Protein 8Y4V (pdb70)

InterPro domains:
  IPR002491 ABC transporter periplasmic binding domain [PF01497] (52-281)
  IPR002491 ABC transporter periplasmic binding domain [PS50983] (51-307)
  IPR051313 Bacterial iron-siderophore binding [PTHR30532] (11-305)

Organism: Vibrio parahaemolyticus (NCBI:txid670)

Nearest PDB structures (foldseek):
  3eiw-assembly1_A  TM=9.296E-01  e=1.536E-28  Staphylococcus aureus subsp. aureus N315
  3tny-assembly1_A  TM=8.890E-01  e=9.028E-22  Bacillus cereus
  3mwf-assembly1_A  TM=8.304E-01  e=6.611E-20  Staphylococcus aureus subsp. aureus N315
  5lwh-assembly1_A  TM=8.172E-01  e=2.535E-18  Campylobacter jejuni
  3mwg-assembly2_B  TM=8.117E-01  e=2.689E-18  Staphylococcus aureus subsp. aureus N315

B-factor: mean 31.13, std 7.45, range [16.96, 71.93]

Radius of gyration: 32.47 Å; Cα contacts (8 Å, |Δi|>4): 1674; chains: 3; bounding box: 52×95×82 Å

Sequence (816 aa):
RSVQDEQGTFELEAIPQRIVVLEFSFVDALAAVDVSPVGVADDNDATRVIPAVRDKIEPWQSVGMRSQPSLEAIAVLKPDLIIADAERHRAIYQDLQRIAPTLLLKSRGETYKENLESAQKIGVAIGKQAQMTQRIEQHKQTMAEFKQHFATQETIQFGVVSDKGMWLHSPVSYAGGVLSTLGIQSPLAPSEQKAYIPTSFELLLKTNPDWLLVGLYSQPNIVDEWRKNPLFKLLTAAKKQQLVEVSPELWSLNRGMLAAEEIARNLEALLERSVQDEQGTFELEAIPQRIVVLEFSFVDALAAVDVSPVGVADDNDATRVIPAVRDKIEPWQSVGMRSQPSLEAIAVLKPDLIIADAERHRAIYQDLQRIAPTLLLKSRGETYKENLESAQKIGVAIGKQAQMTQRIEQHKQTMAEFKQHFATQETIQFGVVSDKGMWLHSPVSYAGGVLSTLGIQSPLAPSEQKAYIPTSFELLLKTNPDWLLVGLYSQPNIVDEWRKNPLFKLLTAAKKQQLVEVSPELWSLNRGMLAAEEIARNLEALLERSVQDEQGTFELEAIPQRIVVLEFSFVDALAAVDVSPVGVADDNDATRVIPAVRDKIEPWQSVGMRSQPSLEAIAVLKPDLIIADAERHRAIYQDLQRIAPTLLLKSRGETYKENLESAQKIGVAIGKQAQMTQRIEQHKQTMAEFKQHFATQETIQFGVVSDKGMWLHSPVSYAGGVLSTLGIQSPLAPSEQKAYIPTSFELLLKTNPDWLLVGLYSQPNIVDEWRKNPLFKLLTAAKKQQLVEVSPELWSLNRGMLAAEEIARNLEALLE

Structure (mmCIF, N/CA/C/O backbone):
data_8Y4V
#
_entry.id   8Y4V
#
_cell.length_a   38.889
_cell.length_b   132.844
_cell.length_c   158.974
_cell.angle_alpha   90.00
_cell.angle_beta   90.00
_cell.angle_gamma   90.00
#
_symmetry.space_group_name_H-M   'P 21 21 21'
#
loop_
_entity.id
_entity.type
_entity.pdbx_description
1 polymer 'ABC transporter substrate-binding protein'
2 non-polymer 'CITRATE ANION'
3 water water
#
loop_
_atom_site.group_PDB
_atom_site.id
_atom_site.type_symbol
_atom_site.label_atom_id
_atom_site.label_alt_id
_atom_site.label_comp_id
_atom_site.label_asym_id
_atom_site.label_entity_id
_atom_site.label_seq_id
_atom_site.pdbx_PDB_ins_code
_atom_site.Cartn_x
_atom_site.Cartn_y
_atom_site.Cartn_z
_atom_site.occupancy
_atom_site.B_iso_or_equiv
_atom_site.auth_seq_id
_atom_site.auth_comp_id
_atom_site.auth_asym_id
_atom_site.auth_atom_id
_atom_site.pdbx_PDB_model_num
ATOM 1 N N . ARG A 1 1 ? 23.451 34.480 -23.440 1.00 27.55 23 ARG A N 1
ATOM 2 C CA . ARG A 1 1 ? 22.544 33.357 -23.226 1.00 28.78 23 ARG A CA 1
ATOM 3 C C . ARG A 1 1 ? 22.458 32.488 -24.476 1.00 27.84 23 ARG A C 1
ATOM 4 O O . ARG A 1 1 ? 22.228 32.989 -25.576 1.00 28.13 23 ARG A O 1
ATOM 12 N N . SER A 1 2 ? 22.638 31.181 -24.301 1.00 25.85 24 SER A N 1
ATOM 13 C CA . SER A 1 2 ? 22.745 30.255 -25.418 1.00 28.87 24 SER A CA 1
ATOM 14 C C . SER A 1 2 ? 21.874 29.031 -25.180 1.00 28.45 24 SER A C 1
ATOM 15 O O . SER A 1 2 ? 21.809 28.508 -24.064 1.00 28.87 24 SER A O 1
ATOM 18 N N . VAL A 1 3 ? 21.206 28.577 -26.241 1.00 26.83 25 VAL A N 1
ATOM 19 C CA . VAL A 1 3 ? 20.443 27.337 -26.229 1.00 28.37 25 VAL A CA 1
ATOM 20 C C . VAL A 1 3 ? 20.803 26.539 -27.472 1.00 29.60 25 VAL A C 1
ATOM 21 O O . VAL A 1 3 ? 21.426 27.043 -28.406 1.00 30.92 25 VAL A O 1
ATOM 25 N N . GLN A 1 4 ? 20.397 25.275 -27.472 1.00 27.40 26 GLN A N 1
ATOM 26 C CA . GLN A 1 4 ? 20.521 24.414 -28.641 1.00 27.44 26 GLN A CA 1
ATOM 27 C C . GLN A 1 4 ? 19.154 24.314 -29.317 1.00 32.22 26 GLN A C 1
ATOM 28 O O . GLN A 1 4 ? 18.219 23.743 -28.748 1.00 31.72 26 GLN A O 1
ATOM 34 N N . ASP A 1 5 ? 19.033 24.873 -30.520 1.00 32.21 27 ASP A N 1
ATOM 35 C CA . ASP A 1 5 ? 17.847 24.680 -31.328 1.00 32.98 27 ASP A CA 1
ATOM 36 C C . ASP A 1 5 ? 18.154 23.701 -32.460 1.00 35.29 27 ASP A C 1
ATOM 37 O O . ASP A 1 5 ? 19.192 23.013 -32.466 1.00 38.15 27 ASP A O 1
ATOM 42 N N . GLU A 1 6 ? 17.252 23.631 -33.432 1.00 35.92 28 GLU A N 1
ATOM 43 C CA . GLU A 1 6 ? 17.331 22.582 -34.438 1.00 36.77 28 GLU A CA 1
ATOM 44 C C . GLU A 1 6 ? 18.355 22.864 -35.533 1.00 36.55 28 GLU A C 1
ATOM 45 O O . GLU A 1 6 ? 18.635 21.970 -36.340 1.00 34.74 28 GLU A O 1
ATOM 51 N N . GLN A 1 7 ? 18.918 24.068 -35.588 1.00 37.62 29 GLN A N 1
ATOM 52 C CA . GLN A 1 7 ? 20.005 24.358 -36.512 1.00 32.78 29 GLN A CA 1
ATOM 53 C C . GLN A 1 7 ? 21.372 24.271 -35.847 1.00 34.73 29 GLN A C 1
ATOM 54 O O . GLN A 1 7 ? 22.391 24.440 -36.524 1.00 33.18 29 GLN A O 1
ATOM 60 N N . GLY A 1 8 ? 21.419 24.008 -34.544 1.00 37.47 30 GLY A N 1
ATOM 61 C CA . GLY A 1 8 ? 22.678 23.938 -33.834 1.00 32.09 30 GLY A CA 1
ATOM 62 C C . GLY A 1 8 ? 22.663 24.707 -32.531 1.00 30.84 30 GLY A C 1
ATOM 63 O O . GLY A 1 8 ? 22.287 24.164 -31.488 1.00 36.25 30 GLY A O 1
ATOM 64 N N . THR A 1 9 ? 23.065 25.975 -32.577 1.00 30.19 31 THR A N 1
ATOM 65 C CA . THR A 1 9 ? 23.192 26.800 -31.384 1.00 29.49 31 THR A CA 1
ATOM 66 C C . THR A 1 9 ? 22.634 28.188 -31.664 1.00 30.90 31 THR A C 1
ATOM 67 O O . THR A 1 9 ? 22.970 28.801 -32.683 1.00 28.62 31 THR A O 1
ATOM 71 N N . PHE A 1 10 ? 21.778 28.672 -30.765 1.00 31.97 32 PHE A N 1
ATOM 72 C CA . PHE A 1 10 ? 21.226 30.019 -30.831 1.00 29.21 32 PHE A CA 1
ATOM 73 C C . PHE A 1 10 ? 21.669 30.798 -29.602 1.00 29.83 32 PHE A C 1
ATOM 74 O O . PHE A 1 10 ? 21.508 30.326 -28.471 1.00 29.00 32 PHE A O 1
ATOM 82 N N . GLU A 1 11 ? 22.211 31.994 -29.824 1.00 29.34 33 GLU A N 1
ATOM 83 C CA . GLU A 1 11 ? 22.730 32.829 -28.752 1.00 30.22 33 GLU A CA 1
ATOM 84 C C . GLU A 1 11 ? 22.162 34.237 -28.872 1.00 30.05 33 GLU A C 1
ATOM 85 O O . GLU A 1 11 ? 21.889 34.723 -29.973 1.00 29.21 33 GLU A O 1
ATOM 91 N N . LEU A 1 12 ? 21.986 34.888 -27.723 1.00 30.68 34 LEU A N 1
ATOM 92 C CA . LEU A 1 12 ? 21.418 36.230 -27.680 1.00 31.20 34 LEU A CA 1
ATOM 93 C C . LEU A 1 12 ? 21.889 36.916 -26.406 1.00 30.01 34 LEU A C 1
ATOM 94 O O . LEU A 1 12 ? 21.756 36.354 -25.315 1.00 31.86 34 LEU A O 1
ATOM 99 N N . GLU A 1 13 ? 22.440 38.122 -26.547 1.00 30.03 35 GLU A N 1
ATOM 100 C CA . GLU A 1 13 ? 22.952 38.870 -25.403 1.00 32.94 35 GLU A CA 1
ATOM 101 C C . GLU A 1 13 ? 21.896 39.791 -24.798 1.00 30.82 35 GLU A C 1
ATOM 102 O O . GLU A 1 13 ? 21.660 39.758 -23.586 1.00 31.18 35 GLU A O 1
ATOM 108 N N . ALA A 1 14 ? 21.260 40.617 -25.623 1.00 30.73 36 ALA A N 1
ATOM 109 C CA . ALA A 1 14 ? 20.251 41.544 -25.136 1.00 29.37 36 ALA A CA 1
ATOM 110 C C . ALA A 1 14 ? 18.943 40.820 -24.845 1.00 28.95 36 ALA A C 1
ATOM 111 O O . ALA A 1 14 ? 18.632 39.785 -25.442 1.00 28.10 36 ALA A O 1
ATOM 113 N N . ILE A 1 15 ? 18.177 41.373 -23.909 1.00 29.25 37 ILE A N 1
ATOM 114 C CA . ILE A 1 15 ? 16.845 40.861 -23.601 1.00 30.86 37 ILE A CA 1
ATOM 115 C C . ILE A 1 15 ? 15.900 41.321 -24.704 1.00 29.61 37 ILE A C 1
ATOM 116 O O . ILE A 1 15 ? 15.696 42.531 -24.877 1.00 31.29 37 ILE A O 1
ATOM 121 N N . PRO A 1 16 ? 15.310 40.405 -25.473 1.00 28.61 38 PRO A N 1
ATOM 122 C CA . PRO A 1 16 ? 14.451 40.815 -26.595 1.00 31.21 38 PRO A CA 1
ATOM 123 C C . PRO A 1 16 ? 13.175 41.477 -26.094 1.00 36.08 38 PRO A C 1
ATOM 124 O O . PRO A 1 16 ? 12.437 40.907 -25.288 1.00 34.91 38 PRO A O 1
ATOM 128 N N . GLN A 1 17 ? 12.921 42.692 -26.580 1.00 38.05 39 GLN A N 1
ATOM 129 C CA . GLN A 1 17 ? 11.748 43.455 -26.178 1.00 36.40 39 GLN A CA 1
ATOM 130 C C . GLN A 1 17 ? 10.576 43.298 -27.136 1.00 33.56 39 GLN A C 1
ATOM 131 O O . GLN A 1 17 ? 9.428 43.502 -26.726 1.00 31.19 39 GLN A O 1
ATOM 137 N N . ARG A 1 18 ? 10.836 42.944 -28.394 1.00 34.66 40 ARG A N 1
ATOM 138 C CA . ARG A 1 18 ? 9.802 42.822 -29.420 1.00 31.69 40 ARG A CA 1
ATOM 139 C C . ARG A 1 18 ? 9.953 41.455 -30.082 1.00 33.84 40 ARG A C 1
ATOM 140 O O . ARG A 1 18 ? 10.831 41.263 -30.929 1.00 36.31 40 ARG A O 1
ATOM 148 N N . ILE A 1 19 ? 9.092 40.513 -29.709 1.00 33.54 41 ILE A N 1
ATOM 149 C CA . ILE A 1 19 ? 9.195 39.125 -30.144 1.00 29.48 41 ILE A CA 1
ATOM 150 C C . ILE A 1 19 ? 8.073 38.831 -31.129 1.00 29.89 41 ILE A C 1
ATOM 151 O O . ILE A 1 19 ? 6.916 39.197 -30.891 1.00 29.74 41 ILE A O 1
ATOM 156 N N . VAL A 1 20 ? 8.418 38.173 -32.233 1.00 30.54 42 VAL A N 1
ATOM 157 C CA . VAL A 1 20 ? 7.451 37.687 -33.209 1.00 26.61 42 VAL A CA 1
ATOM 158 C C . VAL A 1 20 ? 7.571 36.172 -33.257 1.00 27.87 42 VAL A C 1
ATOM 159 O O . VAL A 1 20 ? 8.644 35.638 -33.565 1.00 28.22 42 VAL A O 1
ATOM 163 N N . VAL A 1 21 ? 6.480 35.483 -32.949 1.00 27.52 43 VAL A N 1
ATOM 164 C CA . VAL A 1 21 ? 6.452 34.028 -32.944 1.00 27.11 43 VAL A CA 1
ATOM 165 C C . VAL A 1 21 ? 5.600 33.554 -34.112 1.00 26.28 43 VAL A C 1
ATOM 166 O O . VAL A 1 21 ? 4.612 34.192 -34.489 1.00 26.17 43 VAL A O 1
ATOM 170 N N . LEU A 1 22 ? 5.995 32.423 -34.695 1.00 29.05 44 LEU A N 1
ATOM 171 C CA . LEU A 1 22 ? 5.366 31.913 -35.906 1.00 30.66 44 LEU A CA 1
ATOM 172 C C . LEU A 1 22 ? 4.589 30.623 -35.676 1.00 32.32 44 LEU A C 1
ATOM 173 O O . LEU A 1 22 ? 4.244 29.937 -36.645 1.00 37.40 44 LEU A O 1
ATOM 178 N N . GLU A 1 23 ? 4.303 30.276 -34.422 1.00 29.67 45 GLU A N 1
ATOM 179 C CA . GLU A 1 23 ? 3.541 29.075 -34.110 1.00 31.30 45 GLU A CA 1
ATOM 180 C C . GLU A 1 23 ? 2.895 29.252 -32.744 1.00 30.54 45 GLU A C 1
ATOM 181 O O . GLU A 1 23 ? 3.387 30.004 -31.901 1.00 29.13 45 GLU A O 1
ATOM 187 N N . PHE A 1 24 ? 1.781 28.547 -32.539 1.00 32.09 46 PHE A N 1
ATOM 188 C CA . PHE A 1 24 ? 0.941 28.804 -31.372 1.00 28.58 46 PHE A CA 1
ATOM 189 C C . PHE A 1 24 ? 1.621 28.356 -30.085 1.00 28.09 46 PHE A C 1
ATOM 190 O O . PHE A 1 24 ? 1.435 28.977 -29.034 1.00 27.15 46 PHE A O 1
ATOM 198 N N . SER A 1 25 ? 2.398 27.269 -30.140 1.00 28.07 47 SER A N 1
ATOM 199 C CA . SER A 1 25 ? 3.065 26.780 -28.936 1.00 25.70 47 SER A CA 1
ATOM 200 C C . SER A 1 25 ? 4.056 27.802 -28.395 1.00 25.38 47 SER A C 1
ATOM 201 O O . SER A 1 25 ? 4.356 27.806 -27.194 1.00 25.20 47 SER A O 1
ATOM 204 N N . PHE A 1 26 ? 4.579 28.669 -29.262 1.00 24.68 48 PHE A N 1
ATOM 205 C CA . PHE A 1 26 ? 5.500 29.704 -28.812 1.00 26.83 48 PHE A CA 1
ATOM 206 C C . PHE A 1 26 ? 4.772 30.822 -28.071 1.00 24.86 48 PHE A C 1
ATOM 207 O O . PHE A 1 26 ? 5.334 31.418 -27.143 1.00 26.15 48 PHE A O 1
ATOM 215 N N . VAL A 1 27 ? 3.528 31.115 -28.460 1.00 25.78 49 VAL A N 1
ATOM 216 C CA . VAL A 1 27 ? 2.727 32.083 -27.719 1.00 25.01 49 VAL A CA 1
ATOM 217 C C . VAL A 1 27 ? 2.417 31.556 -26.326 1.00 24.36 49 VAL A C 1
ATOM 218 O O . VAL A 1 27 ? 2.405 32.312 -25.348 1.00 23.15 49 VAL A O 1
ATOM 222 N N . ASP A 1 28 ? 2.164 30.249 -26.217 1.00 23.33 50 ASP A N 1
ATOM 223 C CA . ASP A 1 28 ? 1.868 29.640 -24.925 1.00 23.44 50 ASP A CA 1
ATOM 224 C C . ASP A 1 28 ? 3.035 29.808 -23.961 1.00 22.41 50 ASP A C 1
ATOM 225 O O . ASP A 1 28 ? 2.846 30.198 -22.802 1.00 23.60 50 ASP A O 1
ATOM 230 N N . ALA A 1 29 ? 4.252 29.516 -24.425 1.00 22.41 51 ALA A N 1
ATOM 231 C CA . ALA A 1 29 ? 5.422 29.624 -23.558 1.00 25.27 51 ALA A CA 1
ATOM 232 C C . ALA A 1 29 ? 5.641 31.061 -23.102 1.00 24.25 51 ALA A C 1
ATOM 233 O O . ALA A 1 29 ? 5.968 31.306 -21.934 1.00 23.81 51 ALA A O 1
ATOM 235 N N . LEU A 1 30 ? 5.462 32.026 -24.007 1.00 22.05 52 LEU A N 1
ATOM 236 C CA . LEU A 1 30 ? 5.610 33.427 -23.627 1.00 24.24 52 LEU A CA 1
ATOM 237 C C . LEU A 1 30 ? 4.511 33.855 -22.662 1.00 25.24 52 LEU A C 1
ATOM 238 O O . LEU A 1 30 ? 4.780 34.539 -21.667 1.00 26.03 52 LEU A O 1
ATOM 243 N N . ALA A 1 31 ? 3.266 33.460 -22.938 1.00 22.81 53 ALA A N 1
ATOM 244 C CA . ALA A 1 31 ? 2.157 33.852 -22.075 1.00 23.41 53 ALA A CA 1
ATOM 245 C C . ALA A 1 31 ? 2.295 33.273 -20.673 1.00 23.32 53 ALA A C 1
ATOM 246 O O . ALA A 1 31 ? 1.825 33.878 -19.703 1.00 27.61 53 ALA A O 1
ATOM 248 N N . ALA A 1 32 ? 2.940 32.110 -20.544 1.00 23.71 54 ALA A N 1
ATOM 249 C CA . ALA A 1 32 ? 3.113 31.490 -19.235 1.00 24.11 54 ALA A CA 1
ATOM 250 C C . ALA A 1 32 ? 4.038 32.292 -18.329 1.00 26.28 54 ALA A C 1
ATOM 251 O O . ALA A 1 32 ? 4.052 32.059 -17.116 1.00 27.39 54 ALA A O 1
ATOM 253 N N . VAL A 1 33 ? 4.809 33.223 -18.886 1.00 25.32 55 VAL A N 1
ATOM 254 C CA . VAL A 1 33 ? 5.684 34.093 -18.114 1.00 26.86 55 VAL A CA 1
ATOM 255 C C . VAL A 1 33 ? 5.329 35.565 -18.323 1.00 26.00 55 VAL A C 1
ATOM 256 O O . VAL A 1 33 ? 6.156 36.443 -18.097 1.00 24.82 55 VAL A O 1
ATOM 260 N N . ASP A 1 34 ? 4.098 35.831 -18.768 1.00 26.02 56 ASP A N 1
ATOM 261 C CA . ASP A 1 34 ? 3.545 37.184 -18.871 1.00 28.15 56 ASP A CA 1
ATOM 262 C C . ASP A 1 34 ? 4.286 38.039 -19.897 1.00 26.98 56 ASP A C 1
ATOM 263 O O . ASP A 1 34 ? 4.422 39.252 -19.723 1.00 30.12 56 ASP A O 1
ATOM 268 N N . VAL A 1 35 ? 4.758 37.422 -20.978 1.00 26.41 57 VAL A N 1
ATOM 269 C CA . VAL A 1 35 ? 5.433 38.124 -22.064 1.00 26.32 57 VAL A CA 1
ATOM 270 C C . VAL A 1 35 ? 4.498 38.158 -23.264 1.00 24.80 57 VAL A C 1
ATOM 271 O O . VAL A 1 35 ? 4.017 37.111 -23.714 1.00 24.42 57 VAL A O 1
ATOM 275 N N . SER A 1 36 ? 4.241 39.361 -23.779 1.00 26.14 58 SER A N 1
ATOM 276 C CA . SER A 1 36 ? 3.311 39.543 -24.883 1.00 27.66 58 SER A CA 1
ATOM 277 C C . SER A 1 36 ? 4.081 39.676 -26.187 1.00 27.26 58 SER A C 1
ATOM 278 O O . SER A 1 36 ? 4.765 40.691 -26.388 1.00 27.88 58 SER A O 1
ATOM 281 N N . PRO A 1 37 ? 4.006 38.704 -27.095 1.00 24.44 59 PRO A N 1
ATOM 282 C CA . PRO A 1 37 ? 4.662 38.865 -28.398 1.00 26.61 59 PRO A CA 1
ATOM 283 C C . PRO A 1 37 ? 4.002 39.963 -29.218 1.00 26.79 59 PRO A C 1
ATOM 284 O O . PRO A 1 37 ? 2.776 40.098 -29.240 1.00 27.41 59 PRO A O 1
ATOM 288 N N . VAL A 1 38 ? 4.833 40.756 -29.898 1.00 27.54 60 VAL A N 1
ATOM 289 C CA . VAL A 1 38 ? 4.310 41.835 -30.729 1.00 25.16 60 VAL A CA 1
ATOM 290 C C . VAL A 1 38 ? 3.720 41.318 -32.035 1.00 28.07 60 VAL A C 1
ATOM 291 O O . VAL A 1 38 ? 2.930 42.025 -32.672 1.00 30.29 60 VAL A O 1
ATOM 295 N N . GLY A 1 39 ? 4.078 40.105 -32.449 1.00 29.42 61 GLY A N 1
ATOM 296 C CA . GLY A 1 39 ? 3.554 39.533 -33.673 1.00 28.33 61 GLY A CA 1
ATOM 297 C C . GLY A 1 39 ? 3.380 38.032 -33.591 1.00 27.64 61 GLY A C 1
ATOM 298 O O . GLY A 1 39 ? 4.231 37.332 -33.033 1.00 27.21 61 GLY A O 1
ATOM 299 N N . VAL A 1 40 ? 2.274 37.524 -34.130 1.00 31.42 62 VAL A N 1
ATOM 300 C CA . VAL A 1 40 ? 1.967 36.097 -34.110 1.00 31.26 62 VAL A CA 1
ATOM 301 C C . VAL A 1 40 ? 1.382 35.708 -35.460 1.00 33.41 62 VAL A C 1
ATOM 302 O O . VAL A 1 40 ? 0.562 36.438 -36.027 1.00 33.78 62 VAL A O 1
ATOM 306 N N . ALA A 1 41 ? 1.810 34.557 -35.979 1.00 30.00 63 ALA A N 1
ATOM 307 C CA . ALA A 1 41 ? 1.208 33.973 -37.177 1.00 31.71 63 ALA A CA 1
ATOM 308 C C . ALA A 1 41 ? -0.024 33.193 -36.738 1.00 33.57 63 ALA A C 1
ATOM 309 O O . ALA A 1 41 ? 0.047 32.013 -36.394 1.00 37.42 63 ALA A O 1
ATOM 311 N N . ASP A 1 42 ? -1.175 33.866 -36.751 1.00 29.94 64 ASP A N 1
ATOM 312 C CA . ASP A 1 42 ? -2.408 33.324 -36.198 1.00 32.14 64 ASP A CA 1
ATOM 313 C C . ASP A 1 42 ? -3.389 32.861 -37.270 1.00 34.46 64 ASP A C 1
ATOM 314 O O . ASP A 1 42 ? -4.572 32.667 -36.971 1.00 34.93 64 ASP A O 1
ATOM 319 N N . ASP A 1 43 ? -2.923 32.684 -38.509 1.00 36.84 65 ASP A N 1
ATOM 320 C CA . ASP A 1 43 ? -3.783 32.319 -39.637 1.00 38.88 65 ASP A CA 1
ATOM 321 C C . ASP A 1 43 ? -4.911 33.329 -39.835 1.00 39.47 65 ASP A C 1
ATOM 322 O O . ASP A 1 43 ? -6.008 32.971 -40.274 1.00 38.60 65 ASP A O 1
ATOM 327 N N . ASN A 1 44 ? -4.644 34.593 -39.500 1.00 35.98 66 ASN A N 1
ATOM 328 C CA . ASN A 1 44 ? -5.601 35.691 -39.657 1.00 37.28 66 ASN A CA 1
ATOM 329 C C . ASN A 1 44 ? -6.866 35.475 -38.828 1.00 40.93 66 ASN A C 1
ATOM 330 O O . ASN A 1 44 ? -7.942 35.970 -39.175 1.00 40.76 66 ASN A O 1
ATOM 335 N N . ASP A 1 45 ? -6.747 34.738 -37.722 1.00 37.99 67 ASP A N 1
ATOM 336 C CA . ASP A 1 45 ? -7.857 34.564 -36.783 1.00 34.64 67 ASP A CA 1
ATOM 337 C C . ASP A 1 45 ? -7.241 34.358 -35.403 1.00 34.22 67 ASP A C 1
ATOM 338 O O . ASP A 1 45 ? -6.794 33.253 -35.080 1.00 34.50 67 ASP A O 1
ATOM 343 N N . ALA A 1 46 ? -7.227 35.422 -34.597 1.00 30.13 68 ALA A N 1
ATOM 344 C CA . ALA A 1 46 ? -6.583 35.360 -33.290 1.00 32.53 68 ALA A CA 1
ATOM 345 C C . ALA A 1 46 ? -7.274 34.386 -32.345 1.00 31.98 68 ALA A C 1
ATOM 346 O O . ALA A 1 46 ? -6.652 33.939 -31.376 1.00 33.05 68 ALA A O 1
ATOM 348 N N . THR A 1 47 ? -8.537 34.042 -32.601 1.00 33.17 69 THR A N 1
ATOM 349 C CA . THR A 1 47 ? -9.244 33.109 -31.732 1.00 33.29 69 THR A CA 1
ATOM 350 C C . THR A 1 47 ? -8.752 31.676 -31.882 1.00 29.38 69 THR A C 1
ATOM 351 O O . THR A 1 47 ? -9.157 30.817 -31.091 1.00 29.58 69 THR A O 1
ATOM 355 N N . ARG A 1 48 ? -7.901 31.394 -32.871 1.00 34.61 70 ARG A N 1
ATOM 356 C CA . ARG A 1 48 ? -7.288 30.075 -32.969 1.00 31.52 70 ARG A CA 1
ATOM 357 C C . ARG A 1 48 ? -6.300 29.827 -31.837 1.00 28.96 70 ARG A C 1
ATOM 358 O O . ARG A 1 48 ? -5.993 28.668 -31.539 1.00 28.04 70 ARG A O 1
ATOM 366 N N . VAL A 1 49 ? -5.795 30.886 -31.211 1.00 27.09 71 VAL A N 1
ATOM 367 C CA . VAL A 1 49 ? -5.080 30.764 -29.947 1.00 29.93 71 VAL A CA 1
ATOM 368 C C . VAL A 1 49 ? -6.106 30.751 -28.821 1.00 30.48 71 VAL A C 1
ATOM 369 O O . VAL A 1 49 ? -7.019 31.584 -28.791 1.00 29.08 71 VAL A O 1
ATOM 373 N N . ILE A 1 50 ? -5.967 29.800 -27.901 1.00 26.28 72 ILE A N 1
ATOM 374 C CA . ILE A 1 50 ? -6.969 29.578 -26.860 1.00 29.15 72 ILE A CA 1
ATOM 375 C C . ILE A 1 50 ? -7.065 30.797 -25.949 1.00 25.55 72 ILE A C 1
ATOM 376 O O . ILE A 1 50 ? -6.082 31.537 -25.795 1.00 23.35 72 ILE A O 1
ATOM 381 N N . PRO A 1 51 ? -8.227 31.049 -25.339 1.00 28.28 73 PRO A N 1
ATOM 382 C CA . PRO A 1 51 ? -8.348 32.214 -24.447 1.00 24.81 73 PRO A CA 1
ATOM 383 C C . PRO A 1 51 ? -7.438 32.145 -23.235 1.00 26.51 73 PRO A C 1
ATOM 384 O O . PRO A 1 51 ? -7.016 33.194 -22.734 1.00 27.47 73 PRO A O 1
ATOM 388 N N . ALA A 1 52 ? -7.124 30.941 -22.747 1.00 26.18 74 ALA A N 1
ATOM 389 C CA . ALA A 1 52 ? -6.238 30.817 -21.593 1.00 24.29 74 ALA A CA 1
ATOM 390 C C . ALA A 1 52 ? -4.860 31.396 -21.879 1.00 24.08 74 ALA A C 1
ATOM 391 O O . ALA A 1 52 ? -4.164 31.831 -20.954 1.00 28.49 74 ALA A O 1
ATOM 393 N N . VAL A 1 53 ? -4.447 31.409 -23.146 1.00 24.55 75 VAL A N 1
ATOM 394 C CA . VAL A 1 53 ? -3.194 32.056 -23.515 1.00 23.42 75 VAL A CA 1
ATOM 395 C C . VAL A 1 53 ? -3.409 33.547 -23.744 1.00 24.32 75 VAL A C 1
ATOM 396 O O . VAL A 1 53 ? -2.596 34.377 -23.322 1.00 23.81 75 VAL A O 1
ATOM 400 N N . ARG A 1 54 ? -4.516 33.911 -24.395 1.00 25.46 76 ARG A N 1
ATOM 401 C CA . ARG A 1 54 ? -4.753 35.309 -24.739 1.00 27.77 76 ARG A CA 1
ATOM 402 C C . ARG A 1 54 ? -5.147 36.142 -23.526 1.00 27.53 76 ARG A C 1
ATOM 403 O O . ARG A 1 54 ? -4.893 37.352 -23.504 1.00 27.20 76 ARG A O 1
ATOM 411 N N . ASP A 1 55 ? -5.760 35.525 -22.512 1.00 27.41 77 ASP A N 1
ATOM 412 C CA . ASP A 1 55 ? -6.133 36.269 -21.313 1.00 28.14 77 ASP A CA 1
ATOM 413 C C . ASP A 1 55 ? -4.921 36.781 -20.549 1.00 27.78 77 ASP A C 1
ATOM 414 O O . ASP A 1 55 ? -5.063 37.690 -19.724 1.00 26.89 77 ASP A O 1
ATOM 419 N N . LYS A 1 56 ? -3.737 36.226 -20.804 1.00 25.76 78 LYS A N 1
ATOM 420 C CA . LYS A 1 56 ? -2.540 36.584 -20.060 1.00 26.88 78 LYS A CA 1
ATOM 421 C C . LYS A 1 56 ? -1.631 37.557 -20.797 1.00 25.99 78 LYS A C 1
ATOM 422 O O . LYS A 1 56 ? -0.642 38.013 -20.213 1.00 28.05 78 LYS A O 1
ATOM 428 N N . ILE A 1 57 ? -1.931 37.888 -22.053 1.00 26.57 79 ILE A N 1
ATOM 429 C CA . ILE A 1 57 ? -1.059 38.728 -22.861 1.00 26.58 79 ILE A CA 1
ATOM 430 C C . ILE A 1 57 ? -1.884 39.782 -23.584 1.00 30.06 79 ILE A C 1
ATOM 431 O O . ILE A 1 57 ? -3.088 39.629 -23.802 1.00 29.85 79 ILE A O 1
ATOM 436 N N . GLU A 1 58 ? -1.209 40.866 -23.958 1.00 28.80 80 GLU A N 1
ATOM 437 C CA . GLU A 1 58 ? -1.830 41.908 -24.749 1.00 30.53 80 GLU A CA 1
ATOM 438 C C . GLU A 1 58 ? -2.037 41.416 -26.180 1.00 29.18 80 GLU A C 1
ATOM 439 O O . GLU A 1 58 ? -1.421 40.434 -26.601 1.00 31.20 80 GLU A O 1
ATOM 445 N N . PRO A 1 59 ? -2.916 42.067 -26.942 1.00 32.97 81 PRO A N 1
ATOM 446 C CA . PRO A 1 59 ? -3.103 41.666 -28.340 1.00 30.12 81 PRO A CA 1
ATOM 447 C C . PRO A 1 59 ? -1.830 41.850 -29.153 1.00 31.63 81 PRO A C 1
ATOM 448 O O . PRO A 1 59 ? -0.928 42.611 -28.796 1.00 32.23 81 PRO A O 1
ATOM 452 N N . TRP A 1 60 ? -1.768 41.126 -30.264 1.00 31.97 82 TRP A N 1
ATOM 453 C CA . TRP A 1 60 ? -0.627 41.137 -31.163 1.00 30.20 82 TRP A CA 1
ATOM 454 C C . TRP A 1 60 ? -1.072 41.563 -32.554 1.00 29.20 82 TRP A C 1
ATOM 455 O O . TRP A 1 60 ? -2.263 41.715 -32.836 1.00 29.19 82 TRP A O 1
ATOM 466 N N . GLN A 1 61 ? -0.094 41.742 -33.434 1.00 30.36 83 GLN A N 1
ATOM 467 C CA . GLN A 1 61 ? -0.351 41.994 -34.843 1.00 32.86 83 GLN A CA 1
ATOM 468 C C . GLN A 1 61 ? -0.085 40.717 -35.627 1.00 32.53 83 GLN A C 1
ATOM 469 O O . GLN A 1 61 ? 0.936 40.054 -35.417 1.00 30.92 83 GLN A O 1
ATOM 475 N N . SER A 1 62 ? -1.010 40.367 -36.513 1.00 35.83 84 SER A N 1
ATOM 476 C CA . SER A 1 62 ? -0.867 39.146 -37.292 1.00 36.54 84 SER A CA 1
ATOM 477 C C . SER A 1 62 ? 0.241 39.295 -38.326 1.00 36.06 84 SER A C 1
ATOM 478 O O . SER A 1 62 ? 0.433 40.367 -38.907 1.00 35.76 84 SER A O 1
ATOM 481 N N . VAL A 1 63 ? 0.983 38.211 -38.544 1.00 36.45 85 VAL A N 1
ATOM 482 C CA . VAL A 1 63 ? 1.969 38.160 -39.617 1.00 36.16 85 VAL A CA 1
ATOM 483 C C . VAL A 1 63 ? 1.542 37.092 -40.612 1.00 36.04 85 VAL A C 1
ATOM 484 O O . VAL A 1 63 ? 2.374 36.520 -41.326 1.00 42.24 85 VAL A O 1
ATOM 488 N N . GLY A 1 64 ? 0.242 36.815 -40.662 1.00 35.34 86 GLY A N 1
ATOM 489 C CA . GLY A 1 64 ? -0.300 35.899 -41.644 1.00 32.28 86 GLY A CA 1
ATOM 490 C C . GLY A 1 64 ? -0.463 34.477 -41.150 1.00 36.50 86 GLY A C 1
ATOM 491 O O . GLY A 1 64 ? -0.737 34.245 -39.970 1.00 36.61 86 GLY A O 1
ATOM 492 N N . MET A 1 65 ? -0.291 33.518 -42.050 1.00 38.12 87 MET A N 1
ATOM 493 C CA . MET A 1 65 ? -0.527 32.118 -41.744 1.00 39.46 87 MET A CA 1
ATOM 494 C C . MET A 1 65 ? 0.758 31.451 -41.266 1.00 41.21 87 MET A C 1
ATOM 495 O O . MET A 1 65 ? 1.868 31.888 -41.581 1.00 39.54 87 MET A O 1
ATOM 500 N N . ARG A 1 66 ? 0.589 30.376 -40.491 1.00 37.72 88 ARG A N 1
ATOM 501 C CA . ARG A 1 66 ? 1.739 29.625 -39.996 1.00 39.88 88 ARG A CA 1
ATOM 502 C C . ARG A 1 66 ? 2.508 28.975 -41.138 1.00 44.80 88 ARG A C 1
ATOM 503 O O . ARG A 1 66 ? 3.742 28.907 -41.107 1.00 41.58 88 ARG A O 1
ATOM 511 N N . SER A 1 67 ? 1.795 28.499 -42.160 1.00 45.70 89 SER A N 1
ATOM 512 C CA . SER A 1 67 ? 2.466 27.855 -43.283 1.00 45.51 89 SER A CA 1
ATOM 513 C C . SER A 1 67 ? 3.238 28.866 -44.121 1.00 46.81 89 SER A C 1
ATOM 514 O O . SER A 1 67 ? 4.307 28.548 -44.654 1.00 53.44 89 SER A O 1
ATOM 517 N N . GLN A 1 68 ? 2.710 30.083 -44.252 1.00 48.22 90 GLN A N 1
ATOM 518 C CA . GLN A 1 68 ? 3.281 31.118 -45.121 1.00 49.98 90 GLN A CA 1
ATOM 519 C C . GLN A 1 68 ? 3.310 32.456 -44.394 1.00 46.99 90 GLN A C 1
ATOM 520 O O . GLN A 1 68 ? 2.485 33.338 -44.655 1.00 47.20 90 GLN A O 1
ATOM 526 N N . PRO A 1 69 ? 4.243 32.640 -43.462 1.00 46.72 91 PRO A N 1
ATOM 527 C CA . PRO A 1 69 ? 4.341 33.934 -42.783 1.00 46.09 91 PRO A CA 1
ATOM 528 C C . PRO A 1 69 ? 4.753 35.045 -43.731 1.00 46.92 91 PRO A C 1
ATOM 529 O O . PRO A 1 69 ? 5.555 34.852 -44.647 1.00 49.07 91 PRO A O 1
ATOM 533 N N . SER A 1 70 ? 4.200 36.232 -43.486 1.00 41.43 92 SER A N 1
ATOM 534 C CA . SER A 1 70 ? 4.521 37.420 -44.272 1.00 37.16 92 SER A CA 1
ATOM 535 C C . SER A 1 70 ? 5.772 38.060 -43.687 1.00 39.59 92 SER A C 1
ATOM 536 O O . SER A 1 70 ? 5.713 38.738 -42.659 1.00 37.74 92 SER A O 1
ATOM 539 N N . LEU A 1 71 ? 6.915 37.846 -44.344 1.00 43.29 93 LEU A N 1
ATOM 540 C CA . LEU A 1 71 ? 8.147 38.485 -43.894 1.00 41.81 93 LEU A CA 1
ATOM 541 C C . LEU A 1 71 ? 8.048 40.002 -43.968 1.00 40.81 93 LEU A C 1
ATOM 542 O O . LEU A 1 71 ? 8.749 40.706 -43.232 1.00 40.61 93 LEU A O 1
ATOM 547 N N . GLU A 1 72 ? 7.189 40.522 -44.845 1.00 44.47 94 GLU A N 1
ATOM 548 C CA . GLU A 1 72 ? 6.954 41.960 -44.876 1.00 43.79 94 GLU A CA 1
ATOM 549 C C . GLU A 1 72 ? 6.265 42.426 -43.599 1.00 42.35 94 GLU A C 1
ATOM 550 O O . GLU A 1 72 ? 6.620 43.471 -43.042 1.00 43.46 94 GLU A O 1
ATOM 556 N N . ALA A 1 73 ? 5.288 41.657 -43.113 1.00 43.55 95 ALA A N 1
ATOM 557 C CA . ALA A 1 73 ? 4.613 42.016 -41.871 1.00 41.02 95 ALA A CA 1
ATOM 558 C C . ALA A 1 73 ? 5.547 41.881 -40.675 1.00 40.01 95 ALA A C 1
ATOM 559 O O . ALA A 1 73 ? 5.526 42.719 -39.766 1.00 41.71 95 ALA A O 1
ATOM 561 N N . ILE A 1 74 ? 6.373 40.831 -40.659 1.00 38.84 96 ILE A N 1
ATOM 562 C CA . ILE A 1 74 ? 7.319 40.639 -39.563 1.00 35.84 96 ILE A CA 1
ATOM 563 C C . ILE A 1 74 ? 8.301 41.801 -39.499 1.00 38.28 96 ILE A C 1
ATOM 564 O O . ILE A 1 74 ? 8.617 42.308 -38.415 1.00 37.12 96 ILE A O 1
ATOM 569 N N . ALA A 1 75 ? 8.790 42.249 -40.658 1.00 40.44 97 ALA A N 1
ATOM 570 C CA . ALA A 1 75 ? 9.792 43.309 -40.683 1.00 38.79 97 ALA A CA 1
ATOM 571 C C . ALA A 1 75 ? 9.217 44.636 -40.200 1.00 38.76 97 ALA A C 1
ATOM 572 O O . ALA A 1 75 ? 9.912 45.411 -39.533 1.00 38.87 97 ALA A O 1
ATOM 574 N N . VAL A 1 76 ? 7.953 44.916 -40.527 1.00 34.80 98 VAL A N 1
ATOM 575 C CA . VAL A 1 76 ? 7.339 46.169 -40.095 1.00 38.36 98 VAL A CA 1
ATOM 576 C C . VAL A 1 76 ? 7.210 46.212 -38.577 1.00 42.31 98 VAL A C 1
ATOM 577 O O . VAL A 1 76 ? 7.331 47.281 -37.965 1.00 39.52 98 VAL A O 1
ATOM 581 N N . LEU A 1 77 ? 6.982 45.060 -37.942 1.00 41.11 99 LEU A N 1
ATOM 582 C CA . LEU A 1 77 ? 6.902 45.008 -36.488 1.00 38.42 99 LEU A CA 1
ATOM 583 C C . LEU A 1 77 ? 8.244 45.258 -35.814 1.00 39.85 99 LEU A C 1
ATOM 584 O O . LEU A 1 77 ? 8.272 45.471 -34.597 1.00 39.55 99 LEU A O 1
ATOM 589 N N . LYS A 1 78 ? 9.339 45.243 -36.570 1.00 40.37 100 LYS A N 1
ATOM 590 C CA . LYS A 1 78 ? 10.673 45.533 -36.057 1.00 40.31 100 LYS A CA 1
ATOM 591 C C . LYS A 1 78 ? 11.027 44.673 -34.839 1.00 38.72 100 LYS A C 1
ATOM 592 O O . LYS A 1 78 ? 11.257 45.199 -33.748 1.00 37.22 100 LYS A O 1
ATOM 598 N N . PRO A 1 79 ? 11.081 43.354 -34.995 1.00 35.47 101 PRO A N 1
ATOM 599 C CA . PRO A 1 79 ? 11.378 42.495 -33.849 1.00 36.61 101 PRO A CA 1
ATOM 600 C C . PRO A 1 79 ? 12.870 42.436 -33.561 1.00 38.89 101 PRO A C 1
ATOM 601 O O . PRO A 1 79 ? 13.716 42.687 -34.421 1.00 43.94 101 PRO A O 1
ATOM 605 N N . ASP A 1 80 ? 13.179 42.110 -32.309 1.00 34.70 102 ASP A N 1
ATOM 606 C CA . ASP A 1 80 ? 14.530 41.754 -31.908 1.00 32.74 102 ASP A CA 1
ATOM 607 C C . ASP A 1 80 ? 14.684 40.258 -31.682 1.00 34.71 102 ASP A C 1
ATOM 608 O O . ASP A 1 80 ? 15.787 39.800 -31.366 1.00 36.19 102 ASP A O 1
ATOM 613 N N . LEU A 1 81 ? 13.607 39.490 -31.839 1.00 34.99 103 LEU A N 1
ATOM 614 C CA . LEU A 1 81 ? 13.662 38.041 -31.715 1.00 31.99 103 LEU A CA 1
ATOM 615 C C . LEU A 1 81 ? 12.515 37.438 -32.507 1.00 31.34 103 LEU A C 1
ATOM 616 O O . LEU A 1 81 ? 11.366 37.870 -32.369 1.00 30.56 103 LEU A O 1
ATOM 621 N N . ILE A 1 82 ? 12.832 36.449 -33.337 1.00 32.53 104 ILE A N 1
ATOM 622 C CA . ILE A 1 82 ? 11.840 35.664 -34.059 1.00 30.20 104 ILE A CA 1
ATOM 623 C C . ILE A 1 82 ? 11.954 34.222 -33.586 1.00 34.02 104 ILE A C 1
ATOM 624 O O . ILE A 1 82 ? 13.063 33.687 -33.470 1.00 32.79 104 ILE A O 1
ATOM 629 N N . ILE A 1 83 ? 10.815 33.601 -33.300 1.00 28.17 105 ILE A N 1
ATOM 630 C CA . ILE A 1 83 ? 10.758 32.195 -32.923 1.00 28.50 105 ILE A CA 1
ATOM 631 C C . ILE A 1 83 ? 10.008 31.472 -34.028 1.00 29.03 105 ILE A C 1
ATOM 632 O O . ILE A 1 83 ? 8.791 31.635 -34.174 1.00 29.57 105 ILE A O 1
ATOM 637 N N . ALA A 1 84 ? 10.734 30.686 -34.817 1.00 30.53 106 ALA A N 1
ATOM 638 C CA . ALA A 1 84 ? 10.185 30.014 -35.982 1.00 31.01 106 ALA A CA 1
ATOM 639 C C . ALA A 1 84 ? 10.065 28.515 -35.738 1.00 30.10 106 ALA A C 1
ATOM 640 O O . ALA A 1 84 ? 10.801 27.930 -34.939 1.00 29.36 106 ALA A O 1
ATOM 642 N N . ASP A 1 85 ? 9.109 27.901 -36.429 1.00 31.02 107 ASP A N 1
ATOM 643 C CA . ASP A 1 85 ? 8.956 26.455 -36.398 1.00 32.90 107 ASP A CA 1
ATOM 644 C C . ASP A 1 85 ? 10.016 25.819 -37.285 1.00 39.64 107 ASP A C 1
ATOM 645 O O . ASP A 1 85 ? 10.231 26.256 -38.421 1.00 39.85 107 ASP A O 1
ATOM 650 N N . ALA A 1 86 ? 10.685 24.790 -36.762 1.00 37.25 108 ALA A N 1
ATOM 651 C CA . ALA A 1 86 ? 11.671 24.068 -37.556 1.00 41.69 108 ALA A CA 1
ATOM 652 C C . ALA A 1 86 ? 11.050 23.552 -38.847 1.00 41.43 108 ALA A C 1
ATOM 653 O O . ALA A 1 86 ? 11.498 23.887 -39.947 1.00 48.38 108 ALA A O 1
ATOM 655 N N . GLU A 1 87 ? 9.987 22.757 -38.725 1.00 42.91 109 GLU A N 1
ATOM 656 C CA . GLU A 1 87 ? 9.366 22.159 -39.902 1.00 48.06 109 GLU A CA 1
ATOM 657 C C . GLU A 1 87 ? 8.819 23.223 -40.849 1.00 48.53 109 GLU A C 1
ATOM 658 O O . GLU A 1 87 ? 9.019 23.148 -42.066 1.00 49.72 109 GLU A O 1
ATOM 664 N N . ARG A 1 88 ? 8.143 24.233 -40.305 1.00 46.52 110 ARG A N 1
ATOM 665 C CA . ARG A 1 88 ? 7.351 25.133 -41.134 1.00 44.02 110 ARG A CA 1
ATOM 666 C C . ARG A 1 88 ? 8.164 26.242 -41.789 1.00 43.71 110 ARG A C 1
ATOM 667 O O . ARG A 1 88 ? 7.686 26.838 -42.760 1.00 48.22 110 ARG A O 1
ATOM 675 N N . HIS A 1 89 ? 9.366 26.547 -41.291 1.00 40.68 111 HIS A N 1
ATOM 676 C CA . HIS A 1 89 ? 10.039 27.772 -41.706 1.00 40.67 111 HIS A CA 1
ATOM 677 C C . HIS A 1 89 ? 11.510 27.565 -42.053 1.00 38.33 111 HIS A C 1
ATOM 678 O O . HIS A 1 89 ? 12.281 28.533 -42.025 1.00 40.93 111 HIS A O 1
ATOM 685 N N . ARG A 1 90 ? 11.924 26.333 -42.367 1.00 38.62 112 ARG A N 1
ATOM 686 C CA . ARG A 1 90 ? 13.308 26.096 -42.775 1.00 44.00 112 ARG A CA 1
ATOM 687 C C . ARG A 1 90 ? 13.678 26.938 -43.989 1.00 44.70 112 ARG A C 1
ATOM 688 O O . ARG A 1 90 ? 14.791 27.474 -44.069 1.00 41.44 112 ARG A O 1
ATOM 696 N N . ALA A 1 91 ? 12.748 27.087 -44.936 1.00 44.77 113 ALA A N 1
ATOM 697 C CA . ALA A 1 91 ? 13.062 27.789 -46.177 1.00 42.20 113 ALA A CA 1
ATOM 698 C C . ALA A 1 91 ? 13.301 29.275 -45.953 1.00 45.00 113 ALA A C 1
ATOM 699 O O . ALA A 1 91 ? 14.068 29.892 -46.700 1.00 47.76 113 ALA A O 1
ATOM 701 N N . ILE A 1 92 ? 12.662 29.866 -44.945 1.00 41.14 114 ILE A N 1
ATOM 702 C CA . ILE A 1 92 ? 12.752 31.300 -44.700 1.00 44.99 114 ILE A CA 1
ATOM 703 C C . ILE A 1 92 ? 13.646 31.618 -43.509 1.00 44.77 114 ILE A C 1
ATOM 704 O O . ILE A 1 92 ? 13.709 32.773 -43.082 1.00 44.33 114 ILE A O 1
ATOM 709 N N . TYR A 1 93 ? 14.344 30.618 -42.963 1.00 44.59 115 TYR A N 1
ATOM 710 C CA . TYR A 1 93 ? 15.186 30.844 -41.790 1.00 42.99 115 TYR A CA 1
ATOM 711 C C . TYR A 1 93 ? 16.255 31.894 -42.070 1.00 46.08 115 TYR A C 1
ATOM 712 O O . TYR A 1 93 ? 16.426 32.844 -41.297 1.00 46.15 115 TYR A O 1
ATOM 721 N N . GLN A 1 94 ? 16.981 31.744 -43.180 1.00 46.67 116 GLN A N 1
ATOM 722 C CA . GLN A 1 94 ? 17.973 32.748 -43.555 1.00 48.28 116 GLN A CA 1
ATOM 723 C C . GLN A 1 94 ? 17.318 34.099 -43.811 1.00 46.91 116 GLN A C 1
ATOM 724 O O . GLN A 1 94 ? 17.861 35.144 -43.433 1.00 50.79 116 GLN A O 1
ATOM 730 N N . ASP A 1 95 ? 16.149 34.097 -44.457 1.00 48.92 117 ASP A N 1
ATOM 731 C CA . ASP A 1 95 ? 15.433 35.346 -44.696 1.00 50.61 117 ASP A CA 1
ATOM 732 C C . ASP A 1 95 ? 14.985 35.983 -43.386 1.00 48.38 117 ASP A C 1
ATOM 733 O O . ASP A 1 95 ? 15.102 37.202 -43.208 1.00 50.02 117 ASP A O 1
ATOM 738 N N . LEU A 1 96 ? 14.474 35.173 -42.455 1.00 43.54 118 LEU A N 1
ATOM 739 C CA . LEU A 1 96 ? 14.076 35.700 -41.153 1.00 43.48 118 LEU A CA 1
ATOM 740 C C . LEU A 1 96 ? 15.268 36.235 -40.370 1.00 42.75 118 LEU A C 1
ATOM 741 O O . LEU A 1 96 ? 15.134 37.218 -39.633 1.00 41.93 118 LEU A O 1
ATOM 746 N N . GLN A 1 97 ? 16.439 35.609 -40.519 1.00 44.26 119 GLN A N 1
ATOM 747 C CA . GLN A 1 97 ? 17.598 36.018 -39.735 1.00 44.78 119 GLN A CA 1
ATOM 748 C C . GLN A 1 97 ? 18.061 37.423 -40.092 1.00 45.13 119 GLN A C 1
ATOM 749 O O . GLN A 1 97 ? 18.634 38.114 -39.243 1.00 43.55 119 GLN A O 1
ATOM 755 N N . ARG A 1 98 ? 17.837 37.863 -41.333 1.00 49.47 120 ARG A N 1
ATOM 756 C CA . ARG A 1 98 ? 18.199 39.226 -41.702 1.00 48.60 120 ARG A CA 1
ATOM 757 C C . ARG A 1 98 ? 17.282 40.259 -41.063 1.00 45.70 120 ARG A C 1
ATOM 758 O O . ARG A 1 98 ? 17.677 41.422 -40.932 1.00 49.41 120 ARG A O 1
ATOM 766 N N . ILE A 1 99 ? 16.073 39.864 -40.666 1.00 47.39 121 ILE A N 1
ATOM 767 C CA . ILE A 1 99 ? 15.185 40.784 -39.965 1.00 40.14 121 ILE A CA 1
ATOM 768 C C . ILE A 1 99 ? 15.586 40.902 -38.501 1.00 42.22 121 ILE A C 1
ATOM 769 O O . ILE A 1 99 ? 15.659 42.006 -37.947 1.00 42.84 121 ILE A O 1
ATOM 774 N N . ALA A 1 100 ? 15.862 39.773 -37.860 1.00 42.72 122 ALA A N 1
ATOM 775 C CA . ALA A 1 100 ? 16.174 39.724 -36.439 1.00 39.07 122 ALA A CA 1
ATOM 776 C C . ALA A 1 100 ? 16.768 38.353 -36.129 1.00 36.77 122 ALA A C 1
ATOM 777 O O . ALA A 1 100 ? 16.620 37.422 -36.926 1.00 39.38 122 ALA A O 1
ATOM 779 N N . PRO A 1 101 ? 17.457 38.214 -34.996 1.00 33.27 123 PRO A N 1
ATOM 780 C CA . PRO A 1 101 ? 17.886 36.881 -34.557 1.00 32.49 123 PRO A CA 1
ATOM 781 C C . PRO A 1 101 ? 16.697 35.935 -34.471 1.00 34.56 123 PRO A C 1
ATOM 782 O O . PRO A 1 101 ? 15.669 36.253 -33.870 1.00 33.29 123 PRO A O 1
ATOM 786 N N . THR A 1 102 ? 16.837 34.765 -35.088 1.00 33.51 124 THR A N 1
ATOM 787 C CA . THR A 1 102 ? 15.728 33.834 -35.258 1.00 35.62 124 THR A CA 1
ATOM 788 C C . THR A 1 102 ? 16.029 32.537 -34.521 1.00 36.34 124 THR A C 1
ATOM 789 O O . THR A 1 102 ? 17.032 31.874 -34.804 1.00 38.11 124 THR A O 1
ATOM 793 N N . LEU A 1 103 ? 15.157 32.183 -33.581 1.00 34.77 125 LEU A N 1
ATOM 794 C CA . LEU A 1 103 ? 15.246 30.926 -32.850 1.00 33.71 125 LEU A CA 1
ATOM 795 C C . LEU A 1 103 ? 14.386 29.886 -33.560 1.00 33.74 125 LEU A C 1
ATOM 796 O O . LEU A 1 103 ? 13.182 30.094 -33.745 1.00 32.60 125 LEU A O 1
ATOM 801 N N . LEU A 1 104 ? 14.999 28.775 -33.957 1.00 32.10 126 LEU A N 1
ATOM 802 C CA . LEU A 1 104 ? 14.348 27.759 -34.785 1.00 34.57 126 LEU A CA 1
ATOM 803 C C . LEU A 1 104 ? 14.094 26.512 -33.939 1.00 32.92 126 LEU A C 1
ATOM 804 O O . LEU A 1 104 ? 14.960 25.646 -33.807 1.00 34.42 126 LEU A O 1
ATOM 809 N N . LEU A 1 105 ? 12.889 26.413 -33.386 1.00 31.74 127 LEU A N 1
ATOM 810 C CA . LEU A 1 105 ? 12.504 25.301 -32.530 1.00 30.01 127 LEU A CA 1
ATOM 811 C C . LEU A 1 105 ? 11.398 24.488 -33.184 1.00 30.27 127 LEU A C 1
ATOM 812 O O . LEU A 1 105 ? 10.774 24.905 -34.164 1.00 32.13 127 LEU A O 1
ATOM 817 N N . LYS A 1 106 ? 11.156 23.311 -32.616 1.00 29.85 128 LYS A N 1
ATOM 818 C CA . LYS A 1 106 ? 10.103 22.428 -33.093 1.00 28.58 128 LYS A CA 1
ATOM 819 C C . LYS A 1 106 ? 8.798 22.713 -32.363 1.00 31.67 128 LYS A C 1
ATOM 820 O O . LYS A 1 106 ? 8.785 22.931 -31.147 1.00 33.08 128 LYS A O 1
ATOM 826 N N . SER A 1 107 ? 7.700 22.712 -33.116 1.00 32.39 129 SER A N 1
ATOM 827 C CA . SER A 1 107 ? 6.372 22.787 -32.527 1.00 31.61 129 SER A CA 1
ATOM 828 C C . SER A 1 107 ? 5.413 21.852 -33.248 1.00 31.69 129 SER A C 1
ATOM 829 O O . SER A 1 107 ? 4.807 20.971 -32.629 1.00 30.48 129 SER A O 1
ATOM 832 N N . ARG A 1 108 ? 5.251 22.055 -34.551 1.00 33.73 130 ARG A N 1
ATOM 833 C CA . ARG A 1 108 ? 4.481 21.128 -35.368 1.00 38.37 130 ARG A CA 1
ATOM 834 C C . ARG A 1 108 ? 5.120 19.748 -35.309 1.00 34.80 130 ARG A C 1
ATOM 835 O O . ARG A 1 108 ? 6.301 19.587 -35.632 1.00 38.83 130 ARG A O 1
ATOM 843 N N . GLY A 1 109 ? 4.350 18.758 -34.863 1.00 29.99 131 GLY A N 1
ATOM 844 C CA . GLY A 1 109 ? 4.884 17.423 -34.685 1.00 32.94 131 GLY A CA 1
ATOM 845 C C . GLY A 1 109 ? 5.687 17.216 -33.421 1.00 34.02 131 GLY A C 1
ATOM 846 O O . GLY A 1 109 ? 6.475 16.268 -33.351 1.00 37.09 131 GLY A O 1
ATOM 847 N N . GLU A 1 110 ? 5.514 18.072 -32.418 1.00 30.67 132 GLU A N 1
ATOM 848 C CA . GLU A 1 110 ? 6.226 17.931 -31.158 1.00 28.68 132 GLU A CA 1
ATOM 849 C C . GLU A 1 110 ? 5.431 17.056 -30.199 1.00 28.74 132 GLU A C 1
ATOM 850 O O . GLU A 1 110 ? 4.202 16.979 -30.267 1.00 27.90 132 GLU A O 1
ATOM 856 N N . THR A 1 111 ? 6.152 16.383 -29.311 1.00 27.15 133 THR A N 1
ATOM 857 C CA . THR A 1 111 ? 5.527 15.648 -28.226 1.00 26.31 133 THR A CA 1
ATOM 858 C C . THR A 1 111 ? 5.290 16.578 -27.038 1.00 24.72 133 THR A C 1
ATOM 859 O O . THR A 1 111 ? 5.714 17.735 -27.026 1.00 23.22 133 THR A O 1
ATOM 863 N N . TYR A 1 112 ? 4.594 16.054 -26.027 1.00 24.82 134 TYR A N 1
ATOM 864 C CA . TYR A 1 112 ? 4.397 16.814 -24.797 1.00 23.38 134 TYR A CA 1
ATOM 865 C C . TYR A 1 112 ? 5.729 17.102 -24.115 1.00 25.18 134 TYR A C 1
ATOM 866 O O . TYR A 1 112 ? 5.951 18.209 -23.610 1.00 26.83 134 TYR A O 1
ATOM 875 N N . LYS A 1 113 ? 6.633 16.121 -24.105 1.00 24.06 135 LYS A N 1
ATOM 876 C CA . LYS A 1 113 ? 7.937 16.315 -23.479 1.00 24.80 135 LYS A CA 1
ATOM 877 C C . LYS A 1 113 ? 8.778 17.322 -24.256 1.00 26.58 135 LYS A C 1
ATOM 878 O O . LYS A 1 113 ? 9.411 18.204 -23.665 1.00 24.86 135 LYS A O 1
ATOM 884 N N . GLU A 1 114 ? 8.797 17.203 -25.588 1.00 25.67 136 GLU A N 1
ATOM 885 C CA . GLU A 1 114 ? 9.541 18.152 -26.412 1.00 25.60 136 GLU A CA 1
ATOM 886 C C . GLU A 1 114 ? 9.000 19.567 -26.268 1.00 25.22 136 GLU A C 1
ATOM 887 O O . GLU A 1 114 ? 9.759 20.537 -26.381 1.00 26.45 136 GLU A O 1
ATOM 893 N N . ASN A 1 115 ? 7.694 19.707 -26.029 1.00 25.95 137 ASN A N 1
ATOM 894 C CA . ASN A 1 115 ? 7.108 21.033 -25.868 1.00 27.06 137 ASN A CA 1
ATOM 895 C C . ASN A 1 115 ? 7.652 21.724 -24.625 1.00 26.31 137 ASN A C 1
ATOM 896 O O . ASN A 1 115 ? 8.027 22.902 -24.668 1.00 27.50 137 ASN A O 1
ATOM 901 N N . LEU A 1 116 ? 7.695 21.006 -23.500 1.00 25.03 138 LEU A N 1
ATOM 902 C CA . LEU A 1 116 ? 8.244 21.583 -22.277 1.00 24.70 138 LEU A CA 1
ATOM 903 C C . LEU A 1 116 ? 9.722 21.913 -22.440 1.00 25.70 138 LEU A C 1
ATOM 904 O O . LEU A 1 116 ? 10.201 22.928 -21.919 1.00 24.16 138 LEU A O 1
ATOM 909 N N . GLU A 1 117 ? 10.460 21.071 -23.167 1.00 25.53 139 GLU A N 1
ATOM 910 C CA . GLU A 1 117 ? 11.869 21.351 -23.421 1.00 24.76 139 GLU A CA 1
ATOM 911 C C . GLU A 1 117 ? 12.038 22.608 -24.265 1.00 25.64 139 GLU A C 1
ATOM 912 O O . GLU A 1 117 ? 12.941 23.414 -24.015 1.00 24.78 139 GLU A O 1
ATOM 918 N N . SER A 1 118 ? 11.176 22.796 -25.267 1.00 23.44 140 SER A N 1
ATOM 919 C CA . SER A 1 118 ? 11.243 24.012 -26.069 1.00 25.42 140 SER A CA 1
ATOM 920 C C . SER A 1 118 ? 10.824 25.235 -25.267 1.00 23.14 140 SER A C 1
ATOM 921 O O . SER A 1 118 ? 11.338 26.333 -25.505 1.00 24.60 140 SER A O 1
ATOM 924 N N . ALA A 1 119 ? 9.896 25.070 -24.320 1.00 23.31 141 ALA A N 1
ATOM 925 C CA . ALA A 1 119 ? 9.514 26.185 -23.461 1.00 24.35 141 ALA A CA 1
ATOM 926 C C . ALA A 1 119 ? 10.679 26.629 -22.586 1.00 24.42 141 ALA A C 1
ATOM 927 O O . ALA A 1 119 ? 10.880 27.830 -22.369 1.00 23.23 141 ALA A O 1
ATOM 929 N N . GLN A 1 120 ? 11.464 25.674 -22.079 1.00 23.91 142 GLN A N 1
ATOM 930 C CA . GLN A 1 120 ? 12.623 26.029 -21.267 1.00 26.67 142 GLN A CA 1
ATOM 931 C C . GLN A 1 120 ? 13.671 26.765 -22.094 1.00 24.93 142 GLN A C 1
ATOM 932 O O . GLN A 1 120 ? 14.291 27.720 -21.611 1.00 24.22 142 GLN A O 1
ATOM 938 N N . LYS A 1 121 ? 13.879 26.338 -23.343 1.00 23.43 143 LYS A N 1
ATOM 939 C CA . LYS A 1 121 ? 14.814 27.042 -24.216 1.00 24.31 143 LYS A CA 1
ATOM 940 C C . LYS A 1 121 ? 14.318 28.447 -24.533 1.00 22.68 143 LYS A C 1
ATOM 941 O O . LYS A 1 121 ? 15.114 29.389 -24.617 1.00 25.47 143 LYS A O 1
ATOM 947 N N . ILE A 1 122 ? 13.006 28.602 -24.718 1.00 21.80 144 ILE A N 1
ATOM 948 C CA . ILE A 1 122 ? 12.433 29.923 -24.954 1.00 23.54 144 ILE A CA 1
ATOM 949 C C . ILE A 1 122 ? 12.656 30.822 -23.745 1.00 21.89 144 ILE A C 1
ATOM 950 O O . ILE A 1 122 ? 12.966 32.011 -23.886 1.00 21.97 144 ILE A O 1
ATOM 955 N N . GLY A 1 123 ? 12.522 30.265 -22.539 1.00 24.79 145 GLY A N 1
ATOM 956 C CA . GLY A 1 123 ? 12.756 31.048 -21.338 1.00 26.08 145 GLY A CA 1
ATOM 957 C C . GLY A 1 123 ? 14.178 31.561 -21.224 1.00 25.62 145 GLY A C 1
ATOM 958 O O . GLY A 1 123 ? 14.408 32.649 -20.690 1.00 24.77 145 GLY A O 1
ATOM 959 N N . VAL A 1 124 ? 15.149 30.794 -21.722 1.00 26.75 146 VAL A N 1
ATOM 960 C CA . VAL A 1 124 ? 16.533 31.252 -21.697 1.00 24.65 146 VAL A CA 1
ATOM 961 C C . VAL A 1 124 ? 16.747 32.359 -22.722 1.00 25.61 146 VAL A C 1
ATOM 962 O O . VAL A 1 124 ? 17.390 33.375 -22.432 1.00 24.51 146 VAL A O 1
ATOM 966 N N . ALA A 1 125 ? 16.204 32.186 -23.929 1.00 26.20 147 ALA A N 1
ATOM 967 C CA . ALA A 1 125 ? 16.438 33.152 -24.998 1.00 24.56 147 ALA A CA 1
ATOM 968 C C . ALA A 1 125 ? 15.867 34.521 -24.652 1.00 25.96 147 ALA A C 1
ATOM 969 O O . ALA A 1 125 ? 16.473 35.552 -24.968 1.00 30.36 147 ALA A O 1
ATOM 971 N N . ILE A 1 126 ? 14.699 34.556 -24.000 1.00 25.28 148 ILE A N 1
ATOM 972 C CA . ILE A 1 126 ? 14.067 35.824 -23.650 1.00 24.48 148 ILE A CA 1
ATOM 973 C C . ILE A 1 126 ? 14.582 36.392 -22.337 1.00 25.99 148 ILE A C 1
ATOM 974 O O . ILE A 1 126 ? 14.162 37.487 -21.941 1.00 31.05 148 ILE A O 1
ATOM 979 N N . GLY A 1 127 ? 15.475 35.687 -21.649 1.00 25.61 149 GLY A N 1
ATOM 980 C CA . GLY A 1 127 ? 16.015 36.192 -20.403 1.00 27.38 149 GLY A CA 1
ATOM 981 C C . GLY A 1 127 ? 15.156 35.934 -19.188 1.00 30.45 149 GLY A C 1
ATOM 982 O O . GLY A 1 127 ? 15.185 36.723 -18.238 1.00 29.36 149 GLY A O 1
ATOM 983 N N . LYS A 1 128 ? 14.387 34.849 -19.188 1.00 28.71 150 LYS A N 1
ATOM 984 C CA . LYS A 1 128 ? 13.536 34.471 -18.066 1.00 28.60 150 LYS A CA 1
ATOM 985 C C . LYS A 1 128 ? 13.729 32.998 -17.728 1.00 29.50 150 LYS A C 1
ATOM 986 O O . LYS A 1 128 ? 12.768 32.254 -17.525 1.00 29.38 150 LYS A O 1
ATOM 992 N N . GLN A 1 129 ? 14.990 32.560 -17.665 1.00 26.75 151 GLN A N 1
ATOM 993 C CA . GLN A 1 129 ? 15.275 31.154 -17.387 1.00 27.12 151 GLN A CA 1
ATOM 994 C C . GLN A 1 129 ? 14.776 30.754 -16.005 1.00 28.32 151 GLN A C 1
ATOM 995 O O . GLN A 1 129 ? 14.147 29.702 -15.840 1.00 29.39 151 GLN A O 1
ATOM 1001 N N . ALA A 1 130 ? 15.053 31.582 -14.995 1.00 27.68 152 ALA A N 1
ATOM 1002 C CA . ALA A 1 130 ? 14.610 31.267 -13.641 1.00 28.10 152 ALA A CA 1
ATOM 1003 C C . ALA A 1 130 ? 13.090 31.258 -13.546 1.00 27.73 152 ALA A C 1
ATOM 1004 O O . ALA A 1 130 ? 12.504 30.365 -12.922 1.00 26.33 152 ALA A O 1
ATOM 1006 N N . GLN A 1 131 ? 12.434 32.240 -14.168 1.00 27.41 153 GLN A N 1
ATOM 1007 C CA . GLN A 1 131 ? 10.977 32.298 -14.125 1.00 25.80 153 GLN A CA 1
ATOM 1008 C C . GLN A 1 131 ? 10.353 31.180 -14.952 1.00 26.40 153 GLN A C 1
ATOM 1009 O O . GLN A 1 131 ? 9.318 30.623 -14.567 1.00 31.56 153 GLN A O 1
ATOM 1015 N N . MET A 1 132 ? 10.963 30.834 -16.088 1.00 26.51 154 MET A N 1
ATOM 1016 C CA . MET A 1 132 ? 10.426 29.747 -16.900 1.00 30.89 154 MET A CA 1
ATOM 1017 C C . MET A 1 132 ? 10.627 28.398 -16.222 1.00 26.66 154 MET A C 1
ATOM 1018 O O . MET A 1 132 ? 9.742 27.537 -16.271 1.00 26.18 154 MET A O 1
ATOM 1023 N N . THR A 1 133 ? 11.786 28.191 -15.590 1.00 27.86 155 THR A N 1
ATOM 1024 C CA . THR A 1 133 ? 12.011 26.949 -14.857 1.00 29.28 155 THR A CA 1
ATOM 1025 C C . THR A 1 133 ? 10.970 26.775 -13.756 1.00 28.98 155 THR A C 1
ATOM 1026 O O . THR A 1 133 ? 10.361 25.708 -13.624 1.00 27.20 155 THR A O 1
ATOM 1030 N N . GLN A 1 134 ? 10.743 27.831 -12.972 1.00 28.01 156 GLN A N 1
ATOM 1031 C CA . GLN A 1 134 ? 9.728 27.813 -11.921 1.00 31.55 156 GLN A CA 1
ATOM 1032 C C . GLN A 1 134 ? 8.348 27.489 -12.481 1.00 27.93 156 GLN A C 1
ATOM 1033 O O . GLN A 1 134 ? 7.625 26.644 -11.941 1.00 26.75 156 GLN A O 1
ATOM 1039 N N . ARG A 1 135 ? 7.966 28.159 -13.572 1.00 26.77 157 ARG A N 1
ATOM 1040 C CA . ARG A 1 135 ? 6.647 27.942 -14.156 1.00 24.59 157 ARG A CA 1
ATOM 1041 C C . ARG A 1 135 ? 6.495 26.521 -14.679 1.00 25.26 157 ARG A C 1
ATOM 1042 O O . ARG A 1 135 ? 5.398 25.953 -14.627 1.00 24.52 157 ARG A O 1
ATOM 1050 N N . ILE A 1 136 ? 7.580 25.930 -15.182 1.00 24.79 158 ILE A N 1
ATOM 1051 C CA . ILE A 1 136 ? 7.515 24.553 -15.659 1.00 26.94 158 ILE A CA 1
ATOM 1052 C C . ILE A 1 136 ? 7.341 23.592 -14.489 1.00 28.31 158 ILE A C 1
ATOM 1053 O O . ILE A 1 136 ? 6.589 22.614 -14.581 1.00 27.95 158 ILE A O 1
ATOM 1058 N N . GLU A 1 137 ? 8.017 23.859 -13.367 1.00 28.91 159 GLU A N 1
ATOM 1059 C CA . GLU A 1 137 ? 7.830 23.035 -12.176 1.00 28.28 159 GLU A CA 1
ATOM 1060 C C . GLU A 1 137 ? 6.389 23.105 -11.687 1.00 26.35 159 GLU A C 1
ATOM 1061 O O . GLU A 1 137 ? 5.787 22.082 -11.341 1.00 28.10 159 GLU A O 1
ATOM 1067 N N . GLN A 1 138 ? 5.820 24.314 -11.649 1.00 25.66 160 GLN A N 1
ATOM 1068 C CA . GLN A 1 138 ? 4.425 24.467 -11.247 1.00 29.84 160 GLN A CA 1
ATOM 1069 C C . GLN A 1 138 ? 3.501 23.685 -12.168 1.00 27.39 160 GLN A C 1
ATOM 1070 O O . GLN A 1 138 ? 2.516 23.090 -11.715 1.00 26.59 160 GLN A O 1
ATOM 1076 N N . HIS A 1 139 ? 3.803 23.678 -13.468 1.00 26.18 161 HIS A N 1
ATOM 1077 C CA . HIS A 1 139 ? 2.988 22.929 -14.417 1.00 24.93 161 HIS A CA 1
ATOM 1078 C C . HIS A 1 139 ? 3.048 21.434 -14.131 1.00 24.71 161 HIS A C 1
ATOM 1079 O O . HIS A 1 139 ? 2.015 20.757 -14.083 1.00 26.41 161 HIS A O 1
ATOM 1086 N N . LYS A 1 140 ? 4.257 20.902 -13.930 1.00 24.62 162 LYS A N 1
ATOM 1087 C CA . LYS A 1 140 ? 4.402 19.473 -13.670 1.00 25.08 162 LYS A CA 1
ATOM 1088 C C . LYS A 1 140 ? 3.695 19.072 -12.382 1.00 29.19 162 LYS A C 1
ATOM 1089 O O . LYS A 1 140 ? 3.075 18.004 -12.313 1.00 28.20 162 LYS A O 1
ATOM 1095 N N . GLN A 1 141 ? 3.767 19.920 -11.353 1.00 28.99 163 GLN A N 1
ATOM 1096 C CA . GLN A 1 141 ? 3.044 19.636 -10.119 1.00 26.91 163 GLN A CA 1
ATOM 1097 C C . GLN A 1 141 ? 1.538 19.705 -10.339 1.00 28.27 163 GLN A C 1
ATOM 1098 O O . GLN A 1 141 ? 0.788 18.884 -9.799 1.00 31.53 163 GLN A O 1
ATOM 1104 N N . THR A 1 142 ? 1.080 20.674 -11.136 1.00 29.26 164 THR A N 1
ATOM 1105 C CA . THR A 1 142 ? -0.347 20.791 -11.422 1.00 27.76 164 THR A CA 1
ATOM 1106 C C . THR A 1 142 ? -0.860 19.568 -12.175 1.00 28.40 164 THR A C 1
ATOM 1107 O O . THR A 1 142 ? -1.915 19.017 -11.839 1.00 29.59 164 THR A O 1
ATOM 1111 N N . MET A 1 143 ? -0.121 19.124 -13.195 1.00 28.20 165 MET A N 1
ATOM 1112 C CA . MET A 1 143 ? -0.523 17.930 -13.933 1.00 28.23 165 MET A CA 1
ATOM 1113 C C . MET A 1 143 ? -0.512 16.701 -13.036 1.00 30.32 165 MET A C 1
ATOM 1114 O O . MET A 1 143 ? -1.439 15.884 -13.077 1.00 32.49 165 MET A O 1
ATOM 1119 N N . ALA A 1 144 ? 0.527 16.558 -12.209 1.00 30.08 166 ALA A N 1
ATOM 1120 C CA . ALA A 1 144 ? 0.583 15.435 -11.281 1.00 33.53 166 ALA A CA 1
ATOM 1121 C C . ALA A 1 144 ? -0.586 15.457 -10.308 1.00 33.50 166 ALA A C 1
ATOM 1122 O O . ALA A 1 144 ? -1.034 14.398 -9.857 1.00 36.07 166 ALA A O 1
ATOM 1124 N N . GLU A 1 145 ? -1.095 16.645 -9.977 1.00 29.52 167 GLU A N 1
ATOM 1125 C CA . GLU A 1 145 ? -2.231 16.742 -9.068 1.00 31.05 167 GLU A CA 1
ATOM 1126 C C . GLU A 1 145 ? -3.541 16.386 -9.763 1.00 33.69 167 GLU A C 1
ATOM 1127 O O . GLU A 1 145 ? -4.417 15.760 -9.155 1.00 36.38 167 GLU A O 1
ATOM 1133 N N . PHE A 1 146 ? -3.697 16.774 -11.033 1.00 35.96 168 PHE A N 1
ATOM 1134 C CA . PHE A 1 146 ? -4.862 16.333 -11.795 1.00 36.71 168 PHE A CA 1
ATOM 1135 C C . PHE A 1 146 ? -4.863 14.819 -11.963 1.00 36.70 168 PHE A C 1
ATOM 1136 O O . PHE A 1 146 ? -5.915 14.175 -11.859 1.00 37.38 168 PHE A O 1
ATOM 1144 N N . LYS A 1 147 ? -3.690 14.236 -12.225 1.00 36.41 169 LYS A N 1
ATOM 1145 C CA . LYS A 1 147 ? -3.579 12.786 -12.335 1.00 38.94 169 LYS A CA 1
ATOM 1146 C C . LYS A 1 147 ? -3.995 12.087 -11.050 1.00 39.41 169 LYS A C 1
ATOM 1147 O O . LYS A 1 147 ? -4.587 11.004 -11.099 1.00 42.74 169 LYS A O 1
ATOM 1153 N N . GLN A 1 148 ? -3.710 12.693 -9.896 1.00 37.85 170 GLN A N 1
ATOM 1154 C CA . GLN A 1 148 ? -4.163 12.119 -8.636 1.00 43.41 170 GLN A CA 1
ATOM 1155 C C . GLN A 1 148 ? -5.681 12.160 -8.533 1.00 42.14 170 GLN A C 1
ATOM 1156 O O . GLN A 1 148 ? -6.294 11.235 -7.991 1.00 45.45 170 GLN A O 1
ATOM 1162 N N . HIS A 1 149 ? -6.306 13.225 -9.044 1.00 41.55 171 HIS A N 1
ATOM 1163 C CA . HIS A 1 149 ? -7.754 13.353 -8.927 1.00 40.48 171 HIS A CA 1
ATOM 1164 C C . HIS A 1 149 ? -8.483 12.433 -9.899 1.00 44.34 171 HIS A C 1
ATOM 1165 O O . HIS A 1 149 ? -9.598 11.984 -9.608 1.00 44.45 171 HIS A O 1
ATOM 1172 N N . PHE A 1 150 ? -7.880 12.148 -11.051 1.00 45.26 172 PHE A N 1
ATOM 1173 C CA . PHE A 1 150 ? -8.475 11.241 -12.025 1.00 41.28 172 PHE A CA 1
ATOM 1174 C C . PHE A 1 150 ? -8.289 9.801 -11.563 1.00 44.07 172 PHE A C 1
ATOM 1175 O O . PHE A 1 150 ? -7.155 9.340 -11.388 1.00 47.13 172 PHE A O 1
ATOM 1183 N N . ALA A 1 151 ? -9.399 9.093 -11.357 1.00 43.61 173 ALA A N 1
ATOM 1184 C CA . ALA A 1 151 ? -9.380 7.694 -10.938 1.00 40.46 173 ALA A CA 1
ATOM 1185 C C . ALA A 1 151 ? -10.311 6.907 -11.862 1.00 42.58 173 ALA A C 1
ATOM 1186 O O . ALA A 1 151 ? -11.353 6.402 -11.442 1.00 43.35 173 ALA A O 1
ATOM 1188 N N . THR A 1 152 ? -9.924 6.806 -13.131 1.00 40.45 174 THR A N 1
ATOM 1189 C CA . THR A 1 152 ? -10.697 6.070 -14.119 1.00 37.50 174 THR A CA 1
ATOM 1190 C C . THR A 1 152 ? -9.757 5.250 -14.989 1.00 39.92 174 THR A C 1
ATOM 1191 O O . THR A 1 152 ? -8.648 5.687 -15.307 1.00 37.76 174 THR A O 1
ATOM 1195 N N . GLN A 1 153 ? -10.202 4.049 -15.353 1.00 41.39 175 GLN A N 1
ATOM 1196 C CA . GLN A 1 153 ? -9.508 3.218 -16.324 1.00 46.58 175 GLN A CA 1
ATOM 1197 C C . GLN A 1 153 ? -10.172 3.260 -17.693 1.00 42.61 175 GLN A C 1
ATOM 1198 O O . GLN A 1 153 ? -9.782 2.500 -18.585 1.00 39.74 175 GLN A O 1
ATOM 1204 N N . GLU A 1 154 ? -11.166 4.128 -17.871 1.00 39.07 176 GLU A N 1
ATOM 1205 C CA . GLU A 1 154 ? -11.816 4.277 -19.164 1.00 37.10 176 GLU A CA 1
ATOM 1206 C C . GLU A 1 154 ? -10.829 4.775 -20.210 1.00 34.32 176 GLU A C 1
ATOM 1207 O O . GLU A 1 154 ? -9.935 5.574 -19.919 1.00 33.32 176 GLU A O 1
ATOM 1213 N N . THR A 1 155 ? -10.997 4.294 -21.436 1.00 33.88 177 THR A N 1
ATOM 1214 C CA . THR A 1 155 ? -10.199 4.773 -22.553 1.00 32.38 177 THR A CA 1
ATOM 1215 C C . THR A 1 155 ? -10.783 6.077 -23.078 1.00 30.32 177 THR A C 1
ATOM 1216 O O . THR A 1 155 ? -11.997 6.191 -23.273 1.00 27.03 177 THR A O 1
ATOM 1220 N N . ILE A 1 156 ? -9.917 7.064 -23.291 1.00 27.86 178 ILE A N 1
ATOM 1221 C CA . ILE A 1 156 ? -10.314 8.367 -23.808 1.00 24.18 178 ILE A CA 1
ATOM 1222 C C . ILE A 1 156 ? -9.460 8.669 -25.029 1.00 23.45 178 ILE A C 1
ATOM 1223 O O . ILE A 1 156 ? -8.233 8.528 -24.984 1.00 26.22 178 ILE A O 1
ATOM 1228 N N . GLN A 1 157 ? -10.108 9.084 -26.115 1.00 24.97 179 GLN A N 1
ATOM 1229 C CA . GLN A 1 157 ? -9.450 9.254 -27.402 1.00 22.25 179 GLN A CA 1
ATOM 1230 C C . GLN A 1 157 ? -9.878 10.570 -28.029 1.00 22.24 179 GLN A C 1
ATOM 1231 O O . GLN A 1 157 ? -11.076 10.857 -28.113 1.00 24.64 179 GLN A O 1
ATOM 1237 N N . PHE A 1 158 ? -8.906 11.363 -28.471 1.00 22.96 180 PHE A N 1
ATOM 1238 C CA . PHE A 1 158 ? -9.183 12.573 -29.228 1.00 23.21 180 PHE A CA 1
ATOM 1239 C C . PHE A 1 158 ? -8.825 12.376 -30.695 1.00 23.56 180 PHE A C 1
ATOM 1240 O O . PHE A 1 158 ? -7.903 11.628 -31.035 1.00 24.02 180 PHE A O 1
ATOM 1248 N N . GLY A 1 159 ? -9.569 13.061 -31.558 1.00 23.03 181 GLY A N 1
ATOM 1249 C CA . GLY A 1 159 ? -9.255 13.109 -32.972 1.00 25.27 181 GLY A CA 1
ATOM 1250 C C . GLY A 1 159 ? -9.954 14.278 -33.625 1.00 23.83 181 GLY A C 1
ATOM 1251 O O . GLY A 1 159 ? -10.981 14.763 -33.139 1.00 21.57 181 GLY A O 1
ATOM 1252 N N . VAL A 1 160 ? -9.378 14.738 -34.730 1.00 22.77 182 VAL A N 1
ATOM 1253 C CA . VAL A 1 160 ? -9.986 15.799 -35.525 1.00 25.18 182 VAL A CA 1
ATOM 1254 C C . VAL A 1 160 ? -10.831 15.155 -36.614 1.00 24.72 182 VAL A C 1
ATOM 1255 O O . VAL A 1 160 ? -10.503 14.083 -37.135 1.00 23.46 182 VAL A O 1
ATOM 1259 N N . VAL A 1 161 ? -11.949 15.796 -36.946 1.00 25.32 183 VAL A N 1
ATOM 1260 C CA . VAL A 1 161 ? -12.851 15.288 -37.970 1.00 26.72 183 VAL A CA 1
ATOM 1261 C C . VAL A 1 161 ? -13.183 16.407 -38.945 1.00 29.07 183 VAL A C 1
ATOM 1262 O O . VAL A 1 161 ? -13.254 17.585 -38.577 1.00 28.48 183 VAL A O 1
ATOM 1266 N N . SER A 1 162 ? -13.376 16.027 -40.204 1.00 30.74 184 SER A N 1
ATOM 1267 C CA . SER A 1 162 ? -13.777 16.956 -41.247 1.00 32.26 184 SER A CA 1
ATOM 1268 C C . SER A 1 162 ? -14.520 16.171 -42.318 1.00 34.95 184 SER A C 1
ATOM 1269 O O . SER A 1 162 ? -14.719 14.959 -42.203 1.00 35.15 184 SER A O 1
ATOM 1272 N N . ASP A 1 163 ? -14.931 16.876 -43.373 1.00 34.19 185 ASP A N 1
ATOM 1273 C CA . ASP A 1 163 ? -15.538 16.203 -44.514 1.00 40.54 185 ASP A CA 1
ATOM 1274 C C . ASP A 1 163 ? -14.557 15.268 -45.210 1.00 39.99 185 ASP A C 1
ATOM 1275 O O . ASP A 1 163 ? -14.984 14.381 -45.955 1.00 43.04 185 ASP A O 1
ATOM 1280 N N . LYS A 1 164 ? -13.254 15.440 -44.970 1.00 42.37 186 LYS A N 1
ATOM 1281 C CA . LYS A 1 164 ? -12.250 14.574 -45.578 1.00 43.00 186 LYS A CA 1
ATOM 1282 C C . LYS A 1 164 ? -12.077 13.267 -44.813 1.00 42.05 186 LYS A C 1
ATOM 1283 O O . LYS A 1 164 ? -11.668 12.261 -45.403 1.00 42.00 186 LYS A O 1
ATOM 1289 N N . GLY A 1 165 ? -12.368 13.256 -43.520 1.00 37.52 187 GLY A N 1
ATOM 1290 C CA . GLY A 1 165 ? -12.258 12.046 -42.731 1.00 36.02 187 GLY A CA 1
ATOM 1291 C C . GLY A 1 165 ? -11.917 12.368 -41.289 1.00 33.12 187 GLY A C 1
ATOM 1292 O O . GLY A 1 165 ? -12.085 13.496 -40.834 1.00 31.18 187 GLY A O 1
ATOM 1293 N N . MET A 1 166 ? -11.438 11.343 -40.586 1.00 29.99 188 MET A N 1
ATOM 1294 C CA . MET A 1 166 ? -11.092 11.435 -39.175 1.00 28.78 188 MET A CA 1
ATOM 1295 C C . MET A 1 166 ? -9.635 11.039 -38.975 1.00 26.30 188 MET A C 1
ATOM 1296 O O . MET A 1 166 ? -9.159 10.064 -39.565 1.00 26.55 188 MET A O 1
ATOM 1301 N N . TRP A 1 167 ? -8.932 11.802 -38.141 1.00 24.66 189 TRP A N 1
ATOM 1302 C CA . TRP A 1 167 ? -7.540 11.526 -37.803 1.00 26.44 189 TRP A CA 1
ATOM 1303 C C . TRP A 1 167 ? -7.416 11.462 -36.287 1.00 23.97 189 TRP A C 1
ATOM 1304 O O . TRP A 1 167 ? -7.541 12.486 -35.607 1.00 24.02 189 TRP A O 1
ATOM 1315 N N . LEU A 1 168 ? -7.177 10.264 -35.761 1.00 22.21 190 LEU A N 1
ATOM 1316 C CA . LEU A 1 168 ? -7.011 10.085 -34.326 1.00 24.43 190 LEU A CA 1
ATOM 1317 C C . LEU A 1 168 ? -5.628 10.544 -33.888 1.00 24.46 190 LEU A C 1
ATOM 1318 O O . LEU A 1 168 ? -4.644 10.389 -34.618 1.00 25.17 190 LEU A O 1
ATOM 1323 N N . HIS A 1 169 ? -5.556 11.111 -32.689 1.00 22.49 191 HIS A N 1
ATOM 1324 C CA . HIS A 1 169 ? -4.296 11.558 -32.107 1.00 25.17 191 HIS A CA 1
ATOM 1325 C C . HIS A 1 169 ? -3.818 10.494 -31.125 1.00 25.86 191 HIS A C 1
ATOM 1326 O O . HIS A 1 169 ? -4.419 10.302 -30.063 1.00 25.79 191 HIS A O 1
ATOM 1333 N N . SER A 1 170 ? -2.742 9.808 -31.488 1.00 24.98 192 SER A N 1
ATOM 1334 C CA . SER A 1 170 ? -2.243 8.645 -30.761 1.00 26.31 192 SER A CA 1
ATOM 1335 C C . SER A 1 170 ? -1.514 9.084 -29.496 1.00 27.93 192 SER A C 1
ATOM 1336 O O . SER A 1 170 ? -1.335 10.275 -29.243 1.00 27.28 192 SER A O 1
ATOM 1339 N N . PRO A 1 171 ? -1.093 8.124 -28.643 1.00 27.86 193 PRO A N 1
ATOM 1340 C CA . PRO A 1 171 ? -0.289 8.486 -27.467 1.00 26.62 193 PRO A CA 1
ATOM 1341 C C . PRO A 1 171 ? 0.963 9.293 -27.786 1.00 29.65 193 PRO A C 1
ATOM 1342 O O . PRO A 1 171 ? 1.481 9.995 -26.911 1.00 30.24 193 PRO A O 1
ATOM 1346 N N . VAL A 1 172 ? 1.458 9.216 -29.022 1.00 28.30 194 VAL A N 1
ATOM 1347 C CA . VAL A 1 172 ? 2.674 9.939 -29.377 1.00 26.50 194 VAL A CA 1
ATOM 1348 C C . VAL A 1 172 ? 2.394 11.378 -29.802 1.00 32.55 194 VAL A C 1
ATOM 1349 O O . VAL A 1 172 ? 3.310 12.213 -29.773 1.00 34.75 194 VAL A O 1
ATOM 1353 N N . SER A 1 173 ? 1.157 11.698 -30.178 1.00 30.02 195 SER A N 1
ATOM 1354 C CA . SER A 1 173 ? 0.797 13.080 -30.452 1.00 27.51 195 SER A CA 1
ATOM 1355 C C . SER A 1 173 ? 0.855 13.898 -29.164 1.00 27.31 195 SER A C 1
ATOM 1356 O O . SER A 1 173 ? 1.016 13.366 -28.062 1.00 30.21 195 SER A O 1
ATOM 1359 N N . TYR A 1 174 ? 0.714 15.217 -29.307 1.00 27.32 196 TYR A N 1
ATOM 1360 C CA . TYR A 1 174 ? 0.756 16.077 -28.128 1.00 28.09 196 TYR A CA 1
ATOM 1361 C C . TYR A 1 174 ? -0.429 15.804 -27.210 1.00 27.27 196 TYR A C 1
ATOM 1362 O O . TYR A 1 174 ? -0.264 15.665 -25.993 1.00 27.69 196 TYR A O 1
ATOM 1371 N N . ALA A 1 175 ? -1.636 15.731 -27.778 1.00 27.39 197 ALA A N 1
ATOM 1372 C CA . ALA A 1 175 ? -2.819 15.463 -26.966 1.00 28.33 197 ALA A CA 1
ATOM 1373 C C . ALA A 1 175 ? -2.720 14.106 -26.282 1.00 28.67 197 ALA A C 1
ATOM 1374 O O . ALA A 1 175 ? -3.111 13.959 -25.118 1.00 28.51 197 ALA A O 1
ATOM 1376 N N . GLY A 1 176 ? -2.197 13.103 -26.988 1.00 28.37 198 GLY A N 1
ATOM 1377 C CA . GLY A 1 176 ? -1.977 11.811 -26.360 1.00 30.16 198 GLY A CA 1
ATOM 1378 C C . GLY A 1 176 ? -0.959 11.881 -25.238 1.00 29.99 198 GLY A C 1
ATOM 1379 O O . GLY A 1 176 ? -1.140 11.267 -24.183 1.00 31.15 198 GLY A O 1
ATOM 1380 N N . GLY A 1 177 ? 0.121 12.638 -25.446 1.00 28.57 199 GLY A N 1
ATOM 1381 C CA . GLY A 1 177 ? 1.106 12.811 -24.391 1.00 29.48 199 GLY A CA 1
ATOM 1382 C C . GLY A 1 177 ? 0.532 13.488 -23.161 1.00 27.58 199 GLY A C 1
ATOM 1383 O O . GLY A 1 177 ? 0.914 13.172 -22.032 1.00 33.57 199 GLY A O 1
ATOM 1384 N N . VAL A 1 178 ? -0.394 14.428 -23.362 1.00 29.18 200 VAL A N 1
ATOM 1385 C CA . VAL A 1 178 ? -1.059 15.066 -22.230 1.00 29.59 200 VAL A CA 1
ATOM 1386 C C . VAL A 1 178 ? -1.932 14.061 -21.490 1.00 29.69 200 VAL A C 1
ATOM 1387 O O . VAL A 1 178 ? -1.972 14.043 -20.253 1.00 27.96 200 VAL A O 1
ATOM 1391 N N . LEU A 1 179 ? -2.640 13.205 -22.231 1.00 29.98 201 LEU A N 1
ATOM 1392 C CA . LEU A 1 179 ? -3.493 12.207 -21.595 1.00 33.22 201 LEU A CA 1
ATOM 1393 C C . LEU A 1 179 ? -2.666 11.158 -20.860 1.00 32.79 201 LEU A C 1
ATOM 1394 O O . LEU A 1 179 ? -3.056 10.700 -19.780 1.00 32.61 201 LEU A O 1
ATOM 1399 N N . SER A 1 180 ? -1.522 10.768 -21.427 1.00 29.56 202 SER A N 1
ATOM 1400 C CA . SER A 1 180 ? -0.648 9.819 -20.745 1.00 30.66 202 SER A CA 1
ATOM 1401 C C . SER A 1 180 ? -0.088 10.414 -19.458 1.00 35.27 202 SER A C 1
ATOM 1402 O O . SER A 1 180 ? -0.017 9.730 -18.430 1.00 33.26 202 SER A O 1
ATOM 1405 N N . THR A 1 181 ? 0.317 11.687 -19.499 1.00 34.04 203 THR A N 1
ATOM 1406 C CA . THR A 1 181 ? 0.785 12.360 -18.291 1.00 33.70 203 THR A CA 1
ATOM 1407 C C . THR A 1 181 ? -0.300 12.405 -17.221 1.00 32.57 203 THR A C 1
ATOM 1408 O O . THR A 1 181 ? 0.001 12.311 -16.025 1.00 34.62 203 THR A O 1
ATOM 1412 N N . LEU A 1 182 ? -1.563 12.523 -17.628 1.00 32.61 204 LEU A N 1
ATOM 1413 C CA . LEU A 1 182 ? -2.680 12.565 -16.694 1.00 33.73 204 LEU A CA 1
ATOM 1414 C C . LEU A 1 182 ? -3.154 11.181 -16.261 1.00 33.36 204 LEU A C 1
ATOM 1415 O O . LEU A 1 182 ? -4.164 11.085 -15.557 1.00 33.13 204 LEU A O 1
ATOM 1420 N N . GLY A 1 183 ? -2.458 10.116 -16.656 1.00 33.58 205 GLY A N 1
ATOM 1421 C CA . GLY A 1 183 ? -2.869 8.773 -16.299 1.00 37.92 205 GLY A CA 1
ATOM 1422 C C . GLY A 1 183 ? -4.058 8.239 -17.063 1.00 37.83 205 GLY A C 1
ATOM 1423 O O . GLY A 1 183 ? -4.594 7.189 -16.690 1.00 38.63 205 GLY A O 1
ATOM 1424 N N . ILE A 1 184 ? -4.485 8.921 -18.119 1.00 39.04 206 ILE A N 1
ATOM 1425 C CA . ILE A 1 184 ? -5.647 8.499 -18.891 1.00 35.29 206 ILE A CA 1
ATOM 1426 C C . ILE A 1 184 ? -5.236 7.384 -19.843 1.00 34.01 206 ILE A C 1
ATOM 1427 O O . ILE A 1 184 ? -4.204 7.474 -20.518 1.00 33.84 206 ILE A O 1
ATOM 1432 N N . GLN A 1 185 ? -6.045 6.330 -19.899 1.00 34.35 207 GLN A N 1
ATOM 1433 C CA . GLN A 1 185 ? -5.740 5.179 -20.734 1.00 31.88 207 GLN A CA 1
ATOM 1434 C C . GLN A 1 185 ? -6.006 5.487 -22.202 1.00 29.81 207 GLN A C 1
ATOM 1435 O O . GLN A 1 185 ? -6.868 6.302 -22.545 1.00 31.15 207 GLN A O 1
ATOM 1441 N N . SER A 1 186 ? -5.252 4.817 -23.075 1.00 29.38 208 SER A N 1
ATOM 1442 C CA . SER A 1 186 ? -5.430 4.930 -24.511 1.00 31.30 208 SER A CA 1
ATOM 1443 C C . SER A 1 186 ? -5.913 3.610 -25.098 1.00 32.45 208 SER A C 1
ATOM 1444 O O . SER A 1 186 ? -5.446 2.541 -24.688 1.00 32.25 208 SER A O 1
ATOM 1447 N N . PRO A 1 187 ? -6.844 3.648 -26.048 1.00 31.97 209 PRO A N 1
ATOM 1448 C CA . PRO A 1 187 ? -7.304 2.420 -26.712 1.00 29.44 209 PRO A CA 1
ATOM 1449 C C . PRO A 1 187 ? -6.498 2.013 -27.939 1.00 28.65 209 PRO A C 1
ATOM 1450 O O . PRO A 1 187 ? -6.911 1.084 -28.639 1.00 27.68 209 PRO A O 1
ATOM 1454 N N . LEU A 1 188 ? -5.377 2.672 -28.214 1.00 29.42 210 LEU A N 1
ATOM 1455 C CA . LEU A 1 188 ? -4.547 2.374 -29.371 1.00 27.40 210 LEU A CA 1
ATOM 1456 C C . LEU A 1 188 ? -3.332 1.547 -28.963 1.00 31.25 210 LEU A C 1
ATOM 1457 O O . LEU A 1 188 ? -3.037 1.363 -27.780 1.00 33.73 210 LEU A O 1
ATOM 1462 N N . ALA A 1 189 ? -2.620 1.054 -29.973 1.00 30.74 211 ALA A N 1
ATOM 1463 C CA . ALA A 1 189 ? -1.476 0.188 -29.729 1.00 32.55 211 ALA A CA 1
ATOM 1464 C C . ALA A 1 189 ? -0.369 0.958 -29.010 1.00 38.17 211 ALA A C 1
ATOM 1465 O O . ALA A 1 189 ? -0.103 2.120 -29.338 1.00 36.94 211 ALA A O 1
ATOM 1467 N N . PRO A 1 190 ? 0.287 0.343 -28.023 1.00 36.22 212 PRO A N 1
ATOM 1468 C CA . PRO A 1 190 ? 1.396 1.027 -27.337 1.00 36.05 212 PRO A CA 1
ATOM 1469 C C . PRO A 1 190 ? 2.581 1.301 -28.235 1.00 39.79 212 PRO A C 1
ATOM 1470 O O . PRO A 1 190 ? 3.361 2.218 -27.946 1.00 41.36 212 PRO A O 1
ATOM 1474 N N . SER A 1 191 ? 2.751 0.531 -29.304 1.00 37.93 213 SER A N 1
ATOM 1475 C CA . SER A 1 191 ? 3.857 0.716 -30.231 1.00 40.29 213 SER A CA 1
ATOM 1476 C C . SER A 1 191 ? 3.492 1.598 -31.420 1.00 40.20 213 SER A C 1
ATOM 1477 O O . SER A 1 191 ? 4.239 1.627 -32.400 1.00 42.29 213 SER A O 1
ATOM 1480 N N . GLU A 1 192 ? 2.363 2.303 -31.362 1.00 40.32 214 GLU A N 1
ATOM 1481 C CA . GLU A 1 192 ? 1.978 3.173 -32.461 1.00 40.80 214 GLU A CA 1
ATOM 1482 C C . GLU A 1 192 ? 3.025 4.258 -32.643 1.00 38.76 214 GLU A C 1
ATOM 1483 O O . GLU A 1 192 ? 3.441 4.906 -31.680 1.00 37.36 214 GLU A O 1
ATOM 1489 N N . GLN A 1 193 ? 3.462 4.447 -33.884 1.00 42.59 215 GLN A N 1
ATOM 1490 C CA . GLN A 1 193 ? 4.506 5.415 -34.194 1.00 42.12 215 GLN A CA 1
ATOM 1491 C C . GLN A 1 193 ? 3.963 6.715 -34.768 1.00 42.07 215 GLN A C 1
ATOM 1492 O O . GLN A 1 193 ? 4.605 7.761 -34.628 1.00 40.30 215 GLN A O 1
ATOM 1498 N N . LYS A 1 194 ? 2.820 6.670 -35.446 1.00 41.70 216 LYS A N 1
ATOM 1499 C CA . LYS A 1 194 ? 2.252 7.865 -36.051 1.00 38.60 216 LYS A CA 1
ATOM 1500 C C . LYS A 1 194 ? 1.452 8.655 -35.026 1.00 35.41 216 LYS A C 1
ATOM 1501 O O . LYS A 1 194 ? 0.709 8.085 -34.222 1.00 35.20 216 LYS A O 1
ATOM 1507 N N . ALA A 1 195 ? 1.619 9.977 -35.057 1.00 31.09 217 ALA A N 1
ATOM 1508 C CA . ALA A 1 195 ? 0.876 10.845 -34.155 1.00 31.08 217 ALA A CA 1
ATOM 1509 C C . ALA A 1 195 ? -0.564 11.021 -34.615 1.00 30.12 217 ALA A C 1
ATOM 1510 O O . ALA A 1 195 ? -1.476 11.118 -33.788 1.00 28.00 217 ALA A O 1
ATOM 1512 N N . TYR A 1 196 ? -0.784 11.055 -35.926 1.00 27.32 218 TYR A N 1
ATOM 1513 C CA . TYR A 1 196 ? -2.109 11.238 -36.502 1.00 27.22 218 TYR A CA 1
ATOM 1514 C C . TYR A 1 196 ? -2.416 10.035 -37.379 1.00 29.20 218 TYR A C 1
ATOM 1515 O O . TYR A 1 196 ? -1.668 9.739 -38.316 1.00 35.49 218 TYR A O 1
ATOM 1524 N N . ILE A 1 197 ? -3.502 9.343 -37.070 1.00 27.64 219 ILE A N 1
ATOM 1525 C CA . ILE A 1 197 ? -3.836 8.063 -37.686 1.00 28.00 219 ILE A CA 1
ATOM 1526 C C . ILE A 1 197 ? -5.056 8.265 -38.578 1.00 28.17 219 ILE A C 1
ATOM 1527 O O . ILE A 1 197 ? -6.117 8.665 -38.082 1.00 26.30 219 ILE A O 1
ATOM 1532 N N . PRO A 1 198 ? -4.956 8.018 -39.884 1.00 29.45 220 PRO A N 1
ATOM 1533 C CA . PRO A 1 198 ? -6.164 7.983 -40.723 1.00 26.55 220 PRO A CA 1
ATOM 1534 C C . PRO A 1 198 ? -7.102 6.888 -40.242 1.00 26.08 220 PRO A C 1
ATOM 1535 O O . PRO A 1 198 ? -6.759 5.704 -40.248 1.00 26.64 220 PRO A O 1
ATOM 1539 N N . THR A 1 199 ? -8.291 7.294 -39.812 1.00 26.33 221 THR A N 1
ATOM 1540 C CA . THR A 1 199 ? -9.208 6.410 -39.105 1.00 28.02 221 THR A CA 1
ATOM 1541 C C . THR A 1 199 ? -10.338 5.982 -40.030 1.00 26.10 221 THR A C 1
ATOM 1542 O O . THR A 1 199 ? -11.112 6.821 -40.503 1.00 23.50 221 THR A O 1
ATOM 1546 N N . SER A 1 200 ? -10.426 4.680 -40.284 1.00 23.53 222 SER A N 1
ATOM 1547 C CA . SER A 1 200 ? -11.572 4.126 -40.980 1.00 24.98 222 SER A CA 1
ATOM 1548 C C . SER A 1 200 ? -12.695 3.840 -39.987 1.00 24.17 222 SER A C 1
ATOM 1549 O O . SER A 1 200 ? -12.502 3.839 -38.769 1.00 25.00 222 SER A O 1
ATOM 1552 N N . PHE A 1 201 ? -13.891 3.600 -40.527 1.00 24.17 223 PHE A N 1
ATOM 1553 C CA . PHE A 1 201 ? -15.008 3.194 -39.680 1.00 24.58 223 PHE A CA 1
ATOM 1554 C C . PHE A 1 201 ? -14.699 1.884 -38.966 1.00 25.33 223 PHE A C 1
ATOM 1555 O O . PHE A 1 201 ? -15.108 1.681 -37.817 1.00 27.11 223 PHE A O 1
ATOM 1563 N N . GLU A 1 202 ? -13.958 0.991 -39.627 1.00 23.67 224 GLU A N 1
ATOM 1564 C CA . GLU A 1 202 ? -13.575 -0.273 -39.006 1.00 24.21 224 GLU A CA 1
ATOM 1565 C C . GLU A 1 202 ? -12.649 -0.053 -37.816 1.00 27.27 224 GLU A C 1
ATOM 1566 O O . GLU A 1 202 ? -12.805 -0.697 -36.772 1.00 27.93 224 GLU A O 1
ATOM 1572 N N . LEU A 1 203 ? -11.672 0.849 -37.955 1.00 26.50 225 LEU A N 1
ATOM 1573 C CA . LEU A 1 203 ? -10.759 1.119 -36.849 1.00 25.63 225 LEU A CA 1
ATOM 1574 C C . LEU A 1 203 ? -11.497 1.719 -35.659 1.00 24.43 225 LEU A C 1
ATOM 1575 O O . LEU A 1 203 ? -11.199 1.388 -34.507 1.00 27.50 225 LEU A O 1
ATOM 1580 N N . LEU A 1 204 ? -12.468 2.598 -35.918 1.00 24.45 226 LEU A N 1
ATOM 1581 C CA . LEU A 1 204 ? -13.241 3.185 -34.829 1.00 24.09 226 LEU A CA 1
ATOM 1582 C C . LEU A 1 204 ? -14.054 2.124 -34.096 1.00 24.84 226 LEU A C 1
ATOM 1583 O O . LEU A 1 204 ? -14.161 2.155 -32.865 1.00 22.87 226 LEU A O 1
ATOM 1588 N N . LEU A 1 205 ? -14.635 1.175 -34.837 1.00 26.10 227 LEU A N 1
ATOM 1589 C CA . LEU A 1 205 ? -15.338 0.067 -34.197 1.00 24.70 227 LEU A CA 1
ATOM 1590 C C . LEU A 1 205 ? -14.369 -0.836 -33.445 1.00 25.34 227 LEU A C 1
ATOM 1591 O O . LEU A 1 205 ? -14.662 -1.280 -32.329 1.00 25.64 227 LEU A O 1
ATOM 1596 N N . LYS A 1 206 ? -13.210 -1.119 -34.045 1.00 26.81 228 LYS A N 1
ATOM 1597 C CA . LYS A 1 206 ? -12.217 -1.963 -33.389 1.00 28.37 228 LYS A CA 1
ATOM 1598 C C . LYS A 1 206 ? -11.637 -1.272 -32.160 1.00 28.27 228 LYS A C 1
ATOM 1599 O O . LYS A 1 206 ? -11.460 -1.903 -31.110 1.00 30.75 228 LYS A O 1
ATOM 1605 N N . THR A 1 207 ? -11.342 0.025 -32.272 1.00 28.70 229 THR A N 1
ATOM 1606 C CA . THR A 1 207 ? -10.832 0.782 -31.133 1.00 27.09 229 THR A CA 1
ATOM 1607 C C . THR A 1 207 ? -11.896 0.925 -30.052 1.00 28.13 229 THR A C 1
ATOM 1608 O O . THR A 1 207 ? -11.645 0.630 -28.877 1.00 27.14 229 THR A O 1
ATOM 1612 N N . ASN A 1 208 ? -13.093 1.376 -30.438 1.00 26.65 230 ASN A N 1
ATOM 1613 C CA . ASN A 1 208 ? -14.260 1.548 -29.578 1.00 25.79 230 ASN A CA 1
ATOM 1614 C C . ASN A 1 208 ? -13.895 2.234 -28.265 1.00 25.85 230 ASN A C 1
ATOM 1615 O O . ASN A 1 208 ? -13.980 1.614 -27.197 1.00 24.58 230 ASN A O 1
ATOM 1620 N N . PRO A 1 209 ? -13.491 3.501 -28.298 1.00 26.37 231 PRO A N 1
ATOM 1621 C CA . PRO A 1 209 ? -13.102 4.174 -27.056 1.00 25.64 231 PRO A CA 1
ATOM 1622 C C . PRO A 1 209 ? -14.311 4.494 -26.192 1.00 25.72 231 PRO A C 1
ATOM 1623 O O . PRO A 1 209 ? -15.402 4.784 -26.687 1.00 24.93 231 PRO A O 1
ATOM 1627 N N . ASP A 1 210 ? -14.102 4.424 -24.874 1.00 27.81 232 ASP A N 1
ATOM 1628 C CA . ASP A 1 210 ? -15.167 4.779 -23.941 1.00 26.51 232 ASP A CA 1
ATOM 1629 C C . ASP A 1 210 ? -15.576 6.236 -24.108 1.00 26.38 232 ASP A C 1
ATOM 1630 O O . ASP A 1 210 ? -16.769 6.561 -24.090 1.00 26.35 232 ASP A O 1
ATOM 1635 N N . TRP A 1 211 ? -14.601 7.125 -24.273 1.00 26.11 233 TRP A N 1
ATOM 1636 C CA . TRP A 1 211 ? -14.842 8.535 -24.553 1.00 27.20 233 TRP A CA 1
ATOM 1637 C C . TRP A 1 211 ? -14.180 8.878 -25.878 1.00 26.33 233 TRP A C 1
ATOM 1638 O O . TRP A 1 211 ? -12.973 8.667 -26.044 1.00 24.06 233 TRP A O 1
ATOM 1649 N N . LEU A 1 212 ? -14.963 9.398 -26.817 1.00 25.84 234 LEU A N 1
ATOM 1650 C CA . LEU A 1 212 ? -14.445 9.885 -28.091 1.00 27.96 234 LEU A CA 1
ATOM 1651 C C . LEU A 1 212 ? -14.627 11.396 -28.125 1.00 25.07 234 LEU A C 1
ATOM 1652 O O . LEU A 1 212 ? -15.758 11.889 -28.162 1.00 26.25 234 LEU A O 1
ATOM 1657 N N . LEU A 1 213 ? -13.517 12.126 -28.105 1.00 23.66 235 LEU A N 1
ATOM 1658 C CA . LEU A 1 213 ? -13.535 13.583 -28.144 1.00 24.20 235 LEU A CA 1
ATOM 1659 C C . LEU A 1 213 ? -13.119 14.028 -29.540 1.00 23.22 235 LEU A C 1
ATOM 1660 O O . LEU A 1 213 ? -12.044 13.651 -30.020 1.00 21.10 235 LEU A O 1
ATOM 1665 N N . VAL A 1 214 ? -13.971 14.813 -30.194 1.00 22.11 236 VAL A N 1
ATOM 1666 C CA . VAL A 1 214 ? -13.781 15.183 -31.591 1.00 21.98 236 VAL A CA 1
ATOM 1667 C C . VAL A 1 214 ? -13.647 16.698 -31.700 1.00 22.21 236 VAL A C 1
ATOM 1668 O O . VAL A 1 214 ? -14.432 17.441 -31.094 1.00 23.75 236 VAL A O 1
ATOM 1672 N N . GLY A 1 215 ? -12.654 17.144 -32.454 1.00 20.97 237 GLY A N 1
ATOM 1673 C CA . GLY A 1 215 ? -12.515 18.537 -32.814 1.00 22.30 237 GLY A CA 1
ATOM 1674 C C . GLY A 1 215 ? -12.928 18.724 -34.258 1.00 24.09 237 GLY A C 1
ATOM 1675 O O . GLY A 1 215 ? -12.340 18.129 -35.164 1.00 27.23 237 GLY A O 1
ATOM 1676 N N . LEU A 1 216 ? -13.952 19.546 -34.469 1.00 26.71 238 LEU A N 1
ATOM 1677 C CA . LEU A 1 216 ? -14.563 19.694 -35.783 1.00 28.87 238 LEU A CA 1
ATOM 1678 C C . LEU A 1 216 ? -13.807 20.730 -36.606 1.00 32.37 238 LEU A C 1
ATOM 1679 O O . LEU A 1 216 ? -13.618 21.867 -36.163 1.00 34.75 238 LEU A O 1
ATOM 1684 N N . TYR A 1 217 ? -13.376 20.330 -37.802 1.00 30.93 239 TYR A N 1
ATOM 1685 C CA . TYR A 1 217 ? -12.824 21.262 -38.775 1.00 34.43 239 TYR A CA 1
ATOM 1686 C C . TYR A 1 217 ? -13.833 21.669 -39.839 1.00 33.99 239 TYR A C 1
ATOM 1687 O O . TYR A 1 217 ? -13.549 22.581 -40.623 1.00 37.61 239 TYR A O 1
ATOM 1696 N N . SER A 1 218 ? -14.995 21.021 -39.886 1.00 33.58 240 SER A N 1
ATOM 1697 C CA . SER A 1 218 ? -16.019 21.358 -40.864 1.00 34.42 240 SER A CA 1
ATOM 1698 C C . SER A 1 218 ? -17.359 20.820 -40.386 1.00 34.35 240 SER A C 1
ATOM 1699 O O . SER A 1 218 ? -17.426 19.884 -39.584 1.00 35.18 240 SER A O 1
ATOM 1702 N N . GLN A 1 219 ? -18.427 21.433 -40.892 1.00 34.30 241 GLN A N 1
ATOM 1703 C CA . GLN A 1 219 ? -19.793 20.986 -40.637 1.00 37.50 241 GLN A CA 1
ATOM 1704 C C . GLN A 1 219 ? -20.523 20.965 -41.972 1.00 36.52 241 GLN A C 1
ATOM 1705 O O . GLN A 1 219 ? -20.656 22.024 -42.618 1.00 36.13 241 GLN A O 1
ATOM 1711 N N . PRO A 1 220 ? -21.001 19.803 -42.438 1.00 39.72 242 PRO A N 1
ATOM 1712 C CA . PRO A 1 220 ? -20.923 18.478 -41.806 1.00 36.72 242 PRO A CA 1
ATOM 1713 C C . PRO A 1 220 ? -19.531 17.864 -41.912 1.00 36.35 242 PRO A C 1
ATOM 1714 O O . PRO A 1 220 ? -18.634 18.430 -42.530 1.00 36.48 242 PRO A O 1
ATOM 1718 N N . ASN A 1 221 ? -19.322 16.699 -41.305 1.00 36.62 243 ASN A N 1
ATOM 1719 C CA . ASN A 1 221 ? -18.022 16.046 -41.315 1.00 33.15 243 ASN A CA 1
ATOM 1720 C C . ASN A 1 221 ? -18.242 14.543 -41.453 1.00 30.95 243 ASN A C 1
ATOM 1721 O O . ASN A 1 221 ? -19.369 14.075 -41.636 1.00 31.82 243 ASN A O 1
ATOM 1726 N N . ILE A 1 222 ? -17.150 13.778 -41.360 1.00 31.54 244 ILE A N 1
ATOM 1727 C CA . ILE A 1 222 ? -17.215 12.340 -41.597 1.00 31.35 244 ILE A CA 1
ATOM 1728 C C . ILE A 1 222 ? -18.049 11.619 -40.544 1.00 29.79 244 ILE A C 1
ATOM 1729 O O . ILE A 1 222 ? -18.581 10.536 -40.816 1.00 32.62 244 ILE A O 1
ATOM 1734 N N . VAL A 1 223 ? -18.186 12.190 -39.346 1.00 28.59 245 VAL A N 1
ATOM 1735 C CA . VAL A 1 223 ? -18.987 11.545 -38.311 1.00 30.13 245 VAL A CA 1
ATOM 1736 C C . VAL A 1 223 ? -20.466 11.605 -38.668 1.00 30.23 245 VAL A C 1
ATOM 1737 O O . VAL A 1 223 ? -21.222 10.664 -38.398 1.00 29.92 245 VAL A O 1
ATOM 1741 N N . ASP A 1 224 ? -20.903 12.707 -39.285 1.00 30.64 246 ASP A N 1
ATOM 1742 C CA . ASP A 1 224 ? -22.297 12.817 -39.705 1.00 33.49 246 ASP A CA 1
ATOM 1743 C C . ASP A 1 224 ? -22.657 11.731 -40.710 1.00 31.13 246 ASP A C 1
ATOM 1744 O O . ASP A 1 224 ? -23.781 11.214 -40.701 1.00 32.08 246 ASP A O 1
ATOM 1749 N N . GLU A 1 225 ? -21.714 11.365 -41.580 1.00 29.80 247 GLU A N 1
ATOM 1750 C CA . GLU A 1 225 ? -21.958 10.265 -42.507 1.00 34.38 247 GLU A CA 1
ATOM 1751 C C . GLU A 1 225 ? -21.880 8.920 -41.795 1.00 32.60 247 GLU A C 1
ATOM 1752 O O . GLU A 1 225 ? -22.683 8.020 -42.068 1.00 34.27 247 GLU A O 1
ATOM 1758 N N . TRP A 1 226 ? -20.923 8.766 -40.874 1.00 28.82 248 TRP A N 1
ATOM 1759 C CA . TRP A 1 226 ? -20.797 7.510 -40.141 1.00 30.10 248 TRP A CA 1
ATOM 1760 C C . TRP A 1 226 ? -21.997 7.261 -39.236 1.00 29.77 248 TRP A C 1
ATOM 1761 O O . TRP A 1 226 ? -22.341 6.102 -38.975 1.00 29.66 248 TRP A O 1
ATOM 1772 N N . ARG A 1 227 ? -22.648 8.324 -38.755 1.00 29.35 249 ARG A N 1
ATOM 1773 C CA . ARG A 1 227 ? -23.842 8.157 -37.935 1.00 30.85 249 ARG A CA 1
ATOM 1774 C C . ARG A 1 227 ? -24.989 7.522 -38.708 1.00 31.74 249 ARG A C 1
ATOM 1775 O O . ARG A 1 227 ? -25.903 6.963 -38.093 1.00 36.16 249 ARG A O 1
ATOM 1783 N N . LYS A 1 228 ? -24.964 7.598 -40.038 1.00 32.34 250 LYS A N 1
ATOM 1784 C CA . LYS A 1 228 ? -25.976 6.957 -40.864 1.00 34.31 250 LYS A CA 1
ATOM 1785 C C . LYS A 1 228 ? -25.789 5.449 -40.958 1.00 32.83 250 LYS A C 1
ATOM 1786 O O . LYS A 1 228 ? -26.711 4.752 -41.396 1.00 33.95 250 LYS A O 1
ATOM 1792 N N . ASN A 1 229 ? -24.632 4.934 -40.560 1.00 30.00 251 ASN A N 1
ATOM 1793 C CA . ASN A 1 229 ? -24.411 3.494 -40.538 1.00 31.14 251 ASN A CA 1
ATOM 1794 C C . ASN A 1 229 ? -25.086 2.897 -39.308 1.00 33.37 251 ASN A C 1
ATOM 1795 O O . ASN A 1 229 ? -24.881 3.393 -38.196 1.00 31.87 251 ASN A O 1
ATOM 1800 N N . PRO A 1 230 ? -25.897 1.847 -39.465 1.00 35.28 252 PRO A N 1
ATOM 1801 C CA . PRO A 1 230 ? -26.579 1.269 -38.294 1.00 31.80 252 PRO A CA 1
ATOM 1802 C C . PRO A 1 230 ? -25.629 0.741 -37.236 1.00 34.69 252 PRO A C 1
ATOM 1803 O O . PRO A 1 230 ? -26.020 0.642 -36.065 1.00 36.74 252 PRO A O 1
ATOM 1807 N N . LEU A 1 231 ? -24.393 0.405 -37.606 1.00 32.45 253 LEU A N 1
ATOM 1808 C CA . LEU A 1 231 ? -23.417 -0.077 -36.638 1.00 31.10 253 LEU A CA 1
ATOM 1809 C C . LEU A 1 231 ? -22.895 1.026 -35.727 1.00 29.75 253 LEU A C 1
ATOM 1810 O O . LEU A 1 231 ? -22.273 0.716 -34.706 1.00 30.32 253 LEU A O 1
ATOM 1815 N N . PHE A 1 232 ? -23.137 2.297 -36.063 1.00 29.60 254 PHE A N 1
ATOM 1816 C CA . PHE A 1 232 ? -22.551 3.392 -35.293 1.00 29.10 254 PHE A CA 1
ATOM 1817 C C . PHE A 1 232 ? -23.114 3.447 -33.878 1.00 25.93 254 PHE A C 1
ATOM 1818 O O . PHE A 1 232 ? -22.391 3.778 -32.929 1.00 24.75 254 PHE A O 1
ATOM 1826 N N . LYS A 1 233 ? -24.399 3.130 -33.713 1.00 26.68 255 LYS A N 1
ATOM 1827 C CA . LYS A 1 233 ? -25.003 3.164 -32.387 1.00 27.48 255 LYS A CA 1
ATOM 1828 C C . LYS A 1 233 ? -24.450 2.090 -31.459 1.00 27.07 255 LYS A C 1
ATOM 1829 O O . LYS A 1 233 ? -24.677 2.168 -30.247 1.00 28.48 255 LYS A O 1
ATOM 1835 N N . LEU A 1 234 ? -23.725 1.103 -31.990 1.00 26.73 256 LEU A N 1
ATOM 1836 C CA . LEU A 1 234 ? -23.106 0.083 -31.154 1.00 27.05 256 LEU A CA 1
ATOM 1837 C C . LEU A 1 234 ? -21.853 0.579 -30.444 1.00 27.34 256 LEU A C 1
ATOM 1838 O O . LEU A 1 234 ? -21.399 -0.071 -29.496 1.00 29.54 256 LEU A O 1
ATOM 1843 N N . LEU A 1 235 ? -21.282 1.701 -30.878 1.00 23.04 257 LEU A N 1
ATOM 1844 C CA . LEU A 1 235 ? -20.079 2.219 -30.240 1.00 24.44 257 LEU A CA 1
ATOM 1845 C C . LEU A 1 235 ? -20.368 2.616 -28.798 1.00 27.16 257 LEU A C 1
ATOM 1846 O O . LEU A 1 235 ? -21.430 3.164 -28.487 1.00 28.92 257 LEU A O 1
ATOM 1851 N N . THR A 1 236 ? -19.410 2.327 -27.912 1.00 23.59 258 THR A N 1
ATOM 1852 C CA . THR A 1 236 ? -19.569 2.664 -26.501 1.00 24.77 258 THR A CA 1
ATOM 1853 C C . THR A 1 236 ? -19.807 4.157 -26.311 1.00 28.00 258 THR A C 1
ATOM 1854 O O . THR A 1 236 ? -20.667 4.561 -25.518 1.00 27.95 258 THR A O 1
ATOM 1858 N N . ALA A 1 237 ? -19.059 4.992 -27.037 1.00 26.51 259 ALA A N 1
ATOM 1859 C CA . ALA A 1 237 ? -19.213 6.436 -26.900 1.00 28.26 259 ALA A CA 1
ATOM 1860 C C . ALA A 1 237 ? -20.595 6.900 -27.341 1.00 26.43 259 ALA A C 1
ATOM 1861 O O . ALA A 1 237 ? -21.092 7.919 -26.849 1.00 26.96 259 ALA A O 1
ATOM 1863 N N . ALA A 1 238 ? -21.231 6.171 -28.259 1.00 25.96 260 ALA A N 1
ATOM 1864 C CA . ALA A 1 238 ? -22.579 6.534 -28.681 1.00 27.42 260 ALA A CA 1
ATOM 1865 C C . ALA A 1 238 ? -23.623 6.090 -27.663 1.00 29.11 260 ALA A C 1
ATOM 1866 O O . ALA A 1 238 ? -24.562 6.839 -27.370 1.00 31.86 260 ALA A O 1
ATOM 1868 N N . LYS A 1 239 ? -23.476 4.879 -27.118 1.00 27.61 261 LYS A N 1
ATOM 1869 C CA . LYS A 1 239 ? -24.432 4.382 -26.132 1.00 31.68 261 LYS A CA 1
ATOM 1870 C C . LYS A 1 239 ? -24.404 5.226 -24.864 1.00 32.70 261 LYS A C 1
ATOM 1871 O O . LYS A 1 239 ? -25.453 5.639 -24.355 1.00 35.76 261 LYS A O 1
ATOM 1877 N N . LYS A 1 240 ? -23.212 5.482 -24.334 1.00 32.51 262 LYS A N 1
ATOM 1878 C CA . LYS A 1 240 ? -23.066 6.240 -23.099 1.00 34.02 262 LYS A CA 1
ATOM 1879 C C . LYS A 1 240 ? -23.088 7.746 -23.326 1.00 31.63 262 LYS A C 1
ATOM 1880 O O . LYS A 1 240 ? -22.859 8.501 -22.375 1.00 34.04 262 LYS A O 1
ATOM 1886 N N . GLN A 1 241 ? -23.370 8.190 -24.554 1.00 32.46 263 GLN A N 1
ATOM 1887 C CA . GLN A 1 241 ? -23.364 9.610 -24.905 1.00 30.74 263 GLN A CA 1
ATOM 1888 C C . GLN A 1 241 ? -22.056 10.272 -24.488 1.00 30.33 263 GLN A C 1
ATOM 1889 O O . GLN A 1 241 ? -22.034 11.375 -23.937 1.00 35.33 263 GLN A O 1
ATOM 1895 N N . GLN A 1 242 ? -20.949 9.581 -24.756 1.00 27.32 264 GLN A N 1
ATOM 1896 C CA . GLN A 1 242 ? -19.617 10.069 -24.432 1.00 30.41 264 GLN A CA 1
ATOM 1897 C C . GLN A 1 242 ? -18.814 10.411 -25.682 1.00 29.42 264 GLN A C 1
ATOM 1898 O O . GLN A 1 242 ? -17.580 10.420 -25.643 1.00 30.24 264 GLN A O 1
ATOM 1904 N N . LEU A 1 243 ? -19.496 10.681 -26.794 1.00 27.65 265 LEU A N 1
ATOM 1905 C CA . LEU A 1 243 ? -18.876 11.290 -27.969 1.00 28.33 265 LEU A CA 1
ATOM 1906 C C . LEU A 1 243 ? -19.099 12.791 -27.844 1.00 28.33 265 LEU A C 1
ATOM 1907 O O . LEU A 1 243 ? -20.195 13.293 -28.102 1.00 24.83 265 LEU A O 1
ATOM 1912 N N . VAL A 1 244 ? -18.056 13.510 -27.440 1.00 29.19 266 VAL A N 1
ATOM 1913 C CA . VAL A 1 244 ? -18.151 14.923 -27.099 1.00 29.25 266 VAL A CA 1
ATOM 1914 C C . VAL A 1 244 ? -17.334 15.723 -28.101 1.00 26.70 266 VAL A C 1
ATOM 1915 O O . VAL A 1 244 ? -16.199 15.353 -28.420 1.00 25.01 266 VAL A O 1
ATOM 1919 N N . GLU A 1 245 ? -17.910 16.816 -28.594 1.00 26.33 267 GLU A N 1
ATOM 1920 C CA . GLU A 1 245 ? -17.156 17.752 -29.413 1.00 28.12 267 GLU A CA 1
ATOM 1921 C C . GLU A 1 245 ? -16.417 18.729 -28.508 1.00 27.40 267 GLU A C 1
ATOM 1922 O O . GLU A 1 245 ? -17.019 19.362 -27.634 1.00 27.52 267 GLU A O 1
ATOM 1928 N N . VAL A 1 246 ? -15.104 18.825 -28.698 1.00 25.81 268 VAL A N 1
ATOM 1929 C CA . VAL A 1 246 ? -14.252 19.681 -27.889 1.00 25.30 268 VAL A CA 1
ATOM 1930 C C . VAL A 1 246 ? -13.626 20.734 -28.794 1.00 25.54 268 VAL A C 1
ATOM 1931 O O . VAL A 1 246 ? -13.735 20.679 -30.019 1.00 26.19 268 VAL A O 1
ATOM 1935 N N . SER A 1 247 ? -12.965 21.704 -28.167 1.00 25.63 269 SER A N 1
ATOM 1936 C CA . SER A 1 247 ? -12.308 22.785 -28.889 1.00 26.22 269 SER A CA 1
ATOM 1937 C C . SER A 1 247 ? -11.179 22.241 -29.754 1.00 26.00 269 SER A C 1
ATOM 1938 O O . SER A 1 247 ? -10.189 21.719 -29.225 1.00 24.85 269 SER A O 1
ATOM 1941 N N . PRO A 1 248 ? -11.288 22.337 -31.082 1.00 25.31 270 PRO A N 1
ATOM 1942 C CA . PRO A 1 248 ? -10.164 21.914 -31.928 1.00 26.55 270 PRO A CA 1
ATOM 1943 C C . PRO A 1 248 ? -8.937 22.787 -31.750 1.00 26.65 270 PRO A C 1
ATOM 1944 O O . PRO A 1 248 ? -7.812 22.298 -31.908 1.00 29.08 270 PRO A O 1
ATOM 1948 N N . GLU A 1 249 ? -9.120 24.066 -31.416 1.00 25.01 271 GLU A N 1
ATOM 1949 C CA . GLU A 1 249 ? -7.976 24.934 -31.160 1.00 26.26 271 GLU A CA 1
ATOM 1950 C C . GLU A 1 249 ? -7.187 24.456 -29.948 1.00 26.00 271 GLU A C 1
ATOM 1951 O O . GLU A 1 249 ? -5.951 24.465 -29.958 1.00 28.36 271 GLU A O 1
ATOM 1957 N N . LEU A 1 250 ? -7.887 24.025 -28.898 1.00 27.50 272 LEU A N 1
ATOM 1958 C CA . LEU A 1 250 ? -7.214 23.582 -27.682 1.00 29.83 272 LEU A CA 1
ATOM 1959 C C . LEU A 1 250 ? -6.501 22.253 -27.897 1.00 29.64 272 LEU A C 1
ATOM 1960 O O . LEU A 1 250 ? -5.297 22.134 -27.643 1.00 27.48 272 LEU A O 1
ATOM 1965 N N . TRP A 1 251 ? -7.229 21.243 -28.370 1.00 25.93 273 TRP A N 1
ATOM 1966 C CA . TRP A 1 251 ? -6.693 19.891 -28.421 1.00 27.37 273 TRP A CA 1
ATOM 1967 C C . TRP A 1 251 ? -5.780 19.643 -29.615 1.00 27.83 273 TRP A C 1
ATOM 1968 O O . TRP A 1 251 ? -4.982 18.701 -29.575 1.00 25.11 273 TRP A O 1
ATOM 1979 N N . SER A 1 252 ? -5.867 20.456 -30.670 1.00 27.75 274 SER A N 1
ATOM 1980 C CA . SER A 1 252 ? -5.132 20.186 -31.897 1.00 30.00 274 SER A CA 1
ATOM 1981 C C . SER A 1 252 ? -4.134 21.263 -32.300 1.00 33.57 274 SER A C 1
ATOM 1982 O O . SER A 1 252 ? -3.200 20.953 -33.048 1.00 36.24 274 SER A O 1
ATOM 1985 N N . LEU A 1 253 ? -4.287 22.505 -31.831 1.00 29.31 275 LEU A N 1
ATOM 1986 C CA . LEU A 1 253 ? -3.483 23.607 -32.340 1.00 29.98 275 LEU A CA 1
ATOM 1987 C C . LEU A 1 253 ? -2.609 24.306 -31.307 1.00 28.32 275 LEU A C 1
ATOM 1988 O O . LEU A 1 253 ? -1.635 24.956 -31.702 1.00 28.46 275 LEU A O 1
ATOM 1993 N N . ASN A 1 254 ? -2.912 24.199 -30.012 1.00 25.44 276 ASN A N 1
ATOM 1994 C CA . ASN A 1 254 ? -2.394 25.139 -29.024 1.00 29.07 276 ASN A CA 1
ATOM 1995 C C . ASN A 1 254 ? -1.423 24.517 -28.021 1.00 34.94 276 ASN A C 1
ATOM 1996 O O . ASN A 1 254 ? -1.344 24.982 -26.884 1.00 41.32 276 ASN A O 1
ATOM 2001 N N . ARG A 1 255 ? -0.654 23.509 -28.435 1.00 33.22 277 ARG A N 1
ATOM 2002 C CA . ARG A 1 255 ? 0.278 22.798 -27.558 1.00 28.36 277 ARG A CA 1
ATOM 2003 C C . ARG A 1 255 ? 1.033 23.738 -26.622 1.00 30.07 277 ARG A C 1
ATOM 2004 O O . ARG A 1 255 ? 1.566 24.763 -27.050 1.00 29.79 277 ARG A O 1
ATOM 2012 N N . GLY A 1 256 ? 1.063 23.394 -25.342 1.00 25.96 278 GLY A N 1
ATOM 2013 C CA . GLY A 1 256 ? 1.803 24.187 -24.380 1.00 24.79 278 GLY A CA 1
ATOM 2014 C C . GLY A 1 256 ? 1.301 23.980 -22.966 1.00 26.75 278 GLY A C 1
ATOM 2015 O O . GLY A 1 256 ? 0.325 23.269 -22.719 1.00 26.35 278 GLY A O 1
ATOM 2016 N N . MET A 1 257 ? 2.002 24.636 -22.035 1.00 24.56 279 MET A N 1
ATOM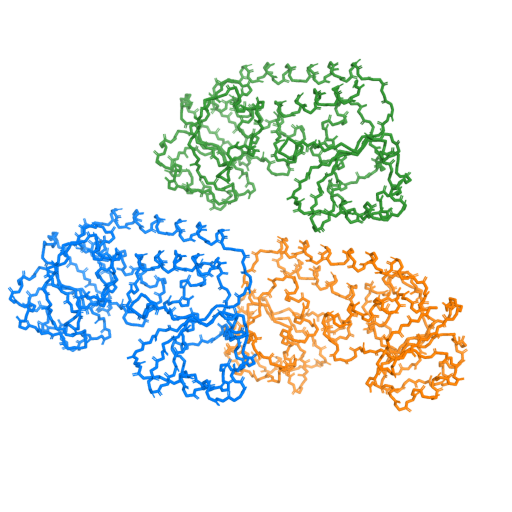 2017 C CA . MET A 1 257 ? 1.672 24.519 -20.615 1.00 25.94 279 MET A CA 1
ATOM 2018 C C . MET A 1 257 ? 0.249 24.986 -20.334 1.00 24.85 279 MET A C 1
ATOM 2019 O O . MET A 1 257 ? -0.507 24.317 -19.619 1.00 23.75 279 MET A O 1
ATOM 2024 N N . LEU A 1 258 ? -0.128 26.145 -20.877 1.00 23.91 280 LEU A N 1
ATOM 2025 C CA . LEU A 1 258 ? -1.466 26.670 -20.630 1.00 24.69 280 LEU A CA 1
ATOM 2026 C C . LEU A 1 258 ? -2.539 25.801 -21.273 1.00 22.72 280 LEU A C 1
ATOM 2027 O O . LEU A 1 258 ? -3.640 25.675 -20.727 1.00 24.94 280 LEU A O 1
ATOM 2032 N N . ALA A 1 259 ? -2.239 25.185 -22.418 1.00 23.15 281 ALA A N 1
ATOM 2033 C CA . ALA A 1 259 ? -3.213 24.298 -23.043 1.00 25.71 281 ALA A CA 1
ATOM 2034 C C . ALA A 1 259 ? -3.299 22.967 -22.313 1.00 22.21 281 ALA A C 1
ATOM 2035 O O . ALA A 1 259 ? -4.397 22.439 -22.105 1.00 24.33 281 ALA A O 1
ATOM 2037 N N . ALA A 1 260 ? -2.151 22.405 -21.923 1.00 22.21 282 ALA A N 1
ATOM 2038 C CA . ALA A 1 260 ? -2.160 21.145 -21.187 1.00 25.49 282 ALA A CA 1
ATOM 2039 C C . ALA A 1 260 ? -2.924 21.272 -19.877 1.00 25.42 282 ALA A C 1
ATOM 2040 O O . ALA A 1 260 ? -3.577 20.316 -19.443 1.00 27.87 282 ALA A O 1
ATOM 2042 N N . GLU A 1 261 ? -2.863 22.440 -19.238 1.00 25.07 283 GLU A N 1
ATOM 2043 C CA . GLU A 1 261 ? -3.648 22.669 -18.033 1.00 27.60 283 GLU A CA 1
ATOM 2044 C C . GLU A 1 261 ? -5.118 22.911 -18.353 1.00 28.83 283 GLU A C 1
ATOM 2045 O O . GLU A 1 261 ? -5.988 22.558 -17.550 1.00 31.51 283 GLU A O 1
ATOM 2051 N N . GLU A 1 262 ? -5.413 23.505 -19.512 1.00 27.40 284 GLU A N 1
ATOM 2052 C CA . GLU A 1 262 ? -6.803 23.639 -19.936 1.00 31.26 284 GLU A CA 1
ATOM 2053 C C . GLU A 1 262 ? -7.396 22.286 -20.306 1.00 29.20 284 GLU A C 1
ATOM 2054 O O . GLU A 1 262 ? -8.568 22.015 -20.019 1.00 27.99 284 GLU A O 1
ATOM 2060 N N . ILE A 1 263 ? -6.598 21.426 -20.942 1.00 25.87 285 ILE A N 1
ATOM 2061 C CA . ILE A 1 263 ? -7.065 20.090 -21.303 1.00 27.21 285 ILE A CA 1
ATOM 2062 C C . ILE A 1 263 ? -7.406 19.290 -20.052 1.00 31.05 285 ILE A C 1
ATOM 2063 O O . ILE A 1 263 ? -8.399 18.552 -20.019 1.00 31.87 285 ILE A O 1
ATOM 2068 N N . ALA A 1 264 ? -6.598 19.431 -18.999 1.00 30.19 286 ALA A N 1
ATOM 2069 C CA . ALA A 1 264 ? -6.876 18.727 -17.751 1.00 30.97 286 ALA A CA 1
ATOM 2070 C C . ALA A 1 264 ? -8.156 19.239 -17.101 1.00 30.91 286 ALA A C 1
ATOM 2071 O O . ALA A 1 264 ? -8.966 18.448 -16.603 1.00 33.13 286 ALA A O 1
ATOM 2073 N N . ARG A 1 265 ? -8.356 20.559 -17.089 1.00 31.24 287 ARG A N 1
ATOM 2074 C CA . ARG A 1 265 ? -9.596 21.109 -16.547 1.00 34.86 287 ARG A CA 1
ATOM 2075 C C . ARG A 1 265 ? -10.792 20.730 -17.409 1.00 35.99 287 ARG A C 1
ATOM 2076 O O . ARG A 1 265 ? -11.871 20.427 -16.886 1.00 36.78 287 ARG A O 1
ATOM 2084 N N . ASN A 1 266 ? -10.613 20.723 -18.729 1.00 36.59 288 ASN A N 1
ATOM 2085 C CA . ASN A 1 266 ? -11.681 20.287 -19.618 1.00 36.08 288 ASN A CA 1
ATOM 2086 C C . ASN A 1 266 ? -12.003 18.815 -19.404 1.00 35.83 288 ASN A C 1
ATOM 2087 O O . ASN A 1 266 ? -13.169 18.410 -19.474 1.00 35.84 288 ASN A O 1
ATOM 2092 N N . LEU A 1 267 ? -10.979 17.998 -19.143 1.00 35.79 289 LEU A N 1
ATOM 2093 C CA . LEU A 1 267 ? -11.208 16.576 -18.922 1.00 35.16 289 LEU A CA 1
ATOM 2094 C C . LEU A 1 267 ? -11.883 16.327 -17.579 1.00 38.65 289 LEU A C 1
ATOM 2095 O O . LEU A 1 267 ? -12.716 15.421 -17.457 1.00 41.29 289 LEU A O 1
ATOM 2100 N N . GLU A 1 268 ? -11.535 17.117 -16.560 1.00 40.45 290 GLU A N 1
ATOM 2101 C CA . GLU A 1 268 ? -12.225 17.011 -15.279 1.00 40.32 290 GLU A CA 1
ATOM 2102 C C . GLU A 1 268 ? -13.701 17.348 -15.434 1.00 42.92 290 GLU A C 1
ATOM 2103 O O . GLU A 1 268 ? -14.565 16.668 -14.873 1.00 44.10 290 GLU A O 1
ATOM 2109 N N . ALA A 1 269 ? -14.008 18.392 -16.206 1.00 40.49 291 ALA A N 1
ATOM 2110 C CA . ALA A 1 269 ? -15.400 18.769 -16.419 1.00 43.79 291 ALA A CA 1
ATOM 2111 C C . ALA A 1 269 ? -16.156 17.696 -17.188 1.00 48.46 291 ALA A C 1
ATOM 2112 O O . ALA A 1 269 ? -17.381 17.588 -17.059 1.00 48.20 291 ALA A O 1
ATOM 2114 N N . LEU A 1 270 ? -15.451 16.903 -17.992 1.00 48.18 292 LEU A N 1
ATOM 2115 C CA . LEU A 1 270 ? -16.083 15.840 -18.763 1.00 42.74 292 LEU A CA 1
ATOM 2116 C C . LEU A 1 270 ? -16.242 14.549 -17.971 1.00 45.41 292 LEU A C 1
ATOM 2117 O O . LEU A 1 270 ? -17.184 13.787 -18.224 1.00 50.00 292 LEU A O 1
ATOM 2122 N N . LEU A 1 271 ? -15.349 14.280 -17.019 1.00 45.31 293 LEU A N 1
ATOM 2123 C CA . LEU A 1 271 ? -15.484 13.074 -16.212 1.00 45.99 293 LEU A CA 1
ATOM 2124 C C . LEU A 1 271 ? -16.581 13.195 -15.163 1.00 53.66 293 LEU A C 1
ATOM 2125 O O . LEU A 1 271 ? -16.946 12.183 -14.555 1.00 52.43 293 LEU A O 1
ATOM 2130 N N . GLU A 1 272 ? -17.115 14.396 -14.947 1.00 55.43 294 GLU A N 1
ATOM 2131 C CA . GLU A 1 272 ? -18.427 14.544 -14.322 1.00 59.25 294 GLU A CA 1
ATOM 2132 C C . GLU A 1 272 ? -19.389 15.117 -15.360 1.00 65.34 294 GLU A C 1
ATOM 2133 O O . GLU A 1 272 ? -19.243 14.850 -16.557 1.00 67.76 294 GLU A O 1
ATOM 2139 N N . ARG B 1 1 ? -28.389 -30.032 -5.995 1.00 27.59 23 ARG B N 1
ATOM 2140 C CA . ARG B 1 1 ? -27.360 -29.122 -6.487 1.00 24.29 23 ARG B CA 1
ATOM 2141 C C . ARG B 1 1 ? -27.337 -29.096 -8.010 1.00 25.90 23 ARG B C 1
ATOM 2142 O O . ARG B 1 1 ? -27.044 -30.101 -8.654 1.00 28.76 23 ARG B O 1
ATOM 2150 N N . SER B 1 2 ? -27.647 -27.933 -8.580 1.00 26.03 24 SER B N 1
ATOM 2151 C CA . SER B 1 2 ? -27.775 -27.773 -10.022 1.00 30.25 24 SER B CA 1
ATOM 2152 C C . SER B 1 2 ? -26.938 -26.591 -10.484 1.00 25.98 24 SER B C 1
ATOM 2153 O O . SER B 1 2 ? -26.959 -25.527 -9.857 1.00 28.46 24 SER B O 1
ATOM 2156 N N . VAL B 1 3 ? -26.196 -26.784 -11.576 1.00 27.07 25 VAL B N 1
ATOM 2157 C CA . VAL B 1 3 ? -25.394 -25.732 -12.182 1.00 25.42 25 VAL B CA 1
ATOM 2158 C C . VAL B 1 3 ? -25.724 -25.667 -13.666 1.00 27.21 25 VAL B C 1
ATOM 2159 O O . VAL B 1 3 ? -26.220 -26.626 -14.263 1.00 25.61 25 VAL B O 1
ATOM 2163 N N . GLN B 1 4 ? -25.445 -24.510 -14.258 1.00 26.43 26 GLN B N 1
ATOM 2164 C CA . GLN B 1 4 ? -25.502 -24.348 -15.703 1.00 27.40 26 GLN B CA 1
ATOM 2165 C C . GLN B 1 4 ? -24.127 -24.641 -16.286 1.00 29.87 26 GLN B C 1
ATOM 2166 O O . GLN B 1 4 ? -23.128 -24.062 -15.852 1.00 31.16 26 GLN B O 1
ATOM 2172 N N . ASP B 1 5 ? -24.073 -25.548 -17.252 1.00 27.64 27 ASP B N 1
ATOM 2173 C CA . ASP B 1 5 ? -22.834 -25.847 -17.953 1.00 26.81 27 ASP B CA 1
ATOM 2174 C C . ASP B 1 5 ? -23.020 -25.575 -19.443 1.00 28.22 27 ASP B C 1
ATOM 2175 O O . ASP B 1 5 ? -24.080 -25.130 -19.889 1.00 29.40 27 ASP B O 1
ATOM 2180 N N . GLU B 1 6 ? -21.969 -25.846 -20.218 1.00 28.28 28 GLU B N 1
ATOM 2181 C CA . GLU B 1 6 ? -22.010 -25.586 -21.651 1.00 28.45 28 GLU B CA 1
ATOM 2182 C C . GLU B 1 6 ? -23.019 -26.461 -22.382 1.00 27.17 28 GLU B C 1
ATOM 2183 O O . GLU B 1 6 ? -23.320 -26.188 -23.548 1.00 27.56 28 GLU B O 1
ATOM 2189 N N . GLN B 1 7 ? -23.542 -27.494 -21.726 1.00 29.77 29 GLN B N 1
ATOM 2190 C CA . GLN B 1 7 ? -24.558 -28.370 -22.288 1.00 27.85 29 GLN B CA 1
ATOM 2191 C C . GLN B 1 7 ? -25.971 -27.955 -21.887 1.00 31.41 29 GLN B C 1
ATOM 2192 O O . GLN B 1 7 ? -26.938 -28.378 -22.531 1.00 27.92 29 GLN B O 1
ATOM 2198 N N . GLY B 1 8 ? -26.109 -27.109 -20.870 1.00 30.65 30 GLY B N 1
ATOM 2199 C CA . GLY B 1 8 ? -27.410 -26.703 -20.384 1.00 26.08 30 GLY B CA 1
ATOM 2200 C C . GLY B 1 8 ? -27.455 -26.666 -18.872 1.00 29.57 30 GLY B C 1
ATOM 2201 O O . GLY B 1 8 ? -26.966 -25.716 -18.252 1.00 29.85 30 GLY B O 1
ATOM 2202 N N . THR B 1 9 ? -28.026 -27.703 -18.264 1.00 28.69 31 THR B N 1
ATOM 2203 C CA . THR B 1 9 ? -28.137 -27.806 -16.816 1.00 26.30 31 THR B CA 1
ATOM 2204 C C . THR B 1 9 ? -27.614 -29.165 -16.371 1.00 27.01 31 THR B C 1
ATOM 2205 O O . THR B 1 9 ? -27.957 -30.192 -16.966 1.00 28.01 31 THR B O 1
ATOM 2209 N N . PHE B 1 10 ? -26.774 -29.161 -15.338 1.00 26.53 32 PHE B N 1
ATOM 2210 C CA . PHE B 1 10 ? -26.225 -30.366 -14.738 1.00 26.47 32 PHE B CA 1
ATOM 2211 C C . PHE B 1 10 ? -26.638 -30.421 -13.275 1.00 25.27 32 PHE B C 1
ATOM 2212 O O . PHE B 1 10 ? -26.571 -29.412 -12.568 1.00 24.98 32 PHE B O 1
ATOM 2220 N N . GLU B 1 11 ? -27.063 -31.599 -12.818 1.00 25.10 33 GLU B N 1
ATOM 2221 C CA . GLU B 1 11 ? -27.557 -31.755 -11.455 1.00 26.05 33 GLU B CA 1
ATOM 2222 C C . GLU B 1 11 ? -26.967 -33.002 -10.809 1.00 25.15 33 GLU B C 1
ATOM 2223 O O . GLU B 1 11 ? -26.756 -34.022 -11.470 1.00 26.63 33 GLU B O 1
ATOM 2229 N N . LEU B 1 12 ? -26.698 -32.901 -9.507 1.00 26.45 34 LEU B N 1
ATOM 2230 C CA . LEU B 1 12 ? -26.243 -34.016 -8.689 1.00 29.03 34 LEU B CA 1
ATOM 2231 C C . LEU B 1 12 ? -26.883 -33.914 -7.314 1.00 29.02 34 LEU B C 1
ATOM 2232 O O . LEU B 1 12 ? -26.944 -32.826 -6.732 1.00 29.11 34 LEU B O 1
ATOM 2237 N N . GLU B 1 13 ? -27.345 -35.048 -6.790 1.00 28.57 35 GLU B N 1
ATOM 2238 C CA . GLU B 1 13 ? -27.926 -35.067 -5.451 1.00 35.54 35 GLU B CA 1
ATOM 2239 C C . GLU B 1 13 ? -26.874 -35.338 -4.380 1.00 31.13 35 GLU B C 1
ATOM 2240 O O . GLU B 1 13 ? -26.732 -34.562 -3.429 1.00 36.50 35 GLU B O 1
ATOM 2246 N N . ALA B 1 14 ? -26.120 -36.422 -4.529 1.00 27.21 36 ALA B N 1
ATOM 2247 C CA . ALA B 1 14 ? -25.109 -36.780 -3.547 1.00 30.23 36 ALA B CA 1
ATOM 2248 C C . ALA B 1 14 ? -23.807 -36.034 -3.806 1.00 25.81 36 ALA B C 1
ATOM 2249 O O . ALA B 1 14 ? -23.498 -35.649 -4.938 1.00 25.35 36 ALA B O 1
ATOM 2251 N N . ILE B 1 15 ? -23.044 -35.829 -2.741 1.00 23.52 37 ILE B N 1
ATOM 2252 C CA . ILE B 1 15 ? -21.712 -35.233 -2.886 1.00 27.10 37 ILE B CA 1
ATOM 2253 C C . ILE B 1 15 ? -20.796 -36.237 -3.578 1.00 25.01 37 ILE B C 1
ATOM 2254 O O . ILE B 1 15 ? -20.679 -37.385 -3.114 1.00 23.28 37 ILE B O 1
ATOM 2259 N N . PRO B 1 16 ? -20.143 -35.870 -4.681 1.00 28.59 38 PRO B N 1
ATOM 2260 C CA . PRO B 1 16 ? -19.276 -36.831 -5.377 1.00 25.94 38 PRO B CA 1
ATOM 2261 C C . PRO B 1 16 ? -17.997 -37.088 -4.592 1.00 25.78 38 PRO B C 1
ATOM 2262 O O . PRO B 1 16 ? -17.283 -36.156 -4.215 1.00 31.74 38 PRO B O 1
ATOM 2266 N N . GLN B 1 17 ? -17.713 -38.367 -4.349 1.00 25.76 39 GLN B N 1
ATOM 2267 C CA . GLN B 1 17 ? -16.527 -38.766 -3.604 1.00 29.07 39 GLN B CA 1
ATOM 2268 C C . GLN B 1 17 ? -15.374 -39.194 -4.499 1.00 25.38 39 GLN B C 1
ATOM 2269 O O . GLN B 1 17 ? -14.218 -39.126 -4.067 1.00 26.27 39 GLN B O 1
ATOM 2275 N N . ARG B 1 18 ? -15.657 -39.630 -5.724 1.00 23.65 40 ARG B N 1
ATOM 2276 C CA . ARG B 1 18 ? -14.638 -40.101 -6.661 1.00 23.42 40 ARG B CA 1
ATOM 2277 C C . ARG B 1 18 ? -14.800 -39.318 -7.961 1.00 21.78 40 ARG B C 1
ATOM 2278 O O . ARG B 1 18 ? -15.648 -39.654 -8.792 1.00 21.95 40 ARG B O 1
ATOM 2286 N N . ILE B 1 19 ? -13.982 -38.282 -8.138 1.00 18.92 41 ILE B N 1
ATOM 2287 C CA . ILE B 1 19 ? -14.090 -37.360 -9.264 1.00 20.45 41 ILE B CA 1
ATOM 2288 C C . ILE B 1 19 ? -12.961 -37.638 -10.246 1.00 19.88 41 ILE B C 1
ATOM 2289 O O . ILE B 1 19 ? -11.798 -37.776 -9.845 1.00 19.52 41 ILE B O 1
ATOM 2294 N N . VAL B 1 20 ? -13.304 -37.713 -11.531 1.00 18.64 42 VAL B N 1
ATOM 2295 C CA . VAL B 1 20 ? -12.340 -37.786 -12.624 1.00 17.19 42 VAL B CA 1
ATOM 2296 C C . VAL B 1 20 ? -12.475 -36.516 -13.451 1.00 18.77 42 VAL B C 1
ATOM 2297 O O . VAL B 1 20 ? -13.581 -36.161 -13.878 1.00 18.51 42 VAL B O 1
ATOM 2301 N N . VAL B 1 21 ? -11.357 -35.830 -13.666 1.00 18.45 43 VAL B N 1
ATOM 2302 C CA . VAL B 1 21 ? -11.325 -34.590 -14.426 1.00 19.43 43 VAL B CA 1
ATOM 2303 C C .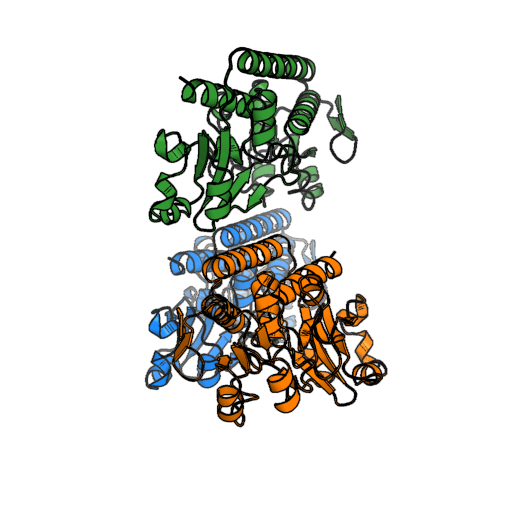 VAL B 1 21 ? -10.450 -34.798 -15.653 1.00 20.48 43 VAL B C 1
ATOM 2304 O O . VAL B 1 21 ? -9.535 -35.628 -15.659 1.00 21.14 43 VAL B O 1
ATOM 2308 N N . LEU B 1 22 ? -10.749 -34.037 -16.705 1.00 18.27 44 LEU B N 1
ATOM 2309 C CA . LEU B 1 22 ? -10.144 -34.242 -18.016 1.00 25.29 44 LEU B CA 1
ATOM 2310 C C . LEU B 1 22 ? -9.436 -33.000 -18.537 1.00 24.98 44 LEU B C 1
ATOM 2311 O O . LEU B 1 22 ? -9.065 -32.958 -19.716 1.00 24.00 44 LEU B O 1
ATOM 2316 N N . GLU B 1 23 ? -9.240 -31.994 -17.690 1.00 23.53 45 GLU B N 1
ATOM 2317 C CA . GLU B 1 23 ? -8.433 -30.831 -18.019 1.00 22.59 45 GLU B CA 1
ATOM 2318 C C . GLU B 1 23 ? -7.697 -30.373 -16.769 1.00 22.91 45 GLU B C 1
ATOM 2319 O O . GLU B 1 23 ? -8.109 -30.660 -15.641 1.00 20.95 45 GLU B O 1
ATOM 2325 N N . PHE B 1 24 ? -6.597 -29.645 -16.993 1.00 23.46 46 PHE B N 1
ATOM 2326 C CA . PHE B 1 24 ? -5.762 -29.182 -15.891 1.00 22.68 46 PHE B CA 1
ATOM 2327 C C . PHE B 1 24 ? -6.473 -28.141 -15.037 1.00 23.87 46 PHE B C 1
ATOM 2328 O O . PHE B 1 24 ? -6.288 -28.123 -13.815 1.00 21.78 46 PHE B O 1
ATOM 2336 N N . SER B 1 25 ? -7.287 -27.275 -15.650 1.00 22.72 47 SER B N 1
ATOM 2337 C CA . SER B 1 25 ? -7.977 -26.249 -14.879 1.00 22.22 47 SER B CA 1
ATOM 2338 C C . SER B 1 25 ? -8.987 -26.846 -13.916 1.00 22.20 47 SER B C 1
ATOM 2339 O O . SER B 1 25 ? -9.314 -26.215 -12.907 1.00 21.51 47 SER B O 1
ATOM 2342 N N . PHE B 1 26 ? -9.502 -28.042 -14.213 1.00 21.00 48 PHE B N 1
ATOM 2343 C CA . PHE B 1 26 ? -10.416 -28.692 -13.280 1.00 22.08 48 PHE B CA 1
ATOM 2344 C C . PHE B 1 26 ? -9.667 -29.208 -12.059 1.00 21.86 48 PHE B C 1
ATOM 2345 O O . PHE B 1 26 ? -10.187 -29.157 -10.938 1.00 21.71 48 PHE B O 1
ATOM 2353 N N . VAL B 1 27 ? -8.451 -29.724 -12.261 1.00 21.11 49 VAL B N 1
ATOM 2354 C CA . VAL B 1 27 ? -7.607 -30.105 -11.131 1.00 22.98 49 VAL B CA 1
ATOM 2355 C C . VAL B 1 27 ? -7.330 -28.893 -10.254 1.00 20.21 49 VAL B C 1
ATOM 2356 O O . VAL B 1 27 ? -7.330 -28.985 -9.021 1.00 21.08 49 VAL B O 1
ATOM 2360 N N . ASP B 1 28 ? -7.093 -27.739 -10.881 1.00 21.00 50 ASP B N 1
ATOM 2361 C CA . ASP B 1 28 ? -6.811 -26.515 -10.138 1.00 21.09 50 ASP B CA 1
ATOM 2362 C C . ASP B 1 28 ? -7.983 -26.139 -9.241 1.00 21.17 50 ASP B C 1
ATOM 2363 O O . ASP B 1 28 ? -7.801 -25.838 -8.055 1.00 24.15 50 ASP B O 1
ATOM 2368 N N . ALA B 1 29 ? -9.198 -26.149 -9.794 1.00 18.97 51 ALA B N 1
ATOM 2369 C CA . ALA B 1 29 ? -10.373 -25.793 -9.006 1.00 20.94 51 ALA B CA 1
ATOM 2370 C C . ALA B 1 29 ? -10.571 -26.758 -7.844 1.00 21.20 51 ALA B C 1
ATOM 2371 O O . ALA B 1 29 ? -10.884 -26.336 -6.724 1.00 22.40 51 ALA B O 1
ATOM 2373 N N . LEU B 1 30 ? -10.388 -28.058 -8.090 1.00 23.29 52 LEU B N 1
ATOM 2374 C CA . LEU B 1 30 ? -10.530 -29.038 -7.018 1.00 22.17 52 LEU B CA 1
ATOM 2375 C C . LEU B 1 30 ? -9.442 -28.871 -5.965 1.00 20.49 52 LEU B C 1
ATOM 2376 O O . LEU B 1 30 ? -9.722 -28.925 -4.763 1.00 21.96 52 LEU B O 1
ATOM 2381 N N . ALA B 1 31 ? -8.193 -28.670 -6.397 1.00 19.00 53 ALA B N 1
ATOM 2382 C CA . ALA B 1 31 ? -7.098 -28.519 -5.445 1.00 20.25 53 ALA B CA 1
ATOM 2383 C C . ALA B 1 31 ? -7.235 -27.245 -4.622 1.00 20.63 53 ALA B C 1
ATOM 2384 O O . ALA B 1 31 ? -6.754 -27.190 -3.485 1.00 21.01 53 ALA B O 1
ATOM 2386 N N . ALA B 1 32 ? -7.885 -26.217 -5.175 1.00 22.69 54 ALA B N 1
ATOM 2387 C CA . ALA B 1 32 ? -8.084 -24.973 -4.442 1.00 22.00 54 ALA B CA 1
ATOM 2388 C C . ALA B 1 32 ? -9.023 -25.140 -3.255 1.00 21.01 54 ALA B C 1
ATOM 2389 O O . ALA B 1 32 ? -9.031 -24.285 -2.364 1.00 22.63 54 ALA B O 1
ATOM 2391 N N . VAL B 1 33 ? -9.815 -26.210 -3.225 1.00 21.59 55 VAL B N 1
ATOM 2392 C CA . VAL B 1 33 ? -10.689 -26.511 -2.100 1.00 21.46 55 VAL B CA 1
ATOM 2393 C C . VAL B 1 33 ? -10.312 -27.838 -1.443 1.00 23.67 55 VAL B C 1
ATOM 2394 O O . VAL B 1 33 ? -11.134 -28.456 -0.773 1.00 25.80 55 VAL B O 1
ATOM 2398 N N . ASP B 1 34 ? -9.070 -28.285 -1.649 1.00 22.31 56 ASP B N 1
ATOM 2399 C CA . ASP B 1 34 ? -8.513 -29.455 -0.965 1.00 25.56 56 ASP B CA 1
ATOM 2400 C C . ASP B 1 34 ? -9.250 -30.739 -1.342 1.00 23.13 56 ASP B C 1
ATOM 2401 O O . ASP B 1 34 ? -9.437 -31.635 -0.516 1.00 25.94 56 ASP B O 1
ATOM 2406 N N . VAL B 1 35 ? -9.664 -30.837 -2.603 1.00 21.53 57 VAL B N 1
ATOM 2407 C CA . VAL B 1 35 ? -10.350 -32.013 -3.129 1.00 21.14 57 VAL B CA 1
ATOM 2408 C C . VAL B 1 35 ? -9.427 -32.702 -4.122 1.00 20.29 57 VAL B C 1
ATOM 2409 O O . VAL B 1 35 ? -8.950 -32.074 -5.074 1.00 18.07 57 VAL B O 1
ATOM 2413 N N . SER B 1 36 ? -9.180 -33.995 -3.901 1.00 19.85 58 SER B N 1
ATOM 2414 C CA . SER B 1 36 ? -8.254 -34.755 -4.727 1.00 21.17 58 SER B CA 1
ATOM 2415 C C . SER B 1 36 ? -9.023 -35.615 -5.713 1.00 20.70 58 SER B C 1
ATOM 2416 O O . SER B 1 36 ? -9.755 -36.521 -5.287 1.00 21.04 58 SER B O 1
ATOM 2419 N N . PRO B 1 37 ? -8.890 -35.389 -7.017 1.00 19.82 59 PRO B N 1
ATOM 2420 C CA . PRO B 1 37 ? -9.538 -36.279 -7.985 1.00 18.92 59 PRO B CA 1
ATOM 2421 C C . PRO B 1 37 ? -8.830 -37.622 -8.050 1.00 21.66 59 PRO B C 1
ATOM 2422 O O . PRO B 1 37 ? -7.609 -37.713 -7.897 1.00 20.17 59 PRO B O 1
ATOM 2426 N N . VAL B 1 38 ? -9.617 -38.676 -8.277 1.00 19.09 60 VAL B N 1
ATOM 2427 C CA . VAL B 1 38 ? -9.036 -40.009 -8.413 1.00 21.74 60 VAL B CA 1
ATOM 2428 C C . VAL B 1 38 ? -8.475 -40.248 -9.809 1.00 23.39 60 VAL B C 1
ATOM 2429 O O . VAL B 1 38 ? -7.644 -41.148 -9.991 1.00 23.56 60 VAL B O 1
ATOM 2433 N N . GLY B 1 39 ? -8.898 -39.466 -10.797 1.00 21.37 61 GLY B N 1
ATOM 2434 C CA . GLY B 1 39 ? -8.399 -39.616 -12.148 1.00 20.25 61 GLY B CA 1
ATOM 2435 C C . GLY B 1 39 ? -8.194 -38.293 -12.852 1.00 21.15 61 GLY B C 1
ATOM 2436 O O . GLY B 1 39 ? -9.024 -37.386 -12.732 1.00 22.83 61 GLY B O 1
ATOM 2437 N N . VAL B 1 40 ? -7.090 -38.167 -13.586 1.00 20.55 62 VAL B N 1
ATOM 2438 C CA . VAL B 1 40 ? -6.747 -36.940 -14.298 1.00 21.90 62 VAL B CA 1
ATOM 2439 C C . VAL B 1 40 ? -6.194 -37.309 -15.667 1.00 22.75 62 VAL B C 1
ATOM 2440 O O . VAL B 1 40 ? -5.309 -38.164 -15.775 1.00 25.36 62 VAL B O 1
ATOM 2444 N N . ALA B 1 41 ? -6.716 -36.670 -16.712 1.00 25.33 63 ALA B N 1
ATOM 2445 C CA . ALA B 1 41 ? -6.149 -36.782 -18.054 1.00 26.49 63 ALA B CA 1
ATOM 2446 C C . ALA B 1 41 ? -4.918 -35.888 -18.096 1.00 25.01 63 ALA B C 1
ATOM 2447 O O . ALA B 1 41 ? -4.992 -34.697 -18.398 1.00 23.13 63 ALA B O 1
ATOM 2449 N N . ASP B 1 42 ? -3.766 -36.473 -17.769 1.00 24.85 64 ASP B N 1
ATOM 2450 C CA . ASP B 1 42 ? -2.534 -35.717 -17.589 1.00 25.69 64 ASP B CA 1
ATOM 2451 C C . ASP B 1 42 ? -1.539 -35.934 -18.721 1.00 26.57 64 ASP B C 1
ATOM 2452 O O . ASP B 1 42 ? -0.361 -35.588 -18.578 1.00 28.28 64 ASP B O 1
ATOM 2457 N N . ASP B 1 43 ? -1.989 -36.501 -19.841 1.00 26.72 65 ASP B N 1
ATOM 2458 C CA . ASP B 1 43 ? -1.125 -36.816 -20.982 1.00 28.31 65 ASP B CA 1
ATOM 2459 C C . ASP B 1 43 ? 0.022 -37.740 -20.581 1.00 30.09 65 ASP B C 1
ATOM 2460 O O . ASP B 1 43 ? 1.105 -37.692 -21.169 1.00 30.28 65 ASP B O 1
ATOM 2465 N N . ASN B 1 44 ? -0.214 -38.573 -19.563 1.00 28.90 66 ASN B N 1
ATOM 2466 C CA . ASN B 1 44 ? 0.755 -39.559 -19.079 1.00 29.41 66 ASN B CA 1
ATOM 2467 C C . ASN B 1 44 ? 2.014 -38.904 -18.511 1.00 27.79 66 ASN B C 1
ATOM 2468 O O . ASN B 1 44 ? 3.088 -39.509 -18.498 1.00 29.54 66 ASN B O 1
ATOM 2473 N N . ASP B 1 45 ? 1.889 -37.666 -18.027 1.00 25.93 67 ASP B N 1
ATOM 2474 C CA . ASP B 1 45 ? 2.988 -36.987 -17.339 1.00 24.59 67 ASP B CA 1
ATOM 2475 C C . ASP B 1 45 ? 2.358 -36.047 -16.315 1.00 27.34 67 ASP B C 1
ATOM 2476 O O . ASP B 1 45 ? 1.845 -34.984 -16.678 1.00 25.61 67 ASP B O 1
ATOM 2481 N N . ALA B 1 46 ? 2.400 -36.447 -15.042 1.00 27.39 68 ALA B N 1
ATOM 2482 C CA . ALA B 1 46 ? 1.780 -35.656 -13.986 1.00 27.87 68 ALA B CA 1
ATOM 2483 C C . ALA B 1 46 ? 2.479 -34.320 -13.768 1.00 29.64 68 ALA B C 1
ATOM 2484 O O . ALA B 1 46 ? 1.886 -33.420 -13.163 1.00 25.79 68 ALA B O 1
ATOM 2486 N N . THR B 1 47 ? 3.718 -34.169 -14.242 1.00 24.90 69 THR B N 1
ATOM 2487 C CA . THR B 1 47 ? 4.418 -32.899 -14.103 1.00 26.43 69 THR B CA 1
ATOM 2488 C C . THR B 1 47 ? 3.869 -31.821 -15.027 1.00 23.83 69 THR B C 1
ATOM 2489 O O . THR B 1 47 ? 4.252 -30.655 -14.884 1.00 23.69 69 THR B O 1
ATOM 2493 N N . ARG B 1 48 ? 2.993 -32.176 -15.970 1.00 26.42 70 ARG B N 1
ATOM 2494 C CA . ARG B 1 48 ? 2.334 -31.164 -16.786 1.00 26.55 70 ARG B CA 1
ATOM 2495 C C . ARG B 1 48 ? 1.333 -30.350 -15.978 1.00 23.39 70 ARG B C 1
ATOM 2496 O O . ARG B 1 48 ? 0.920 -29.274 -16.422 1.00 23.95 70 ARG B O 1
ATOM 2504 N N . VAL B 1 49 ? 0.932 -30.845 -14.812 1.00 25.20 71 VAL B N 1
ATOM 2505 C CA . VAL B 1 49 ? 0.207 -30.054 -13.827 1.00 23.01 71 VAL B CA 1
ATOM 2506 C C . VAL B 1 49 ? 1.232 -29.444 -12.881 1.00 22.42 71 VAL B C 1
ATOM 2507 O O . VAL B 1 49 ? 2.130 -30.142 -12.396 1.00 23.45 71 VAL B O 1
ATOM 2511 N N . ILE B 1 50 ? 1.106 -28.145 -12.622 1.00 20.53 72 ILE B N 1
ATOM 2512 C CA . ILE B 1 50 ? 2.116 -27.402 -11.869 1.00 23.34 72 ILE B CA 1
ATOM 2513 C C . ILE B 1 50 ? 2.238 -27.946 -10.450 1.00 21.65 72 ILE B C 1
ATOM 2514 O O . ILE B 1 50 ? 1.268 -28.497 -9.909 1.00 20.28 72 ILE B O 1
ATOM 2519 N N . PRO B 1 51 ? 3.410 -27.824 -9.820 1.00 20.63 73 PRO B N 1
ATOM 2520 C CA . PRO B 1 51 ? 3.551 -28.304 -8.436 1.00 22.13 73 PRO B CA 1
ATOM 2521 C C . PRO B 1 51 ? 2.615 -27.618 -7.459 1.00 24.66 73 PRO B C 1
ATOM 2522 O O . PRO B 1 51 ? 2.201 -28.242 -6.474 1.00 25.64 73 PRO B O 1
ATOM 2526 N N . ALA B 1 52 ? 2.263 -26.352 -7.703 1.00 20.04 74 ALA B N 1
ATOM 2527 C CA . ALA B 1 52 ? 1.361 -25.641 -6.804 1.00 23.34 74 ALA B CA 1
ATOM 2528 C C . ALA B 1 52 ? -0.008 -26.298 -6.721 1.00 22.08 74 ALA B C 1
ATOM 2529 O O . ALA B 1 52 ? -0.711 -26.115 -5.721 1.00 24.04 74 ALA B O 1
ATOM 2531 N N . VAL B 1 53 ? -0.405 -27.047 -7.744 1.00 24.06 75 VAL B N 1
ATOM 2532 C CA . VAL B 1 53 ? -1.657 -27.796 -7.708 1.00 24.01 75 VAL B CA 1
ATOM 2533 C C . VAL B 1 53 ? -1.456 -29.175 -7.098 1.00 22.25 75 VAL B C 1
ATOM 2534 O O . VAL B 1 53 ? -2.242 -29.613 -6.254 1.00 22.92 75 VAL B O 1
ATOM 2538 N N . ARG B 1 54 ? -0.393 -29.874 -7.510 1.00 21.68 76 ARG B N 1
ATOM 2539 C CA . ARG B 1 54 ? -0.151 -31.226 -7.017 1.00 23.35 76 ARG B CA 1
ATOM 2540 C C . ARG B 1 54 ? 0.203 -31.240 -5.534 1.00 23.98 76 ARG B C 1
ATOM 2541 O O . ARG B 1 54 ? -0.084 -32.225 -4.844 1.00 25.39 76 ARG B O 1
ATOM 2549 N N . ASP B 1 55 ? 0.819 -30.167 -5.028 1.00 25.10 77 ASP B N 1
ATOM 2550 C CA . ASP B 1 55 ? 1.167 -30.113 -3.610 1.00 25.56 77 ASP B CA 1
ATOM 2551 C C . ASP B 1 55 ? -0.066 -30.200 -2.720 1.00 26.87 77 ASP B C 1
ATOM 2552 O O . ASP B 1 55 ? 0.029 -30.650 -1.572 1.00 27.66 77 ASP B O 1
ATOM 2557 N N . LYS B 1 56 ? -1.224 -29.784 -3.226 1.00 25.17 78 LYS B N 1
ATOM 2558 C CA . LYS B 1 56 ? -2.424 -29.656 -2.411 1.00 24.07 78 LYS B CA 1
ATOM 2559 C C . LYS B 1 56 ? -3.268 -30.922 -2.355 1.00 22.57 78 LYS B C 1
ATOM 2560 O O . LYS B 1 56 ? -4.199 -30.983 -1.545 1.00 19.35 78 LYS B O 1
ATOM 2566 N N . ILE B 1 57 ? -2.986 -31.928 -3.187 1.00 20.30 79 ILE B N 1
ATOM 2567 C CA . ILE B 1 57 ? -3.895 -33.052 -3.382 1.00 22.30 79 ILE B CA 1
ATOM 2568 C C . ILE B 1 57 ? -3.123 -34.366 -3.398 1.00 23.43 79 ILE B C 1
ATOM 2569 O O . ILE B 1 57 ? -1.899 -34.401 -3.537 1.00 24.66 79 ILE B O 1
ATOM 2574 N N . GLU B 1 58 ? -3.876 -35.459 -3.267 1.00 24.95 80 GLU B N 1
ATOM 2575 C CA . GLU B 1 58 ? -3.325 -36.803 -3.309 1.00 24.18 80 GLU B CA 1
ATOM 2576 C C . GLU B 1 58 ? -2.856 -37.146 -4.721 1.00 27.16 80 GLU B C 1
ATOM 2577 O O . GLU B 1 58 ? -3.221 -36.472 -5.688 1.00 24.19 80 GLU B O 1
ATOM 2583 N N . PRO B 1 59 ? -2.044 -38.195 -4.868 1.00 26.20 81 PRO B N 1
ATOM 2584 C CA . PRO B 1 59 ? -1.751 -38.703 -6.212 1.00 26.70 81 PRO B CA 1
ATOM 2585 C C . PRO B 1 59 ? -3.012 -39.244 -6.867 1.00 28.66 81 PRO B C 1
ATOM 2586 O O . PRO B 1 59 ? -3.935 -39.716 -6.199 1.00 26.22 81 PRO B O 1
ATOM 2590 N N . TRP B 1 60 ? -3.045 -39.170 -8.191 1.00 27.11 82 TRP B N 1
ATOM 2591 C CA . TRP B 1 60 ? -4.171 -39.655 -8.973 1.00 25.13 82 TRP B CA 1
ATOM 2592 C C . TRP B 1 60 ? -3.713 -40.793 -9.879 1.00 26.29 82 TRP B C 1
ATOM 2593 O O . TRP B 1 60 ? -2.534 -41.151 -9.926 1.00 25.78 82 TRP B O 1
ATOM 2604 N N . GLN B 1 61 ? -4.671 -41.362 -10.602 1.00 23.89 83 GLN B N 1
ATOM 2605 C CA . GLN B 1 61 ? -4.402 -42.331 -11.652 1.00 24.57 83 GLN B CA 1
ATOM 2606 C C . GLN B 1 61 ? -4.627 -41.661 -12.999 1.00 25.98 83 GLN B C 1
ATOM 2607 O O . GLN B 1 61 ? -5.654 -41.006 -13.208 1.00 24.04 83 GLN B O 1
ATOM 2613 N N . SER B 1 62 ? -3.667 -41.818 -13.903 1.00 25.52 84 SER B N 1
ATOM 2614 C CA . SER B 1 62 ? -3.792 -41.220 -15.222 1.00 23.24 84 SER B CA 1
ATOM 2615 C C . SER B 1 62 ? -4.892 -41.911 -16.016 1.00 25.41 84 SER B C 1
ATOM 2616 O O . SER B 1 62 ? -5.039 -43.136 -15.972 1.00 24.78 84 SER B O 1
ATOM 2619 N N . VAL B 1 63 ? -5.681 -41.115 -16.729 1.00 25.16 85 VAL B N 1
ATOM 2620 C CA . VAL B 1 63 ? -6.633 -41.635 -17.697 1.00 24.12 85 VAL B CA 1
ATOM 2621 C C . VAL B 1 63 ? -6.215 -41.269 -19.120 1.00 26.06 85 VAL B C 1
ATOM 2622 O O . VAL B 1 63 ? -7.050 -41.211 -20.021 1.00 28.93 85 VAL B O 1
ATOM 2626 N N . GLY B 1 64 ? -4.925 -41.011 -19.327 1.00 23.84 86 GLY B N 1
ATOM 2627 C CA . GLY B 1 64 ? -4.392 -40.812 -20.659 1.00 27.77 86 GLY B CA 1
ATOM 2628 C C . GLY B 1 64 ? -4.379 -39.379 -21.147 1.00 30.46 86 GLY B C 1
ATOM 2629 O O . GLY B 1 64 ? -4.284 -38.435 -20.355 1.00 29.98 86 GLY B O 1
ATOM 2630 N N . MET B 1 65 ? -4.480 -39.215 -22.463 1.00 30.07 87 MET B N 1
ATOM 2631 C CA . MET B 1 65 ? -4.363 -37.906 -23.086 1.00 27.62 87 MET B CA 1
ATOM 2632 C C . MET B 1 65 ? -5.613 -37.067 -22.846 1.00 29.19 87 MET B C 1
ATOM 2633 O O . MET B 1 65 ?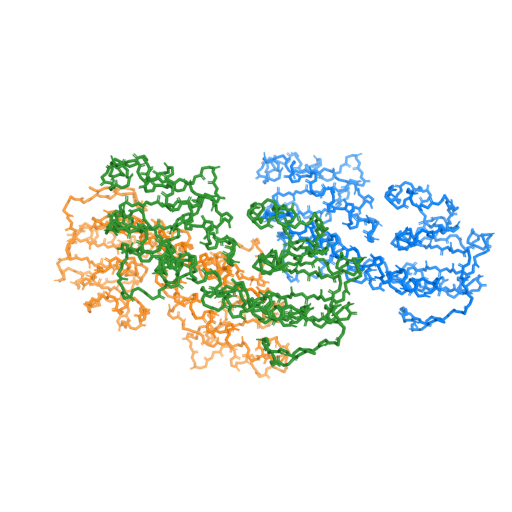 -6.728 -37.584 -22.744 1.00 28.15 87 MET B O 1
ATOM 2638 N N . ARG B 1 66 ? -5.413 -35.749 -22.761 1.00 28.62 88 ARG B N 1
ATOM 2639 C CA . ARG B 1 66 ? -6.547 -34.834 -22.689 1.00 27.08 88 ARG B CA 1
ATOM 2640 C C . ARG B 1 66 ? -7.374 -34.888 -23.967 1.00 29.43 88 ARG B C 1
ATOM 2641 O O . ARG B 1 66 ? -8.608 -34.815 -23.923 1.00 31.88 88 ARG B O 1
ATOM 2649 N N . SER B 1 67 ? -6.708 -35.013 -25.116 1.00 31.61 89 SER B N 1
ATOM 2650 C CA . SER B 1 67 ? -7.400 -35.026 -26.398 1.00 30.05 89 SER B CA 1
ATOM 2651 C C . SER B 1 67 ? -8.137 -36.333 -26.654 1.00 34.03 89 SER B C 1
ATOM 2652 O O . SER B 1 67 ? -9.084 -36.349 -27.448 1.00 36.05 89 SER B O 1
ATOM 2655 N N . GLN B 1 68 ? -7.730 -37.425 -26.005 1.00 33.87 90 GLN B N 1
ATOM 2656 C CA . GLN B 1 68 ? -8.362 -38.731 -26.203 1.00 36.16 90 GLN B CA 1
ATOM 2657 C C . GLN B 1 68 ? -8.217 -39.549 -24.926 1.00 30.45 90 GLN B C 1
ATOM 2658 O O . GLN B 1 68 ? -7.417 -40.488 -24.852 1.00 36.22 90 GLN B O 1
ATOM 2664 N N . PRO B 1 69 ? -8.987 -39.215 -23.892 1.00 28.76 91 PRO B N 1
ATOM 2665 C CA . PRO B 1 69 ? -8.871 -39.945 -22.626 1.00 30.88 91 PRO B CA 1
ATOM 2666 C C . PRO B 1 69 ? -9.412 -41.361 -22.736 1.00 29.90 91 PRO B C 1
ATOM 2667 O O . PRO B 1 69 ? -10.325 -41.649 -23.514 1.00 29.53 91 PRO B O 1
ATOM 2671 N N . SER B 1 70 ? -8.833 -42.250 -21.932 1.00 26.68 92 SER B N 1
ATOM 2672 C CA . SER B 1 70 ? -9.202 -43.663 -21.933 1.00 27.41 92 SER B CA 1
ATOM 2673 C C . SER B 1 70 ? -10.491 -43.843 -21.144 1.00 30.35 92 SER B C 1
ATOM 2674 O O . SER B 1 70 ? -10.489 -43.806 -19.910 1.00 29.42 92 SER B O 1
ATOM 2677 N N . LEU B 1 71 ? -11.604 -44.038 -21.860 1.00 27.53 93 LEU B N 1
ATOM 2678 C CA . LEU B 1 71 ? -12.854 -44.403 -21.201 1.00 29.78 93 LEU B CA 1
ATOM 2679 C C . LEU B 1 71 ? -12.686 -45.667 -20.372 1.00 29.72 93 LEU B C 1
ATOM 2680 O O . LEU B 1 71 ? -13.338 -45.824 -19.333 1.00 28.98 93 LEU B O 1
ATOM 2685 N N . GLU B 1 72 ? -11.813 -46.572 -20.818 1.00 32.49 94 GLU B N 1
ATOM 2686 C CA . GLU B 1 72 ? -11.528 -47.791 -20.069 1.00 31.85 94 GLU B CA 1
ATOM 2687 C C . GLU B 1 72 ? -10.959 -47.467 -18.693 1.00 31.82 94 GLU B C 1
ATOM 2688 O O . GLU B 1 72 ? -11.432 -47.985 -17.674 1.00 33.59 94 GLU B O 1
ATOM 2694 N N . ALA B 1 73 ? -9.946 -46.598 -18.644 1.00 31.42 95 ALA B N 1
ATOM 2695 C CA . ALA B 1 73 ? -9.328 -46.254 -17.366 1.00 31.59 95 ALA B CA 1
ATOM 2696 C C . ALA B 1 73 ? -10.253 -45.394 -16.515 1.00 27.65 95 ALA B C 1
ATOM 2697 O O . ALA B 1 73 ? -10.267 -45.521 -15.284 1.00 31.29 95 ALA B O 1
ATOM 2699 N N . ILE B 1 74 ? -11.023 -44.506 -17.148 1.00 26.33 96 ILE B N 1
ATOM 2700 C CA . ILE B 1 74 ? -12.016 -43.725 -16.414 1.00 29.26 96 ILE B CA 1
ATOM 2701 C C . ILE B 1 74 ? -13.019 -44.653 -15.740 1.00 27.82 96 ILE B C 1
ATOM 2702 O O . ILE B 1 74 ? -13.340 -44.497 -14.556 1.00 28.67 96 ILE B O 1
ATOM 2707 N N . ALA B 1 75 ? -13.514 -45.644 -16.485 1.00 29.02 97 ALA B N 1
ATOM 2708 C CA . ALA B 1 75 ? -14.492 -46.577 -15.937 1.00 28.11 97 ALA B CA 1
ATOM 2709 C C . ALA B 1 75 ? -13.898 -47.413 -14.810 1.00 28.16 97 ALA B C 1
ATOM 2710 O O . ALA B 1 75 ? -14.595 -47.750 -13.846 1.00 30.36 97 ALA B O 1
ATOM 2712 N N . VAL B 1 76 ? -12.613 -47.759 -14.918 1.00 26.74 98 VAL B N 1
ATOM 2713 C CA . VAL B 1 76 ? -11.962 -48.558 -13.882 1.00 28.66 98 VAL B CA 1
ATOM 2714 C C . VAL B 1 76 ? -11.969 -47.816 -12.551 1.00 28.35 98 VAL B C 1
ATOM 2715 O O . VAL B 1 76 ? -12.141 -48.420 -11.485 1.00 29.13 98 VAL B O 1
ATOM 2719 N N . LEU B 1 77 ? -11.812 -46.492 -12.593 1.00 29.10 99 LEU B N 1
ATOM 2720 C CA . LEU B 1 77 ? -11.751 -45.694 -11.375 1.00 26.91 99 LEU B CA 1
ATOM 2721 C C . LEU B 1 77 ? -13.095 -45.575 -10.667 1.00 26.65 99 LEU B C 1
ATOM 2722 O O . LEU B 1 77 ? -13.139 -45.023 -9.562 1.00 23.71 99 LEU B O 1
ATOM 2727 N N . LYS B 1 78 ? -14.169 -46.085 -11.262 1.00 25.72 100 LYS B N 1
ATOM 2728 C CA . LYS B 1 78 ? -15.509 -46.034 -10.684 1.00 25.70 100 LYS B CA 1
ATOM 2729 C C . LYS B 1 78 ? -15.887 -44.632 -10.204 1.00 23.67 100 LYS B C 1
ATOM 2730 O O . LYS B 1 78 ? -16.187 -44.436 -9.016 1.00 25.60 100 LYS B O 1
ATOM 2736 N N . PRO B 1 79 ? -15.898 -43.640 -11.087 1.00 21.55 101 PRO B N 1
ATOM 2737 C CA . PRO B 1 79 ? -16.203 -42.277 -10.654 1.00 23.48 101 PRO B CA 1
ATOM 2738 C C . PRO B 1 79 ? -17.695 -42.065 -10.466 1.00 24.97 101 PRO B C 1
ATOM 2739 O O . PRO B 1 79 ? -18.533 -42.758 -11.047 1.00 25.45 101 PRO B O 1
ATOM 2743 N N . ASP B 1 80 ? -18.019 -41.091 -9.620 1.00 20.98 102 ASP B N 1
ATOM 2744 C CA . ASP B 1 80 ? -19.383 -40.608 -9.489 1.00 24.16 102 ASP B CA 1
ATOM 2745 C C . ASP B 1 80 ? -19.553 -39.207 -10.058 1.00 25.04 102 ASP B C 1
ATOM 2746 O O . ASP B 1 80 ? -20.679 -38.701 -10.100 1.00 24.58 102 ASP B O 1
ATOM 2751 N N . LEU B 1 81 ? -18.464 -38.574 -10.496 1.00 24.68 103 LEU B N 1
ATOM 2752 C CA . LEU B 1 81 ? -18.520 -37.304 -11.206 1.00 22.93 103 LEU B CA 1
ATOM 2753 C C . LEU B 1 81 ? -17.373 -37.248 -12.203 1.00 23.34 103 LEU B C 1
ATOM 2754 O O . LEU B 1 81 ? -16.221 -37.516 -11.847 1.00 23.35 103 LEU B O 1
ATOM 2759 N N . ILE B 1 82 ? -17.695 -36.905 -13.447 1.00 22.61 104 ILE B N 1
ATOM 2760 C CA . ILE B 1 82 ? -16.708 -36.688 -14.496 1.00 19.57 104 ILE B CA 1
ATOM 2761 C C . ILE B 1 82 ? -16.837 -35.247 -14.965 1.00 20.81 104 ILE B C 1
ATOM 2762 O O . ILE B 1 82 ? -17.935 -34.799 -15.314 1.00 21.70 104 ILE B O 1
ATOM 2767 N N . ILE B 1 83 ? -15.727 -34.520 -14.959 1.00 19.56 105 ILE B N 1
ATOM 2768 C CA . ILE B 1 83 ? -15.695 -33.132 -15.403 1.00 20.60 105 ILE B CA 1
ATOM 2769 C C . ILE B 1 83 ? -14.924 -33.098 -16.714 1.00 21.84 105 ILE B C 1
ATOM 2770 O O . ILE B 1 83 ? -13.709 -33.331 -16.739 1.00 20.80 105 ILE B O 1
ATOM 2775 N N . ALA B 1 84 ? -15.628 -32.811 -17.806 1.00 21.99 106 ALA B N 1
ATOM 2776 C CA . ALA B 1 84 ? -15.065 -32.881 -19.144 1.00 25.34 106 ALA B CA 1
ATOM 2777 C C . ALA B 1 84 ? -15.024 -31.499 -19.783 1.00 26.81 106 ALA B C 1
ATOM 2778 O O . ALA B 1 84 ? -15.760 -30.585 -19.400 1.00 27.20 106 ALA B O 1
ATOM 2780 N N . ASP B 1 85 ? -14.145 -31.363 -20.773 1.00 26.61 107 ASP B N 1
ATOM 2781 C CA . ASP B 1 85 ? -14.011 -30.123 -21.524 1.00 28.93 107 ASP B CA 1
ATOM 2782 C C . ASP B 1 85 ? -15.079 -30.065 -22.610 1.00 28.97 107 ASP B C 1
ATOM 2783 O O . ASP B 1 85 ? -15.260 -31.025 -23.366 1.00 28.70 107 ASP B O 1
ATOM 2788 N N . ALA B 1 86 ? -15.785 -28.934 -22.684 1.00 27.45 108 ALA B N 1
ATOM 2789 C CA . ALA B 1 86 ? -16.875 -28.803 -23.646 1.00 33.25 108 ALA B CA 1
ATOM 2790 C C . ALA B 1 86 ? -16.374 -28.872 -25.082 1.00 35.66 108 ALA B C 1
ATOM 2791 O O . ALA B 1 86 ? -17.078 -29.384 -25.960 1.00 34.79 108 ALA B O 1
ATOM 2793 N N . GLU B 1 87 ? -15.166 -28.371 -25.340 1.00 35.22 109 GLU B N 1
ATOM 2794 C CA . GLU B 1 87 ? -14.630 -28.376 -26.696 1.00 35.49 109 GLU B CA 1
ATOM 2795 C C . GLU B 1 87 ? -13.953 -29.701 -27.032 1.00 37.94 109 GLU B C 1
ATOM 2796 O O . GLU B 1 87 ? -14.166 -30.253 -28.116 1.00 42.95 109 GLU B O 1
ATOM 2802 N N . ARG B 1 88 ? -13.154 -30.236 -26.107 1.00 33.61 110 ARG B N 1
ATOM 2803 C CA . ARG B 1 88 ? -12.350 -31.414 -26.415 1.00 32.00 110 ARG B CA 1
ATOM 2804 C C . ARG B 1 88 ? -13.193 -32.681 -26.462 1.00 37.06 110 ARG B C 1
ATOM 2805 O O . ARG B 1 88 ? -12.964 -33.552 -27.309 1.00 34.51 110 ARG B O 1
ATOM 2813 N N . HIS B 1 89 ? -14.158 -32.812 -25.552 1.00 34.84 111 HIS B N 1
ATOM 2814 C CA . HIS B 1 89 ? -14.809 -34.088 -25.280 1.00 31.36 111 HIS B CA 1
ATOM 2815 C C . HIS B 1 89 ? -16.291 -34.065 -25.637 1.00 29.21 111 HIS B C 1
ATOM 2816 O O . HIS B 1 89 ? -17.090 -34.799 -25.054 1.00 28.89 111 HIS B O 1
ATOM 2823 N N . ARG B 1 90 ? -16.664 -33.226 -26.604 1.00 34.09 112 ARG B N 1
ATOM 2824 C CA . ARG B 1 90 ? -18.045 -33.193 -27.072 1.00 33.83 112 ARG B CA 1
ATOM 2825 C C . ARG B 1 90 ? -18.455 -34.532 -27.673 1.00 34.13 112 ARG B C 1
ATOM 2826 O O . ARG B 1 90 ? -19.573 -35.011 -27.443 1.00 31.21 112 ARG B O 1
ATOM 2834 N N . ALA B 1 91 ? -17.556 -35.158 -28.438 1.00 31.24 113 ALA B N 1
ATOM 2835 C CA . ALA B 1 91 ? -17.893 -36.403 -29.120 1.00 31.35 113 ALA B CA 1
ATOM 2836 C C . ALA B 1 91 ? -18.094 -37.556 -28.144 1.00 33.80 113 ALA B C 1
ATOM 2837 O O . ALA B 1 91 ? -18.894 -38.459 -28.414 1.00 33.71 113 ALA B O 1
ATOM 2839 N N . ILE B 1 92 ? -17.386 -37.548 -27.014 1.00 31.74 114 ILE B N 1
ATOM 2840 C CA . ILE B 1 92 ? -17.471 -38.629 -26.039 1.00 29.43 114 ILE B CA 1
ATOM 2841 C C . ILE B 1 92 ? -18.345 -38.258 -24.846 1.00 29.68 114 ILE B C 1
ATOM 2842 O O . ILE B 1 92 ? -18.324 -38.958 -23.829 1.00 29.34 114 ILE B O 1
ATOM 2847 N N . TYR B 1 93 ? -19.117 -37.173 -24.947 1.00 28.62 115 TYR B N 1
ATOM 2848 C CA . TYR B 1 93 ? -19.929 -36.731 -23.817 1.00 26.98 115 TYR B CA 1
ATOM 2849 C C . TYR B 1 93 ? -20.927 -37.802 -23.394 1.00 27.87 115 TYR B C 1
ATOM 2850 O O . TYR B 1 93 ? -21.101 -38.058 -22.197 1.00 27.15 115 TYR B O 1
ATOM 2859 N N . GLN B 1 94 ? -21.581 -38.449 -24.360 1.00 29.57 116 GLN B N 1
ATOM 2860 C CA . GLN B 1 94 ? -22.573 -39.463 -24.019 1.00 30.84 116 GLN B CA 1
ATOM 2861 C C . GLN B 1 94 ? -21.918 -40.748 -23.525 1.00 30.42 116 GLN B C 1
ATOM 2862 O O . GLN B 1 94 ? -22.473 -41.428 -22.653 1.00 30.84 116 GLN B O 1
ATOM 2868 N N . ASP B 1 95 ? -20.750 -41.101 -24.069 1.00 30.50 117 ASP B N 1
ATOM 2869 C CA . ASP B 1 95 ? -20.015 -42.250 -23.548 1.00 29.67 117 ASP B CA 1
ATOM 2870 C C . ASP B 1 95 ? -19.604 -42.026 -22.099 1.00 28.63 117 ASP B C 1
ATOM 2871 O O . ASP B 1 95 ? -19.644 -42.954 -21.283 1.00 32.13 117 ASP B O 1
ATOM 2876 N N . LEU B 1 96 ? -19.208 -40.796 -21.760 1.00 28.38 118 LEU B N 1
ATOM 2877 C CA . LEU B 1 96 ? -18.840 -40.486 -20.383 1.00 26.74 118 LEU B CA 1
ATOM 2878 C C . LEU B 1 96 ? -20.057 -40.509 -19.468 1.00 26.51 118 LEU B C 1
ATOM 2879 O O . LEU B 1 96 ? -19.957 -40.920 -18.306 1.00 26.53 118 LEU B O 1
ATOM 2884 N N . GLN B 1 97 ? -21.214 -40.069 -19.971 1.00 25.67 119 GLN B N 1
ATOM 2885 C CA . GLN B 1 97 ? -22.419 -40.053 -19.147 1.00 29.30 119 GLN B CA 1
ATOM 2886 C C . GLN B 1 97 ? -22.858 -41.461 -18.767 1.00 28.73 119 GLN B C 1
ATOM 2887 O O . GLN B 1 97 ? -23.463 -41.655 -17.706 1.00 26.05 119 GLN B O 1
ATOM 2893 N N . ARG B 1 98 ? -22.569 -42.453 -19.612 1.00 29.00 120 ARG B N 1
ATOM 2894 C CA . ARG B 1 98 ? -22.870 -43.834 -19.252 1.00 30.57 120 ARG B CA 1
ATOM 2895 C C . ARG B 1 98 ? -21.964 -44.349 -18.141 1.00 31.26 120 ARG B C 1
ATOM 2896 O O . ARG B 1 98 ? -22.332 -45.307 -17.452 1.00 33.78 120 ARG B O 1
ATOM 2904 N N . ILE B 1 99 ? -20.794 -43.737 -17.952 1.00 28.44 121 ILE B N 1
ATOM 2905 C CA . ILE B 1 99 ? -19.898 -44.145 -16.876 1.00 27.69 121 ILE B CA 1
ATOM 2906 C C . ILE B 1 99 ? -20.295 -43.480 -15.566 1.00 25.60 121 ILE B C 1
ATOM 2907 O O . ILE B 1 99 ? -20.402 -44.137 -14.524 1.00 25.88 121 ILE B O 1
ATOM 2912 N N . ALA B 1 100 ? -20.520 -42.171 -15.599 1.00 24.70 122 ALA B N 1
ATOM 2913 C CA . ALA B 1 100 ? -20.841 -41.401 -14.407 1.00 23.18 122 ALA B CA 1
ATOM 2914 C C . ALA B 1 100 ? -21.485 -40.095 -14.843 1.00 25.92 122 ALA B C 1
ATOM 2915 O O . ALA B 1 100 ? -21.341 -39.688 -16.003 1.00 27.17 122 ALA B O 1
ATOM 2917 N N . PRO B 1 101 ? -22.218 -39.428 -13.951 1.00 26.21 123 PRO B N 1
ATOM 2918 C CA . PRO B 1 101 ? -22.701 -38.077 -14.259 1.00 23.98 123 PRO B CA 1
ATOM 2919 C C . PRO B 1 101 ? -21.554 -37.187 -14.711 1.00 25.32 123 PRO B C 1
ATOM 2920 O O . PRO B 1 101 ? -20.524 -37.077 -14.040 1.00 23.51 123 PRO B O 1
ATOM 2924 N N . THR B 1 102 ? -21.728 -36.563 -15.872 1.00 27.52 124 THR B N 1
ATOM 2925 C CA . THR B 1 102 ? -20.658 -35.832 -16.540 1.00 22.84 124 THR B CA 1
ATOM 2926 C C . THR B 1 102 ? -20.985 -34.345 -16.566 1.00 22.05 124 THR B C 1
ATOM 2927 O O . THR B 1 102 ? -22.040 -33.943 -17.068 1.00 21.56 124 THR B O 1
ATOM 2931 N N . LEU B 1 103 ? -20.074 -33.540 -16.027 1.00 20.95 125 LEU B N 1
ATOM 2932 C CA . LEU B 1 103 ? -20.174 -32.088 -16.046 1.00 21.02 125 LEU B CA 1
ATOM 2933 C C . LEU B 1 103 ? -19.325 -31.564 -17.199 1.00 21.46 125 LEU B C 1
ATOM 2934 O O . LEU B 1 103 ? -18.121 -31.834 -17.259 1.00 22.22 125 LEU B O 1
ATOM 2939 N N . LEU B 1 104 ? -19.952 -30.827 -18.113 1.00 21.88 126 LEU B N 1
ATOM 2940 C CA . LEU B 1 104 ? -19.315 -30.379 -19.351 1.00 24.60 126 LEU B CA 1
ATOM 2941 C C . LEU B 1 104 ? -19.037 -28.882 -19.245 1.00 27.39 126 LEU B C 1
ATOM 2942 O O . LEU B 1 104 ? -19.934 -28.061 -19.451 1.00 27.27 126 LEU B O 1
ATOM 2947 N N . LEU B 1 105 ? -17.790 -28.527 -18.944 1.00 26.29 127 LEU B N 1
ATOM 2948 C CA . LEU B 1 105 ? -17.413 -27.140 -18.723 1.00 25.75 127 LEU B CA 1
ATOM 2949 C C . LEU B 1 105 ? -16.298 -26.725 -19.673 1.00 26.96 127 LEU B C 1
ATOM 2950 O O . LEU B 1 105 ? -15.546 -27.555 -20.191 1.00 26.61 127 LEU B O 1
ATOM 2955 N N . LYS B 1 106 ? -16.204 -25.416 -19.890 1.00 28.24 128 LYS B N 1
ATOM 2956 C CA . LYS B 1 106 ? -15.182 -24.851 -20.760 1.00 26.16 128 LYS B CA 1
ATOM 2957 C C . LYS B 1 106 ? -13.848 -24.777 -20.028 1.00 24.78 128 LYS B C 1
ATOM 2958 O O . LYS B 1 106 ? -13.787 -24.359 -18.867 1.00 24.92 128 LYS B O 1
ATOM 2964 N N . SER B 1 107 ? -12.781 -25.189 -20.709 1.00 25.07 129 SER B N 1
ATOM 2965 C CA . SER B 1 107 ? -11.429 -25.054 -20.182 1.00 24.71 129 SER B CA 1
ATOM 2966 C C . SER B 1 107 ? -10.503 -24.557 -21.283 1.00 25.99 129 SER B C 1
ATOM 2967 O O . SER B 1 107 ? -9.951 -23.457 -21.191 1.00 27.61 129 SER B O 1
ATOM 2970 N N . ARG B 1 108 ? -10.335 -25.361 -22.329 1.00 27.72 130 ARG B N 1
ATOM 2971 C CA . ARG B 1 108 ? -9.527 -24.950 -23.468 1.00 28.60 130 ARG B CA 1
ATOM 2972 C C . ARG B 1 108 ? -10.153 -23.737 -24.146 1.00 31.31 130 ARG B C 1
ATOM 2973 O O . ARG B 1 108 ? -11.327 -23.759 -24.530 1.00 32.22 130 ARG B O 1
ATOM 2981 N N . GLY B 1 109 ? -9.368 -22.669 -24.279 1.00 27.95 131 GLY B N 1
ATOM 2982 C CA . GLY B 1 109 ? -9.848 -21.431 -24.853 1.00 25.02 131 GLY B CA 1
ATOM 2983 C C . GLY B 1 109 ? -10.513 -20.483 -23.878 1.00 30.02 131 GLY B C 1
ATOM 2984 O O . GLY B 1 109 ? -11.005 -19.430 -24.305 1.00 33.57 131 GLY B O 1
ATOM 2985 N N . GLU B 1 110 ? -10.543 -20.813 -22.590 1.00 24.84 132 GLU B N 1
ATOM 2986 C CA . GLU B 1 110 ? -11.194 -19.954 -21.613 1.00 23.99 132 GLU B CA 1
ATOM 2987 C C . GLU B 1 110 ? -10.361 -18.705 -21.350 1.00 28.14 132 GLU B C 1
ATOM 2988 O O . GLU B 1 110 ? -9.135 -18.700 -21.502 1.00 26.13 132 GLU B O 1
ATOM 2994 N N . THR B 1 111 ? -11.044 -17.632 -20.962 1.00 24.93 133 THR B N 1
ATOM 2995 C CA . THR B 1 111 ? -10.377 -16.429 -20.500 1.00 26.39 133 THR B CA 1
ATOM 2996 C C . THR B 1 111 ? -10.117 -16.542 -19.000 1.00 24.55 133 THR B C 1
ATOM 2997 O O . THR B 1 111 ? -10.467 -17.535 -18.356 1.00 21.69 133 THR B O 1
ATOM 3001 N N . TYR B 1 112 ? -9.492 -15.509 -18.431 1.00 23.38 134 TYR B N 1
ATOM 3002 C CA . TYR B 1 112 ? -9.268 -15.494 -16.989 1.00 25.73 134 TYR B CA 1
ATOM 3003 C C . TYR B 1 112 ? -10.589 -15.440 -16.229 1.00 24.37 134 TYR B C 1
ATOM 3004 O O . TYR B 1 112 ? -10.782 -16.167 -15.248 1.00 23.83 134 TYR B O 1
ATOM 3013 N N . LYS B 1 113 ? -11.515 -14.588 -16.676 1.00 24.90 135 LYS B N 1
ATOM 3014 C CA . LYS B 1 113 ? -12.803 -14.472 -15.999 1.00 27.10 135 LYS B CA 1
ATOM 3015 C C . LYS B 1 113 ? -13.651 -15.724 -16.195 1.00 24.82 135 LYS B C 1
ATOM 3016 O O . LYS B 1 113 ? -14.327 -16.173 -15.261 1.00 23.87 135 LYS B O 1
ATOM 3022 N N . GLU B 1 114 ? -13.631 -16.302 -17.399 1.00 23.12 136 GLU B N 1
ATOM 3023 C CA . GLU B 1 114 ? -14.383 -17.531 -17.642 1.00 24.19 136 GLU B CA 1
ATOM 3024 C C . GLU B 1 114 ? -13.872 -18.681 -16.786 1.00 21.63 136 GLU B C 1
ATOM 3025 O O . GLU B 1 114 ? -14.655 -19.538 -16.362 1.00 22.03 136 GLU B O 1
ATOM 3031 N N . ASN B 1 115 ? -12.566 -18.710 -16.516 1.00 21.74 137 ASN B N 1
ATOM 3032 C CA . ASN B 1 115 ? -12.010 -19.761 -15.673 1.00 22.10 137 ASN B CA 1
ATOM 3033 C C . ASN B 1 115 ? -12.562 -19.680 -14.257 1.00 21.69 137 ASN B C 1
ATOM 3034 O O . ASN B 1 115 ? -12.910 -20.706 -13.662 1.00 22.73 137 ASN B O 1
ATOM 3039 N N . LEU B 1 116 ? -12.647 -18.469 -13.700 1.00 20.64 138 LEU B N 1
ATOM 3040 C CA . LEU B 1 116 ? -13.179 -18.316 -12.350 1.00 22.09 138 LEU B CA 1
ATOM 3041 C C . LEU B 1 116 ? -14.662 -18.659 -12.288 1.00 22.70 138 LEU B C 1
ATOM 3042 O O . LEU B 1 116 ? -15.135 -19.171 -11.266 1.00 23.07 138 LEU B O 1
ATOM 3047 N N . GLU B 1 117 ? -15.408 -18.387 -13.362 1.00 21.74 139 GLU B N 1
ATOM 3048 C CA . GLU B 1 117 ? -16.820 -18.752 -13.389 1.00 23.10 139 GLU B CA 1
ATOM 3049 C C . GLU B 1 117 ? -16.998 -20.265 -13.412 1.00 22.75 139 GLU B C 1
ATOM 3050 O O . GLU B 1 117 ? -17.942 -20.794 -12.814 1.00 25.08 139 GLU B O 1
ATOM 3056 N N . SER B 1 118 ? -16.102 -20.977 -14.099 1.00 24.33 140 SER B N 1
ATOM 3057 C CA . SER B 1 118 ? -16.179 -22.433 -14.115 1.00 23.66 140 SER B CA 1
ATOM 3058 C C . SER B 1 118 ? -15.774 -23.028 -12.774 1.00 22.07 140 SER B C 1
ATOM 3059 O O . SER B 1 118 ? -16.326 -24.055 -12.362 1.00 21.57 140 SER B O 1
ATOM 3062 N N . ALA B 1 119 ? -14.820 -22.402 -12.082 1.00 22.30 141 ALA B N 1
ATOM 3063 C CA . ALA B 1 119 ? -14.433 -22.882 -10.760 1.00 23.46 141 ALA B CA 1
ATOM 3064 C C . ALA B 1 119 ? -15.601 -22.807 -9.785 1.00 22.32 141 ALA B C 1
ATOM 3065 O O . ALA B 1 119 ? -15.802 -23.719 -8.974 1.00 20.50 141 ALA B O 1
ATOM 3067 N N . GLN B 1 120 ? -16.383 -21.726 -9.851 1.00 22.06 142 GLN B N 1
ATOM 3068 C CA . GLN B 1 120 ? -17.554 -21.608 -8.989 1.00 24.86 142 GLN B CA 1
ATOM 3069 C C . GLN B 1 120 ? -18.569 -22.703 -9.291 1.00 23.27 142 GLN B C 1
ATOM 3070 O O . GLN B 1 120 ? -19.156 -23.287 -8.372 1.00 23.50 142 GLN B O 1
ATOM 3076 N N . LYS B 1 121 ? -18.783 -23.001 -10.575 1.00 20.78 143 LYS B N 1
ATOM 3077 C CA . LYS B 1 121 ? -19.708 -24.068 -10.941 1.00 25.55 143 LYS B CA 1
ATOM 3078 C C . LYS B 1 121 ? -19.199 -25.424 -10.469 1.00 22.69 143 LYS B C 1
ATOM 3079 O O . LYS B 1 121 ? -19.990 -26.282 -10.060 1.00 26.90 143 LYS B O 1
ATOM 3085 N N . ILE B 1 122 ? -17.882 -25.634 -10.519 1.00 21.37 144 ILE B N 1
ATOM 3086 C CA . ILE B 1 122 ? -17.305 -26.866 -9.986 1.00 22.67 144 ILE B CA 1
ATOM 3087 C C . ILE B 1 122 ? -17.566 -26.969 -8.489 1.00 21.20 144 ILE B C 1
ATOM 3088 O O . ILE B 1 122 ? -17.899 -28.044 -7.974 1.00 20.77 144 ILE B O 1
ATOM 3093 N N . GLY B 1 123 ? -17.435 -25.851 -7.770 1.00 24.14 145 GLY B N 1
ATOM 3094 C CA . GLY B 1 123 ? -17.697 -25.862 -6.341 1.00 22.53 145 GLY B CA 1
ATOM 3095 C C . GLY B 1 123 ? -19.129 -26.222 -5.998 1.00 22.89 145 GLY B C 1
ATOM 3096 O O . GLY B 1 123 ? -19.382 -26.865 -4.975 1.00 25.80 145 GLY B O 1
ATOM 3097 N N . VAL B 1 124 ? -20.082 -25.822 -6.842 1.00 22.11 146 VAL B N 1
ATOM 3098 C CA . VAL B 1 124 ? -21.476 -26.183 -6.607 1.00 24.59 146 VAL B CA 1
ATOM 3099 C C . VAL B 1 124 ? -21.706 -27.656 -6.917 1.00 26.52 146 VAL B C 1
ATOM 3100 O O . VAL B 1 124 ? -22.433 -28.351 -6.194 1.00 26.75 146 VAL B O 1
ATOM 3104 N N . ALA B 1 125 ? -21.078 -28.160 -7.985 1.00 24.68 147 ALA B N 1
ATOM 3105 C CA . ALA B 1 125 ? -21.286 -29.549 -8.391 1.00 23.93 147 ALA B CA 1
ATOM 3106 C C . ALA B 1 125 ? -20.738 -30.528 -7.357 1.00 23.11 147 ALA B C 1
ATOM 3107 O O . ALA B 1 125 ? -21.330 -31.584 -7.123 1.00 23.84 147 ALA B O 1
ATOM 3109 N N . ILE B 1 126 ? -19.634 -30.176 -6.698 1.00 23.43 148 ILE B N 1
ATOM 3110 C CA . ILE B 1 126 ? -19.002 -31.049 -5.708 1.00 23.03 148 ILE B CA 1
ATOM 3111 C C . ILE B 1 126 ? -19.508 -30.779 -4.306 1.00 25.61 148 ILE B C 1
ATOM 3112 O O . ILE B 1 126 ? -19.003 -31.370 -3.349 1.00 27.52 148 ILE B O 1
ATOM 3117 N N . GLY B 1 127 ? -20.470 -29.879 -4.150 1.00 26.76 149 GLY B N 1
ATOM 3118 C CA . GLY B 1 127 ? -20.969 -29.655 -2.815 1.00 24.86 149 GLY B CA 1
ATOM 3119 C C . GLY B 1 127 ? -20.120 -28.776 -1.924 1.00 23.92 149 GLY B C 1
ATOM 3120 O O . GLY B 1 127 ? -20.259 -28.833 -0.702 1.00 26.49 149 GLY B O 1
ATOM 3121 N N . LYS B 1 128 ? -19.275 -27.935 -2.505 1.00 23.49 150 LYS B N 1
ATOM 3122 C CA . LYS B 1 128 ? -18.424 -27.009 -1.777 1.00 24.72 150 LYS B CA 1
ATOM 3123 C C . LYS B 1 128 ? -18.619 -25.596 -2.302 1.00 23.96 150 LYS B C 1
ATOM 3124 O O . LYS B 1 128 ? -17.659 -24.854 -2.505 1.00 24.31 150 LYS B O 1
ATOM 3130 N N . GLN B 1 129 ? -19.878 -25.219 -2.548 1.00 23.51 151 GLN B N 1
ATOM 3131 C CA . GLN B 1 129 ? -20.171 -23.875 -3.038 1.00 26.98 151 GLN B CA 1
ATOM 3132 C C . GLN B 1 129 ? -19.673 -22.814 -2.066 1.00 25.15 151 GLN B C 1
ATOM 3133 O O . GLN B 1 129 ? -19.055 -21.823 -2.471 1.00 27.54 151 GLN B O 1
ATOM 3139 N N . ALA B 1 130 ? -19.936 -23.007 -0.772 1.00 25.59 152 ALA B N 1
ATOM 3140 C CA . ALA B 1 130 ? -19.507 -22.033 0.226 1.00 26.20 152 ALA B CA 1
ATOM 3141 C C . ALA B 1 130 ? -17.990 -21.900 0.247 1.00 25.64 152 ALA B C 1
ATOM 3142 O O . ALA B 1 130 ? -17.453 -20.786 0.234 1.00 24.35 152 ALA B O 1
ATOM 3144 N N . GLN B 1 131 ? -17.279 -23.031 0.268 1.00 24.16 153 GLN B N 1
ATOM 3145 C CA . GLN B 1 131 ? -15.823 -22.971 0.335 1.00 24.94 153 GLN B CA 1
ATOM 3146 C C . GLN B 1 131 ? -15.218 -22.453 -0.964 1.00 25.05 153 GLN B C 1
ATOM 3147 O O . GLN B 1 131 ? -14.195 -21.760 -0.933 1.00 27.81 153 GLN B O 1
ATOM 3153 N N . MET B 1 132 ? -15.829 -22.769 -2.109 1.00 23.98 154 MET B N 1
ATOM 3154 C CA . MET B 1 132 ? -15.299 -22.280 -3.379 1.00 24.85 154 MET B CA 1
ATOM 3155 C C . MET B 1 132 ? -15.574 -20.792 -3.555 1.00 25.71 154 MET B C 1
ATOM 3156 O O . MET B 1 132 ? -14.734 -20.060 -4.091 1.00 25.44 154 MET B O 1
ATOM 3161 N N . THR B 1 133 ? -16.746 -20.327 -3.114 1.00 26.40 155 THR B N 1
ATOM 3162 C CA . THR B 1 133 ? -17.044 -18.899 -3.176 1.00 27.14 155 THR B CA 1
ATOM 3163 C C . THR B 1 133 ? -16.059 -18.099 -2.333 1.00 27.31 155 THR B C 1
ATOM 3164 O O . THR B 1 133 ? -15.613 -17.020 -2.739 1.00 29.48 155 THR B O 1
ATOM 3168 N N . GLN B 1 134 ? -15.701 -18.621 -1.158 1.00 27.28 156 GLN B N 1
ATOM 3169 C CA . GLN B 1 134 ? -14.736 -17.940 -0.303 1.00 27.50 156 GLN B CA 1
ATOM 3170 C C . GLN B 1 134 ? -13.336 -17.985 -0.904 1.00 28.49 156 GLN B C 1
ATOM 3171 O O . GLN B 1 134 ? -12.590 -17.001 -0.828 1.00 29.08 156 GLN B O 1
ATOM 3177 N N . ARG B 1 135 ? -12.962 -19.116 -1.507 1.00 25.39 157 ARG B N 1
ATOM 3178 C CA . ARG B 1 135 ? -11.639 -19.229 -2.114 1.00 26.56 157 ARG B CA 1
ATOM 3179 C C . ARG B 1 135 ? -11.489 -18.294 -3.308 1.00 25.05 157 ARG B C 1
ATOM 3180 O O . ARG B 1 135 ? -10.398 -17.761 -3.544 1.00 25.33 157 ARG B O 1
ATOM 3188 N N . ILE B 1 136 ? -12.565 -18.080 -4.067 1.00 25.39 158 ILE B N 1
ATOM 3189 C CA . ILE B 1 136 ? -12.510 -17.141 -5.182 1.00 28.55 158 ILE B CA 1
ATOM 3190 C C . ILE B 1 136 ? -12.380 -15.713 -4.669 1.00 27.87 158 ILE B C 1
ATOM 3191 O O . ILE B 1 136 ? -11.627 -14.904 -5.225 1.00 25.09 158 ILE B O 1
ATOM 3196 N N . GLU B 1 137 ? -13.102 -15.380 -3.595 1.00 29.83 159 GLU B N 1
ATOM 3197 C CA . GLU B 1 137 ? -12.950 -14.061 -2.987 1.00 31.52 159 GLU B CA 1
ATOM 3198 C C . GLU B 1 137 ? -11.539 -13.863 -2.449 1.00 30.30 159 GLU B C 1
ATOM 3199 O O . GLU B 1 137 ? -10.944 -12.793 -2.624 1.00 32.20 159 GLU B O 1
ATOM 3205 N N . GLN B 1 138 ? -10.987 -14.886 -1.792 1.00 29.93 160 GLN B N 1
ATOM 3206 C CA . GLN B 1 138 ? -9.605 -14.809 -1.331 1.00 30.45 160 GLN B CA 1
ATOM 3207 C C . GLN B 1 138 ? -8.642 -14.658 -2.502 1.00 29.74 160 GLN B C 1
ATOM 3208 O O . GLN B 1 138 ? -7.663 -13.907 -2.418 1.00 29.49 160 GLN B O 1
ATOM 3214 N N . HIS B 1 139 ? -8.910 -15.357 -3.609 1.00 29.37 161 HIS B N 1
ATOM 3215 C CA . HIS B 1 139 ? -8.048 -15.252 -4.782 1.00 28.67 161 HIS B CA 1
ATOM 3216 C C . HIS B 1 139 ? -8.098 -13.854 -5.383 1.00 27.44 161 HIS B C 1
ATOM 3217 O O . HIS B 1 139 ? -7.060 -13.286 -5.740 1.00 30.07 161 HIS B O 1
ATOM 3224 N N . LYS B 1 140 ? -9.302 -13.287 -5.513 1.00 28.50 162 LYS B N 1
ATOM 3225 C CA . LYS B 1 140 ? -9.431 -11.951 -6.087 1.00 30.26 162 LYS B CA 1
ATOM 3226 C C . LYS B 1 140 ? -8.700 -10.909 -5.255 1.00 31.92 162 LYS B C 1
ATOM 3227 O O . LYS B 1 140 ? -8.209 -9.914 -5.800 1.00 32.74 162 LYS B O 1
ATOM 3233 N N . GLN B 1 141 ? -8.608 -11.115 -3.941 1.00 32.42 163 GLN B N 1
ATOM 3234 C CA . GLN B 1 141 ? -7.882 -10.173 -3.098 1.00 33.08 163 GLN B CA 1
ATOM 3235 C C . GLN B 1 141 ? -6.378 -10.406 -3.131 1.00 34.90 163 GLN B C 1
ATOM 3236 O O . GLN B 1 141 ? -5.605 -9.451 -3.012 1.00 38.30 163 GLN B O 1
ATOM 3242 N N . THR B 1 142 ? -5.942 -11.654 -3.299 1.00 32.78 164 THR B N 1
ATOM 3243 C CA . THR B 1 142 ? -4.512 -11.902 -3.447 1.00 32.24 164 THR B CA 1
ATOM 3244 C C . THR B 1 142 ? -3.979 -11.263 -4.726 1.00 34.10 164 THR B C 1
ATOM 3245 O O . THR B 1 142 ? -2.891 -10.677 -4.728 1.00 36.55 164 THR B O 1
ATOM 3249 N N . MET B 1 143 ? -4.735 -11.362 -5.825 1.00 31.84 165 MET B N 1
ATOM 3250 C CA . MET B 1 143 ? -4.312 -10.732 -7.074 1.00 31.63 165 MET B CA 1
ATOM 3251 C C . MET B 1 143 ? -4.320 -9.209 -6.965 1.00 34.10 165 MET B C 1
ATOM 3252 O O . MET B 1 143 ? -3.414 -8.542 -7.477 1.00 32.78 165 MET B O 1
ATOM 3257 N N . ALA B 1 144 ? -5.332 -8.641 -6.303 1.00 34.57 166 ALA B N 1
ATOM 3258 C CA . ALA B 1 144 ? -5.375 -7.192 -6.124 1.00 35.45 166 ALA B CA 1
ATOM 3259 C C . ALA B 1 144 ? -4.233 -6.700 -5.246 1.00 36.44 166 ALA B C 1
ATOM 3260 O O . ALA B 1 144 ? -3.768 -5.567 -5.411 1.00 37.35 166 ALA B O 1
ATOM 3262 N N . GLU B 1 145 ? -3.774 -7.530 -4.306 1.00 37.18 167 GLU B N 1
ATOM 3263 C CA . GLU B 1 145 ? -2.663 -7.137 -3.446 1.00 36.00 167 GLU B CA 1
ATOM 3264 C C . GLU B 1 145 ? -1.334 -7.198 -4.188 1.00 37.46 167 GLU B C 1
ATOM 3265 O O . GLU B 1 145 ? -0.458 -6.356 -3.961 1.00 39.73 167 GLU B O 1
ATOM 3271 N N . PHE B 1 146 ? -1.163 -8.180 -5.077 1.00 36.59 168 PHE B N 1
ATOM 3272 C CA . PHE B 1 146 ? -0.007 -8.166 -5.967 1.00 39.52 168 PHE B CA 1
ATOM 3273 C C . PHE B 1 146 ? -0.048 -6.955 -6.890 1.00 39.06 168 PHE B C 1
ATOM 3274 O O . PHE B 1 146 ? 0.990 -6.348 -7.180 1.00 42.34 168 PHE B O 1
ATOM 3282 N N . LYS B 1 147 ? -1.244 -6.590 -7.359 1.00 35.90 169 LYS B N 1
ATOM 3283 C CA . LYS B 1 147 ? -1.385 -5.426 -8.229 1.00 38.25 169 LYS B CA 1
ATOM 3284 C C . LYS B 1 147 ? -0.948 -4.151 -7.521 1.00 42.74 169 LYS B C 1
ATOM 3285 O O . LYS B 1 147 ? -0.287 -3.294 -8.120 1.00 43.58 169 LYS B O 1
ATOM 3291 N N . GLN B 1 148 ? -1.303 -4.008 -6.241 1.00 45.12 170 GLN B N 1
ATOM 3292 C CA . GLN B 1 148 ? -0.873 -2.840 -5.480 1.00 47.97 170 GLN B CA 1
ATOM 3293 C C . GLN B 1 148 ? 0.603 -2.916 -5.114 1.00 44.76 170 GLN B C 1
ATOM 3294 O O . GLN B 1 148 ? 1.264 -1.879 -4.993 1.00 49.55 170 GLN B O 1
ATOM 3300 N N . HIS B 1 149 ? 1.137 -4.125 -4.927 1.00 45.32 171 HIS B N 1
ATOM 3301 C CA . HIS B 1 149 ? 2.559 -4.260 -4.627 1.00 44.15 171 HIS B CA 1
ATOM 3302 C C . HIS B 1 149 ? 3.405 -3.922 -5.847 1.00 46.04 171 HIS B C 1
ATOM 3303 O O . HIS B 1 149 ? 4.407 -3.205 -5.741 1.00 50.57 171 HIS B O 1
ATOM 3310 N N . PHE B 1 150 ? 3.016 -4.433 -7.014 1.00 43.94 172 PHE B N 1
ATOM 3311 C CA . PHE B 1 150 ? 3.725 -4.109 -8.243 1.00 41.04 172 PHE B CA 1
ATOM 3312 C C . PHE B 1 150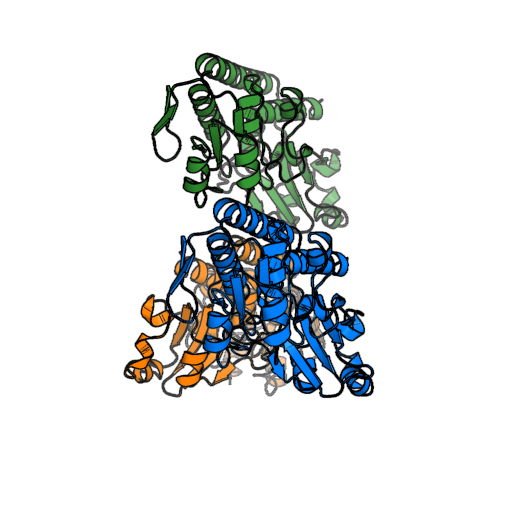 ? 3.597 -2.623 -8.539 1.00 47.25 172 PHE B C 1
ATOM 3313 O O . PHE B 1 150 ? 2.527 -2.029 -8.376 1.00 45.33 172 PHE B O 1
ATOM 3321 N N . ALA B 1 151 ? 4.695 -2.017 -8.975 1.00 48.57 173 ALA B N 1
ATOM 3322 C CA . ALA B 1 151 ? 4.696 -0.589 -9.267 1.00 47.10 173 ALA B CA 1
ATOM 3323 C C . ALA B 1 151 ? 5.606 -0.315 -10.459 1.00 43.00 173 ALA B C 1
ATOM 3324 O O . ALA B 1 151 ? 6.505 0.525 -10.408 1.00 49.95 173 ALA B O 1
ATOM 3326 N N . THR B 1 152 ? 5.370 -1.024 -11.563 1.00 43.54 174 THR B N 1
ATOM 3327 C CA . THR B 1 152 ? 6.182 -0.889 -12.760 1.00 39.76 174 THR B CA 1
ATOM 3328 C C . THR B 1 152 ? 5.292 -0.662 -13.973 1.00 36.79 174 THR B C 1
ATOM 3329 O O . THR B 1 152 ? 4.183 -1.198 -14.067 1.00 35.66 174 THR B O 1
ATOM 3333 N N . GLN B 1 153 ? 5.794 0.147 -14.903 1.00 39.83 175 GLN B N 1
ATOM 3334 C CA . GLN B 1 153 ? 5.145 0.366 -16.189 1.00 38.95 175 GLN B CA 1
ATOM 3335 C C . GLN B 1 153 ? 5.823 -0.400 -17.315 1.00 34.81 175 GLN B C 1
ATOM 3336 O O . GLN B 1 153 ? 5.506 -0.172 -18.486 1.00 33.09 175 GLN B O 1
ATOM 3342 N N . GLU B 1 154 ? 6.746 -1.301 -16.984 1.00 31.79 176 GLU B N 1
ATOM 3343 C CA . GLU B 1 154 ? 7.438 -2.082 -17.998 1.00 33.28 176 GLU B CA 1
ATOM 3344 C C . GLU B 1 154 ? 6.472 -3.014 -18.715 1.00 30.75 176 GLU B C 1
ATOM 3345 O O . GLU B 1 154 ? 5.550 -3.569 -18.110 1.00 28.78 176 GLU B O 1
ATOM 3351 N N . THR B 1 155 ? 6.688 -3.183 -20.016 1.00 30.54 177 THR B N 1
ATOM 3352 C CA . THR B 1 155 ? 5.915 -4.142 -20.789 1.00 29.06 177 THR B CA 1
ATOM 3353 C C . THR B 1 155 ? 6.448 -5.546 -20.539 1.00 27.17 177 THR B C 1
ATOM 3354 O O . THR B 1 155 ? 7.652 -5.793 -20.659 1.00 28.84 177 THR B O 1
ATOM 3358 N N . ILE B 1 156 ? 5.553 -6.459 -20.177 1.00 27.67 178 ILE B N 1
ATOM 3359 C CA . ILE B 1 156 ? 5.891 -7.859 -19.960 1.00 26.64 178 ILE B CA 1
ATOM 3360 C C . ILE B 1 156 ? 5.050 -8.696 -20.911 1.00 26.50 178 ILE B C 1
ATOM 3361 O O . ILE B 1 156 ? 3.824 -8.546 -20.960 1.00 26.33 178 ILE B O 1
ATOM 3366 N N . GLN B 1 157 ? 5.710 -9.567 -21.669 1.00 25.52 179 GLN B N 1
ATOM 3367 C CA . GLN B 1 157 ? 5.058 -10.364 -22.698 1.00 25.15 179 GLN B CA 1
ATOM 3368 C C . GLN B 1 157 ? 5.494 -11.814 -22.567 1.00 24.72 179 GLN B C 1
ATOM 3369 O O . GLN B 1 157 ? 6.691 -12.098 -22.461 1.00 23.37 179 GLN B O 1
ATOM 3375 N N . PHE B 1 158 ? 4.526 -12.726 -22.577 1.00 24.74 180 PHE B N 1
ATOM 3376 C CA . PHE B 1 158 ? 4.808 -14.152 -22.592 1.00 24.39 180 PHE B CA 1
ATOM 3377 C C . PHE B 1 158 ? 4.536 -14.727 -23.976 1.00 23.57 180 PHE B C 1
ATOM 3378 O O . PHE B 1 158 ? 3.637 -14.276 -24.691 1.00 23.46 180 PHE B O 1
ATOM 3386 N N . GLY B 1 159 ? 5.314 -15.735 -24.342 1.00 22.93 181 GLY B N 1
ATOM 3387 C CA . GLY B 1 159 ? 5.100 -16.439 -25.594 1.00 23.96 181 GLY B CA 1
ATOM 3388 C C . GLY B 1 159 ? 5.631 -17.850 -25.524 1.00 22.69 181 GLY B C 1
ATOM 3389 O O . GLY B 1 159 ? 6.566 -18.144 -24.772 1.00 22.74 181 GLY B O 1
ATOM 3390 N N . VAL B 1 160 ? 5.011 -18.734 -26.307 1.00 21.78 182 VAL B N 1
ATOM 3391 C CA . VAL B 1 160 ? 5.457 -20.112 -26.460 1.00 24.95 182 VAL B CA 1
ATOM 3392 C C . VAL B 1 160 ? 6.383 -20.182 -27.666 1.00 26.70 182 VAL B C 1
ATOM 3393 O O . VAL B 1 160 ? 6.084 -19.616 -28.725 1.00 28.50 182 VAL B O 1
ATOM 3397 N N . VAL B 1 161 ? 7.518 -20.854 -27.507 1.00 25.65 183 VAL B N 1
ATOM 3398 C CA . VAL B 1 161 ? 8.509 -20.951 -28.569 1.00 28.49 183 VAL B CA 1
ATOM 3399 C C . VAL B 1 161 ? 8.787 -22.417 -28.872 1.00 31.41 183 VAL B C 1
ATOM 3400 O O . VAL B 1 161 ? 8.831 -23.259 -27.968 1.00 31.11 183 VAL B O 1
ATOM 3404 N N . SER B 1 162 ? 8.973 -22.717 -30.157 1.00 31.64 184 SER B N 1
ATOM 3405 C CA . SER B 1 162 ? 9.342 -24.048 -30.618 1.00 31.52 184 SER B CA 1
ATOM 3406 C C . SER B 1 162 ? 10.268 -23.890 -31.814 1.00 35.50 184 SER B C 1
ATOM 3407 O O . SER B 1 162 ? 10.632 -22.774 -32.200 1.00 34.41 184 SER B O 1
ATOM 3410 N N . ASP B 1 163 ? 10.655 -25.020 -32.405 1.00 33.64 185 ASP B N 1
ATOM 3411 C CA . ASP B 1 163 ? 11.427 -24.968 -33.639 1.00 34.70 185 ASP B CA 1
ATOM 3412 C C . ASP B 1 163 ? 10.600 -24.444 -34.803 1.00 35.60 185 ASP B C 1
ATOM 3413 O O . ASP B 1 163 ? 11.165 -24.078 -35.837 1.00 35.24 185 ASP B O 1
ATOM 3418 N N . LYS B 1 164 ? 9.278 -24.388 -34.648 1.00 37.08 186 LYS B N 1
ATOM 3419 C CA . LYS B 1 164 ? 8.373 -23.981 -35.713 1.00 36.01 186 LYS B CA 1
ATOM 3420 C C . LYS B 1 164 ? 7.936 -22.522 -35.610 1.00 35.13 186 LYS B C 1
ATOM 3421 O O . LYS B 1 164 ? 7.239 -22.041 -36.509 1.00 36.93 186 LYS B O 1
ATOM 3427 N N . GLY B 1 165 ? 8.315 -21.814 -34.552 1.00 31.32 187 GLY B N 1
ATOM 3428 C CA . GLY B 1 165 ? 8.031 -20.404 -34.441 1.00 31.16 187 GLY B CA 1
ATOM 3429 C C . GLY B 1 165 ? 7.727 -20.017 -33.011 1.00 31.57 187 GLY B C 1
ATOM 3430 O O . GLY B 1 165 ? 7.948 -20.779 -32.073 1.00 32.58 187 GLY B O 1
ATOM 3431 N N . MET B 1 166 ? 7.211 -18.798 -32.860 1.00 30.95 188 MET B N 1
ATOM 3432 C CA . MET B 1 166 ? 6.878 -18.223 -31.560 1.00 28.62 188 MET B CA 1
ATOM 3433 C C . MET B 1 166 ? 5.458 -17.679 -31.609 1.00 29.54 188 MET B C 1
ATOM 3434 O O . MET B 1 166 ? 5.083 -17.000 -32.573 1.00 27.92 188 MET B O 1
ATOM 3439 N N . TRP B 1 167 ? 4.677 -17.971 -30.574 1.00 26.82 189 TRP B N 1
ATOM 3440 C CA . TRP B 1 167 ? 3.295 -17.517 -30.473 1.00 27.32 189 TRP B CA 1
ATOM 3441 C C . TRP B 1 167 ? 3.142 -16.690 -29.203 1.00 26.86 189 TRP B C 1
ATOM 3442 O O . TRP B 1 167 ? 3.201 -17.229 -28.093 1.00 24.34 189 TRP B O 1
ATOM 3453 N N . LEU B 1 168 ? 2.946 -15.385 -29.368 1.00 26.28 190 LEU B N 1
ATOM 3454 C CA . LEU B 1 168 ? 2.766 -14.499 -28.229 1.00 26.26 190 LEU B CA 1
ATOM 3455 C C . LEU B 1 168 ? 1.347 -14.604 -27.692 1.00 26.08 190 LEU B C 1
ATOM 3456 O O . LEU B 1 168 ? 0.384 -14.721 -28.456 1.00 30.03 190 LEU B O 1
ATOM 3461 N N . HIS B 1 169 ? 1.221 -14.560 -26.371 1.00 26.01 191 HIS B N 1
ATOM 3462 C CA . HIS B 1 169 ? -0.080 -14.596 -25.720 1.00 25.68 191 HIS B CA 1
ATOM 3463 C C . HIS B 1 169 ? -0.536 -13.168 -25.444 1.00 23.86 191 HIS B C 1
ATOM 3464 O O . HIS B 1 169 ? 0.107 -12.438 -24.682 1.00 23.02 191 HIS B O 1
ATOM 3471 N N . SER B 1 170 ? -1.637 -12.778 -26.072 1.00 26.12 192 SER B N 1
ATOM 3472 C CA . SER B 1 170 ? -2.124 -11.405 -26.056 1.00 26.05 192 SER B CA 1
ATOM 3473 C C . SER B 1 170 ? -2.935 -11.165 -24.785 1.00 27.48 192 SER B C 1
ATOM 3474 O O . SER B 1 170 ? -3.151 -12.079 -23.983 1.00 28.68 192 SER B O 1
ATOM 3477 N N . PRO B 1 171 ? -3.389 -9.927 -24.551 1.00 28.39 193 PRO B N 1
ATOM 3478 C CA . PRO B 1 171 ? -4.234 -9.675 -23.370 1.00 27.67 193 PRO B CA 1
ATOM 3479 C C . PRO B 1 171 ? -5.485 -10.536 -23.293 1.00 28.65 193 PRO B C 1
ATOM 3480 O O . PRO B 1 171 ? -5.978 -10.783 -22.185 1.00 28.02 193 PRO B O 1
ATOM 3484 N N . VAL B 1 172 ? -6.024 -11.002 -24.426 1.00 29.45 194 VAL B N 1
ATOM 3485 C CA . VAL B 1 172 ? -7.242 -11.808 -24.397 1.00 30.33 194 VAL B CA 1
ATOM 3486 C C . VAL B 1 172 ? -6.960 -13.289 -24.184 1.00 30.00 194 VAL B C 1
ATOM 3487 O O . VAL B 1 172 ? -7.907 -14.077 -24.050 1.00 28.94 194 VAL B O 1
ATOM 3491 N N . SER B 1 173 ? -5.694 -13.695 -24.153 1.00 28.13 195 SER B N 1
ATOM 3492 C CA . SER B 1 173 ? -5.362 -15.044 -23.727 1.00 26.29 195 SER B CA 1
ATOM 3493 C C . SER B 1 173 ? -5.537 -15.160 -22.215 1.00 27.00 195 SER B C 1
ATOM 3494 O O . SER B 1 173 ? -5.775 -14.173 -21.513 1.00 28.50 195 SER B O 1
ATOM 3497 N N . TYR B 1 174 ? -5.416 -16.387 -21.703 1.00 26.12 196 TYR B N 1
ATOM 3498 C CA . TYR B 1 174 ? -5.502 -16.556 -20.257 1.00 25.43 196 TYR B CA 1
ATOM 3499 C C . TYR B 1 174 ? -4.340 -15.867 -19.555 1.00 24.18 196 TYR B C 1
ATOM 3500 O O . TYR B 1 174 ? -4.535 -15.188 -18.540 1.00 25.57 196 TYR B O 1
ATOM 3509 N N . ALA B 1 175 ? -3.123 -16.034 -20.078 1.00 23.02 197 ALA B N 1
ATOM 3510 C CA . ALA B 1 175 ? -1.962 -15.394 -19.467 1.00 24.16 197 ALA B CA 1
ATOM 3511 C C . ALA B 1 175 ? -2.080 -13.877 -19.519 1.00 24.83 197 ALA B C 1
ATOM 3512 O O . ALA B 1 175 ? -1.682 -13.183 -18.576 1.00 24.29 197 ALA B O 1
ATOM 3514 N N . GLY B 1 176 ? -2.630 -13.344 -20.612 1.00 27.91 198 GLY B N 1
ATOM 3515 C CA . GLY B 1 176 ? -2.839 -11.908 -20.694 1.00 25.07 198 GLY B CA 1
ATOM 3516 C C . GLY B 1 176 ? -3.841 -11.409 -19.671 1.00 27.01 198 GLY B C 1
ATOM 3517 O O . GLY B 1 176 ? -3.650 -10.350 -19.067 1.00 27.37 198 GLY B O 1
ATOM 3518 N N . GLY B 1 177 ? -4.919 -12.167 -19.460 1.00 24.24 199 GLY B N 1
ATOM 3519 C CA . GLY B 1 177 ? -5.899 -11.776 -18.460 1.00 27.10 199 GLY B CA 1
ATOM 3520 C C . GLY B 1 177 ? -5.326 -11.769 -17.057 1.00 27.18 199 GLY B C 1
ATOM 3521 O O . GLY B 1 177 ? -5.686 -10.923 -16.233 1.00 28.36 199 GLY B O 1
ATOM 3522 N N . VAL B 1 178 ? -4.426 -12.710 -16.765 1.00 24.67 200 VAL B N 1
ATOM 3523 C CA . VAL B 1 178 ? -3.758 -12.724 -15.466 1.00 26.06 200 VAL B CA 1
ATOM 3524 C C . VAL B 1 178 ? -2.879 -11.489 -15.312 1.00 26.68 200 VAL B C 1
ATOM 3525 O O . VAL B 1 178 ? -2.901 -10.814 -14.276 1.00 26.18 200 VAL B O 1
ATOM 3529 N N . LEU B 1 179 ? -2.094 -11.172 -16.346 1.00 26.10 201 LEU B N 1
ATOM 3530 C CA . LEU B 1 179 ? -1.233 -9.995 -16.282 1.00 28.49 201 LEU B CA 1
ATOM 3531 C C . LEU B 1 179 ? -2.054 -8.713 -16.235 1.00 27.39 201 LEU B C 1
ATOM 3532 O O . LEU B 1 179 ? -1.668 -7.748 -15.565 1.00 28.02 201 LEU B O 1
ATOM 3537 N N . SER B 1 180 ? -3.187 -8.684 -16.939 1.00 27.01 202 SER B N 1
ATOM 3538 C CA . SER B 1 180 ? -4.051 -7.509 -16.901 1.00 27.85 202 SER B CA 1
ATOM 3539 C C . SER B 1 180 ? -4.697 -7.343 -15.531 1.00 27.12 202 SER B C 1
ATOM 3540 O O . SER B 1 180 ? -4.866 -6.217 -15.050 1.00 30.09 202 SER B O 1
ATOM 3543 N N . THR B 1 181 ? -5.068 -8.455 -14.892 1.00 27.94 203 THR B N 1
ATOM 3544 C CA . THR B 1 181 ? -5.604 -8.388 -13.536 1.00 27.57 203 THR B CA 1
ATOM 3545 C C . THR B 1 181 ? -4.561 -7.862 -12.558 1.00 27.97 203 THR B C 1
ATOM 3546 O O . THR B 1 181 ? -4.893 -7.131 -11.619 1.00 27.22 203 THR B O 1
ATOM 3550 N N . LEU B 1 182 ? -3.294 -8.213 -12.770 1.00 29.07 204 LEU B N 1
ATOM 3551 C CA . LEU B 1 182 ? -2.205 -7.750 -11.920 1.00 30.39 204 LEU B CA 1
ATOM 3552 C C . LEU B 1 182 ? -1.704 -6.364 -12.299 1.00 32.61 204 LEU B C 1
ATOM 3553 O O . LEU B 1 182 ? -0.732 -5.892 -11.698 1.00 29.67 204 LEU B O 1
ATOM 3558 N N . GLY B 1 183 ? -2.332 -5.705 -13.271 1.00 29.13 205 GLY B N 1
ATOM 3559 C CA . GLY B 1 183 ? -1.919 -4.370 -13.653 1.00 28.08 205 GLY B CA 1
ATOM 3560 C C . GLY B 1 183 ? -0.620 -4.297 -14.419 1.00 31.99 205 GLY B C 1
ATOM 3561 O O . GLY B 1 183 ? 0.037 -3.254 -14.405 1.00 32.27 205 GLY B O 1
ATOM 3562 N N . ILE B 1 184 ? -0.228 -5.374 -15.091 1.00 31.24 206 ILE B N 1
ATOM 3563 C CA . ILE B 1 184 ? 1.020 -5.412 -15.844 1.00 29.99 206 ILE B CA 1
ATOM 3564 C C . ILE B 1 184 ? 0.740 -4.990 -17.280 1.00 31.33 206 ILE B C 1
ATOM 3565 O O . ILE B 1 184 ? -0.204 -5.481 -17.911 1.00 33.26 206 ILE B O 1
ATOM 3570 N N . GLN B 1 185 ? 1.565 -4.084 -17.797 1.00 31.58 207 GLN B N 1
ATOM 3571 C CA . GLN B 1 185 ? 1.331 -3.500 -19.110 1.00 29.53 207 GLN B CA 1
ATOM 3572 C C . GLN B 1 185 ? 1.757 -4.453 -20.219 1.00 29.80 207 GLN B C 1
ATOM 3573 O O . GLN B 1 185 ? 2.777 -5.141 -20.113 1.00 28.72 207 GLN B O 1
ATOM 3579 N N . SER B 1 186 ? 0.969 -4.482 -21.291 1.00 27.74 208 SER B N 1
ATOM 3580 C CA . SER B 1 186 ? 1.210 -5.291 -22.477 1.00 28.13 208 SER B CA 1
ATOM 3581 C C . SER B 1 186 ? 1.731 -4.430 -23.620 1.00 31.00 208 SER B C 1
ATOM 3582 O O . SER B 1 186 ? 1.261 -3.303 -23.815 1.00 31.74 208 SER B O 1
ATOM 3585 N N . PRO B 1 187 ? 2.704 -4.932 -24.384 1.00 29.02 209 PRO B N 1
ATOM 3586 C CA . PRO B 1 187 ? 3.201 -4.186 -25.545 1.00 27.87 209 PRO B CA 1
ATOM 3587 C C . PRO B 1 187 ? 2.333 -4.320 -26.786 1.00 30.86 209 PRO B C 1
ATOM 3588 O O . PRO B 1 187 ? 2.628 -3.672 -27.797 1.00 30.13 209 PRO B O 1
ATOM 3592 N N . LEU B 1 188 ? 1.282 -5.131 -26.740 1.00 32.51 210 LEU B N 1
ATOM 3593 C CA . LEU B 1 188 ? 0.405 -5.353 -27.879 1.00 30.90 210 LEU B CA 1
ATOM 3594 C C . LEU B 1 188 ? -0.832 -4.466 -27.782 1.00 33.38 210 LEU B C 1
ATOM 3595 O O . LEU B 1 188 ? -1.125 -3.869 -26.743 1.00 34.33 210 LEU B O 1
ATOM 3600 N N . ALA B 1 189 ? -1.564 -4.392 -28.889 1.00 31.47 211 ALA B N 1
ATOM 3601 C CA . ALA B 1 189 ? -2.704 -3.491 -28.971 1.00 31.38 211 ALA B CA 1
ATOM 3602 C C . ALA B 1 189 ? -3.811 -3.935 -28.018 1.00 37.14 211 ALA B C 1
ATOM 3603 O O . ALA B 1 189 ? -4.102 -5.131 -27.914 1.00 36.96 211 ALA B O 1
ATOM 3605 N N . PRO B 1 190 ? -4.443 -2.999 -27.304 1.00 39.19 212 PRO B N 1
ATOM 3606 C CA . PRO B 1 190 ? -5.580 -3.375 -26.447 1.00 37.58 212 PRO B CA 1
ATOM 3607 C C . PRO B 1 190 ? -6.777 -3.890 -27.226 1.00 36.98 212 PRO B C 1
ATOM 3608 O O . PRO B 1 190 ? -7.612 -4.600 -26.652 1.00 36.67 212 PRO B O 1
ATOM 3612 N N . SER B 1 191 ? -6.888 -3.555 -28.509 1.00 37.41 213 SER B N 1
ATOM 3613 C CA . SER B 1 191 ? -7.979 -4.017 -29.352 1.00 39.45 213 SER B CA 1
ATOM 3614 C C . SER B 1 191 ? -7.666 -5.327 -30.062 1.00 43.22 213 SER B C 1
ATOM 3615 O O . SER B 1 191 ? -8.468 -5.774 -30.889 1.00 41.42 213 SER B O 1
ATOM 3618 N N . GLU B 1 192 ? -6.523 -5.944 -29.766 1.00 45.36 214 GLU B N 1
ATOM 3619 C CA . GLU B 1 192 ? -6.165 -7.214 -30.385 1.00 44.78 214 GLU B CA 1
ATOM 3620 C C . GLU B 1 192 ? -7.164 -8.292 -29.988 1.00 45.41 214 GLU B C 1
ATOM 3621 O O . GLU B 1 192 ? -7.336 -8.585 -28.801 1.00 44.06 214 GLU B O 1
ATOM 3627 N N . GLN B 1 193 ? -7.829 -8.878 -30.984 1.00 49.06 215 GLN B N 1
ATOM 3628 C CA . GLN B 1 193 ? -8.833 -9.901 -30.725 1.00 51.53 215 GLN B CA 1
ATOM 3629 C C . GLN B 1 193 ? -8.256 -11.308 -30.676 1.00 44.45 215 GLN B C 1
ATOM 3630 O O . GLN B 1 193 ? -8.901 -12.205 -30.123 1.00 47.44 215 GLN B O 1
ATOM 3636 N N . LYS B 1 194 ? -7.069 -11.524 -31.235 1.00 41.35 216 LYS B N 1
ATOM 3637 C CA . LYS B 1 194 ? -6.479 -12.854 -31.260 1.00 42.17 216 LYS B CA 1
ATOM 3638 C C . LYS B 1 194 ? -5.771 -13.150 -29.946 1.00 37.42 216 LYS B C 1
ATOM 3639 O O . LYS B 1 194 ? -5.051 -12.306 -29.407 1.00 36.13 216 LYS B O 1
ATOM 3645 N N . ALA B 1 195 ? -5.983 -14.363 -29.431 1.00 36.14 217 ALA B N 1
ATOM 3646 C CA . ALA B 1 195 ? -5.330 -14.767 -28.191 1.00 33.67 217 ALA B CA 1
ATOM 3647 C C . ALA B 1 195 ? -3.866 -15.117 -28.418 1.00 32.43 217 ALA B C 1
ATOM 3648 O O . ALA B 1 195 ? -3.012 -14.801 -27.583 1.00 29.67 217 ALA B O 1
ATOM 3650 N N . TYR B 1 196 ? -3.561 -15.763 -29.539 1.00 34.21 218 TYR B N 1
ATOM 3651 C CA . TYR B 1 196 ? -2.207 -16.180 -29.871 1.00 31.99 218 TYR B CA 1
ATOM 3652 C C . TYR B 1 196 ? -1.805 -15.537 -31.188 1.00 35.58 218 TYR B C 1
ATOM 3653 O O . TYR B 1 196 ? -2.542 -15.623 -32.176 1.00 35.41 218 TYR B O 1
ATOM 3662 N N . ILE B 1 197 ? -0.645 -14.894 -31.198 1.00 30.49 219 ILE B N 1
ATOM 3663 C CA . ILE B 1 197 ? -0.161 -14.140 -32.348 1.00 30.45 219 ILE B CA 1
ATOM 3664 C C . ILE B 1 197 ? 1.057 -14.864 -32.914 1.00 32.50 219 ILE B C 1
ATOM 3665 O O . ILE B 1 197 ? 2.080 -14.973 -32.224 1.00 30.61 219 ILE B O 1
ATOM 3670 N N . PRO B 1 198 ? 0.992 -15.381 -34.141 1.00 28.91 220 PRO B N 1
ATOM 3671 C CA . PRO B 1 198 ? 2.205 -15.904 -34.788 1.00 30.51 220 PRO B CA 1
ATOM 3672 C C . PRO B 1 198 ? 3.205 -14.779 -34.992 1.00 27.93 220 PRO B C 1
ATOM 3673 O O . PRO B 1 198 ? 2.901 -13.760 -35.616 1.00 27.31 220 PRO B O 1
ATOM 3677 N N . THR B 1 199 ? 4.406 -14.963 -34.453 1.00 28.75 221 THR B N 1
ATOM 3678 C CA . THR B 1 199 ? 5.368 -13.878 -34.304 1.00 31.68 221 THR B CA 1
ATOM 3679 C C . THR B 1 199 ? 6.616 -14.164 -35.125 1.00 30.74 221 THR B C 1
ATOM 3680 O O . THR B 1 199 ? 7.270 -15.196 -34.932 1.00 30.29 221 THR B O 1
ATOM 3684 N N . SER B 1 200 ? 6.942 -13.249 -36.031 1.00 33.41 222 SER B N 1
ATOM 3685 C CA . SER B 1 200 ? 8.205 -13.268 -36.748 1.00 32.15 222 SER B CA 1
ATOM 3686 C C . SER B 1 200 ? 9.254 -12.478 -35.969 1.00 32.01 222 SER B C 1
ATOM 3687 O O . SER B 1 200 ? 8.954 -11.793 -34.989 1.00 31.17 222 SER B O 1
ATOM 3690 N N . PHE B 1 201 ? 10.506 -12.578 -36.420 1.00 31.02 223 PHE B N 1
ATOM 3691 C CA . PHE B 1 201 ? 11.565 -11.803 -35.784 1.00 30.73 223 PHE B CA 1
ATOM 3692 C C . PHE B 1 201 ? 11.334 -10.309 -35.954 1.00 30.55 223 PHE B C 1
ATOM 3693 O O . PHE B 1 201 ? 11.716 -9.519 -35.083 1.00 30.56 223 PHE B O 1
ATOM 3701 N N . GLU B 1 202 ? 10.699 -9.904 -37.057 1.00 33.64 224 GLU B N 1
ATOM 3702 C CA . GLU B 1 202 ? 10.413 -8.489 -37.270 1.00 32.56 224 GLU B CA 1
ATOM 3703 C C . GLU B 1 202 ? 9.345 -7.990 -36.305 1.00 30.60 224 GLU B C 1
ATOM 3704 O O . GLU B 1 202 ? 9.440 -6.868 -35.793 1.00 28.85 224 GLU B O 1
ATOM 3710 N N . LEU B 1 203 ? 8.321 -8.807 -36.046 1.00 31.14 225 LEU B N 1
ATOM 3711 C CA . LEU B 1 203 ? 7.281 -8.409 -35.103 1.00 28.87 225 LEU B CA 1
ATOM 3712 C C . LEU B 1 203 ? 7.811 -8.350 -33.676 1.00 29.91 225 LEU B C 1
ATOM 3713 O O . LEU B 1 203 ? 7.360 -7.516 -32.883 1.00 30.47 225 LEU B O 1
ATOM 3718 N N . LEU B 1 204 ? 8.763 -9.221 -33.331 1.00 27.21 226 LEU B N 1
ATOM 3719 C CA . LEU B 1 204 ? 9.386 -9.146 -32.013 1.00 27.46 226 LEU B CA 1
ATOM 3720 C C . LEU B 1 204 ? 10.187 -7.860 -31.858 1.00 29.56 226 LEU B C 1
ATOM 3721 O O . LEU B 1 204 ? 10.183 -7.244 -30.786 1.00 30.94 226 LEU B O 1
ATOM 3726 N N . LEU B 1 205 ? 10.880 -7.439 -32.920 1.00 27.75 227 LEU B N 1
ATOM 3727 C CA . LEU B 1 205 ? 11.602 -6.171 -32.879 1.00 29.87 227 LEU B CA 1
ATOM 3728 C C . LEU B 1 205 ? 10.642 -4.992 -32.776 1.00 31.20 227 LEU B C 1
ATOM 3729 O O . LEU B 1 205 ? 10.895 -4.041 -32.026 1.00 31.79 227 LEU B O 1
ATOM 3734 N N . LYS B 1 206 ? 9.535 -5.037 -33.522 1.00 29.39 228 LYS B N 1
ATOM 3735 C CA . LYS B 1 206 ? 8.536 -3.977 -33.434 1.00 32.72 228 LYS B CA 1
ATOM 3736 C C . LYS B 1 206 ? 7.867 -3.958 -32.065 1.00 32.68 228 LYS B C 1
ATOM 3737 O O . LYS B 1 206 ? 7.649 -2.887 -31.487 1.00 35.35 228 LYS B O 1
ATOM 3743 N N . THR B 1 207 ? 7.529 -5.134 -31.535 1.00 33.32 229 THR B N 1
ATOM 3744 C CA . THR B 1 207 ? 6.938 -5.210 -30.203 1.00 31.64 229 THR B CA 1
ATOM 3745 C C . THR B 1 207 ? 7.948 -4.799 -29.138 1.00 31.00 229 THR B C 1
ATOM 3746 O O . THR B 1 207 ? 7.697 -3.880 -28.348 1.00 31.24 229 THR B O 1
ATOM 3750 N N . ASN B 1 208 ? 9.099 -5.477 -29.106 1.00 31.87 230 ASN B N 1
ATOM 3751 C CA . ASN B 1 208 ? 10.231 -5.179 -28.235 1.00 31.92 230 ASN B CA 1
ATOM 3752 C C . ASN B 1 208 ? 9.799 -4.984 -26.785 1.00 30.72 230 ASN B C 1
ATOM 3753 O O . ASN B 1 208 ? 9.877 -3.865 -26.260 1.00 31.33 230 ASN B O 1
ATOM 3758 N N . PRO B 1 209 ? 9.342 -6.033 -26.106 1.00 28.03 231 PRO B N 1
ATOM 3759 C CA . PRO B 1 209 ? 8.913 -5.869 -24.715 1.00 27.97 231 PRO B CA 1
ATOM 3760 C C . PRO B 1 209 ? 10.100 -5.705 -23.779 1.00 27.48 231 PRO B C 1
ATOM 3761 O O . PRO B 1 209 ? 11.208 -6.176 -24.049 1.00 26.47 231 PRO B O 1
ATOM 3765 N N . ASP B 1 210 ? 9.852 -5.015 -22.663 1.00 27.12 232 ASP B N 1
ATOM 3766 C CA . ASP B 1 210 ? 10.877 -4.880 -21.632 1.00 31.23 232 ASP B CA 1
ATOM 3767 C C . ASP B 1 210 ? 11.260 -6.242 -21.067 1.00 28.33 232 ASP B C 1
ATOM 3768 O O . ASP B 1 210 ? 12.446 -6.560 -20.922 1.00 29.86 232 ASP B O 1
ATOM 3773 N N . TRP B 1 211 ? 10.262 -7.061 -20.744 1.00 26.89 233 TRP B N 1
ATOM 3774 C CA . TRP B 1 211 ? 10.460 -8.439 -20.322 1.00 25.68 233 TRP B CA 1
ATOM 3775 C C . TRP B 1 211 ? 9.837 -9.358 -21.360 1.00 23.20 233 TRP B C 1
ATOM 3776 O O . TRP B 1 211 ? 8.693 -9.144 -21.773 1.00 28.98 233 TRP B O 1
ATOM 3787 N N . LEU B 1 212 ? 10.585 -10.372 -21.784 1.00 23.71 234 LEU B N 1
ATOM 3788 C CA . LEU B 1 212 ? 10.061 -11.417 -22.658 1.00 24.85 234 LEU B CA 1
ATOM 3789 C C . LEU B 1 212 ? 10.188 -12.747 -21.929 1.00 25.15 234 LEU B C 1
ATOM 3790 O O . LEU B 1 212 ? 11.299 -13.255 -21.740 1.00 26.56 234 LEU B O 1
ATOM 3795 N N . LEU B 1 213 ? 9.055 -13.301 -21.514 1.00 25.11 235 LEU B N 1
ATOM 3796 C CA . LEU B 1 213 ? 9.005 -14.595 -20.848 1.00 24.43 235 LEU B CA 1
ATOM 3797 C C . LEU B 1 213 ? 8.648 -15.652 -21.886 1.00 23.64 235 LEU B C 1
ATOM 3798 O O . LEU B 1 213 ? 7.627 -15.533 -22.570 1.00 24.56 235 LEU B O 1
ATOM 3803 N N . VAL B 1 214 ? 9.489 -16.676 -22.011 1.00 23.56 236 VAL B N 1
ATOM 3804 C CA . VAL B 1 214 ? 9.336 -17.694 -23.045 1.00 22.84 236 VAL B CA 1
ATOM 3805 C C . VAL B 1 214 ? 9.104 -19.046 -22.386 1.00 21.33 236 VAL B C 1
ATOM 3806 O O . VAL B 1 214 ? 9.804 -19.412 -21.435 1.00 20.47 236 VAL B O 1
ATOM 3810 N N . GLY B 1 215 ? 8.111 -19.778 -22.886 1.00 23.56 237 GLY B N 1
ATOM 3811 C CA . GLY B 1 215 ? 7.886 -21.151 -22.483 1.00 22.27 237 GLY B CA 1
ATOM 3812 C C . GLY B 1 215 ? 8.327 -22.107 -23.571 1.00 25.21 237 GLY B C 1
ATOM 3813 O O . GLY B 1 215 ? 7.686 -22.199 -24.622 1.00 25.22 237 GLY B O 1
ATOM 3814 N N . LEU B 1 216 ? 9.426 -22.820 -23.333 1.00 24.04 238 LEU B N 1
ATOM 3815 C CA . LEU B 1 216 ? 10.032 -23.645 -24.371 1.00 27.06 238 LEU B CA 1
ATOM 3816 C C . LEU B 1 216 ? 9.198 -24.897 -24.610 1.00 28.19 238 LEU B C 1
ATOM 3817 O O . LEU B 1 216 ? 8.983 -25.694 -23.690 1.00 28.89 238 LEU B O 1
ATOM 3822 N N . TYR B 1 217 ? 8.727 -25.071 -25.845 1.00 25.44 239 TYR B N 1
ATOM 3823 C CA . TYR B 1 217 ? 8.108 -26.323 -26.257 1.00 27.10 239 TYR B CA 1
ATOM 3824 C C . TYR B 1 217 ? 9.087 -27.264 -26.942 1.00 29.05 239 TYR B C 1
ATOM 3825 O O . TYR B 1 217 ? 8.801 -28.461 -27.054 1.00 30.27 239 TYR B O 1
ATOM 3834 N N . SER B 1 218 ? 10.227 -26.755 -27.406 1.00 29.91 240 SER B N 1
ATOM 3835 C CA . SER B 1 218 ? 11.233 -27.583 -28.052 1.00 33.16 240 SER B CA 1
ATOM 3836 C C . SER B 1 218 ? 12.609 -26.989 -27.790 1.00 32.48 240 SER B C 1
ATOM 3837 O O . SER B 1 218 ? 12.750 -25.798 -27.498 1.00 31.93 240 SER B O 1
ATOM 3840 N N . GLN B 1 219 ? 13.624 -27.842 -27.896 1.00 31.64 241 GLN B N 1
ATOM 3841 C CA . GLN B 1 219 ? 15.016 -27.446 -27.726 1.00 30.93 241 GLN B CA 1
ATOM 3842 C C . GLN B 1 219 ? 15.870 -28.150 -28.773 1.00 32.82 241 GLN B C 1
ATOM 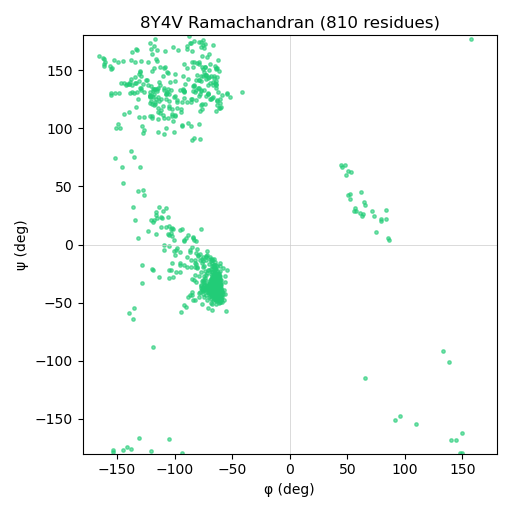3843 O O . GLN B 1 219 ? 16.002 -29.380 -28.738 1.00 36.16 241 GLN B O 1
ATOM 3849 N N . PRO B 1 220 ? 16.468 -27.414 -29.719 1.00 37.45 242 PRO B N 1
ATOM 3850 C CA . PRO B 1 220 ? 16.460 -25.953 -29.866 1.00 35.24 242 PRO B CA 1
ATOM 3851 C C . PRO B 1 220 ? 15.154 -25.417 -30.442 1.00 33.04 242 PRO B C 1
ATOM 3852 O O . PRO B 1 220 ? 14.307 -26.170 -30.915 1.00 33.77 242 PRO B O 1
ATOM 3856 N N . ASN B 1 221 ? 14.974 -24.098 -30.413 1.00 33.32 243 ASN B N 1
ATOM 3857 C CA . ASN B 1 221 ? 13.752 -23.476 -30.910 1.00 34.27 243 ASN B CA 1
ATOM 3858 C C . ASN B 1 221 ? 14.081 -22.320 -31.846 1.00 33.51 243 ASN B C 1
ATOM 3859 O O . ASN B 1 221 ? 15.228 -22.178 -32.279 1.00 37.85 243 ASN B O 1
ATOM 3864 N N . ILE B 1 222 ? 13.090 -21.483 -32.161 1.00 33.68 244 ILE B N 1
ATOM 3865 C CA . ILE B 1 222 ? 13.311 -20.398 -33.113 1.00 34.03 244 ILE B CA 1
ATOM 3866 C C . ILE B 1 222 ? 14.078 -19.233 -32.500 1.00 36.49 244 ILE B C 1
ATOM 3867 O O . ILE B 1 222 ? 14.728 -18.477 -33.232 1.00 38.83 244 ILE B O 1
ATOM 3872 N N . VAL B 1 223 ? 14.037 -19.071 -31.174 1.00 35.55 245 VAL B N 1
ATOM 3873 C CA . VAL B 1 223 ? 14.823 -18.017 -30.542 1.00 34.58 245 VAL B CA 1
ATOM 3874 C C . VAL B 1 223 ? 16.312 -18.306 -30.682 1.00 35.15 245 VAL B C 1
ATOM 3875 O O . VAL B 1 223 ? 17.120 -17.381 -30.829 1.00 35.56 245 VAL B O 1
ATOM 3879 N N . ASP B 1 224 ? 16.703 -19.582 -30.632 1.00 33.84 246 ASP B N 1
ATOM 3880 C CA . ASP B 1 224 ? 18.099 -19.939 -30.857 1.00 35.20 246 ASP B CA 1
ATOM 3881 C C . ASP B 1 224 ? 18.556 -19.536 -32.251 1.00 36.68 246 ASP B C 1
ATOM 3882 O O . ASP B 1 224 ? 19.717 -19.159 -32.440 1.00 41.69 246 ASP B O 1
ATOM 3887 N N . GLU B 1 225 ? 17.659 -19.604 -33.237 1.00 37.43 247 GLU B N 1
ATOM 3888 C CA . GLU B 1 225 ? 18.000 -19.154 -34.581 1.00 41.64 247 GLU B CA 1
ATOM 3889 C C . GLU B 1 225 ? 18.006 -17.632 -34.667 1.00 42.12 247 GLU B C 1
ATOM 3890 O O . GLU B 1 225 ? 18.867 -17.047 -35.335 1.00 42.79 247 GLU B O 1
ATOM 3896 N N . TRP B 1 226 ? 17.055 -16.977 -33.994 1.00 38.42 248 TRP B N 1
ATOM 3897 C CA . TRP B 1 226 ? 16.995 -15.519 -34.012 1.00 37.82 248 TRP B CA 1
ATOM 3898 C C . TRP B 1 226 ? 18.184 -14.889 -33.297 1.00 37.68 248 TRP B C 1
ATOM 3899 O O . TRP B 1 226 ? 18.573 -13.762 -33.622 1.00 35.75 248 TRP B O 1
ATOM 3910 N N . ARG B 1 227 ? 18.771 -15.593 -32.324 1.00 34.03 249 ARG B N 1
ATOM 3911 C CA . ARG B 1 227 ? 19.909 -15.048 -31.592 1.00 37.78 249 ARG B CA 1
ATOM 3912 C C . ARG B 1 227 ? 21.135 -14.853 -32.474 1.00 42.84 249 ARG B C 1
ATOM 3913 O O . ARG B 1 227 ? 21.993 -14.027 -32.144 1.00 45.48 249 ARG B O 1
ATOM 3921 N N . LYS B 1 228 ? 21.242 -15.589 -33.582 1.00 42.14 250 LYS B N 1
ATOM 3922 C CA . LYS B 1 228 ? 22.368 -15.412 -34.490 1.00 44.65 250 LYS B CA 1
ATOM 3923 C C . LYS B 1 228 ? 22.257 -14.144 -35.326 1.00 37.73 250 LYS B C 1
ATOM 3924 O O . LYS B 1 228 ? 23.267 -13.693 -35.876 1.00 36.75 250 LYS B O 1
ATOM 3930 N N . ASN B 1 229 ? 21.067 -13.568 -35.440 1.00 36.71 251 ASN B N 1
ATOM 3931 C CA . ASN B 1 229 ? 20.916 -12.304 -36.151 1.00 35.69 251 ASN B CA 1
ATOM 3932 C C . ASN B 1 229 ? 21.533 -11.184 -35.320 1.00 35.63 251 ASN B C 1
ATOM 3933 O O . ASN B 1 229 ? 21.228 -11.065 -34.128 1.00 35.57 251 ASN B O 1
ATOM 3938 N N . PRO B 1 230 ? 22.405 -10.354 -35.901 1.00 36.82 252 PRO B N 1
ATOM 3939 C CA . PRO B 1 230 ? 23.046 -9.290 -35.109 1.00 34.72 252 PRO B CA 1
ATOM 3940 C C . PRO B 1 230 ? 22.070 -8.293 -34.510 1.00 32.41 252 PRO B C 1
ATOM 3941 O O . PRO B 1 230 ? 22.440 -7.578 -33.571 1.00 33.76 252 PRO B O 1
ATOM 3945 N N . LEU B 1 231 ? 20.839 -8.218 -35.016 1.00 31.73 253 LEU B N 1
ATOM 3946 C CA . LEU B 1 231 ? 19.850 -7.293 -34.479 1.00 33.36 253 LEU B CA 1
ATOM 3947 C C . LEU B 1 231 ? 19.219 -7.780 -33.181 1.00 32.68 253 LEU B C 1
ATOM 3948 O O . LEU B 1 231 ? 18.556 -6.989 -32.502 1.00 31.47 253 LEU B O 1
ATOM 3953 N N . PHE B 1 232 ? 19.410 -9.053 -32.823 1.00 32.68 254 PHE B N 1
ATOM 3954 C CA . PHE B 1 232 ? 18.786 -9.589 -31.616 1.00 31.77 254 PHE B CA 1
ATOM 3955 C C . PHE B 1 232 ? 19.304 -8.887 -30.367 1.00 31.54 254 PHE B C 1
ATOM 3956 O O . PHE B 1 232 ? 18.548 -8.661 -29.414 1.00 31.44 254 PHE B O 1
ATOM 3964 N N . LYS B 1 233 ? 20.591 -8.531 -30.354 1.00 30.12 255 LYS B N 1
ATOM 3965 C CA . LYS B 1 233 ? 21.177 -7.862 -29.199 1.00 30.00 255 LYS B CA 1
ATOM 3966 C C . LYS B 1 233 ? 20.545 -6.501 -28.933 1.00 29.61 255 LYS B C 1
ATOM 3967 O O . LYS B 1 233 ? 20.680 -5.975 -27.823 1.00 28.63 255 LYS B O 1
ATOM 3973 N N . LEU B 1 234 ? 19.860 -5.922 -29.921 1.00 29.80 256 LEU B N 1
ATOM 3974 C CA . LEU B 1 234 ? 19.232 -4.617 -29.763 1.00 31.36 256 LEU B CA 1
ATOM 3975 C C . LEU B 1 234 ? 17.901 -4.677 -29.023 1.00 34.57 256 LEU B C 1
ATOM 3976 O O . LEU B 1 234 ? 17.349 -3.622 -28.690 1.00 34.20 256 LEU B O 1
ATOM 3981 N N . LEU B 1 235 ? 17.371 -5.868 -28.765 1.00 30.50 257 LEU B N 1
ATOM 3982 C CA . LEU B 1 235 ? 16.121 -5.977 -28.027 1.00 29.45 257 LEU B CA 1
ATOM 3983 C C . LEU B 1 235 ? 16.338 -5.598 -26.567 1.00 29.18 257 LEU B C 1
ATOM 3984 O O . LEU B 1 235 ? 17.393 -5.870 -25.989 1.00 29.44 257 LEU B O 1
ATOM 3989 N N . THR B 1 236 ? 15.328 -4.955 -25.974 1.00 25.79 258 THR B N 1
ATOM 3990 C CA . THR B 1 236 ? 15.437 -4.532 -24.581 1.00 28.61 258 THR B CA 1
ATOM 3991 C C . THR B 1 236 ? 15.619 -5.727 -23.653 1.00 31.06 258 THR B C 1
ATOM 3992 O O . THR B 1 236 ? 16.458 -5.697 -22.744 1.00 33.36 258 THR B O 1
ATOM 3996 N N . ALA B 1 237 ? 14.842 -6.791 -23.870 1.00 29.75 259 ALA B N 1
ATOM 3997 C CA . ALA B 1 237 ? 14.972 -7.984 -23.041 1.00 32.51 259 ALA B CA 1
ATOM 3998 C C . ALA B 1 237 ? 16.351 -8.617 -23.183 1.00 28.96 259 ALA B C 1
ATOM 3999 O O . ALA B 1 237 ? 16.819 -9.300 -22.265 1.00 27.83 259 ALA B O 1
ATOM 4001 N N . ALA B 1 238 ? 17.015 -8.400 -24.319 1.00 31.18 260 ALA B N 1
ATOM 4002 C CA . ALA B 1 238 ? 18.377 -8.889 -24.491 1.00 33.61 260 ALA B CA 1
ATOM 4003 C C . ALA B 1 238 ? 19.385 -8.001 -23.771 1.00 33.87 260 ALA B C 1
ATOM 4004 O O . ALA B 1 238 ? 20.328 -8.505 -23.151 1.00 34.97 260 ALA B O 1
ATOM 4006 N N . LYS B 1 239 ? 19.199 -6.680 -23.838 1.00 33.71 261 LYS B N 1
ATOM 4007 C CA . LYS B 1 239 ? 20.153 -5.758 -23.230 1.00 34.96 261 LYS B CA 1
ATOM 4008 C C . LYS B 1 239 ? 20.127 -5.846 -21.709 1.00 36.97 261 LYS B C 1
ATOM 4009 O O . LYS B 1 239 ? 21.180 -5.814 -21.062 1.00 40.89 261 LYS B O 1
ATOM 4015 N N . LYS B 1 240 ? 18.937 -5.950 -21.122 1.00 35.30 262 LYS B N 1
ATOM 4016 C CA . LYS B 1 240 ? 18.779 -5.969 -19.674 1.00 36.01 262 LYS B CA 1
ATOM 4017 C C . LYS B 1 240 ? 18.707 -7.381 -19.110 1.00 33.26 262 LYS B C 1
ATOM 4018 O O . LYS B 1 240 ? 18.360 -7.548 -17.936 1.00 35.59 262 LYS B O 1
ATOM 4024 N N . GLN B 1 241 ? 19.038 -8.393 -19.916 1.00 34.44 263 GLN B N 1
ATOM 4025 C CA . GLN B 1 241 ? 18.952 -9.799 -19.511 1.00 33.81 263 GLN B CA 1
ATOM 4026 C C . GLN B 1 241 ? 17.583 -10.123 -18.921 1.00 30.42 263 GLN B C 1
ATOM 4027 O O . GLN B 1 241 ? 17.465 -10.813 -17.906 1.00 31.06 263 GLN B O 1
ATOM 4033 N N . GLN B 1 242 ? 16.534 -9.614 -19.564 1.00 28.75 264 GLN B N 1
ATOM 4034 C CA . GLN B 1 242 ? 15.164 -9.837 -19.125 1.00 28.14 264 GLN B CA 1
ATOM 4035 C C . GLN B 1 242 ? 14.400 -10.741 -20.089 1.00 29.29 264 GLN B C 1
ATOM 4036 O O . GLN B 1 242 ? 13.178 -10.633 -20.222 1.00 27.30 264 GLN B O 1
ATOM 4042 N N . LEU B 1 243 ? 15.116 -11.634 -20.769 1.00 28.32 265 LEU B N 1
ATOM 4043 C CA . LEU B 1 243 ? 14.518 -12.712 -21.553 1.00 28.10 265 LEU B CA 1
ATOM 4044 C C . LEU B 1 243 ? 14.616 -13.968 -20.695 1.00 30.17 265 LEU B C 1
ATOM 4045 O O . LEU B 1 243 ? 15.657 -14.629 -20.659 1.00 26.73 265 LEU B O 1
ATOM 4050 N N . VAL B 1 244 ? 13.531 -14.292 -19.997 1.00 28.23 266 VAL B N 1
ATOM 4051 C CA . VAL B 1 244 ? 13.530 -15.327 -18.971 1.00 28.30 266 VAL B CA 1
ATOM 4052 C C . VAL B 1 244 ? 12.747 -16.531 -19.475 1.00 26.24 266 VAL B C 1
ATOM 4053 O O . VAL B 1 244 ? 11.637 -16.383 -20.004 1.00 25.74 266 VAL B O 1
ATOM 4057 N N . GLU B 1 245 ? 13.325 -17.719 -19.310 1.00 27.35 267 GLU B N 1
ATOM 4058 C CA . GLU B 1 245 ? 12.617 -18.966 -19.559 1.00 26.26 267 GLU B CA 1
ATOM 4059 C C . GLU B 1 245 ? 11.706 -19.250 -18.372 1.00 26.89 267 GLU B C 1
ATOM 4060 O O . GLU B 1 245 ? 12.185 -19.489 -17.258 1.00 28.38 267 GLU B O 1
ATOM 4066 N N . VAL B 1 246 ? 10.398 -19.233 -18.602 1.00 22.46 268 VAL B N 1
ATOM 4067 C CA . VAL B 1 246 ? 9.425 -19.522 -17.562 1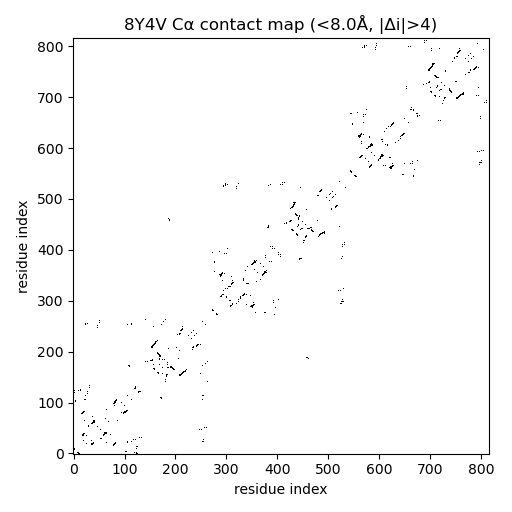.00 22.62 268 VAL B CA 1
ATOM 4068 C C . VAL B 1 246 ? 8.793 -20.881 -17.847 1.00 23.32 268 VAL B C 1
ATOM 4069 O O . VAL B 1 246 ? 8.930 -21.440 -18.935 1.00 21.68 268 VAL B O 1
ATOM 4073 N N . SER B 1 247 ? 8.103 -21.410 -16.847 1.00 21.55 269 SER B N 1
ATOM 4074 C CA . SER B 1 247 ? 7.480 -22.721 -16.949 1.00 24.02 269 SER B CA 1
ATOM 4075 C C . SER B 1 247 ? 6.436 -22.738 -18.060 1.00 23.24 269 SER B C 1
ATOM 4076 O O . SER B 1 247 ? 5.447 -21.992 -17.982 1.00 23.82 269 SER B O 1
ATOM 4079 N N . PRO B 1 248 ? 6.609 -23.555 -19.102 1.00 21.46 270 PRO B N 1
ATOM 4080 C CA . PRO B 1 248 ? 5.545 -23.683 -20.109 1.00 24.75 270 PRO B CA 1
ATOM 4081 C C . PRO B 1 248 ? 4.296 -24.359 -19.573 1.00 25.45 270 PRO B C 1
ATOM 4082 O O . PRO B 1 248 ? 3.209 -24.140 -20.124 1.00 23.67 270 PRO B O 1
ATOM 4086 N N . GLU B 1 249 ? 4.415 -25.170 -18.519 1.00 22.76 271 GLU B N 1
ATOM 4087 C CA . GLU B 1 249 ? 3.231 -25.752 -17.894 1.00 23.58 271 GLU B CA 1
ATOM 4088 C C . GLU B 1 249 ? 2.401 -24.680 -17.201 1.00 22.81 271 GLU B C 1
ATOM 4089 O O . GLU B 1 249 ? 1.175 -24.629 -17.359 1.00 22.62 271 GLU B O 1
ATOM 4095 N N . LEU B 1 250 ? 3.057 -23.810 -16.431 1.00 21.09 272 LEU B N 1
ATOM 4096 C CA . LEU B 1 250 ? 2.340 -22.782 -15.685 1.00 22.14 272 LEU B CA 1
ATOM 4097 C C . LEU B 1 250 ? 1.690 -21.766 -16.616 1.00 24.18 272 LEU B C 1
ATOM 4098 O O . LEU B 1 250 ? 0.532 -21.383 -16.415 1.00 22.23 272 LEU B O 1
ATOM 4103 N N . TRP B 1 251 ? 2.414 -21.327 -17.642 1.00 22.77 273 TRP B N 1
ATOM 4104 C CA . TRP B 1 251 ? 1.971 -20.204 -18.454 1.00 20.10 273 TRP B CA 1
ATOM 4105 C C . TRP B 1 251 ? 1.143 -20.606 -19.667 1.00 22.45 273 TRP B C 1
ATOM 4106 O O . TRP B 1 251 ? 0.448 -19.752 -20.229 1.00 20.86 273 TRP B O 1
ATOM 4117 N N . SER B 1 252 ? 1.191 -21.870 -20.092 1.00 24.07 274 SER B N 1
ATOM 4118 C CA . SER B 1 252 ? 0.468 -22.285 -21.290 1.00 24.95 274 SER B CA 1
ATOM 4119 C C . SER B 1 252 ? -0.424 -23.505 -21.110 1.00 25.32 274 SER B C 1
ATOM 4120 O O . SER B 1 252 ? -1.300 -23.724 -21.956 1.00 25.45 274 SER B O 1
ATOM 4123 N N . LEU B 1 253 ? -0.243 -24.303 -20.058 1.00 25.18 275 LEU B N 1
ATOM 4124 C CA . LEU B 1 253 ? -1.051 -25.499 -19.850 1.00 25.26 275 LEU B CA 1
ATOM 4125 C C . LEU B 1 253 ? -1.952 -25.428 -18.629 1.00 24.51 275 LEU B C 1
ATOM 4126 O O . LEU B 1 253 ? -3.000 -26.077 -18.614 1.00 25.77 275 LEU B O 1
ATOM 4131 N N . ASN B 1 254 ? -1.576 -24.660 -17.612 1.00 22.95 276 ASN B N 1
ATOM 4132 C CA . ASN B 1 254 ? -2.293 -24.617 -16.346 1.00 24.12 276 ASN B CA 1
ATOM 4133 C C . ASN B 1 254 ? -3.049 -23.303 -16.221 1.00 25.03 276 ASN B C 1
ATOM 4134 O O . ASN B 1 254 ? -2.474 -22.228 -16.419 1.00 21.80 276 ASN B O 1
ATOM 4139 N N . ARG B 1 255 ? -4.335 -23.397 -15.891 1.00 23.65 277 ARG B N 1
ATOM 4140 C CA . ARG B 1 255 ? -5.199 -22.243 -15.692 1.00 23.98 277 ARG B CA 1
ATOM 4141 C C . ARG B 1 255 ? -6.007 -22.449 -14.420 1.00 23.24 277 ARG B C 1
ATOM 4142 O O . ARG B 1 255 ? -6.477 -23.557 -14.150 1.00 22.27 277 ARG B O 1
ATOM 4150 N N . GLY B 1 256 ? -6.165 -21.391 -13.645 1.00 21.78 278 GLY B N 1
ATOM 4151 C CA . GLY B 1 256 ? -6.948 -21.470 -12.428 1.00 19.98 278 GLY B CA 1
ATOM 4152 C C . GLY B 1 256 ? -6.400 -20.537 -11.368 1.00 22.23 278 GLY B C 1
ATOM 4153 O O . GLY B 1 256 ? -5.419 -19.827 -11.573 1.00 22.30 278 GLY B O 1
ATOM 4154 N N . MET B 1 257 ? -7.069 -20.563 -10.211 1.00 23.73 279 MET B N 1
ATOM 4155 C CA . MET B 1 257 ? -6.670 -19.711 -9.094 1.00 24.17 279 MET B CA 1
ATOM 4156 C C . MET B 1 257 ? -5.239 -19.996 -8.657 1.00 23.09 279 MET B C 1
ATOM 4157 O O . MET B 1 257 ? -4.462 -19.066 -8.409 1.00 25.89 279 MET B O 1
ATOM 4162 N N . LEU B 1 258 ? -4.875 -21.275 -8.548 1.00 20.96 280 LEU B N 1
ATOM 4163 C CA . LEU B 1 258 ? -3.531 -21.620 -8.098 1.00 21.23 280 LEU B CA 1
ATOM 4164 C C . LEU B 1 258 ? -2.487 -21.265 -9.150 1.00 22.50 280 LEU B C 1
ATOM 4165 O O . LEU B 1 258 ? -1.393 -20.799 -8.813 1.00 22.15 280 LEU B O 1
ATOM 4170 N N . ALA B 1 259 ? -2.810 -21.467 -10.430 1.00 21.51 281 ALA B N 1
ATOM 4171 C CA . ALA B 1 259 ? -1.887 -21.082 -11.492 1.00 22.57 281 ALA B CA 1
ATOM 4172 C C . ALA B 1 259 ? -1.725 -19.568 -11.560 1.00 21.60 281 ALA B C 1
ATOM 4173 O O . ALA B 1 259 ? -0.611 -19.064 -11.737 1.00 21.24 281 ALA B O 1
ATOM 4175 N N . ALA B 1 260 ? -2.827 -18.826 -11.423 1.00 22.55 282 ALA B N 1
ATOM 4176 C CA . ALA B 1 260 ? -2.749 -17.371 -11.484 1.00 21.75 282 ALA B CA 1
ATOM 4177 C C . ALA B 1 260 ? -1.958 -16.800 -10.315 1.00 21.78 282 ALA B C 1
ATOM 4178 O O . ALA B 1 260 ? -1.292 -15.770 -10.465 1.00 19.62 282 ALA B O 1
ATOM 4180 N N . GLU B 1 261 ? -2.012 -17.450 -9.151 1.00 25.34 283 GLU B N 1
ATOM 4181 C CA . GLU B 1 261 ? -1.246 -16.979 -8.003 1.00 25.58 283 GLU B CA 1
ATOM 4182 C C . GLU B 1 261 ? 0.221 -17.380 -8.091 1.00 26.14 283 GLU B C 1
ATOM 4183 O O . GLU B 1 261 ? 1.080 -16.690 -7.529 1.00 29.94 283 GLU B O 1
ATOM 4189 N N . GLU B 1 262 ? 0.529 -18.481 -8.782 1.00 23.90 284 GLU B N 1
ATOM 4190 C CA . GLU B 1 262 ? 1.926 -18.806 -9.054 1.00 26.96 284 GLU B CA 1
ATOM 4191 C C . GLU B 1 262 ? 2.538 -17.810 -10.028 1.00 26.65 284 GLU B C 1
ATOM 4192 O O . GLU B 1 262 ? 3.684 -17.382 -9.851 1.00 26.26 284 GLU B O 1
ATOM 4198 N N . ILE B 1 263 ? 1.786 -17.437 -11.067 1.00 22.32 285 ILE B N 1
ATOM 4199 C CA . ILE B 1 263 ? 2.254 -16.425 -12.009 1.00 24.67 285 ILE B CA 1
ATOM 4200 C C . ILE B 1 263 ? 2.545 -15.118 -11.284 1.00 25.49 285 ILE B C 1
ATOM 4201 O O . ILE B 1 263 ? 3.543 -14.443 -11.565 1.00 29.29 285 ILE B O 1
ATOM 4206 N N . ALA B 1 264 ? 1.691 -14.751 -10.325 1.00 25.91 286 ALA B N 1
ATOM 4207 C CA . ALA B 1 264 ? 1.914 -13.528 -9.561 1.00 30.97 286 ALA B CA 1
ATOM 4208 C C . ALA B 1 264 ? 3.194 -13.612 -8.738 1.00 30.63 286 ALA B C 1
ATOM 4209 O O . ALA B 1 264 ? 3.978 -12.656 -8.698 1.00 31.09 286 ALA B O 1
ATOM 4211 N N . ARG B 1 265 ? 3.424 -14.748 -8.073 1.00 29.67 287 ARG B N 1
ATOM 4212 C CA . ARG B 1 265 ? 4.656 -14.912 -7.306 1.00 30.58 287 ARG B CA 1
ATOM 4213 C C . ARG B 1 265 ? 5.870 -14.988 -8.221 1.00 30.77 287 ARG B C 1
ATOM 4214 O O . ARG B 1 265 ? 6.913 -14.392 -7.927 1.00 33.17 287 ARG B O 1
ATOM 4222 N N . ASN B 1 266 ? 5.757 -15.722 -9.331 1.00 31.12 288 ASN B N 1
ATOM 4223 C CA . ASN B 1 266 ? 6.844 -15.768 -10.303 1.00 31.65 288 ASN B CA 1
ATOM 4224 C C . ASN B 1 266 ? 7.138 -14.379 -10.855 1.00 31.48 288 ASN B C 1
ATOM 4225 O O . ASN B 1 266 ? 8.300 -14.027 -11.089 1.00 34.62 288 ASN B O 1
ATOM 4230 N N . LEU B 1 267 ? 6.095 -13.569 -11.051 1.00 29.57 289 LEU B N 1
ATOM 4231 C CA . LEU B 1 267 ? 6.295 -12.197 -11.502 1.00 31.09 289 LEU B CA 1
ATOM 4232 C C . LEU B 1 267 ? 6.959 -11.354 -10.422 1.00 36.71 289 LEU B C 1
ATOM 4233 O O . LEU B 1 267 ? 7.823 -10.520 -10.719 1.00 34.09 289 LEU B O 1
ATOM 4238 N N . GLU B 1 268 ? 6.567 -11.555 -9.161 1.00 34.21 290 GLU B N 1
ATOM 4239 C CA . GLU B 1 268 ? 7.176 -10.804 -8.070 1.00 38.93 290 GLU B CA 1
ATOM 4240 C C . GLU B 1 268 ? 8.649 -11.155 -7.905 1.00 38.61 290 GLU B C 1
ATOM 4241 O O . GLU B 1 268 ? 9.453 -10.289 -7.543 1.00 41.00 290 GLU B O 1
ATOM 4247 N N . ALA B 1 269 ? 9.024 -12.407 -8.174 1.00 35.29 291 ALA B N 1
ATOM 4248 C CA . ALA B 1 269 ? 10.423 -12.806 -8.073 1.00 39.74 291 ALA B CA 1
ATOM 4249 C C . ALA B 1 269 ? 11.252 -12.282 -9.238 1.00 39.47 291 ALA B C 1
ATOM 4250 O O . ALA B 1 269 ? 12.430 -11.954 -9.055 1.00 40.24 291 ALA B O 1
ATOM 4252 N N . LEU B 1 270 ? 10.665 -12.201 -10.434 1.00 38.04 292 LEU B N 1
ATOM 4253 C CA . LEU B 1 270 ? 11.395 -11.658 -11.575 1.00 40.48 292 LEU B CA 1
ATOM 4254 C C . LEU B 1 270 ? 11.588 -10.153 -11.443 1.00 41.02 292 LEU B C 1
ATOM 4255 O O . LEU B 1 270 ? 12.664 -9.630 -11.754 1.00 43.25 292 LEU B O 1
ATOM 4260 N N . LEU B 1 271 ? 10.560 -9.442 -10.972 1.00 41.33 293 LEU B N 1
ATOM 4261 C CA . LEU B 1 271 ? 10.627 -7.984 -10.913 1.00 40.77 293 LEU B CA 1
ATOM 4262 C C . LEU B 1 271 ? 11.626 -7.509 -9.864 1.00 45.90 293 LEU B C 1
ATOM 4263 O O . LEU B 1 271 ? 12.314 -6.503 -10.069 1.00 52.07 293 LEU B O 1
ATOM 4268 N N . GLU B 1 272 ? 11.719 -8.212 -8.739 1.00 52.16 294 GLU B N 1
ATOM 4269 C CA . GLU B 1 272 ? 12.623 -7.810 -7.666 1.00 50.46 294 GLU B CA 1
ATOM 4270 C C . GLU B 1 272 ? 13.677 -8.881 -7.394 1.00 50.34 294 GLU B C 1
ATOM 4271 O O . GLU B 1 272 ? 14.699 -8.943 -8.078 1.00 54.63 294 GLU B O 1
ATOM 4277 N N . ARG C 1 1 ? 23.390 19.536 17.452 1.00 31.21 23 ARG C N 1
ATOM 4278 C CA . ARG C 1 1 ? 22.514 18.412 17.762 1.00 28.65 23 ARG C CA 1
ATOM 4279 C C . ARG C 1 1 ? 22.519 17.389 16.628 1.00 30.21 23 ARG C C 1
ATOM 4280 O O . ARG C 1 1 ? 22.286 17.732 15.470 1.00 30.94 23 ARG C O 1
ATOM 4288 N N . SER C 1 2 ? 22.783 16.131 16.974 1.00 26.36 24 SER C N 1
ATOM 4289 C CA . SER C 1 2 ? 22.966 15.063 16.003 1.00 28.59 24 SER C CA 1
ATOM 4290 C C . SER C 1 2 ? 22.050 13.896 16.340 1.00 30.07 24 SER C C 1
ATOM 4291 O O . SER C 1 2 ? 21.905 13.529 17.509 1.00 30.54 24 SER C O 1
ATOM 4294 N N . VAL C 1 3 ? 21.434 13.312 15.309 1.00 29.91 25 VAL C N 1
ATOM 4295 C CA . VAL C 1 3 ? 20.523 12.188 15.479 1.00 30.11 25 VAL C CA 1
ATOM 4296 C C . VAL C 1 3 ? 20.782 11.148 14.402 1.00 30.73 25 VAL C C 1
ATOM 4297 O O . VAL C 1 3 ? 21.330 11.439 13.337 1.00 30.01 25 VAL C O 1
ATOM 4301 N N . GLN C 1 4 ? 20.355 9.923 14.691 1.00 32.48 26 GLN C N 1
ATOM 4302 C CA . GLN C 1 4 ? 20.366 8.831 13.730 1.00 34.37 26 GLN C CA 1
ATOM 4303 C C . GLN C 1 4 ? 18.945 8.580 13.249 1.00 34.65 26 GLN C C 1
ATOM 4304 O O . GLN C 1 4 ? 18.024 8.452 14.060 1.00 38.18 26 GLN C O 1
ATOM 4310 N N . ASP C 1 5 ? 18.765 8.522 11.930 1.00 38.56 27 ASP C N 1
ATOM 4311 C CA . ASP C 1 5 ? 17.436 8.283 11.374 1.00 43.76 27 ASP C CA 1
ATOM 4312 C C . ASP C 1 5 ? 17.348 7.004 10.556 1.00 45.48 27 ASP C C 1
ATOM 4313 O O . ASP C 1 5 ? 16.911 5.963 11.056 1.00 53.30 27 ASP C O 1
ATOM 4318 N N . GLU C 1 6 ? 17.657 7.111 9.262 1.00 40.32 28 GLU C N 1
ATOM 4319 C CA . GLU C 1 6 ? 17.763 5.947 8.393 1.00 42.39 28 GLU C CA 1
ATOM 4320 C C . GLU C 1 6 ? 19.044 5.968 7.572 1.00 45.88 28 GLU C C 1
ATOM 4321 O O . GLU C 1 6 ? 19.210 5.120 6.685 1.00 47.01 28 GLU C O 1
ATOM 4327 N N . GLN C 1 7 ? 19.932 6.935 7.816 1.00 44.51 29 GLN C N 1
ATOM 4328 C CA . GLN C 1 7 ? 21.276 6.931 7.244 1.00 38.62 29 GLN C CA 1
ATOM 4329 C C . GLN C 1 7 ? 22.289 7.314 8.302 1.00 42.14 29 GLN C C 1
ATOM 4330 O O . GLN C 1 7 ? 23.304 7.950 8.001 1.00 51.59 29 GLN C O 1
ATOM 4336 N N . GLY C 1 8 ? 22.029 6.949 9.551 1.00 44.68 30 GLY C N 1
ATOM 4337 C CA . GLY C 1 8 ? 22.782 7.538 10.621 1.00 41.52 30 GLY C CA 1
ATOM 4338 C C . GLY C 1 8 ? 22.500 9.016 10.742 1.00 36.35 30 GLY C C 1
ATOM 4339 O O . GLY C 1 8 ? 21.362 9.430 10.982 1.00 41.55 30 GLY C O 1
ATOM 4340 N N . THR C 1 9 ? 23.515 9.831 10.498 1.00 38.56 31 THR C N 1
ATOM 4341 C CA . THR C 1 9 ? 23.591 11.146 11.114 1.00 36.53 31 THR C CA 1
ATOM 4342 C C . THR C 1 9 ? 22.819 12.199 10.322 1.00 34.86 31 THR C C 1
ATOM 4343 O O . THR C 1 9 ? 23.065 12.407 9.127 1.00 36.28 31 THR C O 1
ATOM 4347 N N . PHE C 1 10 ? 21.865 12.835 10.996 1.00 31.58 32 PHE C N 1
ATOM 4348 C CA . PHE C 1 10 ? 21.311 14.125 10.615 1.00 33.68 32 PHE C CA 1
ATOM 4349 C C . PHE C 1 10 ? 21.721 15.139 11.674 1.00 30.88 32 PHE C C 1
ATOM 4350 O O . PHE C 1 10 ? 21.663 14.848 12.873 1.00 29.93 32 PHE C O 1
ATOM 4358 N N . GLU C 1 11 ? 22.136 16.329 11.241 1.00 27.83 33 GLU C N 1
ATOM 4359 C CA . GLU C 1 11 ? 22.626 17.327 12.182 1.00 31.97 33 GLU C CA 1
ATOM 4360 C C . GLU C 1 11 ? 22.094 18.713 11.847 1.00 30.45 33 GLU C C 1
ATOM 4361 O O . GLU C 1 11 ? 22.062 19.114 10.680 1.00 31.19 33 GLU C O 1
ATOM 4367 N N . LEU C 1 12 ? 21.686 19.436 12.890 1.00 35.01 34 LEU C N 1
ATOM 4368 C CA . LEU C 1 12 ? 21.357 20.852 12.819 1.00 33.54 34 LEU C CA 1
ATOM 4369 C C . LEU C 1 12 ? 22.096 21.589 13.926 1.00 33.46 34 LEU C C 1
ATOM 4370 O O . LEU C 1 12 ? 22.356 21.031 14.996 1.00 35.40 34 LEU C O 1
ATOM 4375 N N . GLU C 1 13 ? 22.429 22.853 13.666 1.00 35.85 35 GLU C N 1
ATOM 4376 C CA . GLU C 1 13 ? 23.062 23.689 14.683 1.00 38.70 35 GLU C CA 1
ATOM 4377 C C . GLU C 1 13 ? 22.028 24.516 15.443 1.00 36.09 35 GLU C C 1
ATOM 4378 O O . GLU C 1 13 ? 21.923 24.420 16.670 1.00 38.59 35 GLU C O 1
ATOM 4384 N N . ALA C 1 14 ? 21.262 25.331 14.726 1.00 30.55 36 ALA C N 1
ATOM 4385 C CA . ALA C 1 14 ? 20.259 26.183 15.342 1.00 32.62 36 ALA C CA 1
ATOM 4386 C C . ALA C 1 14 ? 18.949 25.425 15.540 1.00 31.80 36 ALA C C 1
ATOM 4387 O O . ALA C 1 14 ? 18.665 24.430 14.867 1.00 29.66 36 ALA C O 1
ATOM 4389 N N . ILE C 1 15 ? 18.150 25.913 16.480 1.00 28.38 37 ILE C N 1
ATOM 4390 C CA . ILE C 1 15 ? 16.815 25.347 16.706 1.00 27.22 37 ILE C CA 1
ATOM 4391 C C . ILE C 1 15 ? 15.945 25.634 15.487 1.00 27.54 37 ILE C C 1
ATOM 4392 O O . ILE C 1 15 ? 15.846 26.799 15.063 1.00 29.88 37 ILE C O 1
ATOM 4397 N N . PRO C 1 16 ? 15.307 24.629 14.888 1.00 26.57 38 PRO C N 1
ATOM 4398 C CA . PRO C 1 16 ? 14.455 24.894 13.720 1.00 27.25 38 PRO C CA 1
ATOM 4399 C C . PRO C 1 16 ? 13.188 25.629 14.131 1.00 27.08 38 PRO C C 1
ATOM 4400 O O . PRO C 1 16 ? 12.493 25.226 15.066 1.00 28.39 38 PRO C O 1
ATOM 4404 N N . GLN C 1 17 ? 12.897 26.722 13.426 1.00 29.20 39 GLN C N 1
ATOM 4405 C CA . GLN C 1 17 ? 11.720 27.530 13.715 1.00 33.08 39 GLN C CA 1
ATOM 4406 C C . GLN C 1 17 ? 10.578 27.306 12.733 1.00 29.41 39 GLN C C 1
ATOM 4407 O O . GLN C 1 17 ? 9.425 27.587 13.076 1.00 30.69 39 GLN C O 1
ATOM 4413 N N . ARG C 1 18 ? 10.866 26.809 11.530 1.00 26.98 40 ARG C N 1
ATOM 4414 C CA . ARG C 1 18 ? 9.854 26.593 10.496 1.00 30.30 40 ARG C CA 1
ATOM 4415 C C . ARG C 1 18 ? 9.967 25.148 10.020 1.00 28.18 40 ARG C C 1
ATOM 4416 O O . ARG C 1 18 ? 10.779 24.838 9.143 1.00 29.00 40 ARG C O 1
ATOM 4424 N N . ILE C 1 19 ? 9.144 24.269 10.586 1.00 25.08 41 ILE C N 1
ATOM 4425 C CA . ILE C 1 19 ? 9.236 22.832 10.360 1.00 26.13 41 ILE C CA 1
ATOM 4426 C C . ILE C 1 19 ? 8.082 22.394 9.469 1.00 24.70 41 ILE C C 1
ATOM 4427 O O . ILE C 1 19 ? 6.921 22.732 9.731 1.00 27.57 41 ILE C O 1
ATOM 4432 N N . VAL C 1 20 ? 8.404 21.643 8.419 1.00 24.18 42 VAL C N 1
ATOM 4433 C CA . VAL C 1 20 ? 7.418 21.022 7.544 1.00 23.58 42 VAL C CA 1
ATOM 4434 C C . 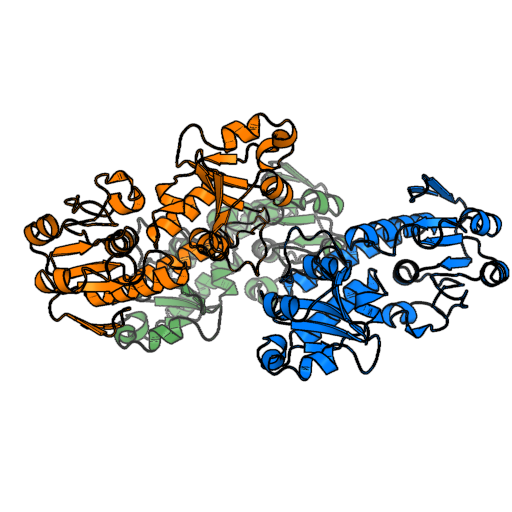VAL C 1 20 ? 7.563 19.512 7.673 1.00 25.53 42 VAL C C 1
ATOM 4435 O O . VAL C 1 20 ? 8.661 18.973 7.497 1.00 27.54 42 VAL C O 1
ATOM 4439 N N . VAL C 1 21 ? 6.465 18.834 7.991 1.00 20.49 43 VAL C N 1
ATOM 4440 C CA . VAL C 1 21 ? 6.460 17.384 8.126 1.00 23.10 43 VAL C CA 1
ATOM 4441 C C . VAL C 1 21 ? 5.610 16.788 7.013 1.00 25.10 43 VAL C C 1
ATOM 4442 O O . VAL C 1 21 ? 4.678 17.422 6.505 1.00 26.82 43 VAL C O 1
ATOM 4446 N N . LEU C 1 22 ? 5.934 15.550 6.634 1.00 24.30 44 LEU C N 1
ATOM 4447 C CA . LEU C 1 22 ? 5.309 14.902 5.487 1.00 28.60 44 LEU C CA 1
ATOM 4448 C C . LEU C 1 22 ? 4.550 13.638 5.876 1.00 28.65 44 LEU C C 1
ATOM 4449 O O . LEU C 1 22 ? 4.277 12.796 5.015 1.00 32.41 44 LEU C O 1
ATOM 4454 N N . GLU C 1 23 ? 4.201 13.484 7.151 1.00 25.32 45 GLU C N 1
ATOM 4455 C CA . GLU C 1 23 ? 3.513 12.282 7.603 1.00 27.61 45 GLU C CA 1
ATOM 4456 C C . GLU C 1 23 ? 2.845 12.574 8.940 1.00 27.83 45 GLU C C 1
ATOM 4457 O O . GLU C 1 23 ? 3.297 13.437 9.695 1.00 25.59 45 GLU C O 1
ATOM 4463 N N . PHE C 1 24 ? 1.770 11.834 9.229 1.00 28.54 46 PHE C N 1
ATOM 4464 C CA . PHE C 1 24 ? 0.903 12.193 10.349 1.00 26.25 46 PHE C CA 1
ATOM 4465 C C . PHE C 1 24 ? 1.594 12.002 11.696 1.00 24.52 46 PHE C C 1
ATOM 4466 O O . PHE C 1 24 ? 1.448 12.838 12.597 1.00 20.92 46 PHE C O 1
ATOM 4474 N N . SER C 1 25 ? 2.344 10.910 11.854 1.00 25.02 47 SER C N 1
ATOM 4475 C CA . SER C 1 25 ? 2.996 10.642 13.132 1.00 24.01 47 SER C CA 1
ATOM 4476 C C . SER C 1 25 ? 3.985 11.740 13.498 1.00 22.84 47 SER C C 1
ATOM 4477 O O . SER C 1 25 ? 4.238 11.976 14.685 1.00 18.78 47 SER C O 1
ATOM 4480 N N . PHE C 1 26 ? 4.552 12.417 12.498 1.00 22.97 48 PHE C N 1
ATOM 4481 C CA . PHE C 1 26 ? 5.466 13.519 12.772 1.00 21.60 48 PHE C CA 1
ATOM 4482 C C . PHE C 1 26 ? 4.727 14.703 13.384 1.00 22.34 48 PHE C C 1
ATOM 4483 O O . PHE C 1 26 ? 5.278 15.416 14.231 1.00 22.67 48 PHE C O 1
ATOM 4491 N N . VAL C 1 27 ? 3.478 14.926 12.967 1.00 23.47 49 VAL C N 1
ATOM 4492 C CA . VAL C 1 27 ? 2.664 15.972 13.582 1.00 21.79 49 VAL C CA 1
ATOM 4493 C C . VAL C 1 27 ? 2.388 15.636 15.041 1.00 20.71 49 VAL C C 1
ATOM 4494 O O . VAL C 1 27 ? 2.399 16.516 15.911 1.00 17.72 49 VAL C O 1
ATOM 4498 N N . ASP C 1 28 ? 2.141 14.355 15.330 1.00 20.97 50 ASP C N 1
ATOM 4499 C CA . ASP C 1 28 ? 1.854 13.931 16.697 1.00 21.39 50 ASP C CA 1
ATOM 4500 C C . ASP C 1 28 ? 3.043 14.189 17.616 1.00 21.46 50 ASP C C 1
ATOM 4501 O O . ASP C 1 28 ? 2.875 14.688 18.736 1.00 19.71 50 ASP C O 1
ATOM 4506 N N . ALA C 1 29 ? 4.252 13.855 17.160 1.00 19.24 51 ALA C N 1
ATOM 4507 C CA . ALA C 1 29 ? 5.441 14.055 17.983 1.00 22.31 51 ALA C CA 1
ATOM 4508 C C . ALA C 1 29 ? 5.660 15.533 18.283 1.00 21.15 51 ALA C C 1
ATOM 4509 O O . ALA C 1 29 ? 5.931 15.913 19.428 1.00 20.37 51 ALA C O 1
ATOM 4511 N N . LEU C 1 30 ? 5.543 16.384 17.261 1.00 24.22 52 LEU C N 1
ATOM 4512 C CA . LEU C 1 30 ? 5.703 17.821 17.468 1.00 21.96 52 LEU C CA 1
ATOM 4513 C C . LEU C 1 30 ? 4.624 18.366 18.396 1.00 21.44 52 LEU C C 1
ATOM 4514 O O . LEU C 1 30 ? 4.913 19.139 19.317 1.00 22.73 52 LEU C O 1
ATOM 4519 N N . ALA C 1 31 ? 3.368 17.972 18.165 1.00 19.91 53 ALA C N 1
ATOM 4520 C CA . ALA C 1 31 ? 2.273 18.466 18.995 1.00 20.11 53 ALA C CA 1
ATOM 4521 C C . ALA C 1 31 ? 2.423 18.028 20.445 1.00 20.69 53 ALA C C 1
ATOM 4522 O O . ALA C 1 31 ? 2.013 18.753 21.357 1.00 19.70 53 ALA C O 1
ATOM 4524 N N . ALA C 1 32 ? 3.015 16.854 20.678 1.00 22.87 54 ALA C N 1
ATOM 4525 C CA . ALA C 1 32 ? 3.208 16.367 22.039 1.00 21.35 54 ALA C CA 1
ATOM 4526 C C . ALA C 1 32 ? 4.133 17.265 22.849 1.00 20.68 54 ALA C C 1
ATOM 4527 O O . ALA C 1 32 ? 4.069 17.250 24.083 1.00 20.81 54 ALA C O 1
ATOM 4529 N N . VAL C 1 33 ? 4.992 18.037 22.187 1.00 23.27 55 VAL C N 1
ATOM 4530 C CA . VAL C 1 33 ? 5.886 18.976 22.851 1.00 21.55 55 VAL C CA 1
ATOM 4531 C C . VAL C 1 33 ? 5.559 20.421 22.473 1.00 22.81 55 VAL C C 1
ATOM 4532 O O . VAL C 1 33 ? 6.417 21.295 22.555 1.00 23.00 55 VAL C O 1
ATOM 4536 N N . ASP C 1 34 ? 4.320 20.670 22.039 1.00 22.29 56 ASP C N 1
ATOM 4537 C CA . ASP C 1 34 ? 3.797 22.021 21.818 1.00 24.36 56 ASP C CA 1
ATOM 4538 C C . ASP C 1 34 ? 4.589 22.770 20.747 1.00 24.85 56 ASP C C 1
ATOM 4539 O O . ASP C 1 34 ? 4.943 23.940 20.905 1.00 26.37 56 ASP C O 1
ATOM 4544 N N . VAL C 1 35 ? 4.863 22.084 19.641 1.00 23.73 57 VAL C N 1
ATOM 4545 C CA . VAL C 1 35 ? 5.551 22.672 18.498 1.00 24.07 57 VAL C CA 1
ATOM 4546 C C . VAL C 1 35 ? 4.620 22.577 17.298 1.00 25.78 57 VAL C C 1
ATOM 4547 O O . VAL C 1 35 ? 4.213 21.476 16.907 1.00 25.67 57 VAL C O 1
ATOM 4551 N N . SER C 1 36 ? 4.281 23.730 16.718 1.00 25.23 58 SER C N 1
ATOM 4552 C CA . SER C 1 36 ? 3.366 23.779 15.587 1.00 24.10 58 SER C CA 1
ATOM 4553 C C . SER C 1 36 ? 4.161 23.777 14.290 1.00 25.23 58 SER C C 1
ATOM 4554 O O . SER C 1 36 ? 4.884 24.748 14.020 1.00 24.54 58 SER C O 1
ATOM 4557 N N . PRO C 1 37 ? 4.070 22.735 13.470 1.00 24.49 59 PRO C N 1
ATOM 4558 C CA . PRO C 1 37 ? 4.705 22.786 12.151 1.00 22.43 59 PRO C CA 1
ATOM 4559 C C . PRO C 1 37 ? 3.996 23.784 11.252 1.00 27.72 59 PRO C C 1
ATOM 4560 O O . PRO C 1 37 ? 2.777 23.962 11.322 1.00 29.19 59 PRO C O 1
ATOM 4564 N N . VAL C 1 38 ? 4.783 24.452 10.406 1.00 28.50 60 VAL C N 1
ATOM 4565 C CA . VAL C 1 38 ? 4.203 25.417 9.477 1.00 24.41 60 VAL C CA 1
ATOM 4566 C C . VAL C 1 38 ? 3.650 24.744 8.227 1.00 29.11 60 VAL C C 1
ATOM 4567 O O . VAL C 1 38 ? 2.872 25.364 7.489 1.00 30.23 60 VAL C O 1
ATOM 4571 N N . GLY C 1 39 ? 4.025 23.493 7.971 1.00 25.76 61 GLY C N 1
ATOM 4572 C CA . GLY C 1 39 ? 3.541 22.774 6.810 1.00 24.80 61 GLY C CA 1
ATOM 4573 C C . GLY C 1 39 ? 3.321 21.298 7.072 1.00 25.88 61 GLY C C 1
ATOM 4574 O O . GLY C 1 39 ? 4.130 20.654 7.746 1.00 23.39 61 GLY C O 1
ATOM 4575 N N . VAL C 1 40 ? 2.225 20.752 6.546 1.00 24.92 62 VAL C N 1
ATOM 4576 C CA . VAL C 1 40 ? 1.850 19.359 6.764 1.00 25.17 62 VAL C CA 1
ATOM 4577 C C . VAL C 1 40 ? 1.315 18.784 5.460 1.00 28.12 62 VAL C C 1
ATOM 4578 O O . VAL C 1 40 ? 0.556 19.445 4.742 1.00 29.69 62 VAL C O 1
ATOM 4582 N N . ALA C 1 41 ? 1.716 17.551 5.151 1.00 26.60 63 ALA C N 1
ATOM 4583 C CA . ALA C 1 41 ? 1.132 16.789 4.049 1.00 26.53 63 ALA C CA 1
ATOM 4584 C C . ALA C 1 41 ? -0.122 16.108 4.582 1.00 27.73 63 ALA C C 1
ATOM 4585 O O . ALA C 1 41 ? -0.087 14.984 5.084 1.00 30.39 63 ALA C O 1
ATOM 4587 N N . ASP C 1 42 ? -1.251 16.809 4.476 1.00 28.98 64 ASP C N 1
ATOM 4588 C CA . ASP C 1 42 ? -2.504 16.375 5.078 1.00 30.15 64 ASP C CA 1
ATOM 4589 C C . ASP C 1 42 ? -3.463 15.758 4.069 1.00 31.65 64 ASP C C 1
ATOM 4590 O O . ASP C 1 42 ? -4.650 15.596 4.377 1.00 30.79 64 ASP C O 1
ATOM 4595 N N . ASP C 1 43 ? -2.976 15.416 2.873 1.00 30.23 65 ASP C N 1
ATOM 4596 C CA . ASP C 1 43 ? -3.814 14.874 1.800 1.00 31.94 65 ASP C CA 1
ATOM 4597 C C . ASP C 1 43 ? -4.971 15.815 1.476 1.00 31.43 65 ASP C C 1
ATOM 4598 O O . ASP C 1 43 ? -6.044 15.379 1.051 1.00 31.52 65 ASP C O 1
ATOM 4603 N N . ASN C 1 44 ? -4.752 17.113 1.688 1.00 31.62 66 ASN C N 1
ATOM 4604 C CA . ASN C 1 44 ? -5.735 18.166 1.435 1.00 32.46 66 ASN C CA 1
ATOM 4605 C C . ASN C 1 44 ? -6.985 18.019 2.298 1.00 33.28 66 ASN C C 1
ATOM 4606 O O . ASN C 1 44 ? -8.059 18.502 1.927 1.00 30.20 66 ASN C O 1
ATOM 4611 N N . ASP C 1 45 ? -6.866 17.355 3.448 1.00 33.89 67 ASP C N 1
ATOM 4612 C CA . ASP C 1 45 ? -7.976 17.242 4.393 1.00 30.62 67 ASP C CA 1
ATOM 4613 C C . ASP C 1 45 ? -7.363 17.199 5.790 1.00 28.89 67 ASP C C 1
ATOM 4614 O O . ASP C 1 45 ? -6.878 16.151 6.225 1.00 29.88 67 ASP C O 1
ATOM 4619 N N . ALA C 1 46 ? -7.390 18.341 6.481 1.00 30.13 68 ALA C N 1
ATOM 4620 C CA . ALA C 1 46 ? -6.772 18.431 7.799 1.00 27.87 68 ALA C CA 1
ATOM 4621 C C . ALA C 1 46 ? -7.448 17.529 8.823 1.00 28.57 68 ALA C C 1
ATOM 4622 O O . ALA C 1 46 ? -6.830 17.199 9.841 1.00 25.06 68 ALA C O 1
ATOM 4624 N N . THR C 1 47 ? -8.696 17.122 8.584 1.00 26.92 69 THR C N 1
ATOM 4625 C CA . THR C 1 47 ? -9.376 16.241 9.526 1.00 27.64 69 THR C CA 1
ATOM 4626 C C . THR C 1 47 ? -8.839 14.817 9.492 1.00 27.11 69 THR C C 1
ATOM 4627 O O . THR C 1 47 ? -9.186 14.023 10.374 1.00 25.80 69 THR C O 1
ATOM 4631 N N . ARG C 1 48 ? -8.009 14.473 8.504 1.00 25.85 70 ARG C N 1
ATOM 4632 C CA . ARG C 1 48 ? -7.341 13.177 8.516 1.00 27.81 70 ARG C CA 1
ATOM 4633 C C . ARG C 1 48 ? -6.342 13.068 9.659 1.00 28.66 70 ARG C C 1
ATOM 4634 O O . ARG C 1 48 ? -5.980 11.952 10.049 1.00 27.86 70 ARG C O 1
ATOM 4642 N N . VAL C 1 49 ? -5.890 14.197 10.197 1.00 25.55 71 VAL C N 1
ATOM 4643 C CA . VAL C 1 49 ? -5.140 14.229 11.446 1.00 26.64 71 VAL C CA 1
ATOM 4644 C C . VAL C 1 49 ? -6.133 14.423 12.585 1.00 26.22 71 VAL C C 1
ATOM 4645 O O . VAL C 1 49 ? -6.996 15.308 12.524 1.00 25.23 71 VAL C O 1
ATOM 4649 N N . ILE C 1 50 ? -6.018 13.595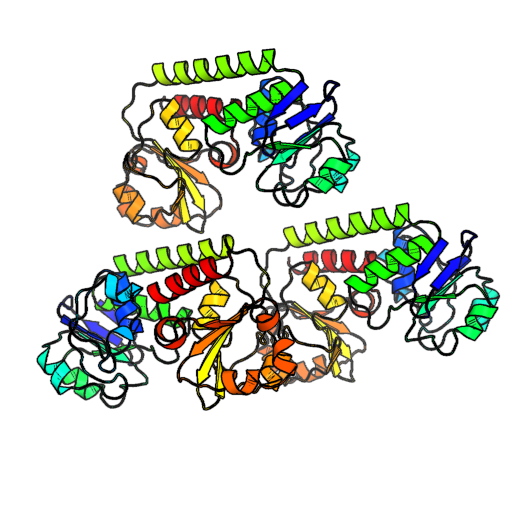 13.619 1.00 25.70 72 ILE C N 1
ATOM 4650 C CA . ILE C 1 50 ? -7.015 13.521 14.687 1.00 26.46 72 ILE C CA 1
ATOM 4651 C C . ILE C 1 50 ? -7.079 14.833 15.463 1.00 26.08 72 ILE C C 1
ATOM 4652 O O . ILE C 1 50 ? -6.088 15.576 15.509 1.00 26.58 72 ILE C O 1
ATOM 4657 N N . PRO C 1 51 ? -8.220 15.158 16.080 1.00 24.53 73 PRO C N 1
ATOM 4658 C CA . PRO C 1 51 ? -8.313 16.425 16.825 1.00 27.37 73 PRO C CA 1
ATOM 4659 C C . PRO C 1 51 ? -7.379 16.506 18.019 1.00 28.20 73 PRO C C 1
ATOM 4660 O O . PRO C 1 51 ? -6.942 17.609 18.370 1.00 28.34 73 PRO C O 1
ATOM 4664 N N . ALA C 1 52 ? -7.060 15.378 18.659 1.00 29.51 74 ALA C N 1
ATOM 4665 C CA . ALA C 1 52 ? -6.170 15.413 19.816 1.00 28.41 74 ALA C CA 1
ATOM 4666 C C . ALA C 1 52 ? -4.798 15.961 19.452 1.00 26.98 74 ALA C C 1
ATOM 4667 O O . ALA C 1 52 ? -4.102 16.516 20.311 1.00 26.50 74 ALA C O 1
ATOM 4669 N N . VAL C 1 53 ? -4.393 15.810 18.195 1.00 27.31 75 VAL C N 1
ATOM 4670 C CA . VAL C 1 53 ? -3.149 16.401 17.717 1.00 24.49 75 VAL C CA 1
ATOM 4671 C C . VAL C 1 53 ? -3.364 17.831 17.235 1.00 27.57 75 VAL C C 1
ATOM 4672 O O . VAL C 1 53 ? -2.574 18.722 17.554 1.00 26.10 75 VAL C O 1
ATOM 4676 N N . ARG C 1 54 ? -4.441 18.071 16.481 1.00 25.88 76 ARG C N 1
ATOM 4677 C CA . ARG C 1 54 ? -4.664 19.388 15.892 1.00 27.54 76 ARG C CA 1
ATOM 4678 C C . ARG C 1 54 ? -5.003 20.432 16.947 1.00 26.30 76 ARG C C 1
ATOM 4679 O O . ARG C 1 54 ? -4.577 21.588 16.841 1.00 29.49 76 ARG C O 1
ATOM 4687 N N . ASP C 1 55 ? -5.773 20.052 17.969 1.00 25.95 77 ASP C N 1
ATOM 4688 C CA . ASP C 1 55 ? -6.171 21.013 18.994 1.00 29.48 77 ASP C CA 1
ATOM 4689 C C . ASP C 1 55 ? -4.989 21.544 19.794 1.00 29.35 77 ASP C C 1
ATOM 4690 O O . ASP C 1 55 ? -5.132 22.555 20.490 1.00 27.75 77 ASP C O 1
ATOM 4695 N N . LYS C 1 56 ? -3.828 20.896 19.715 1.00 28.06 78 LYS C N 1
ATOM 4696 C CA . LYS C 1 56 ? -2.667 21.316 20.489 1.00 27.84 78 LYS C CA 1
ATOM 4697 C C . LYS C 1 56 ? -1.721 22.235 19.724 1.00 25.23 78 LYS C C 1
ATOM 4698 O O . LYS C 1 56 ? -0.763 22.741 20.318 1.00 24.92 78 LYS C O 1
ATOM 4704 N N . ILE C 1 57 ? -1.949 22.463 18.431 1.00 25.06 79 ILE C N 1
ATOM 4705 C CA . ILE C 1 57 ? -1.020 23.224 17.610 1.00 27.24 79 ILE C CA 1
ATOM 4706 C C . ILE C 1 57 ? -1.788 24.246 16.781 1.00 26.47 79 ILE C C 1
ATOM 4707 O O . ILE C 1 57 ? -3.016 24.217 16.683 1.00 26.20 79 ILE C O 1
ATOM 4712 N N . GLU C 1 58 ? -1.031 25.153 16.173 1.00 26.91 80 GLU C N 1
ATOM 4713 C CA . GLU C 1 58 ? -1.600 26.198 15.344 1.00 31.34 80 GLU C CA 1
ATOM 4714 C C . GLU C 1 58 ? -2.020 25.634 13.990 1.00 30.93 80 GLU C C 1
ATOM 4715 O O . GLU C 1 58 ? -1.581 24.550 13.593 1.00 30.07 80 GLU C O 1
ATOM 4721 N N . PRO C 1 59 ? -2.879 26.347 13.263 1.00 32.00 81 PRO C N 1
ATOM 4722 C CA . PRO C 1 59 ? -3.199 25.926 11.896 1.00 32.90 81 PRO C CA 1
ATOM 4723 C C . PRO C 1 59 ? -1.956 25.935 11.018 1.00 29.40 81 PRO C C 1
ATOM 4724 O O . PRO C 1 59 ? -1.031 26.726 11.218 1.00 28.85 81 PRO C O 1
ATOM 4728 N N . TRP C 1 60 ? -1.940 25.032 10.044 1.00 31.35 82 TRP C N 1
ATOM 4729 C CA . TRP C 1 60 ? -0.794 24.850 9.167 1.00 29.46 82 TRP C CA 1
ATOM 4730 C C . TRP C 1 60 ? -1.192 25.087 7.715 1.00 31.59 82 TRP C C 1
ATOM 4731 O O . TRP C 1 60 ? -2.373 25.177 7.370 1.00 32.00 82 TRP C O 1
ATOM 4742 N N . GLN C 1 61 ? -0.176 25.178 6.862 1.00 32.15 83 GLN C N 1
ATOM 4743 C CA . GLN C 1 61 ? -0.354 25.268 5.419 1.00 32.30 83 GLN C CA 1
ATOM 4744 C C . GLN C 1 61 ? -0.133 23.892 4.804 1.00 30.28 83 GLN C C 1
ATOM 4745 O O . GLN C 1 61 ? 0.889 23.249 5.064 1.00 26.14 83 GLN C O 1
ATOM 4751 N N . SER C 1 62 ? -1.090 23.441 3.995 1.00 31.24 84 SER C N 1
ATOM 4752 C CA . SER C 1 62 ? -1.004 22.114 3.396 1.00 28.72 84 SER C CA 1
ATOM 4753 C C . SER C 1 62 ? 0.053 22.081 2.296 1.00 29.77 84 SER C C 1
ATOM 4754 O O . SER C 1 62 ? 0.225 23.049 1.550 1.00 31.75 84 SER C O 1
ATOM 4757 N N . VAL C 1 63 ? 0.778 20.966 2.212 1.00 26.43 85 VAL C N 1
ATOM 4758 C CA . VAL C 1 63 ? 1.771 20.761 1.167 1.00 28.37 85 VAL C CA 1
ATOM 4759 C C . VAL C 1 63 ? 1.388 19.604 0.257 1.00 30.18 85 VAL C C 1
ATOM 4760 O O . VAL C 1 63 ? 2.196 19.170 -0.571 1.00 31.76 85 VAL C O 1
ATOM 4764 N N . GLY C 1 64 ? 0.178 19.085 0.402 1.00 30.17 86 GLY C N 1
ATOM 4765 C CA . GLY C 1 64 ? -0.365 18.121 -0.524 1.00 31.82 86 GLY C CA 1
ATOM 4766 C C . GLY C 1 64 ? -0.491 16.723 0.049 1.00 30.23 86 GLY C C 1
ATOM 4767 O O . GLY C 1 64 ? -0.627 16.515 1.261 1.00 29.97 86 GLY C O 1
ATOM 4768 N N . MET C 1 65 ? -0.466 15.748 -0.856 1.00 29.60 87 MET C N 1
ATOM 4769 C CA . MET C 1 65 ? -0.611 14.344 -0.505 1.00 30.57 87 MET C CA 1
ATOM 4770 C C . MET C 1 65 ? 0.669 13.805 0.123 1.00 31.46 87 MET C C 1
ATOM 4771 O O . MET C 1 65 ? 1.777 14.187 -0.255 1.00 30.50 87 MET C O 1
ATOM 4776 N N . ARG C 1 66 ? 0.505 12.899 1.094 1.00 31.09 88 ARG C N 1
ATOM 4777 C CA . ARG C 1 66 ? 1.662 12.238 1.701 1.00 33.95 88 ARG C CA 1
ATOM 4778 C C . ARG C 1 66 ? 2.444 11.423 0.673 1.00 34.47 88 ARG C C 1
ATOM 4779 O O . ARG C 1 66 ? 3.681 11.371 0.712 1.00 35.28 88 ARG C O 1
ATOM 4787 N N . SER C 1 67 ? 1.737 10.786 -0.262 1.00 34.93 89 SER C N 1
ATOM 4788 C CA . SER C 1 67 ? 2.406 9.941 -1.246 1.00 36.08 89 SER C CA 1
ATOM 4789 C C . SER C 1 67 ? 3.235 10.769 -2.219 1.00 34.07 89 SER C C 1
ATOM 4790 O O . SER C 1 67 ? 4.336 10.362 -2.605 1.00 36.05 89 SER C O 1
ATOM 4793 N N . GLN C 1 68 ? 2.728 11.931 -2.625 1.00 35.33 90 GLN C N 1
ATOM 4794 C CA . GLN C 1 68 ? 3.424 12.807 -3.568 1.00 36.58 90 GLN C CA 1
ATOM 4795 C C . GLN C 1 68 ? 3.284 14.246 -3.096 1.00 35.02 90 GLN C C 1
ATOM 4796 O O . GLN C 1 68 ? 2.433 15.001 -3.583 1.00 36.74 90 GLN C O 1
ATOM 4802 N N . PRO C 1 69 ? 4.106 14.663 -2.136 1.00 35.82 91 PRO C N 1
ATOM 4803 C CA . PRO C 1 69 ? 4.023 16.039 -1.638 1.00 33.61 91 PRO C CA 1
ATOM 4804 C C . PRO C 1 69 ? 4.487 17.039 -2.684 1.00 31.78 91 PRO C C 1
ATOM 4805 O O . PRO C 1 69 ? 5.267 16.728 -3.586 1.00 35.02 91 PRO C O 1
ATOM 4809 N N . SER C 1 70 ? 3.990 18.266 -2.547 1.00 32.72 92 SER C N 1
ATOM 4810 C CA . SER C 1 70 ? 4.326 19.348 -3.470 1.00 33.28 92 SER C CA 1
ATOM 4811 C C . SER C 1 70 ? 5.580 20.046 -2.960 1.00 34.29 92 SER C C 1
ATOM 4812 O O . SER C 1 70 ? 5.530 20.811 -1.993 1.00 33.42 92 SER C O 1
ATOM 4815 N N . LEU C 1 71 ? 6.714 19.777 -3.614 1.00 34.32 93 LEU C N 1
ATOM 4816 C CA . LEU C 1 71 ? 7.952 20.465 -3.264 1.00 33.88 93 LEU C CA 1
ATOM 4817 C C . LEU C 1 71 ? 7.818 21.970 -3.446 1.00 34.00 93 LEU C C 1
ATOM 4818 O O . LEU C 1 71 ? 8.463 22.744 -2.729 1.00 34.17 93 LEU C O 1
ATOM 4823 N N . GLU C 1 72 ? 6.990 22.400 -4.401 1.00 33.42 94 GLU C N 1
ATOM 4824 C CA . GLU C 1 72 ? 6.736 23.823 -4.590 1.00 35.47 94 GLU C CA 1
ATOM 4825 C C . GLU C 1 72 ? 6.104 24.435 -3.346 1.00 36.36 94 GLU C C 1
ATOM 4826 O O . GLU C 1 72 ? 6.515 25.507 -2.888 1.00 35.82 94 GLU C O 1
ATOM 4832 N N . ALA C 1 73 ? 5.100 23.759 -2.781 1.00 32.83 95 ALA C N 1
ATOM 4833 C CA . ALA C 1 73 ? 4.464 24.259 -1.567 1.00 32.76 95 ALA C CA 1
ATOM 4834 C C . ALA C 1 73 ? 5.412 24.208 -0.376 1.00 32.38 95 ALA C C 1
ATOM 4835 O O . ALA C 1 73 ? 5.337 25.066 0.511 1.00 31.52 95 ALA C O 1
ATOM 4837 N N . ILE C 1 74 ? 6.302 23.215 -0.336 1.00 33.85 96 ILE C N 1
ATOM 4838 C CA . ILE C 1 74 ? 7.270 23.131 0.752 1.00 34.31 96 ILE C CA 1
ATOM 4839 C C . ILE C 1 74 ? 8.269 24.276 0.663 1.00 34.34 96 ILE C C 1
ATOM 4840 O O . ILE C 1 74 ? 8.621 24.890 1.677 1.00 32.22 96 ILE C O 1
ATOM 4845 N N . ALA C 1 75 ? 8.730 24.592 -0.549 1.00 36.40 97 ALA C N 1
ATOM 4846 C CA . ALA C 1 75 ? 9.701 25.669 -0.716 1.00 32.75 97 ALA C CA 1
ATOM 4847 C C . ALA C 1 75 ? 9.090 27.026 -0.398 1.00 30.95 97 ALA C C 1
ATOM 4848 O O . ALA C 1 75 ? 9.771 27.906 0.143 1.00 33.53 97 ALA C O 1
ATOM 4850 N N . VAL C 1 76 ? 7.811 27.218 -0.730 1.00 32.47 98 VAL C N 1
ATOM 4851 C CA . VAL C 1 76 ? 7.161 28.504 -0.487 1.00 35.19 98 VAL C CA 1
ATOM 4852 C C . VAL C 1 76 ? 7.104 28.802 1.007 1.00 32.42 98 VAL C C 1
ATOM 4853 O O . VAL C 1 76 ? 7.251 29.955 1.433 1.00 30.38 98 VAL C O 1
ATOM 4857 N N . LEU C 1 77 ? 6.913 27.768 1.827 1.00 34.46 99 LEU C N 1
ATOM 4858 C CA . LEU C 1 77 ? 6.873 27.944 3.275 1.00 32.40 99 LEU C CA 1
ATOM 4859 C C . LEU C 1 77 ? 8.227 28.311 3.872 1.00 31.14 99 LEU C C 1
ATOM 4860 O O . LEU C 1 77 ? 8.282 28.680 5.051 1.00 31.95 99 LEU C O 1
ATOM 4865 N N . LYS C 1 78 ? 9.303 28.225 3.093 1.00 31.53 100 LYS C N 1
ATOM 4866 C CA . LYS C 1 78 ? 10.651 28.539 3.555 1.00 33.83 100 LYS C CA 1
ATOM 4867 C C . LYS C 1 78 ? 10.989 27.823 4.864 1.00 32.55 100 LYS C C 1
ATOM 4868 O O . LYS C 1 78 ? 11.225 28.474 5.892 1.00 32.41 100 LYS C O 1
ATOM 4874 N N . PRO C 1 79 ? 11.024 26.496 4.870 1.00 30.57 101 PRO C N 1
ATOM 4875 C CA . PRO C 1 79 ? 11.303 25.772 6.108 1.00 29.06 101 PRO C CA 1
ATOM 4876 C C . PRO C 1 79 ? 12.798 25.676 6.373 1.00 27.85 101 PRO C C 1
ATOM 4877 O O . PRO C 1 79 ? 13.630 25.793 5.472 1.00 29.28 101 PRO C O 1
ATOM 4881 N N . ASP C 1 80 ? 13.128 25.474 7.646 1.00 24.41 102 ASP C N 1
ATOM 4882 C CA . ASP C 1 80 ? 14.488 25.142 8.043 1.00 27.21 102 ASP C CA 1
ATOM 4883 C C . ASP C 1 80 ? 14.617 23.699 8.510 1.00 27.18 102 ASP C C 1
ATOM 4884 O O . ASP C 1 80 ? 15.720 23.269 8.861 1.00 25.28 102 ASP C O 1
ATOM 4889 N N . LEU C 1 81 ? 13.520 22.941 8.514 1.00 25.54 103 LEU C N 1
ATOM 4890 C CA . LEU C 1 81 ? 13.558 21.517 8.816 1.00 24.99 103 LEU C CA 1
ATOM 4891 C C . LEU C 1 81 ? 12.409 20.828 8.097 1.00 26.26 103 LEU C C 1
ATOM 4892 O O . LEU C 1 81 ? 11.262 21.279 8.176 1.00 26.30 103 LEU C O 1
ATOM 4897 N N . ILE C 1 82 ? 12.726 19.745 7.396 1.00 23.51 104 ILE C N 1
ATOM 4898 C CA . ILE C 1 82 ? 11.738 18.889 6.753 1.00 23.04 104 ILE C CA 1
ATOM 4899 C C . ILE C 1 82 ? 11.870 17.498 7.352 1.00 25.71 104 ILE C C 1
ATOM 4900 O O . ILE C 1 82 ? 12.974 16.942 7.402 1.00 25.78 104 ILE C O 1
ATOM 4905 N N . ILE C 1 83 ? 10.756 16.945 7.818 1.00 23.72 105 ILE C N 1
ATOM 4906 C CA . ILE C 1 83 ? 10.718 15.593 8.360 1.00 24.13 105 ILE C CA 1
ATOM 4907 C C . ILE C 1 83 ? 9.954 14.732 7.365 1.00 25.25 105 ILE C C 1
ATOM 4908 O O . ILE C 1 83 ? 8.734 14.870 7.215 1.00 25.24 105 ILE C O 1
ATOM 4913 N N . ALA C 1 84 ? 10.671 13.848 6.679 1.00 24.46 106 ALA C N 1
ATOM 4914 C CA . ALA C 1 84 ? 10.112 13.040 5.609 1.00 25.57 106 ALA C CA 1
ATOM 4915 C C . ALA C 1 84 ? 10.008 11.582 6.034 1.00 28.89 106 ALA C C 1
ATOM 4916 O O . ALA C 1 84 ? 10.772 11.102 6.877 1.00 28.72 106 ALA C O 1
ATOM 4918 N N . ASP C 1 85 ? 9.045 10.883 5.440 1.00 28.95 107 ASP C N 1
ATOM 4919 C CA . ASP C 1 85 ? 8.895 9.453 5.655 1.00 27.53 107 ASP C CA 1
ATOM 4920 C C . ASP C 1 85 ? 9.986 8.713 4.892 1.00 29.91 107 ASP C C 1
ATOM 4921 O O . ASP C 1 85 ? 10.238 9.002 3.718 1.00 28.74 107 ASP C O 1
ATOM 4926 N N . ALA C 1 86 ? 10.638 7.765 5.567 1.00 31.39 108 ALA C N 1
ATOM 4927 C CA . ALA C 1 86 ? 11.733 7.031 4.941 1.00 36.81 108 ALA C CA 1
ATOM 4928 C C . ALA C 1 86 ? 11.253 6.268 3.713 1.00 35.06 108 ALA C C 1
ATOM 4929 O O . ALA C 1 86 ? 11.884 6.316 2.652 1.00 37.67 108 ALA C O 1
ATOM 4931 N N . GLU C 1 87 ? 10.129 5.565 3.836 1.00 33.80 109 GLU C N 1
ATOM 4932 C CA . GLU C 1 87 ? 9.670 4.711 2.746 1.00 37.10 109 GLU C CA 1
ATOM 4933 C C . GLU C 1 87 ? 9.076 5.533 1.606 1.00 36.90 109 GLU C C 1
ATOM 4934 O O . GLU C 1 87 ? 9.381 5.295 0.432 1.00 37.67 109 GLU C O 1
ATOM 4940 N N . ARG C 1 88 ? 8.235 6.515 1.935 1.00 35.70 110 ARG C N 1
ATOM 4941 C CA . ARG C 1 88 ? 7.491 7.236 0.906 1.00 32.26 110 ARG C CA 1
ATOM 4942 C C . ARG C 1 88 ? 8.392 8.160 0.096 1.00 33.39 110 ARG C C 1
ATOM 4943 O O . ARG C 1 88 ? 8.336 8.169 -1.139 1.00 38.19 110 ARG C O 1
ATOM 4951 N N . HIS C 1 89 ? 9.225 8.951 0.771 1.00 30.84 111 HIS C N 1
ATOM 4952 C CA . HIS C 1 89 ? 9.885 10.095 0.157 1.00 32.42 111 HIS C CA 1
ATOM 4953 C C . HIS C 1 89 ? 11.372 9.858 -0.087 1.00 29.59 111 HIS C C 1
ATOM 4954 O O . HIS C 1 89 ? 12.171 10.798 -0.056 1.00 27.35 111 HIS C O 1
ATOM 4961 N N . ARG C 1 90 ? 11.753 8.607 -0.348 1.00 32.99 112 ARG C N 1
ATOM 4962 C CA . ARG C 1 90 ? 13.151 8.304 -0.631 1.00 32.87 112 ARG C CA 1
ATOM 4963 C C . ARG C 1 90 ? 13.594 8.900 -1.963 1.00 35.08 112 ARG C C 1
ATOM 4964 O O . ARG C 1 90 ? 14.699 9.448 -2.065 1.00 35.71 112 ARG C O 1
ATOM 4972 N N . ALA C 1 91 ? 12.745 8.803 -2.993 1.00 33.48 113 ALA C N 1
ATOM 4973 C CA . ALA C 1 91 ? 13.106 9.286 -4.323 1.00 34.51 113 ALA C CA 1
ATOM 4974 C C . ALA C 1 91 ? 13.215 10.803 -4.397 1.00 31.01 113 ALA C C 1
ATOM 4975 O O . ALA C 1 91 ? 13.935 11.314 -5.259 1.00 33.28 113 ALA C O 1
ATOM 4977 N N . ILE C 1 92 ? 12.520 11.534 -3.526 1.00 30.79 114 ILE C N 1
ATOM 4978 C CA . ILE C 1 92 ? 12.591 12.989 -3.514 1.00 32.99 114 ILE C CA 1
ATOM 4979 C C . ILE C 1 92 ? 13.467 13.499 -2.377 1.00 32.08 114 ILE C C 1
ATOM 4980 O O . ILE C 1 92 ? 13.440 14.693 -2.073 1.00 32.57 114 ILE C O 1
ATOM 4985 N N . TYR C 1 93 ? 14.253 12.621 -1.748 1.00 32.20 115 TYR C N 1
ATOM 4986 C CA . TYR C 1 93 ? 15.005 13.005 -0.556 1.00 34.89 115 TYR C CA 1
ATOM 4987 C C . TYR C 1 93 ? 15.986 14.133 -0.855 1.00 30.57 115 TYR C C 1
ATOM 4988 O O . TYR C 1 93 ? 16.033 15.137 -0.135 1.00 30.39 115 TYR C O 1
ATOM 4997 N N . GLN C 1 94 ? 16.780 13.987 -1.919 1.00 29.23 116 GLN C N 1
ATOM 4998 C CA . GLN C 1 94 ? 17.735 15.034 -2.264 1.00 30.07 116 GLN C CA 1
ATOM 4999 C C . GLN C 1 94 ? 17.037 16.309 -2.720 1.00 31.61 116 GLN C C 1
ATOM 5000 O O . GLN C 1 94 ? 17.542 17.409 -2.470 1.00 30.85 116 GLN C O 1
ATOM 5006 N N . ASP C 1 95 ? 15.879 16.187 -3.378 1.00 32.99 117 ASP C N 1
ATOM 5007 C CA . ASP C 1 95 ? 15.112 17.374 -3.748 1.00 33.01 117 ASP C CA 1
ATOM 5008 C C . ASP C 1 95 ? 14.686 18.156 -2.512 1.00 32.82 117 ASP C C 1
ATOM 5009 O O . ASP C 1 95 ? 14.724 19.393 -2.504 1.00 32.71 117 ASP C O 1
ATOM 5014 N N . LEU C 1 96 ? 14.283 17.450 -1.455 1.00 32.27 118 LEU C N 1
ATOM 5015 C CA . LEU C 1 96 ? 13.909 18.119 -0.215 1.00 29.27 118 LEU C CA 1
ATOM 5016 C C . LEU C 1 96 ? 15.118 18.744 0.469 1.00 29.87 118 LEU C C 1
ATOM 5017 O O . LEU C 1 96 ? 15.007 19.819 1.073 1.00 31.14 118 LEU C O 1
ATOM 5022 N N . GLN C 1 97 ? 16.280 18.085 0.391 1.00 30.73 119 GLN C N 1
ATOM 5023 C CA . GLN C 1 97 ? 17.489 18.621 1.014 1.00 30.74 119 GLN C CA 1
ATOM 5024 C C . GLN C 1 97 ? 17.908 19.947 0.399 1.00 32.28 119 GLN C C 1
ATOM 5025 O O . GLN C 1 97 ? 18.533 20.768 1.078 1.00 31.86 119 GLN C O 1
ATOM 5031 N N . ARG C 1 98 ? 17.545 20.187 -0.861 1.00 30.39 120 ARG C N 1
ATOM 5032 C CA . ARG C 1 98 ? 17.806 21.461 -1.515 1.00 32.23 120 ARG C CA 1
ATOM 5033 C C . ARG C 1 98 ? 16.918 22.577 -0.989 1.00 33.93 120 ARG C C 1
ATOM 5034 O O . ARG C 1 98 ? 17.290 23.752 -1.087 1.00 41.02 120 ARG C O 1
ATOM 5042 N N . ILE C 1 99 ? 15.754 22.235 -0.442 1.00 32.19 121 ILE C N 1
ATOM 5043 C CA . ILE C 1 99 ? 14.893 23.242 0.166 1.00 30.82 121 ILE C CA 1
ATOM 5044 C C . ILE C 1 99 ? 15.349 23.542 1.586 1.00 29.49 121 ILE C C 1
ATOM 5045 O O . ILE C 1 99 ? 15.469 24.706 1.984 1.00 29.60 121 ILE C O 1
ATOM 5050 N N . ALA C 1 100 ? 15.595 22.497 2.372 1.00 29.22 122 ALA C N 1
ATOM 5051 C CA . ALA C 1 100 ? 15.927 22.637 3.782 1.00 28.33 122 ALA C CA 1
ATOM 5052 C C . ALA C 1 100 ? 16.562 21.338 4.252 1.00 28.13 122 ALA C C 1
ATOM 5053 O O . ALA C 1 100 ? 16.410 20.300 3.596 1.00 25.60 122 ALA C O 1
ATOM 5055 N N . PRO C 1 101 ? 17.292 21.364 5.368 1.00 27.31 123 PRO C N 1
ATOM 5056 C CA . PRO C 1 101 ? 17.779 20.110 5.958 1.00 24.59 123 PRO C CA 1
ATOM 5057 C C . PRO C 1 101 ? 16.631 19.141 6.205 1.00 26.73 123 PRO C C 1
ATOM 5058 O O . PRO C 1 101 ? 15.602 19.500 6.783 1.00 25.03 123 PRO C O 1
ATOM 5062 N N . THR C 1 102 ? 16.811 17.902 5.752 1.00 26.75 124 THR C N 1
ATOM 5063 C CA . THR C 1 102 ? 15.736 16.920 5.694 1.00 26.75 124 THR C CA 1
ATOM 5064 C C . THR C 1 102 ? 16.024 15.773 6.651 1.00 25.42 124 THR C C 1
ATOM 5065 O O . THR C 1 102 ? 17.014 15.052 6.488 1.00 26.58 124 THR C O 1
ATOM 5069 N N . LEU C 1 103 ? 15.149 15.614 7.642 1.00 25.79 125 LEU C N 1
ATOM 5070 C CA . LEU C 1 103 ? 15.165 14.496 8.572 1.00 24.98 125 LEU C CA 1
ATOM 5071 C C . LEU C 1 103 ? 14.321 13.370 7.980 1.00 28.63 125 LEU C C 1
ATOM 5072 O O . LEU C 1 103 ? 13.141 13.568 7.679 1.00 26.07 125 LEU C O 1
ATOM 5077 N N . LEU C 1 104 ? 14.919 12.195 7.803 1.00 30.04 126 LEU C N 1
ATOM 5078 C CA . LEU C 1 104 ? 14.276 11.091 7.088 1.00 32.46 126 LEU C CA 1
ATOM 5079 C C . LEU C 1 104 ? 14.028 9.949 8.071 1.00 32.60 126 LEU C C 1
ATOM 5080 O O . LEU C 1 104 ? 14.912 9.127 8.309 1.00 35.43 126 LEU C O 1
ATOM 5085 N N . LEU C 1 105 ? 12.817 9.883 8.613 1.00 30.64 127 LEU C N 1
ATOM 5086 C CA . LEU C 1 105 ? 12.451 8.900 9.623 1.00 30.26 127 LEU C CA 1
ATOM 5087 C C . LEU C 1 105 ? 11.365 7.972 9.098 1.00 30.97 127 LEU C C 1
ATOM 5088 O O . LEU C 1 105 ? 10.654 8.291 8.143 1.00 30.13 127 LEU C O 1
ATOM 5093 N N . LYS C 1 106 ? 11.248 6.814 9.743 1.00 29.23 128 LYS C N 1
ATOM 5094 C CA . LYS C 1 106 ? 10.214 5.848 9.403 1.00 29.66 128 LYS C CA 1
ATOM 5095 C C . LYS C 1 106 ? 8.907 6.199 10.098 1.00 29.53 128 LYS C C 1
ATOM 5096 O O . LYS C 1 106 ? 8.892 6.541 11.284 1.00 28.00 128 LYS C O 1
ATOM 5102 N N . SER C 1 107 ? 7.808 6.114 9.350 1.00 28.16 129 SER C N 1
ATOM 5103 C CA . SER C 1 107 ? 6.481 6.256 9.932 1.00 28.44 129 SER C CA 1
ATOM 5104 C C . SER C 1 107 ? 5.544 5.186 9.384 1.00 30.04 129 SER C C 1
ATOM 5105 O O . SER C 1 107 ? 4.935 4.433 10.151 1.00 27.80 129 SER C O 1
ATOM 5108 N N . ARG C 1 108 ? 5.425 5.103 8.061 1.00 31.19 130 ARG C N 1
ATOM 5109 C CA . ARG C 1 108 ? 4.599 4.064 7.463 1.00 32.17 130 ARG C CA 1
ATOM 5110 C C . ARG C 1 108 ? 5.232 2.700 7.708 1.00 32.35 130 ARG C C 1
ATOM 5111 O O . ARG C 1 108 ? 6.409 2.484 7.401 1.00 32.10 130 ARG C O 1
ATOM 5119 N N . GLY C 1 109 ? 4.453 1.784 8.278 1.00 30.22 131 GLY C N 1
ATOM 5120 C CA . GLY C 1 109 ? 4.954 0.469 8.619 1.00 30.41 131 GLY C CA 1
ATOM 5121 C C . GLY C 1 109 ? 5.638 0.370 9.962 1.00 30.10 131 GLY C C 1
ATOM 5122 O O . GLY C 1 109 ? 6.190 -0.689 10.280 1.00 31.28 131 GLY C O 1
ATOM 5123 N N . GLU C 1 110 ? 5.621 1.432 10.761 1.00 29.69 132 GLU C N 1
ATOM 5124 C CA . GLU C 1 110 ? 6.276 1.417 12.059 1.00 27.18 132 GLU C CA 1
ATOM 5125 C C . GLU C 1 110 ? 5.416 0.692 13.089 1.00 28.91 132 GLU C C 1
ATOM 5126 O O . GLU C 1 110 ? 4.194 0.573 12.951 1.00 27.66 132 GLU C O 1
ATOM 5132 N N . THR C 1 111 ? 6.073 0.202 14.137 1.00 25.35 133 THR C N 1
ATOM 5133 C CA . THR C 1 111 ? 5.376 -0.388 15.266 1.00 26.68 133 THR C CA 1
ATOM 5134 C C . THR C 1 111 ? 5.146 0.674 16.340 1.00 29.38 133 THR C C 1
ATOM 5135 O O . THR C 1 111 ? 5.520 1.841 16.191 1.00 26.75 133 THR C O 1
ATOM 5139 N N . TYR C 1 112 ? 4.521 0.262 17.445 1.00 27.45 134 TYR C N 1
ATOM 5140 C CA . TYR C 1 112 ? 4.290 1.185 18.551 1.00 26.56 134 TYR C CA 1
ATOM 5141 C C . TYR C 1 112 ? 5.602 1.633 19.181 1.00 27.22 134 TYR C C 1
ATOM 5142 O O . TYR C 1 112 ? 5.775 2.816 19.495 1.00 27.32 134 TYR C O 1
ATOM 5151 N N . LYS C 1 113 ? 6.545 0.705 19.364 1.00 29.22 135 LYS C N 1
ATOM 5152 C CA . LYS C 1 113 ? 7.813 1.061 19.992 1.00 27.95 135 LYS C CA 1
ATOM 5153 C C . LYS C 1 113 ? 8.697 1.864 19.046 1.00 28.60 135 LYS C C 1
ATOM 5154 O O . LYS C 1 113 ? 9.407 2.776 19.481 1.00 27.11 135 LYS C O 1
ATOM 5160 N N . GLU C 1 114 ? 8.672 1.537 17.751 1.00 29.31 136 GLU C N 1
ATOM 5161 C CA . GLU C 1 114 ? 9.465 2.294 16.787 1.00 26.45 136 GLU C CA 1
ATOM 5162 C C . GLU C 1 114 ? 8.973 3.730 16.674 1.00 25.39 136 GLU C C 1
ATOM 5163 O O . GLU C 1 114 ? 9.771 4.654 16.474 1.00 26.02 136 GLU C O 1
ATOM 5169 N N . ASN C 1 115 ? 7.660 3.936 16.795 1.00 26.92 137 ASN C N 1
ATOM 5170 C CA . ASN C 1 115 ? 7.115 5.288 16.759 1.00 25.46 137 ASN C CA 1
ATOM 5171 C C . ASN C 1 115 ? 7.628 6.120 17.928 1.00 23.80 137 ASN C C 1
ATOM 5172 O O . ASN C 1 115 ? 7.954 7.301 17.764 1.00 25.91 137 ASN C O 1
ATOM 5177 N N . LEU C 1 116 ? 7.705 5.520 19.119 1.00 24.67 138 LEU C N 1
ATOM 5178 C CA . LEU C 1 116 ? 8.223 6.243 20.278 1.00 24.69 138 LEU C CA 1
ATOM 5179 C C . LEU C 1 116 ? 9.699 6.575 20.107 1.00 24.30 138 LEU C C 1
ATOM 5180 O O . LEU C 1 116 ? 10.156 7.637 20.545 1.00 26.40 138 LEU C O 1
ATOM 5185 N N . GLU C 1 117 ? 10.461 5.680 19.476 1.00 24.43 139 GLU C N 1
ATOM 5186 C CA . GLU C 1 117 ? 11.872 5.959 19.236 1.00 27.33 139 GLU C CA 1
ATOM 5187 C C . GLU C 1 117 ? 12.044 7.059 18.197 1.00 25.33 139 GLU C C 1
ATOM 5188 O O . GLU C 1 117 ? 12.932 7.910 18.328 1.00 27.11 139 GLU C O 1
ATOM 5194 N N . SER C 1 118 ? 11.198 7.067 17.163 1.00 25.61 140 SER C N 1
ATOM 5195 C CA . SER C 1 118 ? 11.238 8.153 16.190 1.00 24.76 140 SER C CA 1
ATOM 5196 C C . SER C 1 118 ? 10.838 9.483 16.817 1.00 23.89 140 SER C C 1
ATOM 5197 O O . SER C 1 118 ? 11.350 10.534 16.416 1.00 23.20 140 SER C O 1
ATOM 5200 N N . ALA C 1 119 ? 9.932 9.459 17.798 1.00 20.88 141 ALA C N 1
ATOM 5201 C CA . ALA C 1 119 ? 9.537 10.694 18.467 1.00 23.58 141 ALA C CA 1
ATOM 5202 C C . ALA C 1 119 ? 10.690 11.276 19.275 1.00 24.26 141 ALA C C 1
ATOM 5203 O O . ALA C 1 119 ? 10.866 12.499 19.324 1.00 22.27 141 ALA C O 1
ATOM 5205 N N . GLN C 1 120 ? 11.485 10.416 19.916 1.00 23.53 142 GLN C N 1
ATOM 5206 C CA . GLN C 1 120 ? 12.657 10.896 20.640 1.00 24.61 142 GLN C CA 1
ATOM 5207 C C . GLN C 1 120 ? 13.656 11.549 19.694 1.00 22.90 142 GLN C C 1
ATOM 5208 O O . GLN C 1 120 ? 14.236 12.592 20.015 1.00 26.78 142 GLN C O 1
ATOM 5214 N N . LYS C 1 121 ? 13.862 10.952 18.518 1.00 22.40 143 LYS C N 1
ATOM 5215 C CA . LYS C 1 121 ? 14.799 11.517 17.553 1.00 26.92 143 LYS C CA 1
ATOM 5216 C C . LYS C 1 121 ? 14.315 12.857 17.012 1.00 23.16 143 LYS C C 1
ATOM 5217 O O . LYS C 1 121 ? 15.135 13.721 16.682 1.00 25.86 143 LYS C O 1
ATOM 5223 N N . ILE C 1 122 ? 12.998 13.048 16.913 1.00 22.56 144 ILE C N 1
ATOM 5224 C CA . ILE C 1 122 ? 12.467 14.346 16.509 1.00 25.44 144 ILE C CA 1
ATOM 5225 C C . ILE C 1 122 ? 12.734 15.388 17.587 1.00 23.36 144 ILE C C 1
ATOM 5226 O O . ILE C 1 122 ? 13.111 16.527 17.287 1.00 25.16 144 ILE C O 1
ATOM 5231 N N . GLY C 1 123 ? 12.548 15.014 18.856 1.00 24.26 145 GLY C N 1
ATOM 5232 C CA . GLY C 1 123 ? 12.784 15.954 19.940 1.00 26.13 145 GLY C CA 1
ATOM 5233 C C . GLY C 1 123 ? 14.214 16.456 19.984 1.00 26.48 145 GLY C C 1
ATOM 5234 O O . GLY C 1 123 ? 14.459 17.638 20.235 1.00 27.47 145 GLY C O 1
ATOM 5235 N N . VAL C 1 124 ? 15.180 15.568 19.739 1.00 24.70 146 VAL C N 1
ATOM 5236 C CA . VAL C 1 124 ? 16.575 15.995 19.697 1.00 26.35 146 VAL C CA 1
ATOM 5237 C C . VAL C 1 124 ? 16.810 16.925 18.514 1.00 27.36 146 VAL C C 1
ATOM 5238 O O . VAL C 1 124 ? 17.470 17.964 18.642 1.00 26.34 146 VAL C O 1
ATOM 5242 N N . ALA C 1 125 ? 16.261 16.573 17.348 1.00 24.59 147 ALA C N 1
ATOM 5243 C CA . ALA C 1 125 ? 16.502 17.355 16.139 1.00 26.46 147 ALA C CA 1
ATOM 5244 C C . ALA C 1 125 ? 15.922 18.761 16.239 1.00 26.96 147 ALA C C 1
ATOM 5245 O O . ALA C 1 125 ? 16.501 19.709 15.696 1.00 28.68 147 ALA C O 1
ATOM 5247 N N . ILE C 1 126 ? 14.786 18.924 16.926 1.00 26.36 148 ILE C N 1
ATOM 5248 C CA . ILE C 1 126 ? 14.166 20.239 17.044 1.00 26.74 148 ILE C CA 1
ATOM 5249 C C . ILE C 1 126 ? 14.625 20.996 18.281 1.00 27.29 148 ILE C C 1
ATOM 5250 O O . ILE C 1 126 ? 14.124 22.099 18.543 1.00 28.85 148 ILE C O 1
ATOM 5255 N N . GLY C 1 127 ? 15.565 20.447 19.047 1.00 26.00 149 GLY C N 1
ATOM 5256 C CA . GLY C 1 127 ? 16.075 21.135 20.215 1.00 26.95 149 GLY C CA 1
ATOM 5257 C C . GLY C 1 127 ? 15.250 20.977 21.469 1.00 26.64 149 GLY C C 1
ATOM 5258 O O . GLY C 1 127 ? 15.356 21.811 22.374 1.00 29.33 149 GLY C O 1
ATOM 5259 N N . LYS C 1 128 ? 14.430 19.935 21.554 1.00 26.25 150 LYS C N 1
ATOM 5260 C CA . LYS C 1 128 ? 13.605 19.655 22.725 1.00 27.41 150 LYS C CA 1
ATOM 5261 C C . LYS C 1 128 ? 13.825 18.225 23.196 1.00 27.78 150 LYS C C 1
ATOM 5262 O O . LYS C 1 128 ? 12.881 17.482 23.470 1.00 28.76 150 LYS C O 1
ATOM 5268 N N . GLN C 1 129 ? 15.094 17.820 23.298 1.00 27.71 151 GLN C N 1
ATOM 5269 C CA . GLN C 1 129 ? 15.403 16.454 23.712 1.00 29.88 151 GLN C CA 1
ATOM 5270 C C . GLN C 1 129 ? 14.941 16.192 25.139 1.00 26.39 151 GLN C C 1
ATOM 5271 O O . GLN C 1 129 ? 14.329 15.157 25.426 1.00 26.55 151 GLN C O 1
ATOM 5277 N N . ALA C 1 130 ? 15.229 17.123 26.052 1.00 28.12 152 ALA C N 1
ATOM 5278 C CA . ALA C 1 130 ? 14.851 16.927 27.448 1.00 28.27 152 ALA C CA 1
ATOM 5279 C C . ALA C 1 130 ? 13.337 16.889 27.611 1.00 25.85 152 ALA C C 1
ATOM 5280 O O . ALA C 1 130 ? 12.806 16.057 28.357 1.00 27.32 152 ALA C O 1
ATOM 5282 N N . GLN C 1 131 ? 12.623 17.777 26.916 1.00 25.34 153 GLN C N 1
ATOM 5283 C CA . GLN C 1 131 ? 11.168 17.806 27.030 1.00 25.19 153 GLN C CA 1
ATOM 5284 C C . GLN C 1 131 ? 10.538 16.579 26.383 1.00 25.83 153 GLN C C 1
ATOM 5285 O O . GLN C 1 131 ? 9.554 16.037 26.899 1.00 23.03 153 GLN C O 1
ATOM 5291 N N . MET C 1 132 ? 11.089 16.127 25.254 1.00 24.35 154 MET C N 1
ATOM 5292 C CA . MET C 1 132 ? 10.571 14.921 24.615 1.00 23.68 154 MET C CA 1
ATOM 5293 C C . MET C 1 132 ? 10.839 13.690 25.472 1.00 25.95 154 MET C C 1
ATOM 5294 O O . MET C 1 132 ? 9.983 12.804 25.578 1.00 26.16 154 MET C O 1
ATOM 5299 N N . THR C 1 133 ? 12.019 13.620 26.094 1.00 29.16 155 THR C N 1
ATOM 5300 C CA . THR C 1 133 ? 12.331 12.493 26.968 1.00 26.44 155 THR C CA 1
ATOM 5301 C C . THR C 1 133 ? 11.338 12.399 28.120 1.00 27.47 155 THR C C 1
ATOM 5302 O O . THR C 1 133 ? 10.886 11.303 28.473 1.00 28.93 155 THR C O 1
ATOM 5306 N N . GLN C 1 134 ? 10.974 13.538 28.711 1.00 26.27 156 GLN C N 1
ATOM 5307 C CA . GLN C 1 134 ? 10.007 13.511 29.801 1.00 28.47 156 GLN C CA 1
ATOM 5308 C C . GLN C 1 134 ? 8.589 13.288 29.293 1.00 27.35 156 GLN C C 1
ATOM 5309 O O . GLN C 1 134 ? 7.778 12.664 29.986 1.00 26.47 156 GLN C O 1
ATOM 5315 N N . ARG C 1 135 ? 8.269 13.783 28.094 1.00 24.48 157 ARG C N 1
ATOM 5316 C CA . ARG C 1 135 ? 6.942 13.546 27.534 1.00 25.22 157 ARG C CA 1
ATOM 5317 C C . ARG C 1 135 ? 6.750 12.077 27.177 1.00 25.39 157 ARG C C 1
ATOM 5318 O O . ARG C 1 135 ? 5.652 11.530 27.339 1.00 24.83 157 ARG C O 1
ATOM 5326 N N . ILE C 1 136 ? 7.808 11.420 26.695 1.00 23.66 158 ILE C N 1
ATOM 5327 C CA . ILE C 1 136 ? 7.717 9.997 26.381 1.00 25.73 158 ILE C CA 1
ATOM 5328 C C . ILE C 1 136 ? 7.589 9.176 27.659 1.00 26.52 158 ILE C C 1
ATOM 5329 O O . ILE C 1 136 ? 6.842 8.191 27.709 1.00 27.52 158 ILE C O 1
ATOM 5334 N N . GLU C 1 137 ? 8.305 9.569 28.715 1.00 27.11 159 GLU C N 1
ATOM 5335 C CA . GLU C 1 137 ? 8.139 8.901 30.001 1.00 27.69 159 GLU C CA 1
ATOM 5336 C C . GLU C 1 137 ? 6.755 9.152 30.586 1.00 24.58 159 GLU C C 1
ATOM 5337 O O . GLU C 1 137 ? 6.207 8.280 31.270 1.00 25.73 159 GLU C O 1
ATOM 5343 N N . GLN C 1 138 ? 6.173 10.325 30.325 1.00 24.35 160 GLN C N 1
ATOM 5344 C CA . GLN C 1 138 ? 4.795 10.569 30.738 1.00 26.34 160 GLN C CA 1
ATOM 5345 C C . GLN C 1 138 ? 3.824 9.713 29.937 1.00 25.49 160 GLN C C 1
ATOM 5346 O O . GLN C 1 138 ? 2.805 9.257 30.470 1.00 23.52 160 GLN C O 1
ATOM 5352 N N . HIS C 1 139 ? 4.123 9.482 28.657 1.00 26.57 161 HIS C N 1
ATOM 5353 C CA . HIS C 1 139 ? 3.249 8.659 27.826 1.00 24.80 161 HIS C CA 1
ATOM 5354 C C . HIS C 1 139 ? 3.185 7.229 28.345 1.00 23.52 161 HIS C C 1
ATOM 5355 O O . HIS C 1 139 ? 2.100 6.652 28.478 1.00 24.74 161 HIS C O 1
ATOM 5362 N N . LYS C 1 140 ? 4.345 6.639 28.643 1.00 23.69 162 LYS C N 1
ATOM 5363 C CA . LYS C 1 140 ? 4.377 5.258 29.113 1.00 24.21 162 LYS C CA 1
ATOM 5364 C C . LYS C 1 140 ? 3.688 5.102 30.462 1.00 26.26 162 LYS C C 1
ATOM 5365 O O . LYS C 1 140 ? 3.059 4.069 30.717 1.00 26.60 162 LYS C O 1
ATOM 5371 N N . GLN C 1 141 ? 3.790 6.108 31.333 1.00 25.34 163 GLN C N 1
ATOM 5372 C CA . GLN C 1 141 ? 3.094 6.039 32.613 1.00 26.61 163 GLN C CA 1
ATOM 5373 C C . GLN C 1 141 ? 1.592 6.204 32.430 1.00 24.10 163 GLN C C 1
ATOM 5374 O O . GLN C 1 141 ? 0.805 5.565 33.136 1.00 27.16 163 GLN C O 1
ATOM 5380 N N . THR C 1 142 ? 1.175 7.053 31.488 1.00 21.92 164 THR C N 1
ATOM 5381 C CA . THR C 1 142 ? -0.249 7.193 31.197 1.00 27.38 164 THR C CA 1
ATOM 5382 C C . THR C 1 142 ? -0.826 5.886 30.667 1.00 24.83 164 THR C C 1
ATOM 5383 O O . THR C 1 142 ? -1.890 5.438 31.110 1.00 25.78 164 THR C O 1
ATOM 5387 N N . MET C 1 143 ? -0.131 5.257 29.714 1.00 22.01 165 MET C N 1
ATOM 5388 C CA . MET C 1 143 ? -0.585 3.973 29.189 1.00 27.30 165 MET C CA 1
ATOM 5389 C C . MET C 1 143 ? -0.622 2.915 30.284 1.00 24.72 165 MET C C 1
ATOM 5390 O O . MET C 1 143 ? -1.560 2.109 30.350 1.00 24.17 165 MET C O 1
ATOM 5395 N N . ALA C 1 144 ? 0.389 2.904 31.158 1.00 25.51 166 ALA C N 1
ATOM 5396 C CA . ALA C 1 144 ? 0.371 1.993 32.295 1.00 24.26 166 ALA C CA 1
ATOM 5397 C C . ALA C 1 144 ? -0.788 2.291 33.235 1.00 25.89 166 ALA C C 1
ATOM 5398 O O . ALA C 1 144 ? -1.358 1.367 33.822 1.00 25.68 166 ALA C O 1
ATOM 5400 N N . GLU C 1 145 ? -1.165 3.565 33.372 1.00 25.19 167 GLU C N 1
ATOM 5401 C CA . GLU C 1 145 ? -2.292 3.905 34.232 1.00 28.24 167 GLU C CA 1
ATOM 5402 C C . GLU C 1 145 ? -3.602 3.400 33.645 1.00 24.71 167 GLU C C 1
ATOM 5403 O O . GLU C 1 145 ? -4.500 2.992 34.389 1.00 24.28 167 GLU C O 1
ATOM 5409 N N . PHE C 1 146 ? -3.738 3.432 32.317 1.00 25.07 168 PHE C N 1
ATOM 5410 C CA . PHE C 1 146 ? -4.919 2.846 31.691 1.00 24.46 168 PHE C CA 1
ATOM 5411 C C . PHE C 1 146 ? -4.916 1.329 31.827 1.00 25.35 168 PHE C C 1
ATOM 5412 O O . PHE C 1 146 ? -5.971 0.714 32.019 1.00 25.58 168 PHE C O 1
ATOM 5420 N N . LYS C 1 147 ? -3.736 0.711 31.733 1.00 25.16 169 LYS C N 1
ATOM 5421 C CA . LYS C 1 147 ? -3.649 -0.741 31.839 1.00 26.94 169 LYS C CA 1
ATOM 5422 C C . LYS C 1 147 ? -4.037 -1.223 33.231 1.00 25.19 169 LYS C C 1
ATOM 5423 O O . LYS C 1 147 ? -4.756 -2.219 33.370 1.00 29.26 169 LYS C O 1
ATOM 5429 N N . GLN C 1 148 ? -3.575 -0.535 34.276 1.00 24.40 170 GLN C N 1
ATOM 5430 C CA . GLN C 1 148 ? -3.960 -0.919 35.627 1.00 25.10 170 GLN C CA 1
ATOM 5431 C C . GLN C 1 148 ? -5.362 -0.451 35.992 1.00 26.12 170 GLN C C 1
ATOM 5432 O O . GLN C 1 148 ? -5.874 -0.848 37.044 1.00 27.13 170 GLN C O 1
ATOM 5438 N N . HIS C 1 149 ? -5.995 0.367 35.148 1.00 25.76 171 HIS C N 1
ATOM 5439 C CA . HIS C 1 149 ? -7.405 0.691 35.329 1.00 26.81 171 HIS C CA 1
ATOM 5440 C C . HIS C 1 149 ? -8.308 -0.378 34.728 1.00 27.29 171 HIS C C 1
ATOM 5441 O O . HIS C 1 149 ? -9.414 -0.606 35.233 1.00 27.25 171 HIS C O 1
ATOM 5448 N N . PHE C 1 150 ? -7.855 -1.040 33.667 1.00 24.15 172 PHE C N 1
ATOM 5449 C CA . PHE C 1 150 ? -8.652 -2.056 32.996 1.00 27.69 172 PHE C CA 1
ATOM 5450 C C . PHE C 1 150 ? -8.560 -3.389 33.728 1.00 30.83 172 PHE C C 1
ATOM 5451 O O . PHE C 1 150 ? -7.497 -3.772 34.225 1.00 30.31 172 PHE C O 1
ATOM 5459 N N . ALA C 1 151 ? -9.690 -4.101 33.786 1.00 31.40 173 ALA C N 1
ATOM 5460 C CA . ALA C 1 151 ? -9.782 -5.422 34.395 1.00 33.04 173 ALA C CA 1
ATOM 5461 C C . ALA C 1 151 ? -10.811 -6.228 33.598 1.00 35.46 173 ALA C C 1
ATOM 5462 O O . ALA C 1 151 ? -11.891 -6.582 34.069 1.00 36.43 173 ALA C O 1
ATOM 5464 N N . THR C 1 152 ? -10.472 -6.531 32.348 1.00 32.71 174 THR C N 1
ATOM 5465 C CA . THR C 1 152 ? -11.387 -7.227 31.457 1.00 36.18 174 THR C CA 1
ATOM 5466 C C . THR C 1 152 ? -10.637 -8.280 30.657 1.00 38.06 174 THR C C 1
ATOM 5467 O O . THR C 1 152 ? -9.509 -8.050 30.211 1.00 39.65 174 THR C O 1
ATOM 5471 N N . GLN C 1 153 ? -11.269 -9.439 30.491 1.00 41.38 175 GLN C N 1
ATOM 5472 C CA . GLN C 1 153 ? -10.770 -10.481 29.607 1.00 43.75 175 GLN C CA 1
ATOM 5473 C C . GLN C 1 153 ? -11.487 -10.494 28.265 1.00 42.95 175 GLN C C 1
ATOM 5474 O O . GLN C 1 153 ? -11.214 -11.371 27.440 1.00 46.72 175 GLN C O 1
ATOM 5480 N N . GLU C 1 154 ? -12.395 -9.547 28.032 1.00 36.05 176 GLU C N 1
ATOM 5481 C CA . GLU C 1 154 ? -13.092 -9.471 26.756 1.00 35.31 176 GLU C CA 1
ATOM 5482 C C . GLU C 1 154 ? -12.112 -9.182 25.628 1.00 34.94 176 GLU C C 1
ATOM 5483 O O . GLU C 1 154 ? -11.247 -8.309 25.745 1.00 35.77 176 GLU C O 1
ATOM 5489 N N . THR C 1 155 ? -12.249 -9.922 24.533 1.00 33.47 177 THR C N 1
ATOM 5490 C CA . THR C 1 155 ? -11.418 -9.698 23.361 1.00 33.34 177 THR C CA 1
ATOM 5491 C C . THR C 1 155 ? -11.915 -8.474 22.605 1.00 31.78 177 THR C C 1
ATOM 5492 O O . THR C 1 155 ? -13.116 -8.331 22.356 1.00 28.95 177 THR C O 1
ATOM 5496 N N . ILE C 1 156 ? -10.990 -7.585 22.255 1.00 29.74 178 ILE C N 1
ATOM 5497 C CA . ILE C 1 156 ? -11.294 -6.376 21.500 1.00 28.28 178 ILE C CA 1
ATOM 5498 C C . ILE C 1 156 ? -10.468 -6.400 20.224 1.00 25.83 178 ILE C C 1
ATOM 5499 O O . ILE C 1 156 ? -9.246 -6.583 20.272 1.00 28.47 178 ILE C O 1
ATOM 5504 N N . GLN C 1 157 ? -11.135 -6.220 19.088 1.00 27.05 179 GLN C N 1
ATOM 5505 C CA . GLN C 1 157 ? -10.508 -6.346 17.781 1.00 26.22 179 GLN C CA 1
ATOM 5506 C C . GLN C 1 157 ? -10.870 -5.145 16.923 1.00 26.50 179 GLN C C 1
ATOM 5507 O O . GLN C 1 157 ? -12.054 -4.848 16.737 1.00 25.89 179 GLN C O 1
ATOM 5513 N N . PHE C 1 158 ? -9.855 -4.461 16.403 1.00 22.10 180 PHE C N 1
ATOM 5514 C CA . PHE C 1 158 ? -10.067 -3.402 15.430 1.00 24.86 180 PHE C CA 1
ATOM 5515 C C . PHE C 1 158 ? -9.810 -3.917 14.020 1.00 24.44 180 PHE C C 1
ATOM 5516 O O . PHE C 1 158 ? -8.947 -4.769 13.794 1.00 24.96 180 PHE C O 1
ATOM 5524 N N . GLY C 1 159 ? -10.567 -3.385 13.074 1.00 23.69 181 GLY C N 1
ATOM 5525 C CA . GLY C 1 159 ? -10.353 -3.689 11.671 1.00 26.70 181 GLY C CA 1
ATOM 5526 C C . GLY C 1 159 ? -10.887 -2.567 10.813 1.00 27.56 181 GLY C C 1
ATOM 5527 O O . GLY C 1 159 ? -11.828 -1.864 11.195 1.00 27.08 181 GLY C O 1
ATOM 5528 N N . VAL C 1 160 ? -10.270 -2.389 9.651 1.00 27.84 182 VAL C N 1
ATOM 5529 C CA . VAL C 1 160 ? -10.740 -1.421 8.669 1.00 28.88 182 VAL C CA 1
ATOM 5530 C C . VAL C 1 160 ? -11.685 -2.130 7.709 1.00 30.93 182 VAL C C 1
ATOM 5531 O O . VAL C 1 160 ? -11.392 -3.232 7.231 1.00 28.86 182 VAL C O 1
ATOM 5535 N N . VAL C 1 161 ? -12.833 -1.513 7.444 1.00 30.28 183 VAL C N 1
ATOM 5536 C CA . VAL C 1 161 ? -13.822 -2.095 6.549 1.00 29.92 183 VAL C CA 1
ATOM 5537 C C . VAL C 1 161 ? -14.036 -1.151 5.376 1.00 32.10 183 VAL C C 1
ATOM 5538 O O . VAL C 1 161 ? -13.899 0.072 5.493 1.00 33.59 183 VAL C O 1
ATOM 5542 N N . SER C 1 162 ? -14.353 -1.737 4.227 1.00 33.91 184 SER C N 1
ATOM 5543 C CA . SER C 1 162 ? -14.670 -0.980 3.026 1.00 33.58 184 SER C CA 1
ATOM 5544 C C . SER C 1 162 ? -15.586 -1.834 2.162 1.00 32.93 184 SER C C 1
ATOM 5545 O O . SER C 1 162 ? -15.985 -2.935 2.550 1.00 35.40 184 SER C O 1
ATOM 5548 N N . ASP C 1 163 ? -15.922 -1.316 0.980 1.00 33.61 185 ASP C N 1
ATOM 5549 C CA . ASP C 1 163 ? -16.660 -2.124 0.018 1.00 36.25 185 ASP C CA 1
ATOM 5550 C C . ASP C 1 163 ? -15.822 -3.273 -0.526 1.00 36.05 185 ASP C C 1
ATOM 5551 O O . ASP C 1 163 ? -16.386 -4.282 -0.962 1.00 36.65 185 ASP C O 1
ATOM 5556 N N . LYS C 1 164 ? -14.491 -3.152 -0.495 1.00 36.67 186 LYS C N 1
ATOM 5557 C CA . LYS C 1 164 ? -13.613 -4.208 -0.979 1.00 41.08 186 LYS C CA 1
ATOM 5558 C C . LYS C 1 164 ? -13.289 -5.259 0.076 1.00 39.80 186 LYS C C 1
ATOM 5559 O O . LYS C 1 164 ? -12.647 -6.260 -0.257 1.00 42.94 186 LYS C O 1
ATOM 5565 N N . GLY C 1 165 ? -13.699 -5.068 1.326 1.00 33.56 187 GLY C N 1
ATOM 5566 C CA . GLY C 1 165 ? -13.549 -6.096 2.331 1.00 35.23 187 GLY C CA 1
ATOM 5567 C C . GLY C 1 165 ? -13.140 -5.515 3.668 1.00 35.08 187 GLY C C 1
ATOM 5568 O O . GLY C 1 165 ? -13.181 -4.305 3.889 1.00 34.64 187 GLY C O 1
ATOM 5569 N N . MET C 1 166 ? -12.738 -6.411 4.570 1.00 32.50 188 MET C N 1
ATOM 5570 C CA . MET C 1 166 ? -12.343 -6.073 5.930 1.00 30.32 188 MET C CA 1
ATOM 5571 C C . MET C 1 166 ? -10.939 -6.599 6.203 1.00 34.37 188 MET C C 1
ATOM 5572 O O . MET C 1 166 ? -10.578 -7.693 5.757 1.00 32.11 188 MET C O 1
ATOM 5577 N N . TRP C 1 167 ? -10.150 -5.815 6.937 1.00 33.14 189 TRP C N 1
ATOM 5578 C CA . TRP C 1 167 ? -8.782 -6.179 7.297 1.00 31.60 189 TRP C CA 1
ATOM 5579 C C . TRP C 1 167 ? -8.597 -5.967 8.793 1.00 30.79 189 TRP C C 1
ATOM 5580 O O . TRP C 1 167 ? -8.557 -4.824 9.260 1.00 30.70 189 TRP C O 1
ATOM 5591 N N . LEU C 1 168 ? -8.482 -7.062 9.541 1.00 27.93 190 LEU C N 1
ATOM 5592 C CA . LEU C 1 168 ? -8.272 -6.979 10.979 1.00 25.59 190 LEU C CA 1
ATOM 5593 C C . LEU C 1 168 ? -6.825 -6.619 11.289 1.00 29.14 190 LEU C C 1
ATOM 5594 O O . LEU C 1 168 ? -5.895 -7.101 10.636 1.00 33.61 190 LEU C O 1
ATOM 5599 N N . HIS C 1 169 ? -6.639 -5.768 12.295 1.00 26.96 191 HIS C N 1
ATOM 5600 C CA . HIS C 1 169 ? -5.316 -5.350 12.740 1.00 28.38 191 HIS C CA 1
ATOM 5601 C C . HIS C 1 169 ? -4.910 -6.190 13.944 1.00 27.13 191 HIS C C 1
ATOM 5602 O O . HIS C 1 169 ? -5.567 -6.145 14.990 1.00 28.78 191 HIS C O 1
ATOM 5609 N N . SER C 1 170 ? -3.832 -6.947 13.794 1.00 27.91 192 SER C N 1
ATOM 5610 C CA . SER C 1 170 ? -3.391 -7.919 14.784 1.00 28.63 192 SER C CA 1
ATOM 5611 C C . SER C 1 170 ? -2.517 -7.250 15.835 1.00 30.20 192 SER C C 1
ATOM 5612 O O . SER C 1 170 ? -2.178 -6.069 15.724 1.00 27.26 192 SER C O 1
ATOM 5615 N N . PRO C 1 171 ? -2.146 -7.976 16.897 1.00 30.03 193 PRO C N 1
ATOM 5616 C CA . PRO C 1 171 ? -1.219 -7.401 17.887 1.00 31.89 193 PRO C CA 1
ATOM 5617 C C . PRO C 1 171 ? 0.115 -6.953 17.312 1.00 29.02 193 PRO C C 1
ATOM 5618 O O . PRO C 1 171 ? 0.795 -6.137 17.946 1.00 32.10 193 PRO C O 1
ATOM 5622 N N . VAL C 1 172 ? 0.521 -7.456 16.145 1.00 29.04 194 VAL C N 1
ATOM 5623 C CA . VAL C 1 172 ? 1.788 -7.016 15.566 1.00 33.38 194 VAL C CA 1
ATOM 5624 C C . VAL C 1 172 ? 1.640 -5.689 14.827 1.00 28.34 194 VAL C C 1
ATOM 5625 O O . VAL C 1 172 ? 2.644 -5.006 14.585 1.00 29.56 194 VAL C O 1
ATOM 5629 N N . SER C 1 173 ? 0.415 -5.283 14.498 1.00 30.57 195 SER C N 1
ATOM 5630 C CA . SER C 1 173 ? 0.178 -3.959 13.946 1.00 31.12 195 SER C CA 1
ATOM 5631 C C . SER C 1 173 ? 0.279 -2.903 15.047 1.00 29.40 195 SER C C 1
ATOM 5632 O O . SER C 1 173 ? 0.386 -3.214 16.236 1.00 31.33 195 SER C O 1
ATOM 5635 N N . TYR C 1 174 ? 0.243 -1.632 14.637 1.00 28.91 196 TYR C N 1
ATOM 5636 C CA . TYR C 1 174 ? 0.310 -0.545 15.610 1.00 28.23 196 TYR C CA 1
ATOM 5637 C C . TYR C 1 174 ? -0.904 -0.560 16.531 1.00 26.56 196 TYR C C 1
ATOM 5638 O O . TYR C 1 174 ? -0.764 -0.518 17.759 1.00 28.68 196 TYR C O 1
ATOM 5647 N N . ALA C 1 175 ? -2.107 -0.607 15.951 1.00 27.15 197 ALA C N 1
ATOM 5648 C CA . ALA C 1 175 ? -3.325 -0.626 16.756 1.00 26.67 197 ALA C CA 1
ATOM 5649 C C . ALA C 1 175 ? -3.312 -1.782 17.748 1.00 28.61 197 ALA C C 1
ATOM 5650 O O . ALA C 1 175 ? -3.690 -1.615 18.914 1.00 28.02 197 ALA C O 1
ATOM 5652 N N . GLY C 1 176 ? -2.869 -2.961 17.307 1.00 29.00 198 GLY C N 1
ATOM 5653 C CA . GLY C 1 176 ? -2.715 -4.071 18.229 1.00 27.93 198 GLY C CA 1
ATOM 5654 C C . GLY C 1 176 ? -1.614 -3.847 19.244 1.00 26.38 198 GLY C C 1
ATOM 5655 O O . GLY C 1 176 ? -1.689 -4.355 20.367 1.00 29.48 198 GLY C O 1
ATOM 5656 N N . GLY C 1 177 ? -0.581 -3.090 18.870 1.00 28.12 199 GLY C N 1
ATOM 5657 C CA . GLY C 1 177 ? 0.466 -2.761 19.825 1.00 28.40 199 GLY C CA 1
ATOM 5658 C C . GLY C 1 177 ? -0.038 -1.886 20.957 1.00 28.74 199 GLY C C 1
ATOM 5659 O O . GLY C 1 177 ? 0.366 -2.054 22.111 1.00 29.33 199 GLY C O 1
ATOM 5660 N N . VAL C 1 178 ? -0.929 -0.943 20.644 1.00 27.82 200 VAL C N 1
ATOM 5661 C CA . VAL C 1 178 ? -1.533 -0.116 21.685 1.00 28.03 200 VAL C CA 1
ATOM 5662 C C . VAL C 1 178 ? -2.392 -0.966 22.611 1.00 27.26 200 VAL C C 1
ATOM 5663 O O . VAL C 1 178 ? -2.371 -0.791 23.835 1.00 26.91 200 VAL C O 1
ATOM 5667 N N . LEU C 1 179 ? -3.152 -1.908 22.045 1.00 27.67 201 LEU C N 1
ATOM 5668 C CA . LEU C 1 179 ? -4.027 -2.746 22.859 1.00 25.72 201 LEU C CA 1
ATOM 5669 C C . LEU C 1 179 ? -3.227 -3.674 23.765 1.00 29.93 201 LEU C C 1
ATOM 5670 O O . LEU C 1 179 ? -3.576 -3.856 24.938 1.00 27.35 201 LEU C O 1
ATOM 5675 N N . SER C 1 180 ? -2.159 -4.279 23.237 1.00 28.45 202 SER C N 1
ATOM 5676 C CA . SER C 1 180 ? -1.298 -5.114 24.068 1.00 30.16 202 SER C CA 1
ATOM 5677 C C . SER C 1 180 ? -0.671 -4.299 25.192 1.00 29.75 202 SER C C 1
ATOM 5678 O O . SER C 1 180 ? -0.572 -4.770 26.332 1.00 30.72 202 SER C O 1
ATOM 5681 N N . THR C 1 181 ? -0.245 -3.071 24.886 1.00 29.66 203 THR C N 1
ATOM 5682 C CA . THR C 1 181 ? 0.298 -2.193 25.917 1.00 30.82 203 THR C CA 1
ATOM 5683 C C . THR C 1 181 ? -0.729 -1.931 27.011 1.00 27.01 203 THR C C 1
ATOM 5684 O O . THR C 1 181 ? -0.382 -1.862 28.196 1.00 28.41 203 THR C O 1
ATOM 5688 N N . LEU C 1 182 ? -1.999 -1.792 26.635 1.00 27.11 204 LEU C N 1
ATOM 5689 C CA . LEU C 1 182 ? -3.075 -1.576 27.594 1.00 25.52 204 LEU C CA 1
ATOM 5690 C C . LEU C 1 182 ? -3.557 -2.864 28.248 1.00 25.42 204 LEU C C 1
ATOM 5691 O O . LEU C 1 182 ? -4.504 -2.818 29.041 1.00 27.51 204 LEU C O 1
ATOM 5696 N N . GLY C 1 183 ? -2.940 -4.002 27.942 1.00 27.30 205 GLY C N 1
ATOM 5697 C CA . GLY C 1 183 ? -3.348 -5.257 28.543 1.00 26.82 205 GLY C CA 1
ATOM 5698 C C . GLY C 1 183 ? -4.682 -5.782 28.062 1.00 32.10 205 GLY C C 1
ATOM 5699 O O . GLY C 1 183 ? -5.372 -6.481 28.812 1.00 30.98 205 GLY C O 1
ATOM 5700 N N . ILE C 1 184 ? -5.067 -5.462 26.830 1.00 31.64 206 ILE C N 1
ATOM 5701 C CA . ILE C 1 184 ? -6.325 -5.918 26.250 1.00 32.80 206 ILE C CA 1
ATOM 5702 C C . ILE C 1 184 ? -6.054 -7.179 25.443 1.00 32.38 206 ILE C C 1
ATOM 5703 O O . ILE C 1 184 ? -5.096 -7.231 24.661 1.00 32.86 206 ILE C O 1
ATOM 5708 N N . GLN C 1 185 ? -6.890 -8.196 25.635 1.00 38.32 207 GLN C N 1
ATOM 5709 C CA . GLN C 1 185 ? -6.702 -9.474 24.963 1.00 39.56 207 GLN C CA 1
ATOM 5710 C C . GLN C 1 185 ? -7.237 -9.429 23.536 1.00 34.28 207 GLN C C 1
ATOM 5711 O O . GLN C 1 185 ? -8.234 -8.764 23.240 1.00 30.47 207 GLN C O 1
ATOM 5717 N N . SER C 1 186 ? -6.558 -10.153 22.650 1.00 34.83 208 SER C N 1
ATOM 5718 C CA . SER C 1 186 ? -6.894 -10.267 21.239 1.00 33.71 208 SER C CA 1
ATOM 5719 C C . SER C 1 186 ? -7.643 -11.566 20.967 1.00 35.69 208 SER C C 1
ATOM 5720 O O . SER C 1 186 ? -7.317 -12.604 21.553 1.00 37.51 208 SER C O 1
ATOM 5723 N N . PRO C 1 187 ? -8.651 -11.538 20.090 1.00 34.73 209 PRO C N 1
ATOM 5724 C CA . PRO C 1 187 ? -9.362 -12.776 19.743 1.00 35.32 209 PRO C CA 1
ATOM 5725 C C . PRO C 1 187 ? -8.587 -13.682 18.804 1.00 34.88 209 PRO C C 1
ATOM 5726 O O . PRO C 1 187 ? -8.977 -14.845 18.629 1.00 33.87 209 PRO C O 1
ATOM 5730 N N . LEU C 1 188 ? -7.511 -13.189 18.198 1.00 35.42 210 LEU C N 1
ATOM 5731 C CA . LEU C 1 188 ? -6.702 -13.984 17.293 1.00 36.00 210 LEU C CA 1
ATOM 5732 C C . LEU C 1 188 ? -5.770 -14.902 18.080 1.00 40.47 210 LEU C C 1
ATOM 5733 O O . LEU C 1 188 ? -5.687 -14.850 19.310 1.00 41.66 210 LEU C O 1
ATOM 5738 N N . ALA C 1 189 ? -5.064 -15.757 17.350 1.00 39.49 211 ALA C N 1
ATOM 5739 C CA . ALA C 1 189 ? -4.092 -16.629 17.986 1.00 46.51 211 ALA C CA 1
ATOM 5740 C C . ALA C 1 189 ? -2.892 -15.810 18.455 1.00 44.69 211 ALA C C 1
ATOM 5741 O O . ALA C 1 189 ? -2.416 -14.933 17.727 1.00 45.56 211 ALA C O 1
ATOM 5743 N N . PRO C 1 190 ? -2.384 -16.064 19.663 1.00 43.16 212 PRO C N 1
ATOM 5744 C CA . PRO C 1 190 ? -1.165 -15.364 20.103 1.00 48.24 212 PRO C CA 1
ATOM 5745 C C . PRO C 1 190 ? 0.032 -15.641 19.213 1.00 45.52 212 PRO C C 1
ATOM 5746 O O . PRO C 1 190 ? 1.024 -14.905 19.281 1.00 49.82 212 PRO C O 1
ATOM 5750 N N . SER C 1 191 ? -0.036 -16.676 18.377 1.00 48.15 213 SER C N 1
ATOM 5751 C CA . SER C 1 191 ? 1.010 -16.979 17.412 1.00 46.99 213 SER C CA 1
ATOM 5752 C C . SER C 1 191 ? 0.918 -16.134 16.149 1.00 43.07 213 SER C C 1
ATOM 5753 O O . SER C 1 191 ? 1.827 -16.208 15.315 1.00 42.79 213 SER C O 1
ATOM 5756 N N . GLU C 1 192 ? -0.145 -15.345 15.991 1.00 43.89 214 GLU C N 1
ATOM 5757 C CA . GLU C 1 192 ? -0.391 -14.652 14.730 1.00 42.18 214 GLU C CA 1
ATOM 5758 C C . GLU C 1 192 ? 0.769 -13.732 14.374 1.00 40.34 214 GLU C C 1
ATOM 5759 O O . GLU C 1 192 ? 1.196 -12.903 15.183 1.00 40.19 214 GLU C O 1
ATOM 5765 N N . GLN C 1 193 ? 1.269 -13.877 13.146 1.00 41.22 215 GLN C N 1
ATOM 5766 C CA . GLN C 1 193 ? 2.457 -13.168 12.692 1.00 40.05 215 GLN C CA 1
ATOM 5767 C C . GLN C 1 193 ? 2.166 -12.014 11.743 1.00 41.24 215 GLN C C 1
ATOM 5768 O O . GLN C 1 193 ? 3.006 -11.120 11.613 1.00 39.52 215 GLN C O 1
ATOM 5774 N N . LYS C 1 194 ? 1.013 -12.011 11.079 1.00 41.79 216 LYS C N 1
ATOM 5775 C CA . LYS C 1 194 ? 0.692 -10.985 10.098 1.00 43.04 216 LYS C CA 1
ATOM 5776 C C . LYS C 1 194 ? 0.028 -9.787 10.770 1.00 40.28 216 LYS C C 1
ATOM 5777 O O . LYS C 1 194 ? -0.769 -9.943 11.699 1.00 38.86 216 LYS C O 1
ATOM 5783 N N . ALA C 1 195 ? 0.366 -8.586 10.290 1.00 38.00 217 ALA C N 1
ATOM 5784 C CA . ALA C 1 195 ? -0.176 -7.358 10.865 1.00 36.40 217 ALA C CA 1
ATOM 5785 C C . ALA C 1 195 ? -1.615 -7.117 10.425 1.00 36.91 217 ALA C C 1
ATOM 5786 O O . ALA C 1 195 ? -2.495 -6.873 11.258 1.00 33.78 217 ALA C O 1
ATOM 5788 N N . TYR C 1 196 ? -1.870 -7.174 9.121 1.00 37.89 218 TYR C N 1
ATOM 5789 C CA . TYR C 1 196 ? -3.187 -6.906 8.555 1.00 36.06 218 TYR C CA 1
ATOM 5790 C C . TYR C 1 196 ? -3.705 -8.193 7.929 1.00 37.41 218 TYR C C 1
ATOM 5791 O O . TYR C 1 196 ? -3.144 -8.679 6.942 1.00 38.32 218 TYR C O 1
ATOM 5800 N N . ILE C 1 197 ? -4.774 -8.739 8.502 1.00 35.71 219 ILE C N 1
ATOM 5801 C CA . ILE C 1 197 ? -5.307 -10.039 8.107 1.00 36.74 219 ILE C CA 1
ATOM 5802 C C . ILE C 1 197 ? -6.539 -9.800 7.238 1.00 36.19 219 ILE C C 1
ATOM 5803 O O . ILE C 1 197 ? -7.567 -9.330 7.756 1.00 32.29 219 ILE C O 1
ATOM 5808 N N . PRO C 1 198 ? -6.487 -10.089 5.938 1.00 37.38 220 PRO C N 1
ATOM 5809 C CA . PRO C 1 198 ? -7.709 -10.049 5.125 1.00 35.80 220 PRO C CA 1
ATOM 5810 C C . PRO C 1 198 ? -8.724 -11.048 5.659 1.00 32.93 220 PRO C C 1
ATOM 5811 O O . PRO C 1 198 ? -8.432 -12.237 5.808 1.00 31.78 220 PRO C O 1
ATOM 5815 N N . THR C 1 199 ? -9.921 -10.554 5.955 1.00 30.07 221 THR C N 1
ATOM 5816 C CA . THR C 1 199 ? -10.898 -11.294 6.741 1.00 31.49 221 THR C CA 1
ATOM 5817 C C . THR C 1 199 ? -12.187 -11.479 5.956 1.00 33.01 221 THR C C 1
ATOM 5818 O O . THR C 1 199 ? -12.765 -10.506 5.460 1.00 30.21 221 THR C O 1
ATOM 5822 N N . SER C 1 200 ? -12.630 -12.727 5.849 1.00 32.02 222 SER C N 1
ATOM 5823 C CA . SER C 1 200 ? -13.948 -13.045 5.329 1.00 34.44 222 SER C CA 1
ATOM 5824 C C . SER C 1 200 ? -14.962 -13.057 6.469 1.00 34.94 222 SER C C 1
ATOM 5825 O O . SER C 1 200 ? -14.607 -13.034 7.650 1.00 35.03 222 SER C O 1
ATOM 5828 N N . PHE C 1 201 ? -16.245 -13.087 6.104 1.00 32.89 223 PHE C N 1
ATOM 5829 C CA . PHE C 1 201 ? -17.282 -13.216 7.122 1.00 34.04 223 PHE C CA 1
ATOM 5830 C C . PHE C 1 201 ? -17.151 -14.530 7.876 1.00 36.42 223 PHE C C 1
ATOM 5831 O O . PHE C 1 201 ? -17.434 -14.590 9.078 1.00 38.08 223 PHE C O 1
ATOM 5839 N N . GLU C 1 202 ? -16.713 -15.588 7.190 1.00 37.05 224 GLU C N 1
ATOM 5840 C CA . GLU C 1 202 ? -16.503 -16.870 7.852 1.00 36.41 224 GLU C CA 1
ATOM 5841 C C . GLU C 1 202 ? -15.351 -16.791 8.846 1.00 35.42 224 GLU C C 1
ATOM 5842 O O . GLU C 1 202 ? -15.422 -17.371 9.936 1.00 33.77 224 GLU C O 1
ATOM 5848 N N . LEU C 1 203 ? -14.282 -16.075 8.490 1.00 35.73 225 LEU C N 1
ATOM 5849 C CA . LEU C 1 203 ? -13.189 -15.866 9.433 1.00 36.31 225 LEU C CA 1
ATOM 5850 C C . LEU C 1 203 ? -13.642 -15.015 10.614 1.00 35.61 225 LEU C C 1
ATOM 5851 O O . LEU C 1 203 ? -13.209 -15.237 11.751 1.00 36.03 225 LEU C O 1
ATOM 5856 N N . LEU C 1 204 ? -14.517 -14.039 10.363 1.00 35.12 226 LEU C N 1
ATOM 5857 C CA . LEU C 1 204 ? -15.034 -13.214 11.449 1.00 34.15 226 LEU C CA 1
ATOM 5858 C C . LEU C 1 204 ? -15.895 -14.032 12.402 1.00 36.13 226 LEU C C 1
ATOM 5859 O O . LEU C 1 204 ? -15.802 -13.871 13.625 1.00 32.99 226 LEU C O 1
ATOM 5864 N N . LEU C 1 205 ? -16.737 -14.919 11.862 1.00 36.21 227 LEU C N 1
ATOM 5865 C CA . LEU C 1 205 ? -17.564 -15.768 12.714 1.00 32.43 227 LEU C CA 1
ATOM 5866 C C . LEU C 1 205 ? -16.707 -16.656 13.605 1.00 30.93 227 LEU C C 1
ATOM 5867 O O . LEU C 1 205 ? -17.020 -16.851 14.786 1.00 32.31 227 LEU C O 1
ATOM 5872 N N . LYS C 1 206 ? -15.620 -17.203 13.059 1.00 32.67 228 LYS C N 1
ATOM 5873 C CA . LYS C 1 206 ? -14.748 -18.064 13.850 1.00 34.57 228 LYS C CA 1
ATOM 5874 C C . LYS C 1 206 ? -13.984 -17.260 14.895 1.00 36.27 228 LYS C C 1
ATOM 5875 O O . LYS C 1 206 ? -13.817 -17.712 16.034 1.00 36.29 228 LYS C O 1
ATOM 5881 N N . THR C 1 207 ? -13.515 -16.066 14.527 1.00 30.22 229 THR C N 1
ATOM 5882 C CA . THR C 1 207 ? -12.803 -15.220 15.478 1.00 31.02 229 THR C CA 1
ATOM 5883 C C . THR C 1 207 ? -13.734 -14.751 16.590 1.00 33.18 229 THR C C 1
ATOM 5884 O O . THR C 1 207 ? -13.394 -14.841 17.776 1.00 31.75 229 THR C O 1
ATOM 5888 N N . ASN C 1 208 ? -14.917 -14.252 16.217 1.00 31.91 230 ASN C N 1
ATOM 5889 C CA . ASN C 1 208 ? -15.994 -13.831 17.111 1.00 31.68 230 ASN C CA 1
ATOM 5890 C C . ASN C 1 208 ? -15.477 -13.010 18.287 1.00 30.12 230 ASN C C 1
ATOM 5891 O O . ASN C 1 208 ? -15.512 -13.476 19.433 1.00 28.52 230 ASN C O 1
ATOM 5896 N N . PRO C 1 209 ? -14.992 -11.793 18.052 1.00 30.06 231 PRO C N 1
ATOM 5897 C CA . PRO C 1 209 ? -14.497 -10.977 19.165 1.00 29.48 231 PRO C CA 1
ATOM 5898 C C . PRO C 1 209 ? -15.642 -10.434 20.004 1.00 30.33 231 PRO C C 1
ATOM 5899 O O . PRO C 1 209 ? -16.724 -10.129 19.496 1.00 28.60 231 PRO C O 1
ATOM 5903 N N . ASP C 1 210 ? -15.390 -10.324 21.311 1.00 30.07 232 ASP C N 1
ATOM 5904 C CA . ASP C 1 210 ? -16.370 -9.714 22.205 1.00 29.92 232 ASP C CA 1
ATOM 5905 C C . ASP C 1 210 ? -16.676 -8.281 21.785 1.00 30.46 232 ASP C C 1
ATOM 5906 O O . ASP C 1 210 ? -17.835 -7.850 21.805 1.00 28.12 232 ASP C O 1
ATOM 5911 N N . TRP C 1 211 ? -15.649 -7.533 21.395 1.00 27.75 233 TRP C N 1
ATOM 5912 C CA . TRP C 1 211 ? -15.795 -6.192 20.849 1.00 27.80 233 TRP C CA 1
ATOM 5913 C C . TRP C 1 211 ? -15.188 -6.165 19.455 1.00 26.06 233 TRP C C 1
ATOM 5914 O O . TRP C 1 211 ? -14.061 -6.631 19.257 1.00 25.76 233 TRP C O 1
ATOM 5925 N N . LEU C 1 212 ? -15.934 -5.627 18.495 1.00 23.35 234 LEU C N 1
ATOM 5926 C CA . LEU C 1 212 ? -15.435 -5.414 17.140 1.00 22.57 234 LEU C CA 1
ATOM 5927 C C . LEU C 1 212 ? -15.497 -3.922 16.848 1.00 24.58 234 LEU C C 1
ATOM 5928 O O . LEU C 1 212 ? -16.587 -3.354 16.721 1.00 25.19 234 LEU C O 1
ATOM 5933 N N . LEU C 1 213 ? -14.331 -3.291 16.755 1.00 23.30 235 LEU C N 1
ATOM 5934 C CA . LEU C 1 213 ? -14.226 -1.878 16.420 1.00 24.72 235 LEU C CA 1
ATOM 5935 C C . LEU C 1 213 ? -13.866 -1.753 14.947 1.00 26.35 235 LEU C C 1
ATOM 5936 O O . LEU C 1 213 ? -12.898 -2.365 14.486 1.00 28.04 235 LEU C O 1
ATOM 5941 N N . VAL C 1 214 ? -14.648 -0.972 14.209 1.00 26.00 236 VAL C N 1
ATOM 5942 C CA . VAL C 1 214 ? -14.517 -0.883 12.761 1.00 26.84 236 VAL C CA 1
ATOM 5943 C C . VAL C 1 214 ? -14.182 0.552 12.377 1.00 26.74 236 VAL C C 1
ATOM 5944 O O . VAL C 1 214 ? -14.815 1.498 12.859 1.00 25.97 236 VAL C O 1
ATOM 5948 N N . GLY C 1 215 ? -13.170 0.706 11.527 1.00 28.46 237 GLY C N 1
ATOM 5949 C CA . GLY C 1 215 ? -12.858 1.984 10.921 1.00 29.11 237 GLY C CA 1
ATOM 5950 C C . GLY C 1 215 ? -13.383 2.031 9.502 1.00 29.86 237 GLY C C 1
ATOM 5951 O O . GLY C 1 215 ? -12.823 1.397 8.602 1.00 27.63 237 GLY C O 1
ATOM 5952 N N . LEU C 1 216 ? -14.465 2.777 9.292 1.00 30.25 238 LEU C N 1
ATOM 5953 C CA . LEU C 1 216 ? -15.179 2.748 8.022 1.00 29.79 238 LEU C CA 1
ATOM 5954 C C . LEU C 1 216 ? -14.411 3.540 6.969 1.00 30.76 238 LEU C C 1
ATOM 5955 O O . LEU C 1 216 ? -14.161 4.738 7.139 1.00 31.99 238 LEU C O 1
ATOM 5960 N N . TYR C 1 217 ? -14.036 2.860 5.885 1.00 30.06 239 TYR C N 1
ATOM 5961 C CA . TYR C 1 217 ? -13.352 3.466 4.754 1.00 33.93 239 TYR C CA 1
ATOM 5962 C C . TYR C 1 217 ? -14.275 3.724 3.571 1.00 34.10 239 TYR C C 1
ATOM 5963 O O . TYR C 1 217 ? -13.901 4.477 2.667 1.00 31.50 239 TYR C O 1
ATOM 5972 N N . SER C 1 218 ? -15.458 3.112 3.546 1.00 30.88 240 SER C N 1
ATOM 5973 C CA . SER C 1 218 ? -16.402 3.334 2.463 1.00 32.24 240 SER C CA 1
ATOM 5974 C C . SER C 1 218 ? -17.812 3.105 2.980 1.00 33.76 240 SER C C 1
ATOM 5975 O O . SER C 1 218 ? -18.028 2.425 3.986 1.00 34.06 240 SER C O 1
ATOM 5978 N N . GLN C 1 219 ? -18.771 3.685 2.273 1.00 32.46 241 GLN C N 1
ATOM 5979 C CA . GLN C 1 219 ? -20.177 3.570 2.624 1.00 34.82 241 GLN C CA 1
ATOM 5980 C C . GLN C 1 219 ? -20.986 3.509 1.333 1.00 34.82 241 GLN C C 1
ATOM 5981 O O . GLN C 1 219 ? -21.031 4.495 0.586 1.00 33.02 241 GLN C O 1
ATOM 5987 N N . PRO C 1 220 ? -21.624 2.371 1.020 1.00 34.86 242 PRO C N 1
ATOM 5988 C CA . PRO C 1 220 ? -21.757 1.153 1.831 1.00 35.34 242 PRO C CA 1
ATOM 5989 C C . PRO C 1 220 ? -20.467 0.342 1.891 1.00 31.81 242 PRO C C 1
ATOM 5990 O O . PRO C 1 220 ? -19.525 0.614 1.154 1.00 29.88 242 PRO C O 1
ATOM 5994 N N . ASN C 1 221 ? -20.397 -0.662 2.764 1.00 32.33 243 ASN C N 1
ATOM 5995 C CA . ASN C 1 221 ? -19.186 -1.447 2.949 1.00 32.29 243 ASN C CA 1
ATOM 5996 C C . ASN C 1 221 ? -19.563 -2.918 3.069 1.00 35.42 243 ASN C C 1
ATOM 5997 O O . ASN C 1 221 ? -20.732 -3.295 2.946 1.00 35.61 243 ASN C O 1
ATOM 6002 N N . ILE C 1 222 ? -18.553 -3.754 3.326 1.00 32.74 244 ILE C N 1
ATOM 6003 C CA . ILE C 1 222 ? -18.768 -5.197 3.330 1.00 30.83 244 ILE C CA 1
ATOM 6004 C C . ILE C 1 222 ? -19.544 -5.634 4.566 1.00 34.06 244 ILE C C 1
ATOM 6005 O O . ILE C 1 222 ? -20.238 -6.659 4.539 1.00 36.18 244 ILE C O 1
ATOM 6010 N N . VAL C 1 223 ? -19.452 -4.877 5.664 1.00 35.09 245 VAL C N 1
ATOM 6011 C CA . VAL C 1 223 ? -20.207 -5.233 6.861 1.00 31.17 245 VAL C CA 1
ATOM 6012 C C . VAL C 1 223 ? -21.699 -5.040 6.622 1.00 34.17 245 VAL C C 1
ATOM 6013 O O . VAL C 1 223 ? -22.526 -5.747 7.211 1.00 32.71 245 VAL C O 1
ATOM 6017 N N . ASP C 1 224 ? -22.068 -4.098 5.751 1.00 32.32 246 ASP C N 1
ATOM 6018 C CA . ASP C 1 224 ? -23.468 -3.956 5.366 1.00 33.97 246 ASP C CA 1
ATOM 6019 C C . ASP C 1 224 ? -23.968 -5.206 4.651 1.00 35.05 246 ASP C C 1
ATOM 6020 O O . ASP C 1 224 ? -25.112 -5.630 4.852 1.00 36.16 246 ASP C O 1
ATOM 6025 N N . GLU C 1 225 ? -23.121 -5.810 3.813 1.00 35.17 247 GLU C N 1
ATOM 6026 C CA . GLU C 1 225 ? -23.502 -7.052 3.146 1.00 38.47 247 GLU C CA 1
ATOM 6027 C C . GLU C 1 225 ? -23.572 -8.210 4.133 1.00 38.58 247 GLU C C 1
ATOM 6028 O O . GLU C 1 225 ? -24.492 -9.033 4.067 1.00 39.49 247 GLU C O 1
ATOM 6034 N N . TRP C 1 226 ? -22.610 -8.289 5.056 1.00 34.02 248 TRP C N 1
ATOM 6035 C CA . TRP C 1 226 ? -22.600 -9.382 6.021 1.00 33.81 248 TRP C CA 1
ATOM 6036 C C . TRP C 1 226 ? -23.793 -9.312 6.969 1.00 32.76 248 TRP C C 1
ATOM 6037 O O . TRP C 1 226 ? -24.252 -10.350 7.460 1.00 32.83 248 TRP C O 1
ATOM 6048 N N . ARG C 1 227 ? -24.308 -8.108 7.235 1.00 33.76 249 ARG C N 1
ATOM 6049 C CA . ARG C 1 227 ? -25.454 -7.971 8.130 1.00 35.41 249 ARG C CA 1
ATOM 6050 C C . ARG C 1 227 ? -26.699 -8.638 7.564 1.00 36.56 249 ARG C C 1
ATOM 6051 O O . ARG C 1 227 ? -27.579 -9.057 8.325 1.00 38.43 249 ARG C O 1
ATOM 6059 N N . LYS C 1 228 ? -26.798 -8.737 6.236 1.00 37.95 250 LYS C N 1
ATOM 6060 C CA . LYS C 1 228 ? -27.947 -9.394 5.624 1.00 41.12 250 LYS C CA 1
ATOM 6061 C C . LYS C 1 228 ? -27.973 -10.885 5.937 1.00 38.51 250 LYS C C 1
ATOM 6062 O O . LYS C 1 228 ? -29.049 -11.493 5.968 1.00 42.01 250 LYS C O 1
ATOM 6068 N N . ASN C 1 229 ? -26.811 -11.484 6.166 1.00 38.49 251 ASN C N 1
ATOM 6069 C CA . ASN C 1 229 ? -26.749 -12.904 6.489 1.00 36.16 251 ASN C CA 1
ATOM 6070 C C . ASN C 1 229 ? -27.292 -13.133 7.896 1.00 36.58 251 ASN C C 1
ATOM 6071 O O . ASN C 1 229 ? -26.881 -12.439 8.833 1.00 35.58 251 ASN C O 1
ATOM 6076 N N . PRO C 1 230 ? -28.214 -14.080 8.085 1.00 34.86 252 PRO C N 1
ATOM 6077 C CA . PRO C 1 230 ? -28.742 -14.324 9.437 1.00 36.12 252 PRO C CA 1
ATOM 6078 C C . PRO C 1 230 ? -27.686 -14.770 10.431 1.00 33.76 252 PRO C C 1
ATOM 6079 O O . PRO C 1 230 ? -27.839 -14.522 11.634 1.00 33.57 252 PRO C O 1
ATOM 6083 N N . LEU C 1 231 ? -26.613 -15.417 9.967 1.00 32.92 253 LEU C N 1
ATOM 6084 C CA . LEU C 1 231 ? -25.551 -15.847 10.870 1.00 32.36 253 LEU C CA 1
ATOM 6085 C C . LEU C 1 231 ? -24.820 -14.673 11.508 1.00 33.71 253 LEU C C 1
ATOM 6086 O O . LEU C 1 231 ? -24.126 -14.863 12.513 1.00 34.07 253 LEU C O 1
ATOM 6091 N N . PHE C 1 232 ? -24.955 -13.470 10.943 1.00 32.33 254 PHE C N 1
ATOM 6092 C CA . PHE C 1 232 ? -24.330 -12.290 11.532 1.00 31.58 254 PHE C CA 1
ATOM 6093 C C . PHE C 1 232 ? -24.823 -12.047 12.952 1.00 28.96 254 PHE C C 1
ATOM 6094 O O . PHE C 1 232 ? -24.064 -11.563 13.799 1.00 30.27 254 PHE C O 1
ATOM 6102 N N . LYS C 1 233 ? -26.084 -12.383 13.233 1.00 30.85 255 LYS C N 1
ATOM 6103 C CA . LYS C 1 233 ? -26.653 -12.192 14.561 1.00 31.15 255 LYS C CA 1
ATOM 6104 C C . LYS C 1 233 ? -26.026 -13.100 15.610 1.00 32.60 255 LYS C C 1
ATOM 6105 O O . LYS C 1 233 ? -26.249 -12.879 16.805 1.00 36.33 255 LYS C O 1
ATOM 6111 N N . LEU C 1 234 ? -25.258 -14.111 15.200 1.00 33.70 256 LEU C N 1
ATOM 6112 C CA . LEU C 1 234 ? -24.600 -15.004 16.144 1.00 33.55 256 LEU C CA 1
ATOM 6113 C C . LEU C 1 234 ? -23.300 -14.434 16.693 1.00 33.56 256 LEU C C 1
ATOM 6114 O O . LEU C 1 234 ? -22.775 -14.971 17.675 1.00 31.17 256 LEU C O 1
ATOM 6119 N N . LEU C 1 235 ? -22.771 -13.372 16.089 1.00 31.12 257 LEU C N 1
ATOM 6120 C CA . LEU C 1 235 ? -21.561 -12.744 16.603 1.00 32.83 257 LEU C CA 1
ATOM 6121 C C . LEU C 1 235 ? -21.814 -12.151 17.983 1.00 27.82 257 LEU C C 1
ATOM 6122 O O . LEU C 1 235 ? -22.854 -11.534 18.231 1.00 29.93 257 LEU C O 1
ATOM 6127 N N . THR C 1 236 ? -20.853 -12.354 18.889 1.00 27.67 258 THR C N 1
ATOM 6128 C CA . THR C 1 236 ? -20.979 -11.807 20.237 1.00 31.67 258 THR C CA 1
ATOM 6129 C C . THR C 1 236 ? -21.088 -10.287 20.206 1.00 30.08 258 THR C C 1
ATOM 6130 O O . THR C 1 236 ? -21.901 -9.700 20.930 1.00 30.61 258 THR C O 1
ATOM 6134 N N . ALA C 1 237 ? -20.284 -9.635 19.363 1.00 30.12 259 ALA C N 1
ATOM 6135 C CA . ALA C 1 237 ? -20.360 -8.183 19.244 1.00 29.64 259 ALA C CA 1
ATOM 6136 C C . ALA C 1 237 ? -21.719 -7.736 18.723 1.00 30.43 259 ALA C C 1
ATOM 6137 O O . ALA C 1 237 ? -22.171 -6.629 19.039 1.00 32.36 259 ALA C O 1
ATOM 6139 N N . ALA C 1 238 ? -22.384 -8.576 17.928 1.00 29.72 260 ALA C N 1
ATOM 6140 C CA . ALA C 1 238 ? -23.729 -8.252 17.468 1.00 31.53 260 ALA C CA 1
ATOM 6141 C C . ALA C 1 238 ? -24.763 -8.484 18.563 1.00 32.48 260 ALA C C 1
ATOM 6142 O O . ALA C 1 238 ? -25.734 -7.728 18.673 1.00 36.61 260 ALA C O 1
ATOM 6144 N N . LYS C 1 239 ? -24.567 -9.519 19.385 1.00 33.39 261 LYS C N 1
ATOM 6145 C CA . LYS C 1 239 ? -25.540 -9.832 20.427 1.00 34.71 261 LYS C CA 1
ATOM 6146 C C . LYS C 1 239 ? -25.546 -8.789 21.536 1.00 34.60 261 LYS C C 1
ATOM 6147 O O . LYS C 1 239 ? -26.592 -8.547 22.149 1.00 33.99 261 LYS C O 1
ATOM 6153 N N . LYS C 1 240 ? -24.401 -8.164 21.809 1.00 36.10 262 LYS C N 1
ATOM 6154 C CA . LYS C 1 240 ? -24.269 -7.220 22.912 1.00 33.18 262 LYS C CA 1
ATOM 6155 C C . LYS C 1 240 ? -24.202 -5.772 22.443 1.00 30.78 262 LYS C C 1
ATOM 6156 O O . LYS C 1 240 ? -23.932 -4.883 23.257 1.00 30.47 262 LYS C O 1
ATOM 6162 N N . GLN C 1 241 ? -24.457 -5.516 21.157 1.00 36.02 263 GLN C N 1
ATOM 6163 C CA . GLN C 1 241 ? -24.288 -4.188 20.560 1.00 34.21 263 GLN C CA 1
ATOM 6164 C C . GLN C 1 241 ? -22.893 -3.637 20.838 1.00 29.96 263 GLN C C 1
ATOM 6165 O O . GLN C 1 241 ? -22.708 -2.448 21.112 1.00 31.09 263 GLN C O 1
ATOM 6171 N N . GLN C 1 242 ? -21.897 -4.519 20.778 1.00 27.26 264 GLN C N 1
ATOM 6172 C CA . GLN C 1 242 ? -20.504 -4.136 20.964 1.00 26.02 264 GLN C CA 1
ATOM 6173 C C . GLN C 1 242 ? -19.740 -4.134 19.646 1.00 26.98 264 GLN C C 1
ATOM 6174 O O . GLN C 1 242 ? -18.513 -4.289 19.633 1.00 27.63 264 GLN C O 1
ATOM 6180 N N . LEU C 1 243 ? -20.454 -3.979 18.532 1.00 23.02 265 LEU C N 1
ATOM 6181 C CA . LEU C 1 243 ? -19.857 -3.646 17.242 1.00 26.79 265 LEU C CA 1
ATOM 6182 C C . LEU C 1 243 ? -19.920 -2.130 17.128 1.00 29.03 265 LEU C C 1
ATOM 6183 O O . LEU C 1 243 ? -20.975 -1.560 16.841 1.00 30.94 265 LEU C O 1
ATOM 6188 N N . VAL C 1 244 ? -18.790 -1.471 17.367 1.00 29.84 266 VAL C N 1
ATOM 6189 C CA . VAL C 1 244 ? -18.742 -0.023 17.526 1.00 26.51 266 VAL C CA 1
ATOM 6190 C C . VAL C 1 244 ? -17.926 0.572 16.390 1.00 26.37 266 VAL C C 1
ATOM 6191 O O . VAL C 1 244 ? -16.840 0.075 16.069 1.00 26.63 266 VAL C O 1
ATOM 6195 N N . GLU C 1 245 ? -18.449 1.637 15.791 1.00 26.76 267 GLU C N 1
ATOM 6196 C CA . GLU C 1 245 ? -17.714 2.393 14.789 1.00 28.30 267 GLU C CA 1
ATOM 6197 C C . GLU C 1 245 ? -16.769 3.361 15.488 1.00 27.00 267 GLU C C 1
ATOM 6198 O O . GLU C 1 245 ? -17.201 4.173 16.313 1.00 27.52 267 GLU C O 1
ATOM 6204 N N . VAL C 1 246 ? -15.481 3.273 15.167 1.00 27.43 268 VAL C N 1
ATOM 6205 C CA . VAL C 1 246 ? -14.474 4.144 15.752 1.00 24.53 268 VAL C CA 1
ATOM 6206 C C . VAL C 1 246 ? -13.808 4.934 14.635 1.00 26.38 268 VAL C C 1
ATOM 6207 O O . VAL C 1 246 ? -13.913 4.599 13.453 1.00 24.96 268 VAL C O 1
ATOM 6211 N N . SER C 1 247 ? -13.114 5.994 15.032 1.00 26.75 269 SER C N 1
ATOM 6212 C CA . SER C 1 247 ? -12.460 6.886 14.087 1.00 27.58 269 SER C CA 1
ATOM 6213 C C . SER C 1 247 ? -11.441 6.128 13.244 1.00 27.42 269 SER C C 1
ATOM 6214 O O . SER C 1 247 ? -10.477 5.576 13.798 1.00 24.81 269 SER C O 1
ATOM 6217 N N . PRO C 1 248 ? -11.611 6.065 11.920 1.00 25.84 270 PRO C N 1
ATOM 6218 C CA . PRO C 1 248 ? -10.566 5.457 11.088 1.00 25.80 270 PRO C CA 1
ATOM 6219 C C . PRO C 1 248 ? -9.284 6.265 11.077 1.00 25.30 270 PRO C C 1
ATOM 6220 O O . PRO C 1 248 ? -8.202 5.686 10.926 1.00 26.23 270 PRO C O 1
ATOM 6224 N N . GLU C 1 249 ? -9.369 7.588 11.237 1.00 24.93 271 GLU C N 1
ATOM 6225 C CA . GLU C 1 249 ? -8.160 8.399 11.341 1.00 26.78 271 GLU C CA 1
ATOM 6226 C C . GLU C 1 249 ? -7.352 8.019 12.574 1.00 24.39 271 GLU C C 1
ATOM 6227 O O . GLU C 1 249 ? -6.126 7.876 12.505 1.00 22.41 271 GLU C O 1
ATOM 6233 N N . LEU C 1 250 ? -8.029 7.832 13.709 1.00 22.46 272 LEU C N 1
ATOM 6234 C CA . LEU C 1 250 ? -7.331 7.532 14.954 1.00 23.53 272 LEU C CA 1
ATOM 6235 C C . LEU C 1 250 ? -6.699 6.148 14.913 1.00 23.94 272 LEU C C 1
ATOM 6236 O O . LEU C 1 250 ? -5.510 5.989 15.208 1.00 23.36 272 LEU C O 1
ATOM 6241 N N . TRP C 1 251 ? -7.476 5.135 14.545 1.00 25.09 273 TRP C N 1
ATOM 6242 C CA . TRP C 1 251 ? -7.036 3.753 14.659 1.00 24.54 273 TRP C CA 1
ATOM 6243 C C . TRP C 1 251 ? -6.227 3.264 13.464 1.00 24.93 273 TRP C C 1
ATOM 6244 O O . TRP C 1 251 ? -5.594 2.208 13.563 1.00 27.81 273 TRP C O 1
ATOM 6255 N N . SER C 1 252 ? -6.223 3.991 12.348 1.00 26.08 274 SER C N 1
ATOM 6256 C CA . SER C 1 252 ? -5.623 3.460 11.129 1.00 27.42 274 SER C CA 1
ATOM 6257 C C . SER C 1 252 ? -4.613 4.411 10.495 1.00 26.04 274 SER C C 1
ATOM 6258 O O . SER C 1 252 ? -3.629 3.961 9.899 1.00 28.79 274 SER C O 1
ATOM 6261 N N . LEU C 1 253 ? -4.840 5.719 10.605 1.00 23.20 275 LEU C N 1
ATOM 6262 C CA . LEU C 1 253 ? -3.991 6.696 9.934 1.00 24.44 275 LEU C CA 1
ATOM 6263 C C . LEU C 1 253 ? -3.032 7.429 10.859 1.00 26.24 275 LEU C C 1
ATOM 6264 O O . LEU C 1 253 ? -1.956 7.832 10.411 1.00 25.42 275 LEU C O 1
ATOM 6269 N N . ASN C 1 254 ? -3.384 7.608 12.128 1.00 23.62 276 ASN C N 1
ATOM 6270 C CA . ASN C 1 254 ? -2.601 8.405 13.061 1.00 24.21 276 ASN C CA 1
ATOM 6271 C C . ASN C 1 254 ? -1.891 7.498 14.058 1.00 24.05 276 ASN C C 1
ATOM 6272 O O . ASN C 1 254 ? -2.519 6.630 14.673 1.00 22.06 276 ASN C O 1
ATOM 6277 N N . ARG C 1 255 ? -0.585 7.707 14.213 1.00 23.53 277 ARG C N 1
ATOM 6278 C CA . ARG C 1 255 ? 0.237 6.973 15.164 1.00 23.71 277 ARG C CA 1
ATOM 6279 C C . ARG C 1 255 ? 1.056 7.962 15.979 1.00 23.32 277 ARG C C 1
ATOM 6280 O O . ARG C 1 255 ? 1.555 8.955 15.443 1.00 22.76 277 ARG C O 1
ATOM 6288 N N . GLY C 1 256 ? 1.193 7.693 17.264 1.00 23.05 278 GLY C N 1
ATOM 6289 C CA . GLY C 1 256 ? 1.970 8.558 18.129 1.00 22.41 278 GLY C CA 1
ATOM 6290 C C . GLY C 1 256 ? 1.425 8.544 19.541 1.00 21.76 278 GLY C C 1
ATOM 6291 O O . GLY C 1 256 ? 0.448 7.867 19.853 1.00 20.54 278 GLY C O 1
ATOM 6292 N N . MET C 1 257 ? 2.089 9.326 20.396 1.00 20.81 279 MET C N 1
ATOM 6293 C CA . MET C 1 257 ? 1.722 9.380 21.808 1.00 22.87 279 MET C CA 1
ATOM 6294 C C . MET C 1 257 ? 0.295 9.879 21.992 1.00 21.96 279 MET C C 1
ATOM 6295 O O . MET C 1 257 ? -0.506 9.258 22.700 1.00 22.21 279 MET C O 1
ATOM 6300 N N . LEU C 1 258 ? -0.040 11.009 21.366 1.00 21.37 280 LEU C N 1
ATOM 6301 C CA . LEU C 1 258 ? -1.387 11.555 21.496 1.00 22.49 280 LEU C CA 1
ATOM 6302 C C . LEU C 1 258 ? -2.430 10.623 20.891 1.00 21.46 280 LEU C C 1
ATOM 6303 O O . LEU C 1 258 ? -3.555 10.540 21.397 1.00 19.85 280 LEU C O 1
ATOM 6308 N N . ALA C 1 259 ? -2.076 9.912 19.819 1.00 23.15 281 ALA C N 1
ATOM 6309 C CA . ALA C 1 259 ? -3.008 8.962 19.221 1.00 23.02 281 ALA C CA 1
ATOM 6310 C C . ALA C 1 259 ? -3.191 7.735 20.107 1.00 23.33 281 ALA C C 1
ATOM 6311 O O . ALA C 1 259 ? -4.312 7.234 20.258 1.00 22.68 281 ALA C O 1
ATOM 6313 N N . ALA C 1 260 ? -2.103 7.239 20.701 1.00 19.13 282 ALA C N 1
ATOM 6314 C CA . ALA C 1 260 ? -2.201 6.062 21.558 1.00 22.83 282 ALA C CA 1
ATOM 6315 C C . ALA C 1 260 ? -2.978 6.366 22.833 1.00 24.64 282 ALA C C 1
ATOM 6316 O O . ALA C 1 260 ? -3.713 5.509 23.339 1.00 23.77 282 ALA C O 1
ATOM 6318 N N . GLU C 1 261 ? -2.829 7.579 23.369 1.00 24.25 283 GLU C N 1
ATOM 6319 C CA . GLU C 1 261 ? -3.569 7.948 24.570 1.00 24.72 283 GLU C CA 1
ATOM 6320 C C . GLU C 1 261 ? -5.039 8.202 24.267 1.00 27.30 283 GLU C C 1
ATOM 6321 O O . GLU C 1 261 ? -5.894 8.000 25.138 1.00 29.24 283 GLU C O 1
ATOM 6327 N N . GLU C 1 262 ? -5.354 8.642 23.045 1.00 23.52 284 GLU C N 1
ATOM 6328 C CA . GLU C 1 262 ? -6.753 8.788 22.654 1.00 26.43 284 GLU C CA 1
ATOM 6329 C C . GLU C 1 262 ? -7.427 7.431 22.511 1.00 25.99 284 GLU C C 1
ATOM 6330 O O . GLU C 1 262 ? -8.597 7.270 22.877 1.00 26.88 284 GLU C O 1
ATOM 6336 N N . ILE C 1 263 ? -6.706 6.449 21.967 1.00 22.76 285 ILE C N 1
ATOM 6337 C CA . ILE C 1 263 ? -7.232 5.090 21.892 1.00 24.82 285 ILE C CA 1
ATOM 6338 C C . ILE C 1 263 ? -7.517 4.555 23.289 1.00 28.18 285 ILE C C 1
ATOM 6339 O O . ILE C 1 263 ? -8.530 3.883 23.519 1.00 26.22 285 ILE C O 1
ATOM 6344 N N . ALA C 1 264 ? -6.638 4.861 24.248 1.00 25.77 286 ALA C N 1
ATOM 6345 C CA . ALA C 1 264 ? -6.857 4.430 25.624 1.00 26.57 286 ALA C CA 1
ATOM 6346 C C . ALA C 1 264 ? -8.107 5.073 26.215 1.00 27.04 286 ALA C C 1
ATOM 6347 O O . ALA C 1 264 ? -8.909 4.396 26.868 1.00 28.64 286 ALA C O 1
ATOM 6349 N N . ARG C 1 265 ? -8.288 6.379 26.002 1.00 28.10 287 ARG C N 1
ATOM 6350 C CA . ARG C 1 265 ? -9.495 7.041 26.487 1.00 30.15 287 ARG C CA 1
ATOM 6351 C C . ARG C 1 265 ? -10.731 6.536 25.755 1.00 30.96 287 ARG C C 1
ATOM 6352 O O . ARG C 1 265 ? -11.804 6.399 26.354 1.00 29.12 287 ARG C O 1
ATOM 6360 N N . ASN C 1 266 ? -10.600 6.259 24.458 1.00 27.91 288 ASN C N 1
ATOM 6361 C CA . ASN C 1 266 ? -11.721 5.714 23.702 1.00 27.75 288 ASN C CA 1
ATOM 6362 C C . ASN C 1 266 ? -12.121 4.341 24.228 1.00 30.96 288 ASN C C 1
ATOM 6363 O O . ASN C 1 266 ? -13.312 4.014 24.296 1.00 33.11 288 ASN C O 1
ATOM 6368 N N . LEU C 1 267 ? -11.136 3.524 24.610 1.00 27.79 289 LEU C N 1
ATOM 6369 C CA . LEU C 1 267 ? -11.436 2.203 25.153 1.00 30.21 289 LEU C CA 1
ATOM 6370 C C . LEU C 1 267 ? -12.096 2.299 26.524 1.00 30.16 289 LEU C C 1
ATOM 6371 O O . LEU C 1 267 ? -13.067 1.585 26.801 1.00 30.26 289 LEU C O 1
ATOM 6376 N N . GLU C 1 268 ? -11.581 3.169 27.397 1.00 26.76 290 GLU C N 1
ATOM 6377 C CA . GLU C 1 268 ? -12.178 3.320 28.720 1.00 29.86 290 GLU C CA 1
ATOM 6378 C C . GLU C 1 268 ? -13.613 3.819 28.620 1.00 32.41 290 GLU C C 1
ATOM 6379 O O . GLU C 1 268 ? -14.478 3.405 29.400 1.00 36.33 290 GLU C O 1
ATOM 6385 N N . ALA C 1 269 ? -13.886 4.701 27.656 1.00 30.40 291 ALA C N 1
ATOM 6386 C CA . ALA C 1 269 ? -15.246 5.195 27.471 1.00 32.70 291 ALA C CA 1
ATOM 6387 C C . ALA C 1 269 ? -16.175 4.088 26.991 1.00 32.25 291 ALA C C 1
ATOM 6388 O O . ALA C 1 269 ? -17.323 3.995 27.442 1.00 35.52 291 ALA C O 1
ATOM 6390 N N . LEU C 1 270 ? -15.699 3.239 26.077 1.00 31.97 292 LEU C N 1
ATOM 6391 C CA . LEU C 1 270 ? -16.523 2.134 25.598 1.00 32.71 292 LEU C CA 1
ATOM 6392 C C . LEU C 1 270 ? -16.803 1.129 26.707 1.00 33.93 292 LEU C C 1
ATOM 6393 O O . LEU C 1 270 ? -17.919 0.605 26.811 1.00 36.04 292 LEU C O 1
ATOM 6398 N N . LEU C 1 271 ? -15.811 0.854 27.551 1.00 35.25 293 LEU C N 1
ATOM 6399 C CA . LEU C 1 271 ? -15.949 -0.120 28.626 1.00 36.04 293 LEU C CA 1
ATOM 6400 C C . LEU C 1 271 ? -16.733 0.415 29.821 1.00 39.22 293 LEU C C 1
ATOM 6401 O O . LEU C 1 271 ? -16.708 -0.210 30.887 1.00 46.33 293 LEU C O 1
ATOM 6406 N N . GLU C 1 272 ? -17.425 1.541 29.672 1.00 37.20 294 GLU C N 1
ATOM 6407 C CA . GLU C 1 272 ? -18.250 2.091 30.744 1.00 40.47 294 GLU C CA 1
ATOM 6408 C C . GLU C 1 272 ? -19.558 2.656 30.199 1.00 43.12 294 GLU C C 1
ATOM 6409 O O . GLU C 1 272 ? -19.733 2.783 28.987 1.00 43.69 294 GLU C O 1
#

Secondary structure (DSSP, 8-state):
-EE--TTS-EE--SPPSSEEESSHHHHHHHHTTT---SEE--TT-GGGS-HHHHTTS---EE-B-SSSB-HHHHHHT--SEEEEEHHHHTTTHHHHHHHS-EEEE--TT--HHHHHHHHHHHHHHTT-HHHHHHHHHHHHHHHHHHHHH-----BEEEEEEETTEEEEE-TTSHHHHHHHHTT-B-SS-TT---SEEEE-HHHHHHH--SEEEEEESSSS-HHHHHTTSGGGGGSHHHHTT-EEE--HIIIII--SHHHHHHHHHHHHHHH-/-EEEETTEEEE-SSPPSSEEESSHHHHHHHHTTT---SEE--TT-GGGS-HHHHTTS---EE-B-SSSB-HHHHHHT--SEEEEETTTTSTTHHHHHHHS-EEEE--TT--HHHHHHHHHHHHHHTT-HHHHHHHHHHHHHHHHHHHHH-----BEEEEEEETTEEEEE-TTSHHHHHHHHTT-B-SS-TT---SEEEE-HHHHHHH--SEEEEEESSSS-HHHHHTTSGGGGGSHHHHTT-EEE--HIIIII--SHHHHHHHHHHHHHHH-/-EEESSSSEEE-SSPPSSEEESSHHHHHHHHHTT---SEE--TT-GGGS-HHHHTTS---EE-B-SSSB-HHHHHHT--SEEEEETTTTSTTHHHHHHHS-EEEE--TT--HHHHHHHHHHHHHHTT-HHHHHHHHHHHHHHHHHHHHH------EEEEEEETTEEEEEPTTSHHHHHHHHTTPPPSS-TT---SEEEE-HHHHHHH--SEEEEEE-SSS-HHHHHHHSGGGGGSHHHHTT-EEE--HIIIII--SHHHHHHHHHHHHHHT-

Solvent-accessible surface area: 36751 Å² total; per-residue (Å²): 87,62,11,106,12,103,79,37,80,14,118,22,156,71,83,11,135,94,3,0,0,0,0,1,5,1,0,0,4,0,0,6,1,96,26,40,1,30,0,0,0,5,34,107,65,44,82,71,0,6,80,23,1,71,122,79,18,126,128,33,115,46,1,15,78,18,66,127,14,45,49,143,30,0,41,108,11,155,11,48,0,0,0,0,0,14,94,60,1,154,96,33,27,107,60,0,68,171,50,5,58,1,0,9,2,72,0,103,41,5,47,21,148,54,7,14,79,13,5,48,58,2,0,18,2,4,31,65,104,85,72,0,54,104,34,14,102,51,0,112,28,40,1,20,76,40,104,68,118,20,105,31,137,49,26,2,4,2,0,15,0,4,93,158,10,3,86,0,15,0,45,50,2,11,1,7,13,0,12,73,46,1,32,10,56,34,4,13,24,71,38,47,156,101,22,70,15,79,11,61,33,110,45,0,56,114,12,55,2,35,29,1,0,4,0,60,105,30,145,77,8,33,8,49,81,33,131,154,54,92,85,9,136,100,5,28,1,32,131,117,159,15,36,37,121,15,46,25,52,12,5,18,16,2,16,2,2,12,0,0,13,50,0,0,107,38,1,41,59,30,52,146,80,58,8,109,12,103,91,36,81,15,115,24,156,70,83,11,135,94,4,0,0,0,0,2,6,1,0,1,3,0,2,10,1,105,25,34,1,33,0,0,0,5,24,103,62,41,79,70,0,5,81,12,0,70,115,94,21,117,128,36,110,34,1,15,84,25,83,148,10,44,59,143,30,0,47,110,20,159,12,49,0,0,0,0,0,13,82,62,1,161,100,38,27,140,69,0,79,220,50,4,55,0,0,10,2,70,0,118,48,6,52,24,140,58,6,14,88,12,5,48,60,1,0,24,1,5,31,73,104,83,68,0,63,59,35,15,91,92,0,107,38,39,0,51,80,26,101,155,105,19,105,33,143,49,24,6,4,2,0,10,0,13,87,162,8,2,86,0,22,0,37,62,4,16,2,8,14,0,13,69,44,1,32,10,60,28,7,16,24,73,37,46,146,109,29,116,20,94,10,53,16,120,46,1,56,125,12,52,2,33,26,2,0,2,0,54,115,32,139,88,12,39,8,43,123,26,126,159,56,103,88,7,137,89,6,26,3,26,118,113,150,19,32,38,123,12,48,30,49,10,7,22,21,4,29,3,2,8,0,0,12,51,0,0,104,41,1,39,72,39,47,148,79,59,8,100,13,79,92,31,86,18,112,25,157,74,79,10,136,96,5,0,0,0,0,2,5,2,0,2,5,0,1,12,0,94,24,39,2,31,0,0,0,6,18,103,63,42,81,67,0,5,76,24,1,63,112,114,22,117,126,34,114,45,2,12,64,22,78,84,6,7,50,69,28,0,46,110,22,161,12,48,0,0,0,0,0,7,104,58,2,131,102,40,36,126,49,0,78,188,48,5,55,1,0,4,1,76,0,98,56,9,56,17,108,62,6,6,99,13,4,45,62,2,0,20,1,4,30,64,98,84,78,0,50,110,40,15,95,82,0,95,117,39,1,43,105,27,111,145,101,26,108,32,143,44,27,4,2,1,0,18,0,15,74,155,4,1,60,0,20,0,50,62,5,16,2,3,14,0,12,63,46,0,39,12,90,36,28,27,55,145,78,57,154,106,14,102,24,57,6,30,12,90,60,0,48,184,23,52,2,36,23,1,0,3,0,55,112,29,134,96,8,40,8,45,100,30,129,153,57,102,87,6,149,99,3,33,2,26,130,107,149,21,29,34,124,13,45,30,48,11,7,24,28,4,30,3,2,19,0,0,11,50,1,0,104,39,1,48,67,43,47,143

Foldseek 3Di:
DWDQAPVGIADDDDQWQAEAELAQLLLQLCLLLLHAHQEYQCQPDVVLRPVLSVVSYDDHHYQHHSQDGNLVVVLVSQTQEYEHAQVRCVVCQVVNVVSHRYGYHHDVQDALVSSLVVSLVSCVNNVNNVVSVVSSVVLLVLLVVLLVVDDDAFAAWEWEWFQVAIWTADCRAHLNVLCVSSVHDHLDDPPDDDRIHGDDPVNCVVSLGLAYEYEYPYPPTVVVVVVPDPCPCVRNCNVVVRDHYDHCSLRPGNRYSSSSSVVSVVVVVSVD/DWDQAPVGIADDDDQWQAEAELALLLLQLCLLLLHAHQEYQQQPDVVLRPVLSVVRYDDHHYQHHSLDGNLPVVLVSQTQEYEHEQPRCVVCQVVVVVSHRYGYHHDVLDAQVSSLVVSLRSCVRNVNNVVSVVSSVVLLVLLVVLLVVDDDAFAAWEWEWFQVAIKTADLRARLNVLCVSSVHDHLDDPPDPDGIDGDDLVNCVVSQTLAYEYEYPYPPTVVVVVVPPPCVCVRNCNVVVRHHHDHCSLRPRHGYSSSSSVVSVVVVVSVD/DWAQAPVGTFDDDDQWQAEAELAQLLLQLCLLLLHAHQEYQCQPDVVLRPCLSVVSYDDHDYQHHSQDGNLVSVLVSQTQEYEHAQPRCVVCQVVNVVSHRYHYHHDVPDAQVSSLVVSLRSCVRNVNNVVSVVSSVVLLVLLVVLLVVDDDQFAAWEWEWFQVAIWTADCRHRLVVLCVSSVHHHLDDPPDDDGIHGDDPVNCLVSQGLAYEYAYPYPPTVVVVVVVDPCVCVRNCNVVVRHHYDHCSLRPRHHYSSSSSVVSVVVVVSVD